Protein AF-A0A379ALE6-F1 (afdb_monomer)

Secondary structure (DSSP, 8-state):
-HHHHHHHHH-S-EEGGG-TTHHHHHH-B-TTS-BSEEEEEEEEPPHHHHHHHHHHTTPEEETTEEEETTEEEEE-HHHHHHHHHHHTHHHHHHH--TTEEEEESBHHHHHHHHHHH---TTHHHHHHHHHHHHT-S-SB--GGG--EEEE-HHHHHHHHHHHHHHHTTTTSBSSHHHHHHHHHHHHHHHHHHHH-THHHHHHHHHHHHHHHTT-TT--PPPPP---SSTTPPP-EEEPP--TTSS-SS-GGG--STT---EEEE--SHHHHHHHHHHHHHHHHHH----EEEEES-HHHHHHHHTS-TT-THHHHEEEEE--HHHHHHHHHHT--HHHHHHHT----GGGB-HHHHHHHHHHHHHHHHHHHHHHHHHHHTT-EE--SSSSSPPPHHHHHHHHHHHHIIIII-TT--SGGG--GGGT--HHHHHHHHHTTSPPHHHHTTT--TT-S--SBS-STTGGG--B---HHHHHHS-TTS--EE-HHHHHHH-EESSGGGSS--HHHHHHHHHHHHHHTTSEEEEESSSSS-EEEE--HHHHHHHHHHHHHHHH--STTSHHHHHHHHHHHTTHHHHHHHHPPTTSSS--HHHHHHHHHHHHHHHHHHHHHHHHHT-PPP-STTTTHHHHHHHHHHHHHHHHHHHHS-TT-PPPPPPPTTT--SS-TTS-HHHHHHHHHHHHHHHHHHHHHHHHHHHHHHHHHHHHTTTSTT--HHHHHHHHHHHHHHHHHHHS---SSHHHHHHHTT-TT-HHHHHHHT-HHHHHHHHHHHHHHTTB-TTT-PBPPTTT---HHHHHHHHHHHHHHHHHHHHHHHHHHHHHHHHHHTT--TT-S-HHHHHHHHHHHHHHHHHHHHHHHHHHHHHHHHHHTHHHHHTT--GGGSSHHHHHHHHHHHHHHHHHHHHHHHHHHHHHHHHHHHHHHHTTHHHHHHHHHHTTPPPPPPP-HHHHTT--HHHHHHHHHHHHHHHHHHHHHHHTTTT--HHHHHHHHHHHHTTPPP---HHHHHHHHHTTSS-----PPP--

Mean predicted aligned error: 18.09 Å

Organism: Enterobacter agglomerans (NCBI:txid549)

Nearest PDB structures (foldseek):
  8snb-assembly1_8F  TM=3.482E-01  e=9.881E+00  Strongylocentrotus purpuratus
  7jh5-assembly1_A  TM=2.001E-01  e=3.309E+00  synthetic construct

Structure (mmCIF, N/CA/C/O backbone):
data_AF-A0A379ALE6-F1
#
_entry.id   AF-A0A379ALE6-F1
#
loop_
_atom_site.group_PDB
_atom_site.id
_atom_site.type_symbol
_atom_site.label_atom_id
_atom_site.label_alt_id
_atom_site.label_comp_id
_atom_site.label_asym_id
_atom_site.label_entity_id
_atom_site.label_seq_id
_atom_site.pdbx_PDB_ins_code
_atom_site.Cartn_x
_atom_site.Cartn_y
_atom_site.Cartn_z
_atom_site.occupancy
_atom_site.B_iso_or_equiv
_atom_site.auth_seq_id
_atom_site.auth_comp_id
_atom_site.auth_asym_id
_atom_site.auth_atom_id
_atom_site.pdbx_PDB_model_num
ATOM 1 N N . MET A 1 1 ? -40.119 -16.485 80.908 1.00 57.12 1 MET A N 1
ATOM 2 C CA . MET A 1 1 ? -38.741 -16.871 80.494 1.00 57.12 1 MET A CA 1
ATOM 3 C C . MET A 1 1 ? -38.706 -18.090 79.572 1.00 57.12 1 MET A C 1
ATOM 5 O O . MET A 1 1 ? -38.071 -18.007 78.529 1.00 57.12 1 MET A O 1
ATOM 9 N N . THR A 1 2 ? -39.376 -19.200 79.901 1.00 68.69 2 THR A N 1
ATOM 10 C CA . THR A 1 2 ? -39.371 -20.430 79.081 1.00 68.69 2 THR A CA 1
ATOM 11 C C . THR A 1 2 ? -40.009 -20.230 77.703 1.00 68.69 2 THR A C 1
ATOM 13 O O . THR A 1 2 ? -39.389 -20.583 76.712 1.00 68.69 2 THR A O 1
ATOM 16 N N . GLU A 1 3 ? -41.173 -19.575 77.618 1.00 70.69 3 GLU A N 1
ATOM 17 C CA . GLU A 1 3 ? -41.854 -19.272 76.342 1.00 70.69 3 GLU A CA 1
ATOM 18 C C . GLU A 1 3 ? -41.024 -18.346 75.432 1.00 70.69 3 GLU A C 1
ATOM 20 O O . GLU A 1 3 ? -40.857 -18.634 74.251 1.00 70.69 3 GLU A O 1
ATOM 25 N N . CYS A 1 4 ? -40.405 -17.298 75.995 1.00 70.62 4 CYS A N 1
ATOM 26 C CA . CYS A 1 4 ? -39.458 -16.429 75.282 1.00 70.62 4 CYS A CA 1
ATOM 27 C C . CYS A 1 4 ? -38.267 -17.230 74.728 1.00 70.62 4 CYS A C 1
ATOM 29 O O . CYS A 1 4 ? -37.892 -17.092 73.567 1.00 70.62 4 CYS A O 1
ATOM 31 N N . ARG A 1 5 ? -37.706 -18.141 75.534 1.00 71.25 5 ARG A N 1
ATOM 32 C CA . ARG A 1 5 ? -36.624 -19.033 75.105 1.00 71.25 5 ARG A CA 1
ATOM 33 C C . ARG A 1 5 ? -37.078 -19.928 73.948 1.00 71.25 5 ARG A C 1
ATOM 35 O O . ARG A 1 5 ? -36.383 -20.009 72.947 1.00 71.25 5 ARG A O 1
ATOM 42 N N . THR A 1 6 ? -38.245 -20.553 74.040 1.00 73.44 6 THR A N 1
ATOM 43 C CA . THR A 1 6 ? -38.768 -21.431 72.984 1.00 73.44 6 THR A CA 1
ATOM 44 C C . THR A 1 6 ? -39.048 -20.675 71.680 1.00 73.44 6 THR A C 1
ATOM 46 O O . THR A 1 6 ? -38.725 -21.185 70.609 1.00 73.44 6 THR A O 1
ATOM 49 N N . LEU A 1 7 ? -39.580 -19.449 71.761 1.00 77.19 7 LEU A N 1
ATOM 50 C CA . LEU A 1 7 ? -39.844 -18.585 70.605 1.00 77.19 7 LEU A CA 1
ATOM 51 C C . LEU A 1 7 ? -38.543 -18.170 69.898 1.00 77.19 7 LEU A C 1
ATOM 53 O O . LEU A 1 7 ? -38.415 -18.312 68.683 1.00 77.19 7 LEU A O 1
ATOM 57 N N . LEU A 1 8 ? -37.556 -17.707 70.669 1.00 72.38 8 LEU A N 1
ATOM 58 C CA . LEU A 1 8 ? -36.288 -17.201 70.143 1.00 72.38 8 LEU A CA 1
ATOM 59 C C . LEU A 1 8 ? -35.346 -18.327 69.664 1.00 72.38 8 LEU A C 1
ATOM 61 O O . LEU A 1 8 ? -34.690 -18.173 68.641 1.00 72.38 8 LEU A O 1
ATOM 65 N N . TYR A 1 9 ? -35.284 -19.478 70.347 1.00 71.50 9 TYR A N 1
ATOM 66 C CA . TYR A 1 9 ? -34.501 -20.636 69.875 1.00 71.50 9 TYR A CA 1
ATOM 67 C C . TYR A 1 9 ? -35.175 -21.365 68.710 1.00 71.50 9 TYR A C 1
ATOM 69 O O . TYR A 1 9 ? -34.490 -21.959 67.884 1.00 71.50 9 TYR A O 1
ATOM 77 N N . GLY A 1 10 ? -36.509 -21.342 68.650 1.00 70.19 10 GLY A N 1
ATOM 78 C CA . GLY A 1 10 ? -37.266 -21.986 67.584 1.00 70.19 10 GLY A CA 1
ATOM 79 C C . GLY A 1 10 ? -37.219 -21.242 66.250 1.00 70.19 10 GLY A C 1
ATOM 80 O O . GLY A 1 10 ? -37.509 -21.876 65.243 1.00 70.19 10 GLY A O 1
ATOM 81 N N . GLN A 1 11 ? -36.894 -19.939 66.257 1.00 73.94 11 GLN A N 1
ATOM 82 C CA . GLN A 1 11 ? -36.732 -19.045 65.092 1.00 73.94 11 GLN A CA 1
ATOM 83 C C . GLN A 1 11 ? -37.880 -19.048 64.062 1.00 73.94 11 GLN A C 1
ATOM 85 O O . GLN A 1 11 ? -37.750 -18.510 62.968 1.00 73.94 11 GLN A O 1
ATOM 90 N N . LEU A 1 12 ? -39.022 -19.627 64.416 1.00 81.31 12 LEU A N 1
ATOM 91 C CA . LEU A 1 12 ? -40.195 -19.777 63.568 1.00 81.31 12 LEU A CA 1
ATOM 92 C C . LEU A 1 12 ? -41.401 -19.244 64.341 1.00 81.31 12 LEU A C 1
ATOM 94 O O . LEU A 1 12 ? -41.504 -19.539 65.541 1.00 81.31 12 LEU A O 1
ATOM 98 N N . PRO A 1 13 ? -42.316 -18.499 63.700 1.00 85.75 13 PRO A N 1
ATOM 99 C CA . PRO A 1 13 ? -43.503 -18.015 64.385 1.00 85.75 13 PRO A CA 1
ATOM 100 C C . PRO A 1 13 ? -44.407 -19.170 64.846 1.00 85.75 13 PRO A C 1
ATOM 102 O O . PRO A 1 13 ? -44.436 -20.249 64.248 1.00 85.75 13 PRO A O 1
ATOM 105 N N . VAL A 1 14 ? -45.147 -18.935 65.927 1.00 85.88 14 VAL A N 1
ATOM 106 C CA . VAL A 1 14 ? -46.098 -19.870 66.551 1.00 85.88 14 VAL A CA 1
ATOM 107 C C . VAL A 1 14 ? -47.464 -19.204 66.694 1.00 85.88 14 VAL A C 1
ATOM 109 O O . VAL A 1 14 ? -47.563 -17.975 66.676 1.00 85.88 14 VAL A O 1
ATOM 112 N N . ARG A 1 15 ? -48.538 -19.990 66.804 1.00 86.62 15 ARG A N 1
ATOM 113 C CA . ARG A 1 15 ? -49.902 -19.447 66.889 1.00 86.62 15 ARG A CA 1
ATOM 114 C C . ARG A 1 15 ? -50.081 -18.643 68.171 1.00 86.62 15 ARG A C 1
ATOM 116 O O . ARG A 1 15 ? -49.654 -19.077 69.237 1.00 86.62 15 ARG A O 1
ATOM 123 N N . LEU A 1 16 ? -50.783 -17.512 68.092 1.00 85.62 16 LEU A N 1
ATOM 124 C CA . LEU A 1 16 ? -51.085 -16.694 69.276 1.00 85.62 16 LEU A CA 1
ATOM 125 C C . LEU A 1 16 ? -51.851 -17.481 70.350 1.00 85.62 16 LEU A C 1
ATOM 127 O O . LEU A 1 16 ? -51.636 -17.270 71.536 1.00 85.62 16 LEU A O 1
ATOM 131 N N . THR A 1 17 ? -52.687 -18.440 69.943 1.00 80.56 17 THR A N 1
ATOM 132 C CA . THR A 1 17 ? -53.442 -19.321 70.851 1.00 80.56 17 THR A CA 1
ATOM 133 C C . THR A 1 17 ? -52.565 -20.274 71.665 1.00 80.56 17 THR A C 1
ATOM 135 O O . THR A 1 17 ? -53.029 -20.824 72.657 1.00 80.56 17 THR A O 1
ATOM 138 N N . GLU A 1 18 ? -51.322 -20.507 71.240 1.00 78.44 18 GLU A N 1
ATOM 139 C CA . GLU A 1 18 ? -50.368 -21.414 71.894 1.00 78.44 18 GLU A CA 1
ATOM 140 C C . GLU A 1 18 ? -49.425 -20.671 72.856 1.00 78.44 18 GLU A C 1
ATOM 142 O O . GLU A 1 18 ? -48.569 -21.297 73.482 1.00 78.44 18 GLU A O 1
ATOM 147 N N . VAL A 1 19 ? -49.564 -19.344 72.979 1.00 80.31 19 VAL A N 1
ATOM 148 C CA . VAL A 1 19 ? -48.666 -18.490 73.766 1.00 80.31 19 VAL A CA 1
ATOM 149 C C . VAL A 1 19 ? -49.449 -17.723 74.825 1.00 80.31 19 VAL A C 1
ATOM 151 O O . VAL A 1 19 ? -50.164 -16.769 74.530 1.00 80.31 19 VAL A O 1
ATOM 154 N N . SER A 1 20 ? -49.258 -18.112 76.084 1.00 76.44 20 SER A N 1
ATOM 155 C CA . SER A 1 20 ? -49.979 -17.557 77.234 1.00 76.44 20 SER A CA 1
ATOM 156 C C . SER A 1 20 ? -49.645 -16.079 77.509 1.00 76.44 20 SER A C 1
ATOM 158 O O . SER A 1 20 ? -50.527 -15.323 77.905 1.00 76.44 20 SER A O 1
ATOM 160 N N . HIS A 1 21 ? -48.393 -15.653 77.274 1.00 81.00 21 HIS A N 1
ATOM 161 C CA . HIS A 1 21 ? -47.886 -14.305 77.603 1.00 81.00 21 HIS A CA 1
ATOM 162 C C . HIS A 1 21 ? -47.502 -13.472 76.359 1.00 81.00 21 HIS A C 1
ATOM 164 O O . HIS A 1 21 ? -46.479 -12.785 76.342 1.00 81.00 21 HIS A O 1
ATOM 170 N N . ALA A 1 22 ? -48.291 -13.536 75.280 1.00 78.19 22 ALA A N 1
ATOM 171 C CA . ALA A 1 22 ? -47.951 -12.904 73.996 1.00 78.19 22 ALA A CA 1
ATOM 172 C C . ALA A 1 22 ? -47.752 -11.372 74.077 1.00 78.19 22 ALA A C 1
ATOM 174 O O . ALA A 1 22 ? -46.794 -10.844 73.513 1.00 78.19 22 ALA A O 1
ATOM 175 N N . THR A 1 23 ? -48.604 -10.657 74.817 1.00 79.38 23 THR A N 1
ATOM 176 C CA . THR A 1 23 ? -48.507 -9.197 75.019 1.00 79.38 23 THR A CA 1
ATOM 177 C C . THR A 1 23 ? -47.241 -8.784 75.764 1.00 79.38 23 THR A C 1
ATOM 179 O O . THR A 1 23 ? -46.622 -7.781 75.413 1.00 79.38 23 THR A O 1
ATOM 182 N N . GLU A 1 24 ? -46.814 -9.571 76.753 1.00 81.19 24 GLU A N 1
ATOM 183 C CA . GLU A 1 24 ? -45.565 -9.329 77.481 1.00 81.19 24 GLU A CA 1
ATOM 184 C C . GLU A 1 24 ? -44.346 -9.555 76.578 1.00 81.19 24 GLU A C 1
ATOM 186 O O . GLU A 1 24 ? -43.399 -8.777 76.624 1.00 81.19 24 GLU A O 1
ATOM 191 N N . LEU A 1 25 ? -44.383 -10.569 75.704 1.00 82.44 25 LEU A N 1
ATOM 192 C CA . LEU A 1 25 ? -43.297 -10.860 74.759 1.00 82.44 25 LEU A CA 1
ATOM 193 C C . LEU A 1 25 ? -43.093 -9.755 73.714 1.00 82.44 25 LEU A C 1
ATOM 195 O O . LEU A 1 25 ? -41.953 -9.472 73.355 1.00 82.44 25 LEU A O 1
ATOM 199 N N . LEU A 1 26 ? -44.169 -9.119 73.247 1.00 83.50 26 LEU A N 1
ATOM 200 C CA . LEU A 1 26 ? -44.109 -8.009 72.285 1.00 83.50 26 LEU A CA 1
ATOM 201 C C . LEU A 1 26 ? -43.604 -6.705 72.913 1.00 83.50 26 LEU A C 1
ATOM 203 O O . LEU A 1 26 ? -43.016 -5.878 72.223 1.00 83.50 26 LEU A O 1
ATOM 207 N N . ALA A 1 27 ? -43.819 -6.522 74.220 1.00 81.81 27 ALA A N 1
ATOM 208 C CA . ALA A 1 27 ? -43.325 -5.364 74.961 1.00 81.81 27 ALA A CA 1
ATOM 209 C C . ALA A 1 27 ? -41.816 -5.444 75.261 1.00 81.81 27 ALA A C 1
ATOM 211 O O . ALA A 1 27 ? -41.194 -4.432 75.594 1.00 81.81 27 ALA A O 1
ATOM 212 N N . LEU A 1 28 ? -41.219 -6.636 75.152 1.00 82.12 28 LEU A N 1
ATOM 213 C CA . LEU A 1 28 ? -39.798 -6.839 75.394 1.00 82.12 28 LEU A CA 1
ATOM 214 C C . LEU A 1 28 ? -38.948 -6.285 74.246 1.00 82.12 28 LEU A C 1
ATOM 216 O O . LEU A 1 28 ? -39.219 -6.483 73.059 1.00 82.12 28 LEU A O 1
ATOM 220 N N . LYS A 1 29 ? -37.857 -5.632 74.637 1.00 77.88 29 LYS A N 1
ATOM 221 C CA . LYS A 1 29 ? -36.849 -5.076 73.740 1.00 77.88 29 LYS A CA 1
ATOM 222 C C . LYS A 1 29 ? -35.484 -5.690 74.032 1.00 77.88 29 LYS A C 1
ATOM 224 O O . LYS A 1 29 ? -35.231 -6.132 75.153 1.00 77.88 29 LYS A O 1
ATOM 229 N N . ASN A 1 30 ? -34.629 -5.754 73.020 1.00 69.62 30 ASN A N 1
ATOM 230 C CA . ASN A 1 30 ? -33.240 -6.187 73.165 1.00 69.62 30 ASN A CA 1
ATOM 231 C C . ASN A 1 30 ? -32.341 -5.049 73.693 1.00 69.62 30 ASN A C 1
ATOM 233 O O . ASN A 1 30 ? -32.824 -3.959 74.007 1.00 69.62 30 ASN A O 1
ATOM 237 N N . GLU A 1 31 ? -31.034 -5.315 73.804 1.00 60.53 31 GLU A N 1
ATOM 238 C CA . GLU A 1 31 ? -30.036 -4.363 74.318 1.00 60.53 31 GLU A CA 1
ATOM 239 C C . GLU A 1 31 ? -29.944 -3.028 73.556 1.00 60.53 31 GLU A C 1
ATOM 241 O O . GLU A 1 31 ? -29.527 -2.041 74.156 1.00 60.53 31 GLU A O 1
ATOM 246 N N . ASP A 1 32 ? -30.420 -2.956 72.308 1.00 54.81 32 ASP A N 1
ATOM 247 C CA . ASP A 1 32 ? -30.446 -1.716 71.514 1.00 54.81 32 ASP A CA 1
ATOM 248 C C . ASP A 1 32 ? -31.865 -1.149 71.346 1.00 54.81 32 ASP A C 1
ATOM 250 O O . ASP A 1 32 ? -32.137 -0.374 70.430 1.00 54.81 32 ASP A O 1
ATOM 254 N N . LEU A 1 33 ? -32.787 -1.520 72.239 1.00 67.25 33 LEU A N 1
ATOM 255 C CA . LEU A 1 33 ? -34.165 -1.018 72.279 1.00 67.25 33 LEU A CA 1
ATOM 256 C C . LEU A 1 33 ? -35.052 -1.430 71.083 1.00 67.25 33 LEU A C 1
ATOM 258 O O . LEU A 1 33 ? -36.141 -0.867 70.913 1.00 67.25 33 LEU A O 1
ATOM 262 N N . GLU A 1 34 ? -34.656 -2.438 70.303 1.00 70.00 34 GLU A N 1
ATOM 263 C CA . GLU A 1 34 ? -35.482 -3.025 69.240 1.00 70.00 34 GLU A CA 1
ATOM 264 C C . GLU A 1 34 ? -36.397 -4.134 69.796 1.00 70.00 34 GLU A C 1
ATOM 266 O O . GLU A 1 34 ? -36.004 -4.854 70.718 1.00 70.00 34 GLU A O 1
ATOM 271 N N . PRO A 1 35 ? -37.612 -4.314 69.251 1.00 79.06 35 PRO A N 1
ATOM 272 C CA . PRO A 1 35 ? -38.551 -5.336 69.716 1.00 79.06 35 PRO A CA 1
ATOM 273 C C . PRO A 1 35 ? -38.006 -6.749 69.480 1.00 79.06 35 PRO A C 1
ATOM 275 O O . PRO A 1 35 ? -37.450 -7.025 68.419 1.00 79.06 35 PRO A O 1
ATOM 278 N N . ILE A 1 36 ? -38.186 -7.669 70.436 1.00 80.75 36 ILE A N 1
ATOM 279 C CA . ILE A 1 36 ? -37.705 -9.061 70.287 1.00 80.75 36 ILE A CA 1
ATOM 280 C C . ILE A 1 36 ? -38.703 -9.986 69.587 1.00 80.75 36 ILE A C 1
ATOM 282 O O . ILE A 1 36 ? -38.313 -11.011 69.027 1.00 80.75 36 ILE A O 1
ATOM 286 N N . ALA A 1 37 ? -39.986 -9.641 69.622 1.00 85.44 37 ALA A N 1
ATOM 287 C CA . ALA A 1 37 ? -41.065 -10.392 69.004 1.00 85.44 37 ALA A CA 1
ATOM 288 C C . ALA A 1 37 ? -41.868 -9.472 68.081 1.00 85.44 37 ALA A C 1
ATOM 290 O O . ALA A 1 37 ? -41.984 -8.277 68.343 1.00 85.44 37 ALA A O 1
ATOM 291 N N . ALA A 1 38 ? -42.418 -10.038 67.013 1.00 87.25 38 ALA A N 1
ATOM 292 C CA . ALA A 1 38 ? -43.333 -9.357 66.110 1.00 87.25 38 ALA A CA 1
ATOM 293 C C . ALA A 1 38 ? -44.565 -10.223 65.854 1.00 87.25 38 ALA A C 1
ATOM 295 O O . ALA A 1 38 ? -44.547 -11.452 66.000 1.00 87.25 38 ALA A O 1
ATOM 296 N N . HIS A 1 39 ? -45.644 -9.557 65.465 1.00 90.25 39 HIS A N 1
ATOM 297 C CA . HIS A 1 39 ? -46.851 -10.213 65.005 1.00 90.25 39 HIS A CA 1
ATOM 298 C C . HIS A 1 39 ? -46.730 -10.639 63.545 1.00 90.25 39 HIS A C 1
ATOM 300 O O . HIS A 1 39 ? -46.161 -9.933 62.712 1.00 90.25 39 HIS A O 1
ATOM 306 N N . TYR A 1 40 ? -47.335 -11.785 63.247 1.00 89.81 40 TYR A N 1
ATOM 307 C CA . TYR A 1 40 ? -47.418 -12.341 61.908 1.00 89.81 40 TYR A CA 1
ATOM 308 C C . TYR A 1 40 ? -48.868 -12.697 61.570 1.00 89.81 40 TYR A C 1
ATOM 310 O O . TYR A 1 40 ? -49.638 -13.209 62.397 1.00 89.81 40 TYR A O 1
ATOM 318 N N . ARG A 1 41 ? -49.241 -12.466 60.315 1.00 89.94 41 ARG A N 1
ATOM 319 C CA . ARG A 1 41 ? -50.527 -12.844 59.739 1.00 89.94 41 ARG A CA 1
ATOM 320 C C . ARG A 1 41 ? -50.358 -14.089 58.871 1.00 89.94 41 ARG A C 1
ATOM 322 O O . ARG A 1 41 ? -49.488 -14.141 58.003 1.00 89.94 41 ARG A O 1
ATOM 329 N N . LYS A 1 42 ? -51.213 -15.088 59.092 1.00 88.25 42 LYS A N 1
ATOM 330 C CA . LYS A 1 42 ? -51.344 -16.255 58.225 1.00 88.25 42 LYS A CA 1
ATOM 331 C C . LYS A 1 42 ? -52.097 -15.852 56.968 1.00 88.25 42 LYS A C 1
ATOM 333 O O . LYS A 1 42 ? -53.217 -15.349 57.044 1.00 88.25 42 LYS A O 1
ATOM 338 N N . LEU A 1 43 ? -51.495 -16.139 55.824 1.00 86.94 43 LEU A N 1
ATOM 339 C CA . LEU A 1 43 ? -52.097 -15.988 54.507 1.00 86.94 43 LEU A CA 1
ATOM 340 C C . LEU A 1 43 ? -51.831 -17.258 53.702 1.00 86.94 43 LEU A C 1
ATOM 342 O O . LEU A 1 43 ? -50.761 -17.852 53.811 1.00 86.94 43 LEU A O 1
ATOM 346 N N . SER A 1 44 ? -52.809 -17.685 52.909 1.00 83.44 44 SER A N 1
ATOM 347 C CA . SER A 1 44 ? -52.601 -18.759 51.938 1.00 83.44 44 SER A CA 1
ATOM 348 C C . SER A 1 44 ? -52.240 -18.116 50.608 1.00 83.44 44 SER A C 1
ATOM 350 O O . SER A 1 44 ? -52.992 -17.284 50.099 1.00 83.44 44 SER A O 1
ATOM 352 N N . ILE A 1 45 ? -51.058 -18.438 50.093 1.00 84.44 45 ILE A N 1
ATOM 353 C CA . ILE A 1 45 ? -50.524 -17.842 48.873 1.00 84.44 45 ILE A CA 1
ATOM 354 C C . ILE A 1 45 ? -50.714 -18.819 47.715 1.00 84.44 45 ILE A C 1
ATOM 356 O O . ILE A 1 45 ? -50.175 -19.929 47.724 1.00 84.44 45 ILE A O 1
ATOM 360 N N . ASP A 1 46 ? -51.428 -18.375 46.681 1.00 84.06 46 ASP A N 1
ATOM 361 C CA . ASP A 1 46 ? -51.508 -19.091 45.413 1.00 84.06 46 ASP A CA 1
ATOM 362 C C . ASP A 1 46 ? -50.358 -18.683 44.477 1.00 84.06 46 ASP A C 1
ATOM 364 O O . ASP A 1 46 ? -50.067 -17.502 44.265 1.00 84.06 46 ASP A O 1
ATOM 368 N N . ARG A 1 47 ? -49.724 -19.679 43.851 1.00 85.12 47 ARG A N 1
ATOM 369 C CA . ARG A 1 47 ? -48.617 -19.477 42.907 1.00 85.12 47 ARG A CA 1
ATOM 370 C C . ARG A 1 47 ? -49.039 -18.584 41.742 1.00 85.12 47 ARG A C 1
ATOM 372 O O . ARG A 1 47 ? -48.234 -17.778 41.281 1.00 85.12 47 ARG A O 1
ATOM 379 N N . LEU A 1 48 ? -50.281 -18.700 41.260 1.00 85.06 48 LEU A N 1
ATOM 380 C CA . LEU A 1 48 ? -50.777 -17.859 40.166 1.00 85.06 48 LEU A CA 1
ATOM 381 C C . LEU A 1 48 ? -50.836 -16.379 40.572 1.00 85.06 48 LEU A C 1
ATOM 383 O O . LEU A 1 48 ? -50.457 -15.517 39.781 1.00 85.06 48 LEU A O 1
ATOM 387 N N . GLN A 1 49 ? -51.242 -16.082 41.807 1.00 85.88 49 GLN A N 1
ATOM 388 C CA . GLN A 1 49 ? -51.291 -14.712 42.324 1.00 85.88 49 GLN A CA 1
ATOM 389 C C . GLN A 1 49 ? -49.894 -14.098 42.431 1.00 85.88 49 GLN A C 1
ATOM 391 O O . GLN A 1 49 ? -49.710 -12.947 42.038 1.00 85.88 49 GLN A O 1
ATOM 396 N N . CYS A 1 50 ? -48.897 -14.869 42.877 1.00 87.44 50 CYS A N 1
ATOM 397 C CA . CYS A 1 50 ? -47.503 -14.420 42.893 1.00 87.44 50 CYS A CA 1
ATOM 398 C C . CYS A 1 50 ? -46.965 -14.132 41.493 1.00 87.44 50 CYS A C 1
ATOM 400 O O . CYS A 1 50 ? -46.297 -13.124 41.293 1.00 87.44 50 CYS A O 1
ATOM 402 N N . ARG A 1 51 ? -47.286 -14.983 40.510 1.00 87.19 51 ARG A N 1
ATOM 403 C CA . ARG A 1 51 ? -46.903 -14.744 39.110 1.00 87.19 51 ARG A CA 1
ATOM 404 C C . ARG A 1 51 ? -47.492 -13.437 38.589 1.00 87.19 51 ARG A C 1
ATOM 406 O O . ARG A 1 51 ? -46.757 -12.603 38.077 1.00 87.19 51 ARG A O 1
ATOM 413 N N . GLN A 1 52 ? -48.791 -13.224 38.802 1.00 86.50 52 GLN A N 1
ATOM 414 C CA . GLN A 1 52 ? -49.450 -11.971 38.428 1.00 86.50 52 GLN A CA 1
ATOM 415 C C . GLN A 1 52 ? -48.845 -10.759 39.148 1.00 86.50 52 GLN A C 1
ATOM 417 O O . GLN A 1 52 ? -48.753 -9.691 38.551 1.00 86.50 52 GLN A O 1
ATOM 422 N N . ALA A 1 53 ? -48.435 -10.907 40.412 1.00 88.25 53 ALA A N 1
ATOM 423 C CA . ALA A 1 53 ? -47.769 -9.844 41.162 1.00 88.25 53 ALA A CA 1
ATOM 424 C C . ALA A 1 53 ? -46.455 -9.424 40.489 1.00 88.25 53 ALA A C 1
ATOM 426 O O . ALA A 1 53 ? -46.223 -8.235 40.279 1.00 88.25 53 ALA A O 1
ATOM 427 N N . LEU A 1 54 ? -45.623 -10.398 40.106 1.00 89.19 54 LEU A N 1
ATOM 428 C CA . LEU A 1 54 ? -44.353 -10.142 39.429 1.00 89.19 54 LEU A CA 1
ATOM 429 C C . LEU A 1 54 ? -44.565 -9.509 38.043 1.00 89.19 54 LEU A C 1
ATOM 431 O O . LEU A 1 54 ? -43.912 -8.515 37.730 1.00 89.19 54 LEU A O 1
ATOM 435 N N . GLU A 1 55 ? -45.518 -10.004 37.245 1.00 86.88 55 GLU A N 1
ATOM 436 C CA . GLU A 1 55 ? -45.862 -9.411 35.938 1.00 86.88 55 GLU A CA 1
ATOM 437 C C . GLU A 1 55 ? -46.321 -7.950 36.076 1.00 86.88 55 GLU A C 1
ATOM 439 O O . GLU A 1 55 ? -45.856 -7.071 35.347 1.00 86.88 55 GLU A O 1
ATOM 444 N N . GLN A 1 56 ? -47.192 -7.664 37.052 1.00 85.88 56 GLN A N 1
ATOM 445 C CA . GLN A 1 56 ? -47.665 -6.306 37.353 1.00 85.88 56 GLN A CA 1
ATOM 446 C C . GLN A 1 56 ? -46.529 -5.390 37.826 1.00 85.88 56 GLN A C 1
ATOM 448 O O . GLN A 1 56 ? -46.521 -4.199 37.515 1.00 85.88 56 GLN A O 1
ATOM 453 N N . ALA A 1 57 ? -45.530 -5.949 38.509 1.00 81.31 57 ALA A N 1
ATOM 454 C CA . ALA A 1 57 ? -44.317 -5.256 38.928 1.00 81.31 57 ALA A CA 1
ATOM 455 C C . ALA A 1 57 ? -43.218 -5.226 37.849 1.00 81.31 57 ALA A C 1
ATOM 457 O O . ALA A 1 57 ? -42.048 -5.037 38.170 1.00 81.31 57 ALA A O 1
ATOM 458 N N . LYS A 1 58 ? -43.583 -5.365 36.565 1.00 85.00 58 LYS A N 1
ATOM 459 C CA . LYS A 1 58 ? -42.693 -5.275 35.392 1.00 85.00 58 LYS A CA 1
ATOM 460 C C . LYS A 1 58 ? -41.661 -6.399 35.254 1.00 85.00 58 LYS A C 1
ATOM 462 O O . LYS A 1 58 ? -40.777 -6.277 34.402 1.00 85.00 58 LYS A O 1
ATOM 467 N N . PHE A 1 59 ? -41.742 -7.480 36.030 1.00 86.81 59 PHE A N 1
ATOM 468 C CA . PHE A 1 59 ? -40.890 -8.634 35.767 1.00 86.81 59 PHE A CA 1
ATOM 469 C C . PHE A 1 59 ? -41.292 -9.280 34.439 1.00 86.81 59 PHE A C 1
ATOM 471 O O . PHE A 1 59 ? -42.475 -9.441 34.133 1.00 86.81 59 PHE A O 1
ATOM 478 N N . ARG A 1 60 ? -40.295 -9.670 33.648 1.00 83.75 60 ARG A N 1
ATOM 479 C CA . ARG A 1 60 ? -40.477 -10.434 32.416 1.00 83.75 60 ARG A CA 1
ATOM 480 C C . ARG A 1 60 ? -40.142 -11.887 32.685 1.00 83.75 60 ARG A C 1
ATOM 482 O O . ARG A 1 60 ? -39.109 -12.190 33.275 1.00 83.75 60 ARG A O 1
ATOM 489 N N . ARG A 1 61 ? -41.018 -12.775 32.238 1.00 82.88 61 ARG A N 1
ATOM 490 C CA . ARG A 1 61 ? -40.803 -14.212 32.330 1.00 82.88 61 ARG A CA 1
ATOM 491 C C . ARG A 1 61 ? -40.117 -14.703 31.063 1.00 82.88 61 ARG A C 1
ATOM 493 O O . ARG A 1 61 ? -40.650 -14.501 29.974 1.00 82.88 61 ARG A O 1
ATOM 500 N N . ASP A 1 62 ? -38.988 -15.379 31.221 1.00 78.94 62 ASP A N 1
ATOM 501 C CA . ASP A 1 62 ? -38.400 -16.214 30.175 1.00 78.94 62 ASP A CA 1
ATOM 502 C C . ASP A 1 62 ? -38.354 -17.655 30.695 1.00 78.94 62 ASP A C 1
ATOM 504 O O . ASP A 1 62 ? -37.772 -17.945 31.740 1.00 78.94 62 ASP A O 1
ATOM 508 N N . LYS A 1 63 ? -39.063 -18.559 30.013 1.00 80.88 63 LYS A N 1
ATOM 509 C CA . LYS A 1 63 ? -39.348 -19.931 30.475 1.00 80.88 63 LYS A CA 1
ATOM 510 C C . LYS A 1 63 ? -39.919 -19.975 31.902 1.00 80.88 63 LYS A C 1
ATOM 512 O O . LYS A 1 63 ? -41.093 -19.655 32.081 1.00 80.88 63 LYS A O 1
ATOM 517 N N . ASP A 1 64 ? -39.135 -20.381 32.901 1.00 76.69 64 ASP A N 1
ATOM 518 C CA . ASP A 1 64 ? -39.535 -20.494 34.315 1.00 76.69 64 ASP A CA 1
ATOM 519 C C . ASP A 1 64 ? -38.785 -19.522 35.242 1.00 76.69 64 ASP A C 1
ATOM 521 O O . ASP A 1 64 ? -38.981 -19.546 36.458 1.00 76.69 64 ASP A O 1
ATOM 525 N N . GLU A 1 65 ? -37.994 -18.615 34.671 1.00 82.44 65 GLU A N 1
ATOM 526 C CA . GLU A 1 65 ? -37.212 -17.619 35.398 1.00 82.44 65 GLU A CA 1
ATOM 527 C C . GLU A 1 65 ? -37.784 -16.205 35.211 1.00 82.44 65 GLU A C 1
ATOM 529 O O . GLU A 1 65 ? -38.369 -15.870 34.173 1.00 82.44 65 GLU A O 1
ATOM 534 N N . TRP A 1 66 ? -37.650 -15.373 36.248 1.00 86.12 66 TRP A N 1
ATOM 535 C CA . TRP A 1 66 ? -38.213 -14.024 36.297 1.00 86.12 66 TRP A CA 1
ATOM 536 C C . TRP A 1 66 ? -37.115 -12.966 36.298 1.00 86.12 66 TRP A C 1
ATOM 538 O O . TRP A 1 66 ? -36.316 -12.893 37.226 1.00 86.12 66 TRP A O 1
ATOM 548 N N . TYR A 1 67 ? -37.126 -12.087 35.301 1.00 80.38 67 TYR A N 1
ATOM 549 C CA . TYR A 1 67 ? -36.144 -11.017 35.151 1.00 80.38 67 TYR A CA 1
ATOM 550 C C . TYR A 1 67 ? -36.771 -9.665 35.461 1.00 80.38 67 TYR A C 1
ATOM 552 O O . TYR A 1 67 ? -37.800 -9.299 34.887 1.00 80.38 67 TYR A O 1
ATOM 560 N N . TYR A 1 68 ? -36.142 -8.898 36.346 1.00 82.50 68 TYR A N 1
ATOM 561 C CA . TYR A 1 68 ? -36.520 -7.507 36.573 1.00 82.50 68 TYR A CA 1
ATOM 562 C C . TYR A 1 68 ? -35.721 -6.598 35.626 1.00 82.50 68 TYR A C 1
ATOM 564 O O . TYR A 1 68 ? -34.526 -6.820 35.477 1.00 82.50 68 TYR A O 1
ATOM 572 N N . PRO A 1 69 ? -36.301 -5.546 35.014 1.00 71.94 69 PRO A N 1
ATOM 573 C CA . PRO A 1 69 ? -35.613 -4.747 33.990 1.00 71.94 69 PRO A CA 1
ATOM 574 C C . PRO A 1 69 ? -34.263 -4.130 34.393 1.00 71.94 69 PRO A C 1
ATOM 576 O O . PRO A 1 69 ? -33.476 -3.796 33.517 1.00 71.94 69 PRO A O 1
ATOM 579 N N . ALA A 1 70 ? -34.011 -3.940 35.692 1.00 66.25 70 ALA A N 1
ATOM 580 C CA . ALA A 1 70 ? -32.763 -3.384 36.223 1.00 66.25 70 ALA A CA 1
ATOM 581 C C . ALA A 1 70 ? -31.776 -4.446 36.755 1.00 66.25 70 ALA A C 1
ATOM 583 O O . ALA A 1 70 ? -30.719 -4.079 37.262 1.00 66.25 70 ALA A O 1
ATOM 584 N N . VAL A 1 71 ? -32.127 -5.735 36.695 1.00 71.44 71 VAL A N 1
ATOM 585 C CA . VAL A 1 71 ? -31.358 -6.844 37.276 1.00 71.44 71 VAL A CA 1
ATOM 586 C C . VAL A 1 71 ? -31.209 -7.955 36.241 1.00 71.44 71 VAL A C 1
ATOM 588 O O . VAL A 1 71 ? -32.195 -8.564 35.834 1.00 71.44 71 VAL A O 1
ATOM 591 N N . ASP A 1 72 ? -29.967 -8.257 35.865 1.00 63.91 72 ASP A N 1
ATOM 592 C CA . ASP A 1 72 ? -29.658 -9.317 34.894 1.00 63.91 72 ASP A CA 1
ATOM 593 C C . ASP A 1 72 ? -29.819 -10.737 35.473 1.00 63.91 72 ASP A C 1
ATOM 595 O O . ASP A 1 72 ? -29.909 -11.709 34.724 1.00 63.91 72 ASP A O 1
ATOM 599 N N . GLN A 1 73 ? -29.876 -10.876 36.803 1.00 74.00 73 GLN A N 1
ATOM 600 C CA . GLN A 1 73 ? -30.072 -12.162 37.470 1.00 74.00 73 GLN A CA 1
ATOM 601 C C . GLN A 1 73 ? -31.542 -12.608 37.449 1.00 74.00 73 GLN A C 1
ATOM 603 O O . GLN A 1 73 ? -32.455 -11.858 37.809 1.00 74.00 73 GLN A O 1
ATOM 608 N N . ALA A 1 74 ? -31.743 -13.867 37.066 1.00 81.75 74 ALA A N 1
ATOM 609 C CA . ALA A 1 74 ? -33.032 -14.539 37.067 1.00 81.75 74 ALA A CA 1
ATOM 610 C C . ALA A 1 74 ? -33.484 -14.911 38.487 1.00 81.75 74 ALA A C 1
ATOM 612 O O . ALA A 1 74 ? -32.830 -15.687 39.188 1.00 81.75 74 ALA A O 1
ATOM 613 N N . LEU A 1 75 ? -34.659 -14.420 38.876 1.00 84.81 75 LEU A N 1
ATOM 614 C CA . LEU A 1 75 ? -35.336 -14.795 40.109 1.00 84.81 75 LEU A CA 1
ATOM 615 C C . LEU A 1 75 ? -36.123 -16.093 39.900 1.00 84.81 75 LEU A C 1
ATOM 617 O O . LEU A 1 75 ? -36.996 -16.176 39.031 1.00 84.81 75 LEU A O 1
ATOM 621 N N . ASN A 1 76 ? -35.863 -17.097 40.741 1.00 87.06 76 ASN A N 1
ATOM 622 C CA . ASN A 1 76 ? -36.655 -18.323 40.769 1.00 87.06 76 ASN A CA 1
ATOM 623 C C . ASN A 1 76 ? -37.798 -18.187 41.785 1.00 87.06 76 ASN A C 1
ATOM 625 O O . ASN A 1 76 ? -37.585 -18.198 43.000 1.00 87.06 76 ASN A O 1
ATOM 629 N N . LEU A 1 77 ? -39.025 -18.070 41.271 1.00 86.81 77 LEU A N 1
ATOM 630 C CA . LEU A 1 77 ? -40.218 -17.918 42.102 1.00 86.81 77 LEU A CA 1
ATOM 631 C C . LEU A 1 77 ? -40.490 -19.160 42.963 1.00 86.81 77 LEU A C 1
ATOM 633 O O . LEU A 1 77 ? -40.942 -19.016 44.094 1.00 86.81 77 LEU A O 1
ATOM 637 N N . ASP A 1 78 ? -40.222 -20.364 42.456 1.00 85.06 78 ASP A N 1
ATOM 638 C CA . ASP A 1 78 ? -40.494 -21.595 43.201 1.00 85.06 78 ASP A CA 1
ATOM 639 C C . ASP A 1 78 ? -39.545 -21.713 44.401 1.00 85.06 78 ASP A C 1
ATOM 641 O O . ASP A 1 78 ? -40.008 -21.939 45.516 1.00 85.06 78 ASP A O 1
ATOM 645 N N . THR A 1 79 ? -38.255 -21.407 44.218 1.00 84.69 79 THR A N 1
ATOM 646 C CA . THR A 1 79 ? -37.278 -21.345 45.319 1.00 84.69 79 THR A CA 1
ATOM 647 C C . THR A 1 79 ? -37.659 -20.301 46.371 1.00 84.69 79 THR A C 1
ATOM 649 O O . THR A 1 79 ? -37.595 -20.573 47.569 1.00 84.69 79 THR A O 1
ATOM 652 N N . LEU A 1 80 ? -38.089 -19.108 45.943 1.00 85.81 80 LEU A N 1
ATOM 653 C CA . LEU A 1 80 ? -38.535 -18.055 46.859 1.00 85.81 80 LEU A CA 1
ATOM 654 C C . LEU A 1 80 ? -39.739 -18.507 47.700 1.00 85.81 80 LEU A C 1
ATOM 656 O O . LEU A 1 80 ? -39.757 -18.330 48.921 1.00 85.81 80 LEU A O 1
ATOM 660 N N . LEU A 1 81 ? -40.746 -19.097 47.049 1.00 86.50 81 LEU A N 1
ATOM 661 C CA . LEU A 1 81 ? -41.939 -19.594 47.729 1.00 86.50 81 LEU A CA 1
ATOM 662 C C . LEU A 1 81 ? -41.607 -20.759 48.663 1.00 86.50 81 LEU A C 1
ATOM 664 O O . LEU A 1 81 ? -42.139 -20.806 49.768 1.00 86.50 81 LEU A O 1
ATOM 668 N N . ASP A 1 82 ? -40.708 -21.661 48.277 1.00 82.94 82 ASP A N 1
ATOM 669 C CA . ASP A 1 82 ? -40.287 -22.779 49.123 1.00 82.94 82 ASP A CA 1
ATOM 670 C C . ASP A 1 82 ? -39.518 -22.311 50.370 1.00 82.94 82 ASP A C 1
ATOM 672 O O . ASP A 1 82 ? -39.733 -22.842 51.465 1.00 82.94 82 ASP A O 1
ATOM 676 N N . ASN A 1 83 ? -38.715 -21.247 50.267 1.00 83.31 83 ASN A N 1
ATOM 677 C CA . ASN A 1 83 ? -38.061 -20.641 51.431 1.00 83.31 83 ASN A CA 1
ATOM 678 C C . ASN A 1 83 ? -39.081 -19.993 52.388 1.00 83.31 83 ASN A C 1
ATOM 680 O O . ASN A 1 83 ? -39.008 -20.187 53.604 1.00 83.31 83 ASN A O 1
ATOM 684 N N . LEU A 1 84 ? -40.092 -19.296 51.857 1.00 84.06 84 LEU A N 1
ATOM 685 C CA . LEU A 1 84 ? -41.202 -18.746 52.653 1.00 84.06 84 LEU A CA 1
ATOM 686 C C . LEU A 1 84 ? -42.065 -19.841 53.304 1.00 84.06 84 LEU A C 1
ATOM 688 O O . LEU A 1 84 ? -42.500 -19.710 54.454 1.00 84.06 84 LEU A O 1
ATOM 692 N N . ARG A 1 85 ? -42.287 -20.951 52.595 1.00 83.00 85 ARG A N 1
ATOM 693 C CA . ARG A 1 85 ? -42.972 -22.140 53.122 1.00 83.00 85 ARG A CA 1
ATOM 694 C C . ARG A 1 85 ? -42.179 -22.788 54.251 1.00 83.00 85 ARG A C 1
ATOM 696 O O . ARG A 1 85 ? -42.751 -23.161 55.268 1.00 83.00 85 ARG A O 1
ATOM 703 N N . THR A 1 86 ? -40.857 -22.850 54.123 1.00 80.38 86 THR A N 1
ATOM 704 C CA . THR A 1 86 ? -39.975 -23.365 55.179 1.00 80.38 86 THR A CA 1
ATOM 705 C C . THR A 1 86 ? -40.083 -22.521 56.452 1.00 80.38 86 THR A C 1
ATOM 707 O O . THR A 1 86 ? -40.196 -23.067 57.549 1.00 80.38 86 THR A O 1
ATOM 710 N N . PHE A 1 87 ? -40.168 -21.194 56.320 1.00 81.75 87 PHE A N 1
ATOM 711 C CA . PHE A 1 87 ? -40.389 -20.291 57.457 1.00 81.75 87 PHE A CA 1
ATOM 712 C C . PHE A 1 87 ? -41.766 -20.472 58.135 1.00 81.75 87 PHE A C 1
ATOM 714 O O . PHE A 1 87 ? -41.969 -20.086 59.285 1.00 81.75 87 PHE A O 1
ATOM 721 N N . SER A 1 88 ? -42.715 -21.113 57.453 1.00 83.25 88 SER A N 1
ATOM 722 C CA . SER A 1 88 ? -44.071 -21.401 57.937 1.00 83.25 88 SER A CA 1
ATOM 723 C C . SER A 1 88 ? -44.331 -22.898 58.163 1.00 83.25 88 SER A C 1
ATOM 725 O O . SER A 1 88 ? -45.472 -23.308 58.379 1.00 83.25 88 SER A O 1
ATOM 727 N N . ILE A 1 89 ? -43.282 -23.730 58.202 1.00 80.06 89 ILE A N 1
ATOM 728 C CA . ILE A 1 89 ? -43.387 -25.199 58.228 1.00 80.06 89 ILE A CA 1
ATOM 729 C C . ILE A 1 89 ? -44.207 -25.747 59.407 1.00 80.06 89 ILE A C 1
ATOM 731 O O . ILE A 1 89 ? -44.958 -26.709 59.248 1.00 80.06 89 ILE A O 1
ATOM 735 N N . LYS A 1 90 ? -44.117 -25.113 60.586 1.00 79.19 90 LYS A N 1
ATOM 736 C CA . LYS A 1 90 ? -44.916 -25.495 61.765 1.00 79.19 90 LYS A CA 1
ATOM 737 C C . LYS A 1 90 ? -46.410 -25.305 61.516 1.00 79.19 90 LYS A C 1
ATOM 739 O O . LYS A 1 90 ? -47.208 -26.162 61.885 1.00 79.19 90 LYS A O 1
ATOM 744 N N . GLU A 1 91 ? -46.778 -24.220 60.842 1.00 81.94 91 GLU A N 1
ATOM 745 C CA . GLU A 1 91 ? -48.170 -23.932 60.506 1.00 81.94 91 GLU A CA 1
ATOM 746 C C . GLU A 1 91 ? -48.690 -24.853 59.398 1.00 81.94 91 GLU A C 1
ATOM 748 O O . GLU A 1 91 ? -49.846 -25.280 59.437 1.00 81.94 91 GLU A O 1
ATOM 753 N N . GLN A 1 92 ? -47.839 -25.227 58.442 1.00 75.44 92 GLN A N 1
ATOM 754 C CA . GLN A 1 92 ? -48.191 -26.190 57.394 1.00 75.44 92 GLN A CA 1
ATOM 755 C C . GLN A 1 92 ? -48.452 -27.583 57.972 1.00 75.44 92 GLN A C 1
ATOM 757 O O . GLN A 1 92 ? -49.452 -28.214 57.630 1.00 75.44 92 GLN A O 1
ATOM 762 N N . ALA A 1 93 ? -47.604 -28.035 58.901 1.00 74.12 93 ALA A N 1
ATOM 763 C CA . ALA A 1 93 ? -47.796 -29.298 59.609 1.00 74.12 93 ALA A CA 1
ATOM 764 C C . ALA A 1 93 ? -49.077 -29.298 60.464 1.00 74.12 93 ALA A C 1
ATOM 766 O O . ALA A 1 93 ? -49.766 -30.313 60.536 1.00 74.12 93 ALA A O 1
ATOM 767 N N . ALA A 1 94 ? -49.416 -28.162 61.083 1.00 73.56 94 ALA A N 1
ATOM 768 C CA . ALA A 1 94 ? -50.566 -28.044 61.975 1.00 73.56 94 ALA A CA 1
ATOM 769 C C . ALA A 1 94 ? -51.907 -27.782 61.262 1.00 73.56 94 ALA A C 1
ATOM 771 O O . ALA A 1 94 ? -52.955 -28.127 61.804 1.00 73.56 94 ALA A O 1
ATOM 772 N N . SER A 1 95 ? -51.917 -27.131 60.093 1.00 73.44 95 SER A N 1
ATOM 773 C CA . SER A 1 95 ? -53.153 -26.778 59.367 1.00 73.44 95 SER A CA 1
ATOM 774 C C . SER A 1 95 ? -53.439 -27.626 58.129 1.00 73.44 95 SER A C 1
ATOM 776 O O . SER A 1 95 ? -54.559 -27.587 57.627 1.00 73.44 95 SER A O 1
ATOM 778 N N . GLY A 1 96 ? -52.454 -28.372 57.617 1.00 70.88 96 GLY A N 1
ATOM 779 C CA . GLY A 1 96 ? -52.569 -29.132 56.367 1.00 70.88 96 GLY A CA 1
ATOM 780 C C . GLY A 1 96 ? -52.583 -28.270 55.095 1.00 70.88 96 GLY A C 1
ATOM 781 O O . GLY A 1 96 ? -52.569 -28.817 53.991 1.00 70.88 96 GLY A O 1
ATOM 782 N N . ASP A 1 97 ? -52.577 -26.939 55.224 1.00 78.56 97 ASP A N 1
ATOM 783 C CA . ASP A 1 97 ? -52.531 -26.001 54.104 1.00 78.56 97 ASP A CA 1
ATOM 784 C C . ASP A 1 97 ? -51.090 -25.840 53.598 1.00 78.56 97 ASP A C 1
ATOM 786 O O . ASP A 1 97 ? -50.273 -25.133 54.189 1.00 78.56 97 ASP A O 1
ATOM 790 N N . LYS A 1 98 ? -50.784 -26.485 52.466 1.00 71.19 98 LYS A N 1
ATOM 791 C CA . LYS A 1 98 ? -49.473 -26.397 51.796 1.00 71.19 98 LYS A CA 1
ATOM 792 C C . LYS A 1 98 ? -49.181 -25.010 51.196 1.00 71.19 98 LYS A C 1
ATOM 794 O O . LYS A 1 98 ? -48.050 -24.758 50.783 1.00 71.19 98 LYS A O 1
ATOM 799 N N . GLY A 1 99 ? -50.184 -24.132 51.107 1.00 74.56 99 GLY A N 1
ATOM 800 C CA . GLY A 1 99 ? -50.061 -22.747 50.648 1.00 74.56 99 GLY A CA 1
ATOM 801 C C . GLY A 1 99 ? -49.886 -21.729 51.777 1.00 74.56 99 GLY A C 1
ATOM 802 O O . GLY A 1 99 ? -49.669 -20.554 51.488 1.00 74.56 99 GLY A O 1
ATOM 803 N N . ALA A 1 100 ? -49.962 -22.146 53.046 1.00 82.75 100 ALA A N 1
ATOM 804 C CA . ALA A 1 100 ? -49.862 -21.235 54.180 1.00 82.75 100 ALA A CA 1
ATOM 805 C C . ALA A 1 100 ? -48.455 -20.634 54.301 1.00 82.75 100 ALA A C 1
ATOM 807 O O . ALA A 1 100 ? -47.463 -21.364 54.358 1.00 82.75 100 ALA A O 1
ATOM 808 N N . VAL A 1 101 ? -48.399 -19.303 54.384 1.00 86.81 101 VAL A N 1
ATOM 809 C CA . VAL A 1 101 ? -47.207 -18.491 54.642 1.00 86.81 101 VAL A CA 1
ATOM 810 C C . VAL A 1 101 ? -47.515 -17.490 55.758 1.00 86.81 101 VAL A C 1
ATOM 812 O O . VAL A 1 101 ? -48.662 -17.079 55.959 1.00 86.81 101 VAL A O 1
ATOM 815 N N . LEU A 1 102 ? -46.486 -17.119 56.517 1.00 88.00 102 LEU A N 1
ATOM 816 C CA . LEU A 1 102 ? -46.579 -16.184 57.634 1.00 88.00 102 LEU A CA 1
ATOM 817 C C . LEU A 1 102 ? -45.909 -14.867 57.244 1.00 88.00 102 LEU A C 1
ATOM 819 O O . LEU A 1 102 ? -44.695 -14.825 57.048 1.00 88.00 102 LEU A O 1
ATOM 823 N N . LEU A 1 103 ? -46.705 -13.805 57.118 1.00 87.94 103 LEU A N 1
ATOM 824 C CA . LEU A 1 103 ? -46.225 -12.468 56.773 1.00 87.94 103 LEU A CA 1
ATOM 825 C C . LEU A 1 103 ? -46.109 -11.597 58.032 1.00 87.94 103 LEU A C 1
ATOM 827 O O . LEU A 1 103 ? -47.063 -11.569 58.811 1.00 87.94 103 LEU A O 1
ATOM 831 N N . PRO A 1 104 ? -44.997 -10.864 58.235 1.00 89.31 104 PRO A N 1
ATOM 832 C CA . PRO A 1 104 ? -44.933 -9.784 59.217 1.00 89.31 104 PRO A CA 1
ATOM 833 C C . PRO A 1 104 ? -46.014 -8.731 58.950 1.00 89.31 104 PRO A C 1
ATOM 835 O O . PRO A 1 104 ? -46.414 -8.530 57.802 1.00 89.31 104 PRO A O 1
ATOM 838 N N . LEU A 1 105 ? -46.461 -8.026 59.990 1.00 87.81 105 LEU A N 1
ATOM 839 C CA . LEU A 1 105 ? -47.467 -6.968 59.824 1.00 87.81 105 LEU A CA 1
ATOM 840 C C . LEU A 1 105 ? -46.919 -5.695 59.161 1.00 87.81 105 LEU A C 1
ATOM 842 O O . LEU A 1 105 ? -47.710 -4.900 58.665 1.00 87.81 105 LEU A O 1
ATOM 846 N N . SER A 1 106 ? -45.598 -5.498 59.113 1.00 86.00 106 SER A N 1
ATOM 847 C CA . SER A 1 106 ? -44.972 -4.358 58.434 1.00 86.00 106 SER A CA 1
ATOM 848 C C . SER A 1 106 ? -44.377 -4.754 57.085 1.00 86.00 106 SER A C 1
ATOM 850 O O . SER A 1 106 ? -43.633 -5.733 56.970 1.00 86.00 106 SER A O 1
ATOM 852 N N . LYS A 1 107 ? -44.623 -3.922 56.068 1.00 82.25 107 LYS A N 1
ATOM 853 C CA . LYS A 1 107 ? -44.037 -4.061 54.731 1.00 82.25 107 LYS A CA 1
ATOM 854 C C . LYS A 1 107 ? -42.510 -4.047 54.771 1.00 82.25 107 LYS A C 1
ATOM 856 O O . LYS A 1 107 ? -41.864 -4.789 54.033 1.00 82.25 107 LYS A O 1
ATOM 861 N N . GLY A 1 108 ? -41.934 -3.202 55.628 1.00 76.94 108 GLY A N 1
ATOM 862 C CA . GLY A 1 108 ? -40.486 -3.121 55.815 1.00 76.94 108 GLY A CA 1
ATOM 863 C C . GLY A 1 108 ? -39.922 -4.437 56.346 1.00 76.94 108 GLY A C 1
ATOM 864 O O . GLY A 1 108 ? -38.996 -4.992 55.761 1.00 76.94 108 GLY A O 1
ATOM 865 N N . GLU A 1 109 ? -40.536 -4.990 57.393 1.00 80.12 109 GLU A N 1
ATOM 866 C CA . GLU A 1 109 ? -40.139 -6.285 57.956 1.00 80.12 109 GLU A CA 1
ATOM 867 C C . GLU A 1 109 ? -40.294 -7.432 56.951 1.00 80.12 109 GLU A C 1
ATOM 869 O O . GLU A 1 109 ? -39.423 -8.295 56.872 1.00 80.12 109 GLU A O 1
ATOM 874 N N . PHE A 1 110 ? -41.346 -7.425 56.129 1.00 86.12 110 PHE A N 1
ATOM 875 C CA . PHE A 1 110 ? -41.526 -8.426 55.076 1.00 86.12 110 PHE A CA 1
ATOM 876 C C . PHE A 1 110 ? -40.406 -8.394 54.031 1.00 86.12 110 PHE A C 1
ATOM 878 O O . PHE A 1 110 ? -39.888 -9.448 53.663 1.00 86.12 110 PHE A O 1
ATOM 885 N N . LYS A 1 111 ? -39.975 -7.202 53.594 1.00 81.69 111 LYS A N 1
ATOM 886 C CA . LYS A 1 111 ? -38.813 -7.063 52.700 1.00 81.69 111 LYS A CA 1
ATOM 887 C C . LYS A 1 111 ? -37.556 -7.656 53.319 1.00 81.69 111 LYS A C 1
ATOM 889 O O . LYS A 1 111 ? -36.894 -8.468 52.682 1.00 81.69 111 LYS A O 1
ATOM 894 N N . TYR A 1 112 ? -37.261 -7.292 54.566 1.00 76.56 112 TYR A N 1
ATOM 895 C CA . TYR A 1 112 ? -36.092 -7.812 55.273 1.00 76.56 112 TYR A CA 1
ATOM 896 C C . TYR A 1 112 ? -36.150 -9.331 55.456 1.00 76.56 112 TYR A C 1
ATOM 898 O O . TYR A 1 112 ? -35.133 -10.002 55.287 1.00 76.56 112 TYR A O 1
ATOM 906 N N . LEU A 1 113 ? -37.333 -9.883 55.738 1.00 81.12 113 LEU A N 1
ATOM 907 C CA . LEU A 1 113 ? -37.538 -11.324 55.834 1.00 81.12 113 LEU A CA 1
ATOM 908 C C . LEU A 1 113 ? -37.259 -12.016 54.492 1.00 81.12 113 LEU A C 1
ATOM 910 O O . LEU A 1 113 ? -36.547 -13.015 54.468 1.00 81.12 113 LEU A O 1
ATOM 914 N N . LEU A 1 114 ? -37.767 -11.489 53.372 1.00 82.81 114 LEU A N 1
ATOM 915 C CA . LEU A 1 114 ? -37.497 -12.071 52.053 1.00 82.81 114 LEU A CA 1
ATOM 916 C C . LEU A 1 114 ? -36.015 -11.988 51.679 1.00 82.81 114 LEU A C 1
ATOM 918 O O . LEU A 1 114 ? -35.472 -12.980 51.203 1.00 82.81 114 LEU A O 1
ATOM 922 N N . SER A 1 115 ? -35.354 -10.858 51.942 1.00 73.62 115 SER A N 1
ATOM 923 C CA . SER A 1 115 ? -33.913 -10.703 51.708 1.00 73.62 115 SER A CA 1
ATOM 924 C C . SER A 1 115 ? -33.071 -11.661 52.560 1.00 73.62 115 SER A C 1
ATOM 926 O O . SER A 1 115 ? -32.017 -12.110 52.118 1.00 73.62 115 SER A O 1
ATOM 928 N N . LEU A 1 116 ? -33.532 -12.001 53.771 1.00 74.12 116 LEU A N 1
ATOM 929 C CA . LEU A 1 116 ? -32.888 -13.002 54.627 1.00 74.12 116 LEU A CA 1
ATOM 930 C C . LEU A 1 116 ? -33.071 -14.424 54.077 1.00 74.12 116 LEU A C 1
ATOM 932 O O . LEU A 1 116 ? -32.146 -15.234 54.115 1.00 74.12 116 LEU A O 1
ATOM 936 N N . LEU A 1 117 ? -34.270 -14.730 53.579 1.00 77.06 117 LEU A N 1
ATOM 937 C CA . LEU A 1 117 ? -34.644 -16.062 53.108 1.00 77.06 117 LEU A CA 1
ATOM 938 C C . LEU A 1 117 ? -34.141 -16.369 51.692 1.00 77.06 117 LEU A C 1
ATOM 940 O O . LEU A 1 117 ? -33.935 -17.537 51.366 1.00 77.06 117 LE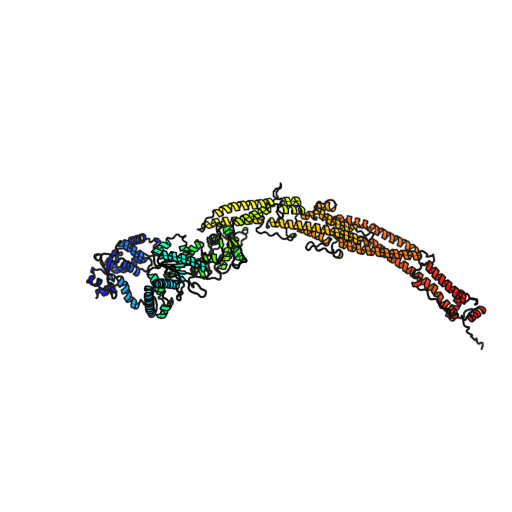U A O 1
ATOM 944 N N . TYR A 1 118 ? -33.959 -15.367 50.833 1.00 76.88 118 TYR A N 1
ATOM 945 C CA . TYR A 1 118 ? -33.511 -15.549 49.454 1.00 76.88 118 TYR A CA 1
ATOM 946 C C . TYR A 1 118 ? -32.610 -14.388 49.010 1.00 76.88 118 TYR A C 1
ATOM 948 O O . TYR A 1 118 ? -33.072 -13.291 48.707 1.00 76.88 118 TYR A O 1
ATOM 956 N N . ASP A 1 119 ? -31.305 -14.657 48.967 1.00 68.75 119 ASP A N 1
ATOM 957 C CA . ASP A 1 119 ? -30.261 -13.693 48.601 1.00 68.75 119 ASP A CA 1
ATOM 958 C C . ASP A 1 119 ? -30.263 -13.468 47.077 1.00 68.75 119 ASP A C 1
ATOM 960 O O . ASP A 1 119 ? -29.633 -14.215 46.325 1.00 68.75 119 ASP A O 1
ATOM 964 N N . HIS A 1 120 ? -31.053 -12.493 46.614 1.00 72.94 120 HIS A N 1
ATOM 965 C CA . HIS A 1 120 ? -31.220 -12.171 45.195 1.00 72.94 120 HIS A CA 1
ATOM 966 C C . HIS A 1 120 ? -31.328 -10.647 44.964 1.00 72.94 120 HIS A C 1
ATOM 968 O O . HIS A 1 120 ? -32.092 -9.988 45.667 1.00 72.94 120 HIS A O 1
ATOM 974 N N . PRO A 1 121 ? -30.680 -10.056 43.939 1.00 68.56 121 PRO A N 1
ATOM 975 C CA . PRO A 1 121 ? -30.668 -8.604 43.717 1.00 68.56 121 PRO A CA 1
ATOM 976 C C . PRO A 1 121 ? -32.048 -7.989 43.471 1.00 68.56 121 PRO A C 1
ATOM 978 O O . PRO A 1 121 ? -32.296 -6.840 43.822 1.00 68.56 121 PRO A O 1
ATOM 981 N N . ALA A 1 122 ? -32.968 -8.758 42.882 1.00 82.06 122 ALA A N 1
ATOM 982 C CA . ALA A 1 122 ? -34.346 -8.323 42.646 1.00 82.06 122 ALA A CA 1
ATOM 983 C C . ALA A 1 122 ? -35.320 -8.614 43.807 1.00 82.06 122 ALA A C 1
ATOM 985 O O . ALA A 1 122 ? -36.527 -8.413 43.648 1.00 82.06 122 ALA A O 1
ATOM 986 N N . ILE A 1 123 ? -34.838 -9.125 44.949 1.00 83.62 123 ILE A N 1
ATOM 987 C CA . ILE A 1 123 ? -35.711 -9.636 46.015 1.00 83.62 123 ILE A CA 1
ATOM 988 C C . ILE A 1 123 ? -36.591 -8.555 46.636 1.00 83.62 123 ILE A C 1
ATOM 990 O O . ILE A 1 123 ? -37.760 -8.804 46.915 1.00 83.62 123 ILE A O 1
ATOM 994 N N . GLU A 1 124 ? -36.075 -7.335 46.783 1.00 82.06 124 GLU A N 1
ATOM 995 C CA . GLU A 1 124 ? -36.849 -6.228 47.343 1.00 82.06 124 GLU A CA 1
ATOM 996 C C . GLU A 1 124 ? -38.001 -5.815 46.417 1.00 82.06 124 GLU A C 1
ATOM 998 O O . GLU A 1 124 ? -39.098 -5.532 46.901 1.00 82.06 124 GLU A O 1
ATOM 1003 N N . PHE A 1 125 ? -37.795 -5.860 45.093 1.00 84.44 125 PHE A N 1
ATOM 1004 C CA . PHE A 1 125 ? -38.852 -5.600 44.108 1.00 84.44 125 PHE A CA 1
ATOM 1005 C C . PHE A 1 125 ? -39.897 -6.714 44.106 1.00 84.44 125 PHE A C 1
ATOM 1007 O O . PHE A 1 125 ? -41.093 -6.439 44.020 1.00 84.44 125 PHE A O 1
ATOM 1014 N N . ALA A 1 126 ? -39.462 -7.969 44.245 1.00 87.19 126 ALA A N 1
ATOM 1015 C CA . ALA A 1 126 ? -40.373 -9.095 44.396 1.00 87.19 126 ALA A CA 1
ATOM 1016 C C . ALA A 1 126 ? -41.180 -8.982 45.701 1.00 87.19 126 ALA A C 1
ATOM 1018 O O . ALA A 1 126 ? -42.388 -9.198 45.688 1.00 87.19 126 ALA A O 1
ATOM 1019 N N . ALA A 1 127 ? -40.556 -8.573 46.808 1.00 87.25 127 ALA A N 1
ATOM 1020 C CA . ALA A 1 127 ? -41.231 -8.344 48.081 1.00 87.25 127 ALA A CA 1
ATOM 1021 C C . ALA A 1 127 ? -42.255 -7.203 47.994 1.00 87.25 127 ALA A C 1
ATOM 1023 O O . ALA A 1 127 ? -43.377 -7.355 48.471 1.00 87.25 127 ALA A O 1
ATOM 1024 N N . ASP A 1 128 ? -41.915 -6.091 47.335 1.00 85.44 128 ASP A N 1
ATOM 1025 C CA . ASP A 1 128 ? -42.860 -5.006 47.051 1.00 85.44 128 ASP A CA 1
ATOM 1026 C C . ASP A 1 128 ? -44.060 -5.485 46.231 1.00 85.44 128 ASP A C 1
ATOM 1028 O O . ASP A 1 128 ? -45.203 -5.184 46.576 1.00 85.44 128 ASP A O 1
ATOM 1032 N N . ALA A 1 129 ? -43.797 -6.247 45.167 1.00 87.62 129 ALA A N 1
ATOM 1033 C CA . ALA A 1 129 ? -44.817 -6.786 44.279 1.00 87.62 129 ALA A CA 1
ATOM 1034 C C . ALA A 1 129 ? -45.769 -7.731 45.022 1.00 87.62 129 ALA A C 1
ATOM 1036 O O . ALA A 1 129 ? -46.992 -7.596 44.939 1.00 87.62 129 ALA A O 1
ATOM 1037 N N . LEU A 1 130 ? -45.200 -8.672 45.778 1.00 88.56 130 LEU A N 1
ATOM 1038 C CA . LEU A 1 130 ? -45.944 -9.641 46.571 1.00 88.56 130 LEU A CA 1
ATOM 1039 C C . LEU A 1 130 ? -46.759 -8.945 47.659 1.00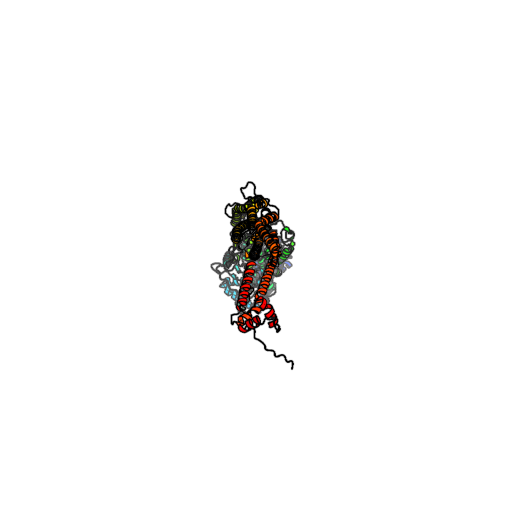 88.56 130 LEU A C 1
ATOM 1041 O O . LEU A 1 130 ? -47.942 -9.238 47.793 1.00 88.56 130 LEU A O 1
ATOM 1045 N N . TRP A 1 131 ? -46.178 -7.984 48.380 1.00 88.38 131 TRP A N 1
ATOM 1046 C CA . TRP A 1 131 ? -46.904 -7.214 49.389 1.00 88.38 131 TRP A CA 1
ATOM 1047 C C . TRP A 1 131 ? -48.086 -6.460 48.781 1.00 88.38 131 TRP A C 1
ATOM 1049 O O . TRP A 1 131 ? -49.214 -6.590 49.250 1.00 88.38 131 TRP A O 1
ATOM 1059 N N . HIS A 1 132 ? -47.856 -5.730 47.688 1.00 87.00 132 HIS A N 1
ATOM 1060 C CA . HIS A 1 132 ? -48.909 -4.976 47.015 1.00 87.00 132 HIS A CA 1
ATOM 1061 C C . HIS A 1 132 ? -50.052 -5.884 46.538 1.00 87.00 132 HIS A C 1
ATOM 1063 O O . HIS A 1 132 ? -51.220 -5.520 46.635 1.00 87.00 132 HIS A O 1
ATOM 1069 N N . LYS A 1 133 ? -49.738 -7.083 46.032 1.00 86.94 133 LYS A N 1
ATOM 1070 C CA . LYS A 1 133 ? -50.753 -8.030 45.557 1.00 86.94 133 LYS A CA 1
ATOM 1071 C C . LYS A 1 133 ? -51.510 -8.728 46.691 1.00 86.94 133 LYS A C 1
ATOM 1073 O O . LYS A 1 133 ? -52.701 -8.981 46.537 1.00 86.94 133 LYS A O 1
ATOM 1078 N N . LEU A 1 134 ? -50.821 -9.086 47.775 1.00 83.31 134 LEU A N 1
ATOM 1079 C CA . LEU A 1 134 ? -51.369 -9.895 48.870 1.00 83.31 134 LEU A CA 1
ATOM 1080 C C . LEU A 1 134 ? -52.067 -9.052 49.946 1.00 83.31 134 LEU A C 1
ATOM 1082 O O . LEU A 1 134 ? -53.011 -9.529 50.569 1.00 83.31 134 LEU A O 1
ATOM 1086 N N . VAL A 1 135 ? -51.593 -7.825 50.168 1.00 83.62 135 VAL A N 1
ATOM 1087 C CA . VAL A 1 135 ? -52.031 -6.937 51.255 1.00 83.62 135 VAL A CA 1
ATOM 1088 C C . VAL A 1 135 ? -52.654 -5.643 50.718 1.00 83.62 135 VAL A C 1
ATOM 1090 O O . VAL A 1 135 ? -53.686 -5.211 51.227 1.00 83.62 135 VAL A O 1
ATOM 1093 N N . GLY A 1 136 ? -52.072 -5.048 49.670 1.00 81.00 136 GLY A N 1
ATOM 1094 C CA . GLY A 1 136 ? -52.500 -3.767 49.091 1.00 81.00 136 GLY A CA 1
ATOM 1095 C C . GLY A 1 136 ? -51.477 -2.642 49.297 1.00 81.00 136 GLY A C 1
ATOM 1096 O O . GLY A 1 136 ? -50.286 -2.894 49.484 1.00 81.00 136 GLY A O 1
ATOM 1097 N N . GLU A 1 137 ? -51.929 -1.385 49.250 1.00 79.06 137 GLU A N 1
ATOM 1098 C CA . GLU A 1 137 ? -51.060 -0.196 49.373 1.00 79.06 137 GLU A CA 1
ATOM 1099 C C . GLU A 1 137 ? -50.652 0.141 50.821 1.00 79.06 137 GLU A C 1
ATOM 1101 O O . GLU A 1 137 ? -49.802 1.005 51.041 1.00 79.06 137 GLU A O 1
ATOM 1106 N N . THR A 1 138 ? -51.225 -0.533 51.820 1.00 82.38 138 THR A N 1
ATOM 1107 C CA . THR A 1 138 ? -50.943 -0.274 53.237 1.00 82.38 138 THR A CA 1
ATOM 1108 C C . THR A 1 138 ? -49.514 -0.667 53.607 1.00 82.38 138 THR A C 1
ATOM 1110 O O . THR A 1 138 ? -49.016 -1.723 53.223 1.00 82.38 138 THR A O 1
ATOM 1113 N N . THR A 1 139 ? -48.824 0.186 54.364 1.00 78.19 139 THR A N 1
ATOM 1114 C CA . THR A 1 139 ? -47.445 -0.070 54.819 1.00 78.19 139 THR A CA 1
ATOM 1115 C C . THR A 1 139 ? -47.384 -0.958 56.057 1.00 78.19 139 THR A C 1
ATOM 1117 O O . THR A 1 139 ? -46.394 -1.662 56.249 1.00 78.19 139 THR A O 1
ATOM 1120 N N . GLU A 1 140 ? -48.432 -0.936 56.877 1.00 84.94 140 GLU A N 1
ATOM 1121 C CA . GLU A 1 140 ? -48.570 -1.732 58.094 1.00 84.94 140 GLU A CA 1
ATOM 1122 C C . GLU A 1 140 ? -50.007 -2.252 58.213 1.00 84.94 140 GLU A C 1
ATOM 1124 O O . GLU A 1 140 ? -50.959 -1.566 57.836 1.00 84.94 140 GLU A O 1
ATOM 1129 N N . LEU A 1 141 ? -50.146 -3.478 58.710 1.00 83.25 141 LEU A N 1
ATOM 1130 C CA . LEU A 1 141 ? -51.413 -4.131 59.027 1.00 83.25 141 LEU A CA 1
ATOM 1131 C C . LEU A 1 141 ? -51.781 -3.910 60.499 1.00 83.25 141 LEU A C 1
ATOM 1133 O O . LEU A 1 141 ? -50.904 -3.812 61.358 1.00 83.25 141 LEU A O 1
ATOM 1137 N N . ASP A 1 142 ? -53.081 -3.871 60.797 1.00 82.94 142 ASP A N 1
ATOM 1138 C CA . ASP A 1 142 ? -53.577 -3.720 62.167 1.00 82.94 142 ASP A CA 1
ATOM 1139 C C . ASP A 1 142 ? -53.175 -4.934 63.028 1.00 82.94 142 ASP A C 1
ATOM 1141 O O . ASP A 1 142 ? -53.230 -6.086 62.590 1.00 82.94 142 ASP A O 1
ATOM 1145 N N . ALA A 1 143 ? -52.781 -4.686 64.279 1.00 79.44 143 ALA A N 1
ATOM 1146 C CA . ALA A 1 143 ? -52.393 -5.731 65.223 1.00 79.44 143 ALA A CA 1
ATOM 1147 C C . ALA A 1 143 ? -53.517 -6.749 65.499 1.00 79.44 143 ALA A C 1
ATOM 1149 O O . ALA A 1 143 ? -53.226 -7.893 65.845 1.00 79.44 143 ALA A O 1
ATOM 1150 N N . SER A 1 144 ? -54.784 -6.365 65.322 1.00 80.31 144 SER A N 1
ATOM 1151 C CA . SER A 1 144 ? -55.943 -7.263 65.417 1.00 80.31 144 SER A CA 1
ATOM 1152 C C . SER A 1 144 ? -55.987 -8.337 64.322 1.00 80.31 144 SER A C 1
ATOM 1154 O O . SER A 1 144 ? -56.643 -9.362 64.503 1.00 80.31 144 SER A O 1
ATOM 1156 N N . GLU A 1 145 ? -55.254 -8.161 63.218 1.00 82.12 145 GLU A N 1
ATOM 1157 C CA . GLU A 1 145 ? -55.126 -9.160 62.150 1.00 82.12 145 GLU A CA 1
ATOM 1158 C C . GLU A 1 145 ? -54.029 -10.205 62.421 1.00 82.12 145 GLU A C 1
ATOM 1160 O O . GLU A 1 145 ? -53.823 -11.134 61.627 1.00 82.12 145 GLU A O 1
ATOM 1165 N N . ALA A 1 146 ? -53.301 -10.067 63.532 1.00 86.31 146 ALA A N 1
ATOM 1166 C CA . ALA A 1 146 ? -52.269 -11.009 63.924 1.00 86.31 146 ALA A CA 1
ATOM 1167 C C . ALA A 1 146 ? -52.872 -12.384 64.241 1.00 86.31 146 ALA A C 1
ATOM 1169 O O . ALA A 1 146 ? -53.848 -12.524 64.971 1.00 86.31 146 ALA A O 1
ATOM 1170 N N . THR A 1 147 ? -52.235 -13.431 63.727 1.00 87.81 147 THR A N 1
ATOM 1171 C CA . THR A 1 147 ? -52.614 -14.836 63.999 1.00 87.81 147 THR A CA 1
ATOM 1172 C C . THR A 1 147 ? -51.496 -15.593 64.710 1.00 87.81 147 THR A C 1
ATOM 1174 O O . THR A 1 147 ? -51.736 -16.585 65.399 1.00 87.81 147 THR A O 1
ATOM 1177 N N . HIS A 1 148 ? -50.266 -15.117 64.540 1.00 90.38 148 HIS A N 1
ATOM 1178 C CA . HIS A 1 148 ? -49.049 -15.729 65.031 1.00 90.38 148 HIS A CA 1
ATOM 1179 C C . HIS A 1 148 ? -48.177 -14.671 65.704 1.00 90.38 148 HIS A C 1
ATOM 1181 O O . HIS A 1 148 ? -48.225 -13.486 65.368 1.00 90.38 148 HIS A O 1
ATOM 1187 N N . ILE A 1 149 ? -47.351 -15.125 66.635 1.00 88.25 149 ILE A N 1
ATOM 1188 C CA . ILE A 1 149 ? -46.257 -14.361 67.220 1.00 88.25 149 ILE A CA 1
ATOM 1189 C C . ILE A 1 149 ? -44.959 -15.087 66.894 1.00 88.25 149 ILE A C 1
ATOM 1191 O O . ILE A 1 149 ? -44.861 -16.309 67.002 1.00 88.25 149 ILE A O 1
ATOM 1195 N N . GLY A 1 150 ? -43.962 -14.341 66.449 1.00 87.38 150 GLY A N 1
ATOM 1196 C CA . GLY A 1 150 ? -42.640 -14.859 66.135 1.00 87.38 150 GLY A CA 1
ATOM 1197 C C . GLY A 1 150 ? -41.564 -13.932 66.672 1.00 87.38 150 GLY A C 1
ATOM 1198 O O . GLY A 1 150 ? -41.879 -12.837 67.140 1.00 87.38 150 GLY A O 1
ATOM 1199 N N . PRO A 1 151 ? -40.289 -14.332 66.598 1.00 84.69 151 PRO A N 1
ATOM 1200 C CA . PRO A 1 151 ? -39.203 -13.367 66.725 1.00 84.69 151 PRO A CA 1
ATOM 1201 C C . PRO A 1 151 ? -39.409 -12.234 65.708 1.00 84.69 151 PRO A C 1
ATOM 1203 O O . PRO A 1 151 ? -39.845 -12.488 64.582 1.00 84.69 151 PRO A O 1
ATOM 1206 N N . SER A 1 152 ? -39.139 -10.986 66.094 1.00 81.75 152 SER A N 1
ATOM 1207 C CA . SER A 1 152 ? -39.166 -9.873 65.134 1.00 81.75 152 SER A CA 1
ATOM 1208 C C . SER A 1 152 ? -38.117 -10.093 64.048 1.00 81.75 152 SER A C 1
ATOM 1210 O O . SER A 1 152 ? -37.151 -10.823 64.266 1.00 81.75 152 SER A O 1
ATOM 1212 N N . VAL A 1 153 ? -38.262 -9.472 62.876 1.00 74.00 153 VAL A N 1
ATOM 1213 C CA . VAL A 1 153 ? -37.260 -9.645 61.807 1.00 74.00 153 VAL A CA 1
ATOM 1214 C C . VAL A 1 153 ? -35.908 -9.059 62.224 1.00 74.00 153 VAL A C 1
ATOM 1216 O O . VAL A 1 153 ? -34.866 -9.659 61.964 1.00 74.00 153 VAL A O 1
ATOM 1219 N N . ALA A 1 154 ? -35.923 -7.963 62.987 1.00 67.88 154 ALA A N 1
ATOM 1220 C CA . ALA A 1 154 ? -34.740 -7.440 63.663 1.00 67.88 154 ALA A CA 1
ATOM 1221 C C . ALA A 1 154 ? -34.124 -8.494 64.599 1.00 67.88 154 ALA A C 1
ATOM 1223 O O . ALA A 1 154 ? -32.940 -8.803 64.498 1.00 67.88 154 ALA A O 1
ATOM 1224 N N . MET A 1 155 ? -34.930 -9.142 65.442 1.00 73.31 155 MET A N 1
ATOM 1225 C CA . MET A 1 155 ? -34.460 -10.196 66.337 1.00 73.31 155 MET A CA 1
ATOM 1226 C C . MET A 1 155 ? -34.061 -11.475 65.600 1.00 73.31 155 MET A C 1
ATOM 1228 O O . MET A 1 155 ? -33.184 -12.166 66.087 1.00 73.31 155 MET A O 1
ATOM 1232 N N . LEU A 1 156 ? -34.613 -11.794 64.429 1.00 72.12 156 LEU A N 1
ATOM 1233 C CA . LEU A 1 156 ? -34.132 -12.882 63.573 1.00 72.12 156 LEU A CA 1
ATOM 1234 C C . LEU A 1 156 ? -32.724 -12.578 63.075 1.00 72.12 156 LEU A C 1
ATOM 1236 O O . LEU A 1 156 ? -31.845 -13.417 63.241 1.00 72.12 156 LEU A O 1
ATOM 1240 N N . LEU A 1 157 ? -32.477 -11.347 62.612 1.00 62.91 157 LEU A N 1
ATOM 1241 C CA . LEU A 1 157 ? -31.133 -10.864 62.278 1.00 62.91 157 LEU A CA 1
ATOM 1242 C C . LEU A 1 157 ? -30.183 -10.928 63.493 1.00 62.91 157 LEU A C 1
ATOM 1244 O O . LEU A 1 157 ? -28.977 -11.117 63.309 1.00 62.91 157 LEU A O 1
ATOM 1248 N N . ARG A 1 158 ? -30.706 -10.819 64.730 1.00 60.94 158 ARG A N 1
ATOM 1249 C CA . ARG A 1 158 ? -29.933 -10.914 65.989 1.00 60.94 158 ARG A CA 1
ATOM 1250 C C . ARG A 1 158 ? -29.846 -12.282 66.658 1.00 60.94 158 ARG A C 1
ATOM 1252 O O . ARG A 1 158 ? -28.933 -12.558 67.429 1.00 60.94 158 ARG A O 1
ATOM 1259 N N . LEU A 1 159 ? -30.763 -13.181 66.391 1.00 59.94 159 LEU A N 1
ATOM 1260 C CA . LEU A 1 159 ? -30.640 -14.572 66.797 1.00 59.94 159 LEU A CA 1
ATOM 1261 C C . LEU A 1 159 ? -29.694 -15.284 65.843 1.00 59.94 159 LEU A C 1
ATOM 1263 O O . LEU A 1 159 ? -28.902 -16.109 66.299 1.00 59.94 159 LEU A O 1
ATOM 1267 N N . ASP A 1 160 ? -29.652 -14.831 64.588 1.00 55.44 160 ASP A N 1
ATOM 1268 C CA . ASP A 1 160 ? -28.459 -14.951 63.761 1.00 55.44 160 ASP A CA 1
ATOM 1269 C C . ASP A 1 160 ? -27.233 -14.335 64.466 1.00 55.44 160 ASP A C 1
ATOM 1271 O O . ASP A 1 160 ? -26.186 -14.966 64.466 1.00 55.44 160 ASP A O 1
ATOM 1275 N N . LEU A 1 161 ? -27.324 -13.179 65.159 1.00 42.62 161 LEU A N 1
ATOM 1276 C CA . LEU A 1 161 ? -26.213 -12.609 65.969 1.00 42.62 161 LEU A CA 1
ATOM 1277 C C . LEU A 1 161 ? -25.692 -13.500 67.120 1.00 42.62 161 LEU A C 1
ATOM 1279 O O . LEU A 1 161 ? -24.499 -13.442 67.415 1.00 42.62 161 LEU A O 1
ATOM 1283 N N . ARG A 1 162 ? -26.498 -14.377 67.741 1.00 41.38 162 ARG A N 1
ATOM 1284 C CA . ARG A 1 162 ? -25.962 -15.378 68.700 1.00 41.38 162 ARG A CA 1
ATOM 1285 C C . ARG A 1 162 ? -25.174 -16.489 68.012 1.00 41.38 162 ARG A C 1
ATOM 1287 O O . ARG A 1 162 ? -24.266 -17.046 68.620 1.00 41.38 162 ARG A O 1
ATOM 1294 N N . TYR A 1 163 ? -25.478 -16.765 66.746 1.00 43.69 163 TYR A N 1
ATOM 1295 C CA . TYR A 1 163 ? -24.558 -17.475 65.866 1.00 43.69 163 TYR A CA 1
ATOM 1296 C C . TYR A 1 163 ? -23.390 -16.580 65.443 1.00 43.69 163 TYR A C 1
ATOM 1298 O O . TYR A 1 163 ? -22.291 -17.098 65.305 1.00 43.69 163 TYR A O 1
ATOM 1306 N N . ARG A 1 164 ? -23.555 -15.255 65.321 1.00 42.66 164 ARG A N 1
ATOM 1307 C CA . ARG A 1 164 ? -22.484 -14.334 64.912 1.00 42.66 164 ARG A CA 1
ATOM 1308 C C . ARG A 1 164 ? -21.336 -14.170 65.919 1.00 42.66 164 ARG A C 1
ATOM 1310 O O . ARG A 1 164 ? -20.218 -14.053 65.450 1.00 42.66 164 ARG A O 1
ATOM 1317 N N . SER A 1 165 ? -21.474 -14.292 67.239 1.00 40.44 165 SER A N 1
ATOM 1318 C CA . SER A 1 165 ? -20.243 -14.308 68.073 1.00 40.44 165 SER A CA 1
ATOM 1319 C C . SER A 1 165 ? -19.360 -15.546 67.815 1.00 40.44 165 SER A C 1
ATOM 1321 O O . SER A 1 165 ? -18.151 -15.503 68.025 1.00 40.44 165 SER A O 1
ATOM 1323 N N . ALA A 1 166 ? -19.941 -16.621 67.269 1.00 37.75 166 ALA A N 1
ATOM 1324 C CA . ALA A 1 166 ? -19.223 -17.789 66.758 1.00 37.75 166 ALA A CA 1
ATOM 1325 C C . ALA A 1 166 ? -19.070 -17.809 65.212 1.00 37.75 166 ALA A C 1
ATOM 1327 O O . ALA A 1 166 ? -18.367 -18.676 64.693 1.00 37.75 166 ALA A O 1
ATOM 1328 N N . GLN A 1 167 ? -19.707 -16.887 64.464 1.00 40.78 167 GLN A N 1
ATOM 1329 C CA . GLN A 1 167 ? -19.780 -16.899 62.989 1.00 40.78 167 GLN A CA 1
ATOM 1330 C C . GLN A 1 167 ? -19.559 -15.565 62.239 1.00 40.78 167 GLN A C 1
ATOM 1332 O O . GLN A 1 167 ? -19.339 -15.596 61.033 1.00 40.78 167 GLN A O 1
ATOM 1337 N N . GLN A 1 168 ? -19.557 -14.388 62.868 1.00 40.50 168 GLN A N 1
ATOM 1338 C CA . GLN A 1 168 ? -19.219 -13.118 62.192 1.00 40.50 168 GLN A CA 1
ATOM 1339 C C . GLN A 1 168 ? -17.746 -13.088 61.803 1.00 40.50 168 GLN A C 1
ATOM 1341 O O . GLN A 1 168 ? -17.404 -12.720 60.682 1.00 40.50 168 GLN A O 1
ATOM 1346 N N . ASN A 1 169 ? -16.910 -13.650 62.667 1.00 43.66 169 ASN A N 1
ATOM 1347 C CA . ASN A 1 169 ? -15.519 -13.944 62.384 1.00 43.66 169 ASN A CA 1
ATOM 1348 C C . ASN A 1 169 ? -15.314 -15.040 61.323 1.00 43.66 169 ASN A C 1
ATOM 1350 O O . ASN A 1 169 ? -14.241 -15.112 60.737 1.00 43.66 169 ASN A O 1
ATOM 1354 N N . SER A 1 170 ? -16.329 -15.872 61.042 1.00 47.28 170 SER A N 1
ATOM 1355 C CA . SER A 1 170 ? -16.211 -17.058 60.177 1.00 47.28 170 SER A CA 1
ATOM 1356 C C . SER A 1 170 ? -16.846 -16.922 58.790 1.00 47.28 170 SER A C 1
ATOM 1358 O O . SER A 1 170 ? -16.840 -17.890 58.027 1.00 47.28 170 SER A O 1
ATOM 1360 N N . LEU A 1 171 ? -17.415 -15.762 58.437 1.00 60.62 171 LEU A N 1
ATOM 1361 C CA . LEU A 1 171 ? -18.129 -15.608 57.163 1.00 60.62 171 LEU A CA 1
ATOM 1362 C C . LEU A 1 171 ? -17.324 -14.893 56.086 1.00 60.62 171 LEU A C 1
ATOM 1364 O O . LEU A 1 171 ? -17.412 -15.323 54.943 1.00 60.62 171 LEU A O 1
ATOM 1368 N N . ILE A 1 172 ? -16.522 -13.875 56.404 1.00 71.25 172 ILE A N 1
ATOM 1369 C CA . ILE A 1 172 ? -15.648 -13.230 55.407 1.00 71.25 172 ILE A CA 1
ATOM 1370 C C . ILE A 1 172 ? -14.280 -13.884 55.431 1.00 71.25 172 ILE A C 1
ATOM 1372 O O . ILE A 1 172 ? -13.869 -14.422 54.408 1.00 71.25 172 ILE A O 1
ATOM 1376 N N . PHE A 1 173 ? -13.619 -13.895 56.590 1.00 79.81 173 PHE A N 1
ATOM 1377 C CA . PHE A 1 173 ? -12.273 -14.432 56.767 1.00 79.81 173 PHE A CA 1
ATOM 1378 C C . PHE A 1 173 ? -12.295 -15.830 57.388 1.00 79.81 173 PHE A C 1
ATOM 1380 O O . PHE A 1 173 ? -13.214 -16.199 58.111 1.00 79.81 173 PHE A O 1
ATOM 1387 N N . LYS A 1 174 ? -11.280 -16.636 57.074 1.00 77.62 174 LYS A N 1
ATOM 1388 C CA . LYS A 1 174 ? -11.068 -17.948 57.703 1.00 77.62 174 LYS A CA 1
ATOM 1389 C C . LYS A 1 174 ? -10.563 -17.819 59.141 1.00 77.62 174 LYS A C 1
ATOM 1391 O O . LYS A 1 174 ? -10.834 -18.702 59.947 1.00 77.62 174 LYS A O 1
ATOM 1396 N N . ASP A 1 175 ? -9.795 -16.764 59.419 1.00 80.06 175 ASP A N 1
ATOM 1397 C CA . ASP A 1 175 ? -9.211 -16.479 60.729 1.00 80.06 175 ASP A CA 1
ATOM 1398 C C . ASP A 1 175 ? -10.099 -15.493 61.504 1.00 80.06 175 ASP A C 1
ATOM 1400 O O . ASP A 1 175 ? -10.279 -14.358 61.046 1.00 80.06 175 ASP A O 1
ATOM 1404 N N . PRO A 1 176 ? -10.616 -15.889 62.678 1.00 73.12 176 PRO A N 1
ATOM 1405 C CA . PRO A 1 176 ? -11.393 -15.010 63.532 1.00 73.12 176 PRO A CA 1
ATOM 1406 C C . PRO A 1 176 ? -10.690 -13.716 63.946 1.00 73.12 176 PRO A C 1
ATOM 1408 O O . PRO A 1 176 ? -11.328 -12.670 63.956 1.00 73.12 176 PRO A O 1
ATOM 1411 N N . ALA A 1 177 ? -9.382 -13.744 64.212 1.00 77.75 177 ALA A N 1
ATOM 1412 C CA . ALA A 1 177 ? -8.660 -12.543 64.638 1.00 77.75 177 ALA A CA 1
ATOM 1413 C C . ALA A 1 177 ? -8.621 -11.468 63.534 1.00 77.75 177 ALA A C 1
ATOM 1415 O O . ALA A 1 177 ? -8.666 -10.271 63.817 1.00 77.75 177 ALA A O 1
ATOM 1416 N N . MET A 1 178 ? -8.590 -11.891 62.263 1.00 80.19 178 MET A N 1
ATOM 1417 C CA . MET A 1 178 ? -8.709 -10.978 61.122 1.00 80.19 178 MET A CA 1
ATOM 1418 C C . MET A 1 178 ? -10.124 -10.409 60.968 1.00 80.19 178 MET A C 1
ATOM 1420 O O . MET A 1 178 ? -10.267 -9.296 60.467 1.00 80.19 178 MET A O 1
ATOM 1424 N N . GLY A 1 179 ? -11.157 -11.145 61.390 1.00 76.81 179 GLY A N 1
ATOM 1425 C CA . GLY A 1 179 ? -12.535 -10.654 61.422 1.00 76.81 179 GLY A CA 1
ATOM 1426 C C . GLY A 1 179 ? -12.714 -9.507 62.420 1.00 76.81 179 GLY A C 1
ATOM 1427 O O . GLY A 1 179 ? -13.179 -8.438 62.029 1.00 76.81 179 GLY A O 1
ATOM 1428 N N . ASP A 1 180 ? -12.227 -9.672 63.653 1.00 77.62 180 ASP A N 1
ATOM 1429 C CA . ASP A 1 180 ? -12.281 -8.625 64.687 1.00 77.62 180 ASP A CA 1
ATOM 1430 C C . ASP A 1 180 ? -11.509 -7.362 64.255 1.00 77.62 180 ASP A C 1
ATOM 1432 O O . ASP A 1 180 ? -11.980 -6.230 64.396 1.00 77.62 180 ASP A O 1
ATOM 1436 N N . ALA A 1 181 ? -10.319 -7.550 63.675 1.00 82.31 181 ALA A N 1
ATOM 1437 C CA . ALA A 1 181 ? -9.508 -6.475 63.106 1.00 82.31 181 ALA A CA 1
ATOM 1438 C C . ALA A 1 181 ? -10.218 -5.737 61.955 1.00 82.31 181 ALA A C 1
ATOM 1440 O O . ALA A 1 181 ? -10.120 -4.513 61.824 1.00 82.31 181 ALA A O 1
ATOM 1441 N N . HIS A 1 182 ? -10.952 -6.473 61.117 1.00 86.31 182 HIS A N 1
ATOM 1442 C CA . HIS A 1 182 ? -11.716 -5.912 60.003 1.00 86.31 182 HIS A CA 1
ATOM 1443 C C . HIS A 1 182 ? -12.871 -5.035 60.483 1.00 86.31 182 HIS A C 1
ATOM 1445 O O . HIS A 1 182 ? -13.075 -3.950 59.937 1.00 86.31 182 HIS A O 1
ATOM 1451 N N . GLU A 1 183 ? -13.568 -5.428 61.549 1.00 81.50 183 GLU A N 1
ATOM 1452 C CA . GLU A 1 183 ? -14.631 -4.608 62.139 1.00 81.50 183 GLU A CA 1
ATOM 1453 C C . GLU A 1 183 ? -14.106 -3.278 62.695 1.00 81.50 183 GLU A C 1
ATOM 1455 O O . GLU A 1 183 ? -14.747 -2.236 62.522 1.00 81.50 183 GLU A O 1
ATOM 1460 N N . GLN A 1 184 ? -12.908 -3.273 63.289 1.00 83.25 184 GLN A N 1
ATOM 1461 C CA . GLN A 1 184 ? -12.262 -2.034 63.734 1.00 83.25 184 GLN A CA 1
ATOM 1462 C C . GLN A 1 184 ? -11.969 -1.096 62.556 1.00 83.25 184 GLN A C 1
ATOM 1464 O O . GLN A 1 184 ? -12.302 0.092 62.616 1.00 83.25 184 GLN A O 1
ATOM 1469 N N . ALA A 1 185 ? -11.438 -1.634 61.454 1.00 85.50 185 ALA A N 1
ATOM 1470 C CA . ALA A 1 185 ? -11.198 -0.868 60.233 1.00 85.50 185 ALA A CA 1
ATOM 1471 C C . ALA A 1 185 ? -12.506 -0.344 59.596 1.00 85.50 185 ALA A C 1
ATOM 1473 O O . ALA A 1 185 ? -12.554 0.790 59.117 1.00 85.50 185 ALA A O 1
ATOM 1474 N N . MET A 1 186 ? -13.596 -1.120 59.643 1.00 84.88 186 MET A N 1
ATOM 1475 C CA . MET A 1 186 ? -14.927 -0.689 59.186 1.00 84.88 186 MET A CA 1
ATOM 1476 C C . MET A 1 186 ? -15.536 0.413 60.065 1.00 84.88 186 MET A C 1
ATOM 1478 O O . MET A 1 186 ? -16.211 1.313 59.556 1.00 84.88 186 MET A O 1
ATOM 1482 N N . SER A 1 187 ? -15.300 0.377 61.380 1.00 83.56 187 SER A N 1
ATOM 1483 C CA . SER A 1 187 ? -15.719 1.450 62.289 1.00 83.56 187 SER A CA 1
ATOM 1484 C C . SER A 1 187 ? -14.999 2.760 61.963 1.00 83.56 187 SER A C 1
ATOM 1486 O O . SER A 1 187 ? -15.627 3.821 61.926 1.00 83.56 187 SER A O 1
ATOM 1488 N N . GLU A 1 188 ? -13.706 2.691 61.644 1.00 84.31 188 GLU A N 1
ATOM 1489 C CA . GLU A 1 188 ? -12.922 3.848 61.211 1.00 84.31 188 GLU A CA 1
ATOM 1490 C C . GLU A 1 188 ? -13.426 4.412 59.872 1.00 84.31 188 GLU A C 1
ATOM 1492 O O . GLU A 1 188 ? -13.677 5.615 59.764 1.00 84.31 188 GLU A O 1
ATOM 1497 N N . LEU A 1 189 ? -13.708 3.550 58.887 1.00 84.19 189 LEU A N 1
ATOM 1498 C CA . LEU A 1 189 ? -14.360 3.959 57.637 1.00 84.19 189 LEU A CA 1
ATOM 1499 C C . LEU A 1 189 ? -15.703 4.658 57.905 1.00 84.19 189 LEU A C 1
ATOM 1501 O O . LEU A 1 189 ? -15.994 5.703 57.323 1.00 84.19 189 LEU A O 1
ATOM 1505 N N . SER A 1 190 ? -16.515 4.115 58.814 1.00 80.62 190 SER A N 1
ATOM 1506 C CA . SER A 1 190 ? -17.821 4.682 59.168 1.00 80.62 190 SER A CA 1
ATOM 1507 C C . SER A 1 190 ? -17.682 6.089 59.763 1.00 80.62 190 SER A C 1
ATOM 1509 O O . SER A 1 190 ? -18.408 7.002 59.361 1.00 80.62 190 SER A O 1
ATOM 1511 N N . LYS A 1 191 ? -16.694 6.307 60.642 1.00 83.38 191 LYS A N 1
ATOM 1512 C CA . LYS A 1 191 ? -16.373 7.635 61.194 1.00 83.38 191 LYS A CA 1
ATOM 1513 C C . LYS A 1 191 ? -15.925 8.619 60.116 1.00 83.38 191 LYS A C 1
ATOM 1515 O O . LYS A 1 191 ? -16.371 9.761 60.125 1.00 83.38 191 LYS A O 1
ATOM 1520 N N . GLN A 1 192 ? -15.086 8.190 59.177 1.00 82.00 192 GLN A N 1
ATOM 1521 C CA . GLN A 1 192 ? -14.607 9.048 58.089 1.00 82.00 192 GLN A CA 1
ATOM 1522 C C . GLN A 1 192 ? -15.724 9.376 57.087 1.00 82.00 192 GLN A C 1
ATOM 1524 O O . GLN A 1 192 ? -15.861 10.516 56.640 1.00 82.00 192 GLN A O 1
ATOM 1529 N N . SER A 1 193 ? -16.569 8.393 56.773 1.00 81.75 193 SER A N 1
ATOM 1530 C CA . SER A 1 193 ? -17.670 8.546 55.821 1.00 81.75 193 SER A CA 1
ATOM 1531 C C . SER A 1 193 ? -18.791 9.461 56.317 1.00 81.75 193 SER A C 1
ATOM 1533 O O . SER A 1 193 ? -19.425 10.125 55.499 1.00 81.75 193 SER A O 1
ATOM 1535 N N . SER A 1 194 ? -19.010 9.558 57.635 1.00 76.75 194 SER A N 1
ATOM 1536 C CA . SER A 1 194 ? -19.995 10.490 58.204 1.00 76.75 194 SER A CA 1
ATOM 1537 C C . SER A 1 194 ? -19.603 11.956 57.989 1.00 76.75 194 SER A C 1
ATOM 1539 O O . SER A 1 194 ? -20.474 12.809 57.839 1.00 76.75 194 SER A O 1
ATOM 1541 N N . GLN A 1 195 ? -18.300 12.242 57.902 1.00 76.00 195 GLN A N 1
ATOM 1542 C CA . GLN A 1 195 ? -17.770 13.569 57.580 1.00 76.00 195 GLN A CA 1
ATOM 1543 C C . GLN A 1 195 ? -17.683 13.806 56.066 1.00 76.00 195 GLN A C 1
ATOM 1545 O O . GLN A 1 195 ? -17.882 14.927 55.600 1.00 76.00 195 GLN A O 1
ATOM 1550 N N . LYS A 1 196 ? -17.360 12.761 55.291 1.00 81.06 196 LYS A N 1
ATOM 1551 C CA . LYS A 1 196 ? -17.222 12.809 53.828 1.00 81.06 196 LYS A CA 1
ATOM 1552 C C . LYS A 1 196 ? -17.868 11.572 53.186 1.00 81.06 196 LYS A C 1
ATOM 1554 O O . LYS A 1 196 ? -17.180 10.565 52.992 1.00 81.06 196 LYS A O 1
ATOM 1559 N N . PRO A 1 197 ? -19.146 11.650 52.766 1.00 79.19 197 PRO A N 1
ATOM 1560 C CA . PRO A 1 197 ? -19.872 10.521 52.168 1.00 79.19 197 PRO A CA 1
ATOM 1561 C C . PRO A 1 197 ? -19.173 9.893 50.952 1.00 79.19 197 PRO A C 1
ATOM 1563 O O . PRO A 1 197 ? -19.298 8.695 50.702 1.00 79.19 197 PRO A O 1
ATOM 1566 N N . LEU A 1 198 ? -18.371 10.687 50.234 1.00 84.50 198 LEU A N 1
ATOM 1567 C CA . LEU A 1 198 ? -17.563 10.264 49.091 1.00 84.50 198 LEU A CA 1
ATOM 1568 C C . LEU A 1 198 ? -16.602 9.107 49.406 1.00 84.50 198 LEU A C 1
ATOM 1570 O O . LEU A 1 198 ? -16.366 8.264 48.547 1.00 84.50 198 LEU A O 1
ATOM 1574 N N . ILE A 1 199 ? -16.071 9.036 50.631 1.00 85.50 199 ILE A N 1
ATOM 1575 C CA . ILE A 1 199 ? -15.123 7.987 51.043 1.00 85.50 199 ILE A CA 1
ATOM 1576 C C . ILE A 1 199 ? -15.789 6.607 50.986 1.00 85.50 199 ILE A C 1
ATOM 1578 O O . ILE A 1 199 ? -15.170 5.629 50.576 1.00 85.50 199 ILE A O 1
ATOM 1582 N N . LYS A 1 200 ? -17.080 6.537 51.325 1.00 86.81 200 LYS A N 1
ATOM 1583 C CA . LYS A 1 200 ? -17.864 5.299 51.261 1.00 86.81 200 LYS A CA 1
ATOM 1584 C C . LYS A 1 200 ? -18.057 4.827 49.822 1.00 86.81 200 LYS A C 1
ATOM 1586 O O . LYS A 1 200 ? -17.900 3.647 49.523 1.00 86.81 200 LYS A O 1
ATOM 1591 N N . ALA A 1 201 ? -18.368 5.760 48.922 1.00 88.00 201 ALA A N 1
ATOM 1592 C CA . ALA A 1 201 ? -18.468 5.478 47.495 1.00 88.00 201 ALA A CA 1
ATOM 1593 C C . ALA A 1 201 ? -17.116 5.018 46.925 1.00 88.00 201 ALA A C 1
ATOM 1595 O O . ALA A 1 201 ? -17.069 4.026 46.205 1.00 88.00 201 ALA A O 1
ATOM 1596 N N . LEU A 1 202 ? -16.019 5.676 47.316 1.00 88.88 202 LEU A N 1
ATOM 1597 C CA . LEU A 1 202 ? -14.661 5.299 46.925 1.00 88.88 202 LEU A CA 1
ATOM 1598 C C . LEU A 1 202 ? -14.329 3.865 47.352 1.00 88.88 202 LEU A C 1
ATOM 1600 O O . LEU A 1 202 ? -13.898 3.081 46.515 1.00 88.88 202 LEU A O 1
ATOM 1604 N N . ALA A 1 203 ? -14.600 3.501 48.611 1.00 89.94 203 ALA A N 1
ATOM 1605 C CA . ALA A 1 203 ? -14.369 2.148 49.112 1.00 89.94 203 ALA A CA 1
ATOM 1606 C C . ALA A 1 203 ? -15.113 1.099 48.268 1.00 89.94 203 ALA A C 1
ATOM 1608 O O . ALA A 1 203 ? -14.519 0.116 47.839 1.00 89.94 203 ALA A O 1
ATOM 1609 N N . ARG A 1 204 ? -16.386 1.334 47.931 1.00 91.56 204 ARG A N 1
ATOM 1610 C CA . ARG A 1 204 ? -17.165 0.414 47.079 1.00 91.56 204 ARG A CA 1
ATOM 1611 C C . ARG A 1 204 ? -16.545 0.217 45.699 1.00 91.56 204 ARG A C 1
ATOM 1613 O O . ARG A 1 204 ? -16.438 -0.918 45.240 1.00 91.56 204 ARG A O 1
ATOM 1620 N N . VAL A 1 205 ? -16.115 1.303 45.052 1.00 92.25 205 VAL A N 1
ATOM 1621 C CA . VAL A 1 205 ? -15.445 1.220 43.745 1.00 92.25 205 VAL A CA 1
ATOM 1622 C C . VAL A 1 205 ? -14.116 0.475 43.885 1.00 92.25 205 VAL A C 1
ATOM 1624 O O . VAL A 1 205 ? -13.876 -0.459 43.128 1.00 92.25 205 VAL A O 1
ATOM 1627 N N . THR A 1 206 ? -13.293 0.799 44.887 1.00 90.94 206 THR A N 1
ATOM 1628 C CA . THR A 1 206 ? -12.022 0.103 45.155 1.00 90.94 206 THR A CA 1
ATOM 1629 C C . THR A 1 206 ? -12.229 -1.398 45.343 1.00 90.94 206 THR A C 1
ATOM 1631 O O . THR A 1 206 ? -11.524 -2.199 44.729 1.00 90.94 206 THR A O 1
ATOM 1634 N N . GLY A 1 207 ? -13.217 -1.797 46.148 1.00 91.12 207 GLY A N 1
ATOM 1635 C CA . GLY A 1 207 ? -13.547 -3.203 46.374 1.00 91.12 207 GLY A CA 1
ATOM 1636 C C . GLY A 1 207 ? -13.942 -3.931 45.091 1.00 91.12 207 GLY A C 1
ATOM 1637 O O . GLY A 1 207 ? -13.512 -5.060 44.860 1.00 91.12 207 GLY A O 1
ATOM 1638 N N . PHE A 1 208 ? -14.690 -3.261 44.214 1.00 91.62 208 PHE A N 1
ATOM 1639 C CA . PHE A 1 208 ? -15.079 -3.814 42.920 1.00 91.62 208 PHE A CA 1
ATOM 1640 C C . PHE A 1 208 ? -13.896 -3.970 41.962 1.00 91.62 208 PHE A C 1
ATOM 1642 O O . PHE A 1 208 ? -13.753 -5.018 41.339 1.00 91.62 208 PHE A O 1
ATOM 1649 N N . VAL A 1 209 ? -13.005 -2.977 41.878 1.00 90.06 209 VAL A N 1
ATOM 1650 C CA . VAL A 1 209 ? -11.813 -3.062 41.017 1.00 90.06 209 VAL A CA 1
ATOM 1651 C C . VAL A 1 209 ? -10.862 -4.160 41.507 1.00 90.06 209 VAL A C 1
ATOM 1653 O O . VAL A 1 209 ? -10.368 -4.936 40.690 1.00 90.06 209 VAL A O 1
ATOM 1656 N N . ARG A 1 210 ? -10.657 -4.291 42.829 1.00 89.56 210 ARG A N 1
ATOM 1657 C CA . ARG A 1 210 ? -9.883 -5.399 43.428 1.00 89.56 210 ARG A CA 1
ATOM 1658 C C . ARG A 1 210 ? -10.435 -6.760 43.015 1.00 89.56 210 ARG A C 1
ATOM 1660 O O . ARG A 1 210 ? -9.663 -7.659 42.686 1.00 89.56 210 ARG A O 1
ATOM 1667 N N . LEU A 1 211 ? -11.762 -6.890 43.030 1.00 90.38 211 LEU A N 1
ATOM 1668 C CA . LEU A 1 211 ? -12.465 -8.112 42.668 1.00 90.38 211 LEU A CA 1
ATOM 1669 C C . LEU A 1 211 ? -12.343 -8.431 41.172 1.00 90.38 211 LEU A C 1
ATOM 1671 O O . LEU A 1 211 ? -11.985 -9.554 40.824 1.00 90.38 211 LEU A O 1
ATOM 1675 N N . LEU A 1 212 ? -12.640 -7.468 40.293 1.00 89.50 212 LEU A N 1
ATOM 1676 C CA . LEU A 1 212 ? -12.651 -7.696 38.845 1.00 89.50 212 LEU A CA 1
ATOM 1677 C C . LEU A 1 212 ? -11.261 -7.939 38.268 1.00 89.50 212 LEU A C 1
ATOM 1679 O O . LEU A 1 212 ? -11.097 -8.808 37.419 1.00 89.50 212 LEU A O 1
ATOM 1683 N N . ASP A 1 213 ? -10.272 -7.169 38.713 1.00 87.50 213 ASP A N 1
ATOM 1684 C CA . ASP A 1 213 ? -8.907 -7.260 38.196 1.00 87.50 213 ASP A CA 1
ATOM 1685 C C . ASP A 1 213 ? -8.034 -8.226 39.013 1.00 87.50 213 ASP A C 1
ATOM 1687 O O . ASP A 1 213 ? -6.827 -8.330 38.776 1.00 87.50 213 ASP A O 1
ATOM 1691 N N . ASN A 1 214 ? -8.651 -8.933 39.973 1.00 87.62 214 ASN A N 1
ATOM 1692 C CA . ASN A 1 214 ? -8.038 -9.886 40.899 1.00 87.62 214 ASN A CA 1
ATOM 1693 C C . ASN A 1 214 ? -6.732 -9.362 41.522 1.00 87.62 214 ASN A C 1
ATOM 1695 O O . ASN A 1 214 ? -5.750 -10.095 41.675 1.00 87.62 214 ASN A O 1
ATOM 1699 N N . ASN A 1 215 ? -6.713 -8.075 41.872 1.00 86.56 215 ASN A N 1
ATOM 1700 C CA . ASN A 1 215 ? -5.580 -7.451 42.531 1.00 86.56 215 ASN A CA 1
ATOM 1701 C C . ASN A 1 215 ? -6.000 -6.765 43.826 1.00 86.56 215 ASN A C 1
ATOM 1703 O O . ASN A 1 215 ? -6.489 -5.638 43.848 1.00 86.56 215 ASN A O 1
ATOM 1707 N N . TRP A 1 216 ? -5.724 -7.447 44.929 1.00 86.94 216 TRP A N 1
ATOM 1708 C CA . TRP A 1 216 ? -6.072 -7.001 46.269 1.00 86.94 216 TRP A CA 1
ATOM 1709 C C . TRP A 1 216 ? -5.179 -5.874 46.807 1.00 86.94 216 TRP A C 1
ATOM 1711 O O . TRP A 1 216 ? -5.511 -5.280 47.828 1.00 86.94 216 TRP A O 1
ATOM 1721 N N . THR A 1 217 ? -4.080 -5.532 46.122 1.00 83.81 217 THR A N 1
ATOM 1722 C CA . THR A 1 217 ? -3.181 -4.439 46.532 1.00 83.81 217 THR A CA 1
ATOM 1723 C C . THR A 1 217 ? -3.625 -3.064 46.029 1.00 83.81 217 THR A C 1
ATOM 1725 O O . THR A 1 217 ? -2.876 -2.099 46.158 1.00 83.81 217 THR A O 1
ATOM 1728 N N . TYR A 1 218 ? -4.791 -2.952 45.394 1.00 85.25 218 TYR A N 1
ATOM 1729 C CA . TYR A 1 218 ? -5.275 -1.680 44.861 1.00 85.25 218 TYR A CA 1
ATOM 1730 C C . TYR A 1 218 ? -5.695 -0.729 45.968 1.00 85.25 218 TYR A C 1
ATOM 1732 O O . TYR A 1 218 ? -6.558 -1.067 46.767 1.00 85.25 218 TYR A O 1
ATOM 1740 N N . ASP A 1 219 ? -5.097 0.456 46.004 1.00 80.75 219 ASP A N 1
ATOM 1741 C CA . ASP A 1 219 ? -5.371 1.499 46.999 1.00 80.75 219 ASP A CA 1
ATOM 1742 C C . ASP A 1 219 ? -5.174 2.886 46.373 1.00 80.75 219 ASP A C 1
ATOM 1744 O O . ASP A 1 219 ? -4.460 3.742 46.890 1.00 80.75 219 ASP A O 1
ATOM 1748 N N . GLU A 1 220 ? -5.719 3.060 45.168 1.00 74.44 220 GLU A N 1
ATOM 1749 C CA . GLU A 1 220 ? -5.553 4.292 44.401 1.00 74.44 220 GLU A CA 1
ATOM 1750 C C . GLU A 1 220 ? -6.310 5.458 45.040 1.00 74.44 220 GLU A C 1
ATOM 1752 O O . GLU A 1 220 ? -7.396 5.313 45.609 1.00 74.44 220 GLU A O 1
ATOM 1757 N N . ASN A 1 221 ? -5.730 6.649 44.904 1.00 77.50 221 ASN A N 1
ATOM 1758 C CA . ASN A 1 221 ? -6.364 7.874 45.362 1.00 77.50 221 ASN A CA 1
ATOM 1759 C C . ASN A 1 221 ? -7.466 8.311 44.394 1.00 77.50 221 ASN A C 1
ATOM 1761 O O . ASN A 1 221 ? -7.390 8.096 43.185 1.00 77.50 221 ASN A O 1
ATOM 1765 N N . LEU A 1 222 ? -8.460 9.008 44.942 1.00 82.94 222 LEU A N 1
ATOM 1766 C CA . LEU A 1 222 ? -9.510 9.666 44.176 1.00 82.94 222 LEU A CA 1
ATOM 1767 C C . LEU A 1 222 ? -8.915 10.536 43.055 1.00 82.94 222 LEU A C 1
ATOM 1769 O O . LEU A 1 222 ? -8.110 11.436 43.317 1.00 82.94 222 LEU A O 1
ATOM 1773 N N . LEU A 1 223 ? -9.367 10.322 41.819 1.00 84.19 223 LEU A N 1
ATOM 1774 C CA . LEU A 1 223 ? -9.006 11.177 40.696 1.00 84.19 223 LEU A CA 1
ATOM 1775 C C . LEU A 1 223 ? -9.635 12.561 40.883 1.00 84.19 223 LEU A C 1
ATOM 1777 O O . LEU A 1 223 ? -10.852 12.682 41.030 1.00 84.19 223 LEU A O 1
ATOM 1781 N N . SER A 1 224 ? -8.822 13.617 40.837 1.00 81.31 224 SER A N 1
ATOM 1782 C CA . SER A 1 224 ? -9.325 14.989 40.950 1.00 81.31 224 SER A CA 1
ATOM 1783 C C . SER A 1 224 ? -10.287 15.308 39.804 1.00 81.31 224 SER A C 1
ATOM 1785 O O . SER A 1 224 ? -9.917 15.255 38.630 1.00 81.31 224 SER A O 1
ATOM 1787 N N . ASN A 1 225 ? -11.535 15.624 40.146 1.00 83.81 225 ASN A N 1
ATOM 1788 C CA . ASN A 1 225 ? -12.594 15.928 39.191 1.00 83.81 225 ASN A CA 1
ATOM 1789 C C . ASN A 1 225 ? -13.646 16.873 39.802 1.00 83.81 225 ASN A C 1
ATOM 1791 O O . ASN A 1 225 ? -13.740 17.012 41.024 1.00 83.81 225 ASN A O 1
ATOM 1795 N N . LYS A 1 226 ? -14.449 17.490 38.926 1.00 79.31 226 LYS A N 1
ATOM 1796 C CA . LYS A 1 226 ? -15.607 18.343 39.257 1.00 79.31 226 LYS A CA 1
ATOM 1797 C C . LYS A 1 226 ? -16.929 17.742 38.752 1.00 79.31 226 LYS A C 1
ATOM 1799 O O . LYS A 1 226 ? -17.827 18.469 38.349 1.00 79.31 226 LYS A O 1
ATOM 1804 N N . ALA A 1 227 ? -17.005 16.415 38.651 1.00 79.50 227 ALA A N 1
ATOM 1805 C CA . ALA A 1 227 ? -18.128 15.724 38.014 1.00 79.50 227 ALA A CA 1
ATOM 1806 C C . ALA A 1 227 ? -19.267 15.357 38.989 1.00 79.50 227 ALA A C 1
ATOM 1808 O O . ALA A 1 227 ? -20.261 14.774 38.562 1.00 79.50 227 ALA A O 1
ATOM 1809 N N . GLY A 1 228 ? -19.133 15.644 40.287 1.00 75.06 228 GLY A N 1
ATOM 1810 C CA . GLY A 1 228 ? -20.161 15.344 41.285 1.00 75.06 228 GLY A CA 1
ATOM 1811 C C . GLY A 1 228 ? -21.290 16.378 41.326 1.00 75.06 228 GLY A C 1
ATOM 1812 O O . GLY A 1 228 ? -21.397 17.253 40.466 1.00 75.06 228 GLY A O 1
ATOM 1813 N N . SER A 1 229 ? -22.146 16.251 42.338 1.00 68.75 229 SER A N 1
ATOM 1814 C CA . SER A 1 229 ? -23.228 17.200 42.635 1.00 68.75 229 SER A CA 1
ATOM 1815 C C . SER A 1 229 ? -22.682 18.398 43.439 1.00 68.75 229 SER A C 1
ATOM 1817 O O . SER A 1 229 ? -21.797 18.210 44.272 1.00 68.75 229 SER A O 1
ATOM 1819 N N . ASP A 1 230 ? -23.182 19.616 43.196 1.00 64.75 230 ASP A N 1
ATOM 1820 C CA . ASP A 1 230 ? -22.820 20.852 43.926 1.00 64.75 230 ASP A CA 1
ATOM 1821 C C . ASP A 1 230 ? -21.304 21.166 43.992 1.00 64.75 230 ASP A C 1
ATOM 1823 O O . ASP A 1 230 ? -20.766 21.478 45.053 1.00 64.75 230 ASP A O 1
ATOM 1827 N N . ASP A 1 231 ? -20.593 21.062 42.859 1.00 58.38 231 ASP A N 1
ATOM 1828 C CA . ASP A 1 231 ? -19.129 21.261 42.740 1.00 58.38 231 ASP A CA 1
ATOM 1829 C C . ASP A 1 231 ? -18.255 20.270 43.551 1.00 58.38 231 ASP A C 1
ATOM 1831 O O . ASP A 1 231 ? -17.033 20.436 43.647 1.00 58.38 231 ASP A O 1
ATOM 1835 N N . ALA A 1 232 ? -18.832 19.191 44.091 1.00 73.69 232 ALA A N 1
ATOM 1836 C CA . ALA A 1 232 ? -18.079 18.119 44.740 1.00 73.69 232 ALA A CA 1
ATOM 1837 C C . ALA A 1 232 ? -17.420 17.159 43.725 1.00 73.69 232 ALA A C 1
ATOM 1839 O O . ALA A 1 232 ? -17.867 16.996 42.587 1.00 73.69 232 ALA A O 1
ATOM 1840 N N . SER A 1 233 ? -16.351 16.470 44.137 1.00 82.25 233 SER A N 1
ATOM 1841 C CA . SER A 1 233 ? -15.756 15.392 43.333 1.00 82.25 233 SER A CA 1
ATOM 1842 C C . SER A 1 233 ? -16.664 14.161 43.305 1.00 82.25 233 SER A C 1
ATOM 1844 O O . SER A 1 233 ? -17.149 13.723 44.346 1.00 82.25 233 SER A O 1
ATOM 1846 N N . LEU A 1 234 ? -16.835 13.561 42.127 1.00 86.81 234 LEU A N 1
ATOM 1847 C CA . LEU A 1 234 ? -17.424 12.231 41.977 1.00 86.81 234 LEU A CA 1
ATOM 1848 C C . LEU A 1 234 ? -16.381 11.168 42.349 1.00 86.81 234 LEU A C 1
ATOM 1850 O O . LEU A 1 234 ? -15.191 11.376 42.110 1.00 86.81 234 LEU A O 1
ATOM 1854 N N . ALA A 1 235 ? -16.795 10.026 42.907 1.00 87.12 235 ALA A N 1
ATOM 1855 C CA . ALA A 1 235 ? -15.875 8.931 43.224 1.00 87.12 235 ALA A CA 1
ATOM 1856 C C . ALA A 1 235 ? -15.418 8.259 41.927 1.00 87.12 235 ALA A C 1
ATOM 1858 O O . ALA A 1 235 ? -16.092 7.355 41.443 1.00 87.12 235 ALA A O 1
ATOM 1859 N N . ILE A 1 236 ? -14.304 8.732 41.366 1.00 88.56 236 ILE A N 1
ATOM 1860 C CA . ILE A 1 236 ? -13.684 8.204 40.150 1.00 88.56 236 ILE A CA 1
ATOM 1861 C C . ILE A 1 236 ? -12.290 7.687 40.501 1.00 88.56 236 ILE A C 1
ATOM 1863 O O . ILE A 1 236 ? -11.485 8.406 41.099 1.00 88.56 236 ILE A O 1
ATOM 1867 N N . LEU A 1 237 ? -12.010 6.455 40.096 1.00 86.38 237 LEU A N 1
ATOM 1868 C CA . LEU A 1 237 ? -10.701 5.822 40.144 1.00 86.38 237 LEU A CA 1
ATOM 1869 C C . LEU A 1 237 ? -10.187 5.616 38.719 1.00 86.38 237 LEU A C 1
ATOM 1871 O O . LEU A 1 237 ? -10.944 5.236 37.823 1.00 86.38 237 LEU A O 1
ATOM 1875 N N . THR A 1 238 ? -8.896 5.860 38.522 1.00 80.69 238 THR A N 1
ATOM 1876 C CA . THR A 1 238 ? -8.164 5.368 37.349 1.00 80.69 238 THR A CA 1
ATOM 1877 C C . THR A 1 238 ? -7.611 3.985 37.650 1.00 80.69 238 THR A C 1
ATOM 1879 O O . THR A 1 238 ? -7.472 3.605 38.814 1.00 80.69 238 THR A O 1
ATOM 1882 N N . GLU A 1 239 ? -7.260 3.233 36.613 1.00 68.31 239 GLU A N 1
ATOM 1883 C CA . GLU A 1 239 ? -6.547 1.976 36.784 1.00 68.31 239 GLU A CA 1
ATOM 1884 C C . GLU A 1 239 ? -5.228 2.152 37.573 1.00 68.31 239 GLU A C 1
ATOM 1886 O O . GLU A 1 239 ? -4.584 3.204 37.479 1.00 68.31 239 GLU A O 1
ATOM 1891 N N . PRO A 1 240 ? -4.781 1.131 38.320 1.00 59.50 240 PRO A N 1
ATOM 1892 C CA . PRO A 1 240 ? -3.557 1.230 39.114 1.00 59.50 240 PRO A CA 1
ATOM 1893 C C . PRO A 1 240 ? -2.295 1.084 38.262 1.00 59.50 240 PRO A C 1
ATOM 1895 O O . PRO A 1 240 ? -2.306 0.488 37.179 1.00 59.50 240 PRO A O 1
ATOM 1898 N N . ARG A 1 241 ? -1.159 1.595 38.755 1.00 56.41 241 ARG A N 1
ATOM 1899 C CA . ARG A 1 241 ? 0.147 1.467 38.073 1.00 56.41 241 ARG A CA 1
ATOM 1900 C C . ARG A 1 241 ? 0.656 0.015 38.090 1.00 56.41 241 ARG A C 1
ATOM 1902 O O . ARG A 1 241 ? 1.533 -0.334 38.877 1.00 56.41 241 ARG A O 1
ATOM 1909 N N . GLY A 1 242 ? 0.144 -0.839 37.201 1.00 51.84 242 GLY A N 1
ATOM 1910 C CA . GLY A 1 242 ? 0.754 -2.135 36.883 1.00 51.84 242 GLY A CA 1
ATOM 1911 C C . GLY A 1 242 ? 2.192 -1.982 36.352 1.00 51.84 242 GLY A C 1
ATOM 1912 O O . GLY A 1 242 ? 2.643 -0.872 36.070 1.00 51.84 242 GLY A O 1
ATOM 1913 N N . ARG A 1 243 ? 2.928 -3.089 36.144 1.00 45.59 243 ARG A N 1
ATOM 1914 C CA . ARG A 1 243 ? 4.333 -3.063 35.653 1.00 45.59 243 ARG A CA 1
ATOM 1915 C C . ARG A 1 243 ? 4.539 -2.281 34.338 1.00 45.59 243 ARG A C 1
ATOM 1917 O O . ARG A 1 243 ? 5.668 -1.889 34.061 1.00 45.59 243 ARG A O 1
ATOM 1924 N N . GLN A 1 244 ? 3.479 -2.060 33.554 1.00 48.84 244 GLN A N 1
ATOM 1925 C CA . GLN A 1 244 ? 3.472 -1.241 32.331 1.00 48.84 244 GLN A CA 1
ATOM 1926 C C . GLN A 1 244 ? 2.414 -0.108 32.339 1.00 48.84 244 GLN A C 1
ATOM 1928 O O . GLN A 1 244 ? 2.296 0.598 31.345 1.00 48.84 244 GLN A O 1
ATOM 1933 N N . GLY A 1 245 ? 1.705 0.103 33.462 1.00 58.41 245 GLY A N 1
ATOM 1934 C CA . GLY A 1 245 ? 0.570 1.033 33.612 1.00 58.41 245 GLY A CA 1
ATOM 1935 C C . GLY A 1 245 ? -0.699 0.522 32.920 1.00 58.41 245 GLY A C 1
ATOM 1936 O O . GLY A 1 245 ? -0.740 0.537 31.701 1.00 58.41 245 GLY A O 1
ATOM 1937 N N . GLY A 1 246 ? -1.703 0.038 33.666 1.00 76.00 246 GLY A N 1
ATOM 1938 C CA . GLY A 1 246 ? -2.896 -0.605 33.090 1.00 76.00 246 GLY A CA 1
ATOM 1939 C C . GLY A 1 246 ? -3.535 -1.673 33.994 1.00 76.00 246 GLY A C 1
ATOM 1940 O O . GLY A 1 246 ? -2.921 -2.091 34.979 1.00 76.00 246 GLY A O 1
ATOM 1941 N N . LEU A 1 247 ? -4.729 -2.153 33.615 1.00 84.31 247 LEU A N 1
ATOM 1942 C CA . LEU A 1 247 ? -5.390 -3.332 34.206 1.00 84.31 247 LEU A CA 1
ATOM 1943 C C . LEU A 1 247 ? -4.508 -4.591 34.102 1.00 84.31 247 LEU A C 1
ATOM 1945 O O . LEU A 1 247 ? -3.773 -4.774 33.127 1.00 84.31 247 LEU A O 1
ATOM 1949 N N . LEU A 1 248 ? -4.602 -5.498 35.075 1.00 82.62 248 LEU A N 1
ATOM 1950 C CA . LEU A 1 248 ? -3.776 -6.705 35.150 1.00 82.62 248 LEU A CA 1
ATOM 1951 C C . LEU A 1 248 ? -4.457 -7.930 34.539 1.00 82.62 248 LEU A C 1
ATOM 1953 O O . LEU A 1 248 ? -3.921 -8.482 33.578 1.00 82.62 248 LEU A O 1
ATOM 1957 N N . THR A 1 249 ? -5.610 -8.339 35.067 1.00 83.94 249 THR A N 1
ATOM 1958 C CA . THR A 1 249 ? -6.292 -9.599 34.719 1.00 83.94 249 THR A CA 1
ATOM 1959 C C . THR A 1 249 ? -7.664 -9.406 34.067 1.00 83.94 249 THR A C 1
ATOM 1961 O O . THR A 1 249 ? -8.152 -10.331 33.420 1.00 83.94 249 THR A O 1
ATOM 1964 N N . LEU A 1 250 ? -8.259 -8.208 34.138 1.00 86.12 250 LEU A N 1
ATOM 1965 C CA . LEU A 1 250 ? -9.506 -7.857 33.449 1.00 86.12 250 LEU A CA 1
ATOM 1966 C C . LEU A 1 250 ? -9.247 -7.525 31.969 1.00 86.12 250 LEU A C 1
ATOM 1968 O O . LEU A 1 250 ? -9.482 -6.415 31.488 1.00 86.12 250 LEU A O 1
ATOM 1972 N N . ASP A 1 251 ? -8.733 -8.514 31.248 1.00 83.44 251 ASP A N 1
ATOM 1973 C CA . ASP A 1 251 ? -8.324 -8.433 29.844 1.00 83.44 251 ASP A CA 1
ATOM 1974 C C . ASP A 1 251 ? -9.468 -7.971 28.930 1.00 83.44 251 ASP A C 1
ATOM 1976 O O . ASP A 1 251 ? -9.323 -7.030 28.153 1.00 83.44 251 ASP A O 1
ATOM 1980 N N . GLY A 1 252 ? -10.672 -8.513 29.128 1.00 84.00 252 GLY A N 1
ATOM 1981 C CA . GLY A 1 252 ? -11.855 -8.116 28.368 1.00 84.00 252 GLY A CA 1
ATOM 1982 C C . GLY A 1 252 ? -12.256 -6.634 28.484 1.00 84.00 252 GLY A C 1
ATOM 1983 O O . GLY A 1 252 ? -13.078 -6.175 27.700 1.00 84.00 252 GLY A O 1
ATOM 1984 N N . PHE A 1 253 ? -11.727 -5.849 29.424 1.00 90.38 253 PHE A N 1
ATOM 1985 C CA . PHE A 1 253 ? -12.024 -4.410 29.505 1.00 90.38 253 PHE A CA 1
ATOM 1986 C C . PHE A 1 253 ? -10.868 -3.525 29.012 1.00 90.38 253 PHE A C 1
ATOM 1988 O O . PHE A 1 253 ? -10.988 -2.299 29.009 1.00 90.38 253 PHE A O 1
ATOM 1995 N N . LYS A 1 254 ? -9.763 -4.117 28.533 1.00 89.94 254 LYS A N 1
ATOM 1996 C CA . LYS A 1 254 ? -8.584 -3.407 28.008 1.00 89.94 254 LYS A CA 1
ATOM 1997 C C . LYS A 1 254 ? -8.828 -2.865 26.597 1.00 89.94 254 LYS A C 1
ATOM 1999 O O . LYS A 1 254 ? -8.228 -3.301 25.620 1.00 89.94 254 LYS A O 1
ATOM 2004 N N . LEU A 1 255 ? -9.711 -1.872 26.509 1.00 91.88 255 LEU A N 1
ATOM 2005 C CA . LEU A 1 255 ? -10.084 -1.181 25.271 1.00 91.88 255 LEU A CA 1
ATOM 2006 C C . LEU A 1 255 ? -9.312 0.126 25.025 1.00 91.88 255 LEU A C 1
ATOM 2008 O O . LEU A 1 255 ? -9.611 0.867 24.088 1.00 91.88 255 LEU A O 1
ATOM 2012 N N . HIS A 1 256 ? -8.324 0.432 25.862 1.00 91.94 256 HIS A N 1
ATOM 2013 C CA . HIS A 1 256 ? -7.391 1.537 25.664 1.00 91.94 256 HIS A CA 1
ATOM 2014 C C . HIS A 1 256 ? -6.023 0.983 25.220 1.00 91.94 256 HIS A C 1
ATOM 2016 O O . HIS A 1 256 ? -5.626 -0.070 25.720 1.00 91.94 256 HIS A O 1
ATOM 2022 N N . PRO A 1 257 ? -5.246 1.680 24.363 1.00 88.44 257 PRO A N 1
ATOM 2023 C CA . PRO A 1 257 ? -3.915 1.228 23.931 1.00 88.44 257 PRO A CA 1
ATOM 2024 C C . PRO A 1 257 ? -2.949 0.843 25.056 1.00 88.44 257 PRO A C 1
ATOM 2026 O O . PRO A 1 257 ? -2.116 -0.036 24.885 1.00 88.44 257 PRO A O 1
ATOM 2029 N N . GLU A 1 258 ? -3.063 1.517 26.196 1.00 86.62 258 GLU A N 1
ATOM 2030 C CA . GLU A 1 258 ? -2.250 1.285 27.398 1.00 86.62 258 GLU A CA 1
ATOM 2031 C C . GLU A 1 258 ? -3.016 0.464 28.458 1.00 86.62 258 GLU A C 1
ATOM 2033 O O . GLU A 1 258 ? -2.654 0.469 29.620 1.00 86.62 258 GLU A O 1
ATOM 2038 N N . GLY A 1 259 ? -4.139 -0.178 28.116 1.00 86.81 259 GLY A N 1
ATOM 2039 C CA . GLY A 1 259 ? -4.917 -0.993 29.065 1.00 86.81 259 GLY A CA 1
ATOM 2040 C C . GLY A 1 259 ? -5.568 -0.206 30.211 1.00 86.81 259 GLY A C 1
ATOM 2041 O O . GLY A 1 259 ? -5.858 -0.779 31.260 1.00 86.81 259 GLY A O 1
ATOM 2042 N N . LYS A 1 260 ? -5.772 1.101 30.015 1.00 87.88 260 LYS A N 1
ATOM 2043 C CA . LYS A 1 260 ? -6.370 2.041 30.974 1.00 87.88 260 LYS A CA 1
ATOM 2044 C C . LYS A 1 260 ? -7.891 1.942 31.032 1.00 87.88 260 LYS A C 1
ATOM 2046 O O . LYS A 1 260 ? -8.516 1.642 30.015 1.00 87.88 260 LYS A O 1
ATOM 2051 N N . ALA A 1 261 ? -8.472 2.235 32.191 1.00 91.19 261 ALA A N 1
ATOM 2052 C CA . ALA A 1 261 ? -9.906 2.184 32.450 1.00 91.19 261 ALA A CA 1
ATOM 2053 C C . ALA A 1 261 ? -10.302 3.126 33.598 1.00 91.19 261 ALA A C 1
ATOM 2055 O O . ALA A 1 261 ? -9.571 3.287 34.572 1.00 91.19 261 ALA A O 1
ATOM 2056 N N . LEU A 1 262 ? -11.495 3.714 33.509 1.00 92.31 262 LEU A N 1
ATOM 2057 C CA . LEU A 1 262 ? -12.070 4.520 34.585 1.00 92.31 262 LEU A CA 1
ATOM 2058 C C . LEU A 1 262 ? -13.171 3.741 35.300 1.00 92.31 262 LEU A C 1
ATOM 2060 O O . LEU A 1 262 ? -14.042 3.153 34.658 1.00 92.31 262 LEU A O 1
ATOM 2064 N N . PHE A 1 263 ? -13.171 3.804 36.627 1.00 93.19 263 PHE A N 1
ATOM 2065 C CA . PHE A 1 263 ? -14.208 3.214 37.467 1.00 93.19 263 PHE A CA 1
ATOM 2066 C C . PHE A 1 263 ? -14.867 4.297 38.305 1.00 93.19 263 PHE A C 1
ATOM 2068 O O . PHE A 1 263 ? -14.171 5.129 38.884 1.00 93.19 263 PHE A O 1
ATOM 2075 N N . ALA A 1 264 ? -16.196 4.309 38.373 1.00 94.31 264 ALA A N 1
ATOM 2076 C CA . ALA A 1 264 ? -16.919 5.361 39.078 1.00 94.31 264 ALA A CA 1
ATOM 2077 C C . ALA A 1 264 ? -18.111 4.842 39.885 1.00 94.31 264 ALA A C 1
ATOM 2079 O O . ALA A 1 264 ? -18.683 3.805 39.563 1.00 94.31 264 ALA A O 1
ATOM 2080 N N . TRP A 1 265 ? -18.524 5.595 40.903 1.00 92.44 265 TRP A N 1
ATOM 2081 C CA . TRP A 1 265 ? -19.813 5.412 41.575 1.00 92.44 265 TRP A CA 1
ATOM 2082 C C . TRP A 1 265 ? -20.759 6.555 41.217 1.00 92.44 265 TRP A C 1
ATOM 2084 O O . TRP A 1 265 ? -20.386 7.718 41.366 1.00 92.44 265 TRP A O 1
ATOM 2094 N N . VAL A 1 266 ? -21.982 6.233 40.791 1.00 91.12 266 VAL A N 1
ATOM 2095 C CA . VAL A 1 266 ? -23.017 7.211 40.418 1.00 91.12 266 VAL A CA 1
ATOM 2096 C C . VAL A 1 266 ? -24.346 6.896 41.098 1.00 91.12 266 VAL A C 1
ATOM 2098 O O . VAL A 1 266 ? -24.817 5.754 41.122 1.00 91.12 266 VAL A O 1
ATOM 2101 N N . SER A 1 267 ? -24.980 7.926 41.651 1.00 85.56 267 SER A N 1
ATOM 2102 C CA . SER A 1 267 ? -26.207 7.779 42.443 1.00 85.56 267 SER A CA 1
ATOM 2103 C C . SER A 1 267 ? -27.453 8.259 41.699 1.00 85.56 267 SER A C 1
ATOM 2105 O O . SER A 1 267 ? -28.562 7.817 42.000 1.00 85.56 267 SER A O 1
ATOM 2107 N N . ASN A 1 268 ? -27.291 9.151 40.720 1.00 83.88 268 ASN A N 1
ATOM 2108 C CA . ASN A 1 268 ? -28.388 9.755 39.968 1.00 83.88 268 ASN A CA 1
ATOM 2109 C C . ASN A 1 268 ? -27.992 10.072 38.508 1.00 83.88 268 ASN A C 1
ATOM 2111 O O . ASN A 1 268 ? -26.838 9.920 38.106 1.00 83.88 268 ASN A O 1
ATOM 2115 N N . LEU A 1 269 ? -28.968 10.513 37.706 1.00 84.75 269 LEU A N 1
ATOM 2116 C CA . LEU A 1 269 ? -28.783 10.789 36.276 1.00 84.75 269 LEU A CA 1
ATOM 2117 C C . LEU A 1 269 ? -27.882 12.006 36.005 1.00 84.75 269 LEU A C 1
ATOM 2119 O O . LEU A 1 269 ? -27.183 12.031 34.995 1.00 84.75 269 LEU A O 1
ATOM 2123 N N . ILE A 1 270 ? -27.877 13.003 36.896 1.00 87.25 270 ILE A N 1
ATOM 2124 C CA . ILE A 1 270 ? -27.045 14.208 36.757 1.00 87.25 270 ILE A CA 1
ATOM 2125 C C . ILE A 1 270 ? -25.568 13.817 36.860 1.00 87.25 270 ILE A C 1
ATOM 2127 O O . ILE A 1 270 ? -24.786 14.134 35.968 1.00 87.25 270 ILE A O 1
ATOM 2131 N N . GLU A 1 271 ? -25.207 13.044 37.885 1.00 88.88 271 GLU A N 1
ATOM 2132 C CA . GLU A 1 271 ? -23.852 12.510 38.066 1.00 88.88 271 GLU A CA 1
ATOM 2133 C C . GLU A 1 271 ? -23.417 11.633 36.887 1.00 88.88 271 GLU A C 1
ATOM 2135 O O . GLU A 1 271 ? -22.274 11.720 36.442 1.00 88.88 271 GLU A O 1
ATOM 2140 N N . LEU A 1 272 ? -24.328 10.828 36.330 1.00 90.88 272 LEU A N 1
ATOM 2141 C CA . LEU A 1 272 ? -24.041 10.002 35.156 1.00 90.88 272 LEU A CA 1
ATOM 2142 C C . LEU A 1 272 ? -23.740 10.848 33.902 1.00 90.88 272 LEU A C 1
ATOM 2144 O O . LEU A 1 272 ? -22.791 10.557 33.173 1.00 90.88 272 LEU A O 1
ATOM 2148 N N . ASN A 1 273 ? -24.500 11.921 33.664 1.00 91.12 273 ASN A N 1
ATOM 2149 C CA . ASN A 1 273 ? -24.252 12.853 32.556 1.00 91.12 273 ASN A CA 1
ATOM 2150 C C . ASN A 1 273 ? -22.958 13.663 32.756 1.00 91.12 273 ASN A C 1
ATOM 2152 O O . ASN A 1 273 ? -22.197 13.886 31.807 1.00 91.12 273 ASN A O 1
ATOM 2156 N N . ASN A 1 274 ? -22.667 14.064 33.994 1.00 92.00 274 ASN A N 1
ATOM 2157 C CA . ASN A 1 274 ? -21.416 14.732 34.340 1.00 92.00 274 ASN A CA 1
ATOM 2158 C C . ASN A 1 274 ? -20.215 13.801 34.133 1.00 92.00 274 ASN A C 1
ATOM 2160 O O . ASN A 1 274 ? -19.204 14.224 33.571 1.00 92.00 274 ASN A O 1
ATOM 2164 N N . LEU A 1 275 ? -20.338 12.523 34.508 1.00 93.00 275 LEU A N 1
ATOM 2165 C CA . LEU A 1 275 ? -19.329 11.499 34.239 1.00 93.00 275 LEU A CA 1
ATOM 2166 C C . LEU A 1 275 ? -19.109 11.310 32.733 1.00 93.00 275 LEU A C 1
ATOM 2168 O O . LEU A 1 275 ? -17.966 11.190 32.299 1.00 93.00 275 LEU A O 1
ATOM 2172 N N . HIS A 1 276 ? -20.172 11.334 31.923 1.00 93.00 276 HIS A N 1
ATOM 2173 C CA . HIS A 1 276 ? -20.055 11.240 30.465 1.00 93.00 276 HIS A CA 1
ATOM 2174 C C . HIS A 1 276 ? -19.264 12.419 29.882 1.00 93.00 276 HIS A C 1
ATOM 2176 O O . HIS A 1 276 ? -18.331 12.221 29.102 1.00 93.00 276 HIS A O 1
ATOM 2182 N N . THR A 1 277 ? -19.569 13.636 30.338 1.00 92.00 277 THR A N 1
ATOM 2183 C CA . THR A 1 277 ? -18.850 14.860 29.947 1.00 92.00 277 THR A CA 1
ATOM 2184 C C . THR A 1 277 ? -17.387 14.818 30.398 1.00 92.00 277 THR A C 1
ATOM 2186 O O . THR A 1 277 ? -16.478 15.165 29.641 1.00 92.00 277 THR A O 1
ATOM 2189 N N . PHE A 1 278 ? -17.134 14.345 31.620 1.00 92.31 278 PHE A N 1
ATOM 2190 C CA . PHE A 1 278 ? -15.786 14.153 32.144 1.00 92.31 278 PHE A CA 1
ATOM 2191 C C . PHE A 1 278 ? -14.987 13.150 31.305 1.00 92.31 278 PHE A C 1
ATOM 2193 O O . PHE A 1 278 ? -13.857 13.444 30.921 1.00 92.31 278 PHE A O 1
ATOM 2200 N N . ALA A 1 279 ? -15.574 11.997 30.976 1.00 91.69 279 ALA A N 1
ATOM 2201 C CA . ALA A 1 279 ? -14.933 10.960 30.176 1.00 91.69 279 ALA A CA 1
ATOM 2202 C C . ALA A 1 279 ? -14.583 11.454 28.764 1.00 91.69 279 ALA A C 1
ATOM 2204 O O . ALA A 1 279 ? -13.492 11.168 28.269 1.00 91.69 279 ALA A O 1
ATOM 2205 N N . ALA A 1 280 ? -15.463 12.252 28.147 1.00 90.00 280 ALA A N 1
ATOM 2206 C CA . ALA A 1 280 ? -15.182 12.905 26.873 1.00 90.00 280 ALA A CA 1
ATOM 2207 C C . ALA A 1 280 ? -14.000 13.884 26.984 1.00 90.00 280 ALA A C 1
ATOM 2209 O O . ALA A 1 280 ? -13.108 13.877 26.146 1.00 90.00 280 ALA A O 1
ATOM 2210 N N . ASN A 1 281 ? -13.913 14.694 28.040 1.00 89.81 281 ASN A N 1
ATOM 2211 C CA . ASN A 1 281 ? -12.761 15.585 28.236 1.00 89.81 281 ASN A CA 1
ATOM 2212 C C . ASN A 1 281 ? -11.464 14.808 28.514 1.00 89.81 281 ASN A C 1
ATOM 2214 O O . ASN A 1 281 ? -10.407 15.145 27.978 1.00 89.81 281 ASN A O 1
ATOM 2218 N N . HIS A 1 282 ? -11.547 13.736 29.304 1.00 89.31 282 HIS A N 1
ATOM 2219 C CA . HIS A 1 282 ? -10.422 12.853 29.596 1.00 89.31 282 HIS A CA 1
ATOM 2220 C C . HIS A 1 282 ? -9.872 12.194 28.324 1.00 89.31 282 HIS A C 1
ATOM 2222 O O . HIS A 1 282 ? -8.652 12.093 28.154 1.00 89.31 282 HIS A O 1
ATOM 2228 N N . SER A 1 283 ? -10.748 11.798 27.391 1.00 88.06 283 SER A N 1
ATOM 2229 C CA . SER A 1 283 ? -10.321 11.142 26.155 1.00 88.06 283 SER A CA 1
ATOM 2230 C C . SER A 1 283 ? -9.493 12.038 25.243 1.00 88.06 283 SER A C 1
ATOM 2232 O O . SER A 1 283 ? -8.614 11.523 24.557 1.00 88.06 283 SER A O 1
ATOM 2234 N N . HIS A 1 284 ? -9.699 13.358 25.265 1.00 86.31 284 HIS A N 1
ATOM 2235 C CA . HIS A 1 284 ? -8.901 14.302 24.475 1.00 86.31 284 HIS A CA 1
ATOM 2236 C C . HIS A 1 284 ? -7.424 14.311 24.889 1.00 86.31 284 HIS A C 1
ATOM 2238 O O . HIS A 1 284 ? -6.551 14.495 24.044 1.00 86.31 284 HIS A O 1
ATOM 2244 N N . GLN A 1 285 ? -7.138 14.105 26.176 1.00 85.19 285 GLN A N 1
ATOM 2245 C CA . GLN A 1 285 ? -5.774 14.151 26.710 1.00 85.19 285 GLN A CA 1
ATOM 2246 C C . GLN A 1 285 ? -5.101 12.779 26.696 1.00 85.19 285 GLN A C 1
ATOM 2248 O O . GLN A 1 285 ? -3.918 12.678 26.387 1.00 85.19 285 GLN A O 1
ATOM 2253 N N . ASN A 1 286 ? -5.854 11.725 27.018 1.00 85.38 286 ASN A N 1
ATOM 2254 C CA . ASN A 1 286 ? -5.283 10.402 27.268 1.00 85.38 286 ASN A CA 1
ATOM 2255 C C . ASN A 1 286 ? -5.591 9.378 26.166 1.00 85.38 286 ASN A C 1
ATOM 2257 O O . ASN A 1 286 ? -4.883 8.377 26.059 1.00 85.38 286 ASN A O 1
ATOM 2261 N N . GLY A 1 287 ? -6.565 9.653 25.296 1.00 90.25 287 GLY A N 1
ATOM 2262 C CA . GLY A 1 287 ? -7.172 8.678 24.391 1.00 90.25 287 GLY A CA 1
ATOM 2263 C C . GLY A 1 287 ? -8.482 8.122 24.951 1.00 90.25 287 GLY A C 1
ATOM 2264 O O . GLY A 1 287 ? -8.759 8.214 26.151 1.00 90.25 287 GLY A O 1
ATOM 2265 N N . ARG A 1 288 ? -9.324 7.544 24.090 1.00 93.62 288 ARG A N 1
ATOM 2266 C CA . ARG A 1 288 ? -10.649 7.048 24.481 1.00 93.62 288 ARG A CA 1
ATOM 2267 C C . ARG A 1 288 ? -10.528 5.935 25.521 1.00 93.62 288 ARG A C 1
ATOM 2269 O O . ARG A 1 288 ? -10.065 4.839 25.225 1.00 93.62 288 ARG A O 1
ATOM 2276 N N . THR A 1 289 ? -10.925 6.239 26.754 1.00 92.31 289 THR A N 1
ATOM 2277 C CA . THR A 1 289 ? -10.802 5.332 27.903 1.00 92.31 289 THR A CA 1
ATOM 2278 C C . THR A 1 289 ? -12.162 4.688 28.202 1.00 92.31 289 THR A C 1
ATOM 2280 O O . THR A 1 289 ? -13.165 5.407 28.220 1.00 92.31 289 THR A O 1
ATOM 2283 N N . PRO A 1 290 ? -12.251 3.359 28.387 1.00 93.81 290 PRO A N 1
ATOM 2284 C CA . PRO A 1 290 ? -13.495 2.699 28.773 1.00 93.81 290 PRO A CA 1
ATOM 2285 C C . PRO A 1 290 ? -13.875 3.061 30.218 1.00 93.81 290 PRO A C 1
ATOM 2287 O O . PRO A 1 290 ? -13.000 3.175 31.079 1.00 93.81 290 PRO A O 1
ATOM 2290 N N . VAL A 1 291 ? -15.172 3.260 30.481 1.00 95.06 291 VAL A N 1
ATOM 2291 C CA . VAL A 1 291 ? -15.684 3.677 31.798 1.00 95.06 291 VAL A CA 1
ATOM 2292 C C . VAL A 1 291 ? -16.700 2.667 32.317 1.00 95.06 291 VAL A C 1
ATOM 2294 O O . VAL A 1 291 ? -17.692 2.397 31.642 1.00 95.06 291 VAL A O 1
ATOM 2297 N N . LEU A 1 292 ? -16.480 2.141 33.522 1.00 95.25 292 LEU A N 1
ATOM 2298 C CA . LEU A 1 292 ? -17.432 1.291 34.235 1.00 95.25 292 LEU A CA 1
ATOM 2299 C C . LEU A 1 292 ? -17.950 2.039 35.466 1.00 95.25 292 LEU A C 1
ATOM 2301 O O . LEU A 1 292 ? -17.200 2.346 36.391 1.00 95.25 292 LEU A O 1
ATOM 2305 N N . ALA A 1 293 ? -19.243 2.342 35.474 1.00 94.75 293 ALA A N 1
ATOM 2306 C CA . ALA A 1 293 ? -19.914 3.014 36.574 1.00 94.75 293 ALA A CA 1
ATOM 2307 C C . ALA A 1 293 ? -20.786 2.031 37.367 1.00 94.75 293 ALA A C 1
ATOM 2309 O O . ALA A 1 293 ? -21.536 1.249 36.786 1.00 94.75 293 ALA A O 1
ATOM 2310 N N . LEU A 1 294 ? -20.716 2.098 38.693 1.00 93.81 294 LEU A N 1
ATOM 2311 C CA . LEU A 1 294 ? -21.553 1.338 39.616 1.00 93.81 294 LEU A CA 1
ATOM 2312 C C . LEU A 1 294 ? -22.701 2.197 40.130 1.00 93.81 294 LEU A C 1
ATOM 2314 O O . LEU A 1 294 ? -22.518 3.381 40.425 1.00 93.81 294 LEU A O 1
ATOM 2318 N N . THR A 1 295 ? -23.868 1.583 40.311 1.00 87.31 295 THR A N 1
ATOM 2319 C CA . THR A 1 295 ? -24.993 2.229 40.984 1.00 87.31 295 THR A CA 1
ATOM 2320 C C . THR A 1 295 ? -25.772 1.266 41.868 1.00 87.31 295 THR A C 1
ATOM 2322 O O . THR A 1 295 ? -26.011 0.122 41.496 1.00 87.31 295 THR A O 1
ATOM 2325 N N . ALA A 1 296 ? -26.224 1.757 43.022 1.00 83.06 296 ALA A N 1
ATOM 2326 C CA . ALA A 1 296 ? -27.225 1.079 43.849 1.00 83.06 296 ALA A CA 1
ATOM 2327 C C . ALA A 1 296 ? -28.664 1.541 43.547 1.00 83.06 296 ALA A C 1
ATOM 2329 O O . ALA A 1 296 ? -29.614 1.101 44.193 1.00 83.06 296 ALA A O 1
ATOM 2330 N N . SER A 1 297 ? -28.850 2.444 42.577 1.00 79.56 297 SER A N 1
ATOM 2331 C CA . SER A 1 297 ? -30.162 2.968 42.198 1.00 79.56 297 SER A CA 1
ATOM 2332 C C . SER A 1 297 ? -30.747 2.169 41.036 1.00 79.56 297 SER A C 1
ATOM 2334 O O . SER A 1 297 ? -30.379 2.362 39.877 1.00 79.56 297 SER A O 1
ATOM 2336 N N . ALA A 1 298 ? -31.718 1.301 41.328 1.00 70.81 298 ALA A N 1
ATOM 2337 C CA . ALA A 1 298 ? -32.436 0.570 40.282 1.00 70.81 298 ALA A CA 1
ATOM 2338 C C . ALA A 1 298 ? -33.221 1.508 39.351 1.00 70.81 298 ALA A C 1
ATOM 2340 O O . ALA A 1 298 ? -33.372 1.221 38.166 1.00 70.81 298 ALA A O 1
ATOM 2341 N N . HIS A 1 299 ? -33.668 2.662 39.863 1.00 73.31 299 HIS A N 1
ATOM 2342 C CA . HIS A 1 299 ? -34.310 3.688 39.046 1.00 73.31 299 HIS A CA 1
ATOM 2343 C C . HIS A 1 299 ? -33.348 4.270 38.002 1.00 73.31 299 HIS A C 1
ATOM 2345 O O . HIS A 1 299 ? -33.726 4.423 36.842 1.00 73.31 299 HIS A O 1
ATOM 2351 N N . LEU A 1 300 ? -32.094 4.542 38.385 1.00 77.75 300 LEU A N 1
ATOM 2352 C CA . LEU A 1 300 ? -31.070 5.011 37.449 1.00 77.75 300 LEU A CA 1
ATOM 2353 C C . LEU A 1 300 ? -30.760 3.951 36.384 1.00 77.75 300 LEU A C 1
ATOM 2355 O O . LEU A 1 300 ? -30.666 4.281 35.204 1.00 77.75 300 LEU A O 1
ATOM 2359 N N . MET A 1 301 ? -30.656 2.679 36.780 1.00 80.44 301 MET A N 1
ATOM 2360 C CA . MET A 1 301 ? -30.432 1.577 35.839 1.00 80.44 301 MET A CA 1
ATOM 2361 C C . MET A 1 301 ? -31.602 1.405 34.855 1.00 80.44 301 MET A C 1
ATOM 2363 O O . MET A 1 301 ? -31.379 1.191 33.663 1.00 80.44 301 MET A O 1
ATOM 2367 N N . GLU A 1 302 ? -32.851 1.559 35.311 1.00 72.38 302 GLU A N 1
ATOM 2368 C CA . GLU A 1 302 ? -34.042 1.544 34.447 1.00 72.38 302 GLU A CA 1
ATOM 2369 C C . GLU A 1 302 ? -34.020 2.715 33.450 1.00 72.38 302 GLU A C 1
ATOM 2371 O O . GLU A 1 302 ? -34.308 2.523 32.267 1.00 72.38 302 GLU A O 1
ATOM 2376 N N . GLN A 1 303 ? -33.642 3.919 33.898 1.00 77.94 303 GLN A N 1
ATOM 2377 C CA . GLN A 1 303 ? -33.477 5.085 33.024 1.00 77.94 303 GLN A CA 1
ATOM 2378 C C . GLN A 1 303 ? -32.381 4.858 31.975 1.00 77.94 303 GLN A C 1
ATOM 2380 O O . GLN A 1 303 ? -32.619 5.100 30.795 1.00 77.94 303 GLN A O 1
ATOM 2385 N N . TYR A 1 304 ? -31.218 4.344 32.384 1.00 84.00 304 TYR A N 1
ATOM 2386 C CA . TYR A 1 304 ? -30.099 4.029 31.492 1.00 84.00 304 TYR A CA 1
ATOM 2387 C C . TYR A 1 304 ? -30.462 2.956 30.456 1.00 84.00 304 TYR A C 1
ATOM 2389 O O . TYR A 1 304 ? -30.167 3.106 29.271 1.00 84.00 304 TYR A O 1
ATOM 2397 N N . SER A 1 305 ? -31.161 1.901 30.878 1.00 79.00 305 SER A N 1
ATOM 2398 C CA . SER A 1 305 ? -31.554 0.786 30.004 1.00 79.00 305 SER A CA 1
ATOM 2399 C C . SER A 1 305 ? -32.619 1.179 28.975 1.00 79.00 305 SER A C 1
ATOM 2401 O O . SER A 1 305 ? -32.710 0.560 27.918 1.00 79.00 305 SER A O 1
ATOM 2403 N N . ARG A 1 306 ? -33.413 2.221 29.265 1.00 79.06 306 ARG A N 1
ATOM 2404 C CA . ARG A 1 306 ? -34.401 2.809 28.344 1.00 79.06 306 ARG A CA 1
ATOM 2405 C C . ARG A 1 306 ? -33.814 3.806 27.355 1.00 79.06 306 ARG A C 1
ATOM 2407 O O . ARG A 1 306 ? -34.528 4.213 26.439 1.00 79.06 306 ARG A O 1
ATOM 2414 N N . LEU A 1 307 ? -32.566 4.236 27.547 1.00 83.81 307 LEU A N 1
ATOM 2415 C CA . LEU A 1 307 ? -31.911 5.096 26.573 1.00 83.81 307 LEU A CA 1
ATOM 2416 C C . LEU A 1 307 ? -31.848 4.372 25.230 1.00 83.81 307 LEU A C 1
ATOM 2418 O O . LEU A 1 307 ? -31.580 3.167 25.176 1.00 83.81 307 LEU A O 1
ATOM 2422 N N . ASP A 1 308 ? -32.047 5.149 24.166 1.00 80.31 308 ASP A N 1
ATOM 2423 C CA . ASP A 1 308 ? -31.900 4.683 22.792 1.00 80.31 308 ASP A CA 1
ATOM 2424 C C . ASP A 1 308 ? -30.596 3.883 22.650 1.00 80.31 308 ASP A C 1
ATOM 2426 O O . ASP A 1 308 ? -29.536 4.264 23.164 1.00 80.31 308 ASP A O 1
ATOM 2430 N N . GLU A 1 309 ? -30.662 2.772 21.926 1.00 73.06 309 GLU A N 1
ATOM 2431 C CA . GLU A 1 309 ? -29.491 2.002 21.538 1.00 73.06 309 GLU A CA 1
ATOM 2432 C C . GLU A 1 309 ? -28.484 2.830 20.733 1.00 73.06 309 GLU A C 1
ATOM 2434 O O . GLU A 1 309 ? -27.357 2.389 20.539 1.00 73.06 309 GLU A O 1
ATOM 2439 N N . ARG A 1 310 ? -28.826 4.033 20.280 1.00 72.94 310 ARG A N 1
ATOM 2440 C CA . ARG A 1 310 ? -27.893 4.942 19.604 1.00 72.94 310 ARG A CA 1
ATOM 2441 C C . ARG A 1 310 ? -27.304 6.016 20.515 1.00 72.94 310 ARG A C 1
ATOM 2443 O O . ARG A 1 310 ? -26.429 6.762 20.073 1.00 72.94 310 ARG A O 1
ATOM 2450 N N . ASN A 1 311 ? -27.699 6.061 21.783 1.00 85.06 311 ASN A N 1
ATOM 2451 C CA . ASN A 1 311 ? -27.226 7.065 22.727 1.00 85.06 311 ASN A CA 1
ATOM 2452 C C . ASN A 1 311 ? -25.712 6.928 22.994 1.00 85.06 311 ASN A C 1
ATOM 2454 O O . ASN A 1 311 ? -25.232 5.848 23.344 1.00 85.06 311 ASN A O 1
ATOM 2458 N N . GLU A 1 312 ? -24.961 8.020 22.825 1.00 87.06 312 GLU A N 1
ATOM 2459 C CA . GLU A 1 312 ? -23.501 8.064 23.014 1.00 87.06 312 GLU A CA 1
ATOM 2460 C C . GLU A 1 312 ? -23.079 7.802 24.465 1.00 87.06 312 GLU A C 1
ATOM 2462 O O . GLU A 1 312 ? -22.000 7.265 24.711 1.00 87.06 312 GLU A O 1
ATOM 2467 N N . LEU A 1 313 ? -23.948 8.084 25.440 1.00 91.06 313 LEU A N 1
ATOM 2468 C CA . LEU A 1 313 ? -23.698 7.783 26.849 1.00 91.06 313 LEU A CA 1
ATOM 2469 C C . LEU A 1 313 ? -23.443 6.284 27.047 1.00 91.06 313 LEU A C 1
ATOM 2471 O O . LEU A 1 313 ? -22.486 5.907 27.724 1.00 91.06 313 LEU A O 1
ATOM 2475 N N . ARG A 1 314 ? -24.231 5.431 26.378 1.00 90.69 314 ARG A N 1
ATOM 2476 C CA . ARG A 1 314 ? -24.082 3.966 26.420 1.00 90.69 314 ARG A CA 1
ATOM 2477 C C . ARG A 1 314 ? -22.849 3.459 25.673 1.00 90.69 314 ARG A C 1
ATOM 2479 O O . ARG A 1 314 ? -22.476 2.305 25.852 1.00 90.69 314 ARG A O 1
ATOM 2486 N N . ASP A 1 315 ? -22.223 4.284 24.841 1.00 91.56 315 ASP A N 1
ATOM 2487 C CA . ASP A 1 315 ? -20.978 3.936 24.147 1.00 91.56 315 ASP A CA 1
ATOM 2488 C C . ASP A 1 315 ? -19.735 4.319 24.947 1.00 91.56 315 ASP A C 1
ATOM 2490 O O . ASP A 1 315 ? -18.638 3.856 24.644 1.00 91.56 315 ASP A O 1
ATOM 2494 N N . THR A 1 316 ? -19.892 5.209 25.924 1.00 91.94 316 THR A N 1
ATOM 2495 C CA . THR A 1 316 ? -18.794 5.695 26.761 1.00 91.94 316 THR A CA 1
ATOM 2496 C C . THR A 1 316 ? -18.797 5.022 28.127 1.00 91.94 316 THR A C 1
ATOM 2498 O O . THR A 1 316 ? -17.728 4.683 28.629 1.00 91.94 316 THR A O 1
ATOM 2501 N N . ILE A 1 317 ? -19.980 4.821 28.720 1.00 94.75 317 ILE A N 1
ATOM 2502 C CA . ILE A 1 317 ? -20.145 4.317 30.087 1.00 94.75 317 ILE A CA 1
ATOM 2503 C C . ILE A 1 317 ? -20.932 3.011 30.074 1.00 94.75 317 ILE A C 1
ATOM 2505 O O . ILE A 1 317 ? -22.076 2.980 29.617 1.00 94.75 317 ILE A O 1
ATOM 2509 N N . LEU A 1 318 ? -20.344 1.970 30.659 1.00 95.19 318 LEU A N 1
ATOM 2510 C CA . LEU A 1 318 ? -21.029 0.764 31.107 1.00 95.19 318 LEU A CA 1
ATOM 2511 C C . LEU A 1 318 ? -21.565 0.997 32.524 1.00 95.19 318 LEU A C 1
ATOM 2513 O O . LEU A 1 318 ? -20.780 1.115 33.462 1.00 95.19 318 LEU A O 1
ATOM 2517 N N . LEU A 1 319 ? -22.888 1.075 32.684 1.00 93.69 319 LEU A N 1
ATOM 2518 C CA . LEU A 1 319 ? -23.523 1.167 34.000 1.00 93.69 319 LEU A CA 1
ATOM 2519 C C . LEU A 1 319 ? -23.869 -0.237 34.509 1.00 93.69 319 LEU A C 1
ATOM 2521 O O . LEU A 1 319 ? -24.576 -0.977 33.827 1.00 93.69 319 LEU A O 1
ATOM 2525 N N . HIS A 1 320 ? -23.395 -0.585 35.702 1.00 91.94 320 HIS A N 1
ATOM 2526 C CA . HIS A 1 320 ? -23.670 -1.858 36.360 1.00 91.94 320 HIS A CA 1
ATOM 2527 C C . HIS A 1 320 ? -24.398 -1.626 37.689 1.00 91.94 320 HIS A C 1
ATOM 2529 O O . HIS A 1 320 ? -23.971 -0.822 38.525 1.00 91.94 320 HIS A O 1
ATOM 2535 N N . TYR A 1 321 ? -25.527 -2.312 37.863 1.00 86.12 321 TYR A N 1
ATOM 2536 C CA . TYR A 1 321 ? -26.326 -2.246 39.081 1.00 86.12 321 TYR A CA 1
ATOM 2537 C C . TYR A 1 321 ? -25.798 -3.233 40.121 1.00 86.12 321 TYR A C 1
ATOM 2539 O O . TYR A 1 321 ? -25.576 -4.398 39.807 1.00 86.12 321 TYR A O 1
ATOM 2547 N N . VAL A 1 322 ? -25.650 -2.760 41.357 1.00 84.44 322 VAL A N 1
ATOM 2548 C CA . VAL A 1 322 ? -25.336 -3.585 42.526 1.00 84.44 322 VAL A CA 1
ATOM 2549 C C . VAL A 1 322 ? -26.424 -3.407 43.575 1.00 84.44 322 VAL A C 1
ATOM 2551 O O . VAL A 1 322 ? -26.836 -2.286 43.883 1.00 84.44 322 VAL A O 1
ATOM 2554 N N . ASN A 1 323 ? -26.906 -4.507 44.140 1.00 75.44 323 ASN A N 1
ATOM 2555 C CA . ASN A 1 323 ? -27.912 -4.447 45.194 1.00 75.44 323 ASN A CA 1
ATOM 2556 C C . ASN A 1 323 ? -27.298 -3.958 46.530 1.00 75.44 323 ASN A C 1
ATOM 2558 O O . ASN A 1 323 ? -26.073 -3.908 46.674 1.00 75.44 323 ASN A O 1
ATOM 2562 N N . PRO A 1 324 ? -28.108 -3.590 47.541 1.00 74.50 324 PRO A N 1
ATOM 2563 C CA . PRO A 1 324 ? -27.584 -3.104 48.819 1.00 74.50 324 PRO A CA 1
ATOM 2564 C C . PRO A 1 324 ? -26.651 -4.086 49.550 1.00 74.50 324 PRO A C 1
ATOM 2566 O O . PRO A 1 324 ? -25.690 -3.645 50.179 1.00 74.50 324 PRO A O 1
ATOM 2569 N N . SER A 1 325 ? -26.897 -5.400 49.451 1.00 71.12 325 SER A N 1
ATOM 2570 C CA . SER A 1 325 ? -26.031 -6.430 50.047 1.00 71.12 325 SER A CA 1
ATOM 2571 C C . SER A 1 325 ? -24.684 -6.512 49.335 1.00 71.12 325 SER A C 1
ATOM 2573 O O . SER A 1 325 ? -23.638 -6.549 49.974 1.00 71.12 325 SER A O 1
ATOM 2575 N N . GLU A 1 326 ? -24.689 -6.493 48.007 1.00 80.25 326 GLU A N 1
ATOM 2576 C CA . GLU A 1 326 ? -23.485 -6.477 47.179 1.00 80.25 326 GLU A CA 1
ATOM 2577 C C . GLU A 1 326 ? -22.675 -5.202 47.412 1.00 80.25 326 GLU A C 1
ATOM 2579 O O . GLU A 1 326 ? -21.462 -5.267 47.589 1.00 80.25 326 GLU A O 1
ATOM 2584 N N . ALA A 1 327 ? -23.336 -4.045 47.498 1.00 81.94 327 ALA A N 1
ATOM 2585 C CA . ALA A 1 327 ? -22.683 -2.782 47.819 1.00 81.94 327 ALA A CA 1
ATOM 2586 C C . ALA A 1 327 ? -21.991 -2.822 49.195 1.00 81.94 327 ALA A C 1
ATOM 2588 O O . ALA A 1 327 ? -20.879 -2.312 49.317 1.00 81.94 327 ALA A O 1
ATOM 2589 N N . ASP A 1 328 ? -22.605 -3.450 50.206 1.00 80.81 328 ASP A N 1
ATOM 2590 C CA . ASP A 1 328 ? -21.975 -3.689 51.515 1.00 80.81 328 ASP A CA 1
ATOM 2591 C C . ASP A 1 328 ? -20.773 -4.642 51.400 1.00 80.81 328 ASP A C 1
ATOM 2593 O O . ASP A 1 328 ? -19.707 -4.372 51.950 1.00 80.81 328 ASP A O 1
ATOM 2597 N N . GLN A 1 329 ? -20.888 -5.727 50.628 1.00 84.81 329 GLN A N 1
ATOM 2598 C CA . GLN A 1 329 ? -19.778 -6.662 50.400 1.00 84.81 329 GLN A CA 1
ATOM 2599 C C . GLN A 1 329 ? -18.576 -5.973 49.738 1.00 84.81 329 GLN A C 1
ATOM 2601 O O . GLN A 1 329 ? -17.446 -6.169 50.189 1.00 84.81 329 GLN A O 1
ATOM 2606 N N . LEU A 1 330 ? -18.815 -5.143 48.717 1.00 89.31 330 LEU A N 1
ATOM 2607 C CA . LEU A 1 330 ? -17.786 -4.356 48.032 1.00 89.31 330 LEU A CA 1
ATOM 2608 C C . LEU A 1 330 ? -17.131 -3.337 48.967 1.00 89.31 330 LEU A C 1
ATOM 2610 O O . LEU A 1 330 ? -15.912 -3.190 48.961 1.00 89.31 330 LEU A O 1
ATOM 2614 N N . GLU A 1 331 ? -17.922 -2.670 49.805 1.00 88.44 331 GLU A N 1
ATOM 2615 C CA . GLU A 1 331 ? -17.427 -1.732 50.814 1.00 88.44 331 GLU A CA 1
ATOM 2616 C C . GLU A 1 331 ? -16.466 -2.414 51.800 1.00 88.44 331 GLU A C 1
ATOM 2618 O O . GLU A 1 331 ? -15.378 -1.899 52.064 1.00 88.44 331 GLU A O 1
ATOM 2623 N N . ARG A 1 332 ? -16.808 -3.622 52.265 1.00 86.31 332 ARG A N 1
ATOM 2624 C CA . ARG A 1 332 ? -15.979 -4.404 53.196 1.00 86.31 332 ARG A CA 1
ATOM 2625 C C . ARG A 1 332 ? -14.631 -4.807 52.614 1.00 86.31 332 ARG A C 1
ATOM 2627 O O . ARG A 1 332 ? -13.630 -4.784 53.326 1.00 86.31 332 ARG A O 1
ATOM 2634 N N . ILE A 1 333 ? -14.580 -5.185 51.341 1.00 89.50 333 ILE A N 1
ATOM 2635 C CA . ILE A 1 333 ? -13.319 -5.557 50.678 1.00 89.50 333 ILE A CA 1
ATOM 2636 C C . ILE A 1 333 ? -12.590 -4.362 50.054 1.00 89.50 333 ILE A C 1
ATOM 2638 O O . ILE A 1 333 ? -11.491 -4.513 49.522 1.00 89.50 333 ILE A O 1
ATOM 2642 N N . GLY A 1 334 ? -13.196 -3.179 50.119 1.00 89.44 334 GLY A N 1
ATOM 2643 C CA . GLY A 1 334 ? -12.711 -1.929 49.553 1.00 89.44 334 GLY A CA 1
ATOM 2644 C C . GLY A 1 334 ? -12.036 -0.986 50.544 1.00 89.44 334 GLY A C 1
ATOM 2645 O O . GLY A 1 334 ? -11.728 0.149 50.187 1.00 89.44 334 GLY A O 1
ATOM 2646 N N . LEU A 1 335 ? -11.805 -1.439 51.780 1.00 88.62 335 LEU A N 1
ATOM 2647 C CA . LEU A 1 335 ? -11.089 -0.683 52.810 1.00 88.62 335 LEU A CA 1
ATOM 2648 C C . LEU A 1 335 ? -9.699 -0.245 52.337 1.00 88.62 335 LEU A C 1
ATOM 2650 O O . LEU A 1 335 ? -9.021 -0.988 51.618 1.00 88.62 335 LEU A O 1
ATOM 2654 N N . SER A 1 336 ? -9.253 0.934 52.777 1.00 86.88 336 SER A N 1
ATOM 2655 C CA . SER A 1 336 ? -7.910 1.409 52.443 1.00 86.88 336 SER A CA 1
ATOM 2656 C C . SER A 1 336 ? -6.842 0.495 53.040 1.00 86.88 336 SER A C 1
ATOM 2658 O O . SER A 1 336 ? -6.990 0.001 54.163 1.00 86.88 336 SER A O 1
ATOM 2660 N N . LEU A 1 337 ? -5.744 0.270 52.315 1.00 86.25 337 LEU A N 1
ATOM 2661 C CA . LEU A 1 337 ? -4.680 -0.609 52.810 1.00 86.25 337 LEU A CA 1
ATOM 2662 C C . LEU A 1 337 ? -4.024 -0.037 54.064 1.00 86.25 337 LEU A C 1
ATOM 2664 O O . LEU A 1 337 ? -3.633 -0.805 54.936 1.00 86.25 337 LEU A O 1
ATOM 2668 N N . ALA A 1 338 ? -3.963 1.290 54.197 1.00 86.12 338 ALA A N 1
ATOM 2669 C CA . ALA A 1 338 ? -3.496 1.945 55.415 1.00 86.12 338 ALA A CA 1
ATOM 2670 C C . ALA A 1 338 ? -4.361 1.584 56.639 1.00 86.12 338 ALA A C 1
ATOM 2672 O O . ALA A 1 338 ? -3.819 1.253 57.694 1.00 86.12 338 ALA A O 1
ATOM 2673 N N . ALA A 1 339 ? -5.693 1.587 56.499 1.00 84.31 339 ALA A N 1
ATOM 2674 C CA . ALA A 1 339 ? -6.600 1.180 57.574 1.00 84.31 339 ALA A CA 1
ATOM 2675 C C . ALA A 1 339 ? -6.486 -0.324 57.865 1.00 84.31 339 ALA A C 1
ATOM 2677 O O . ALA A 1 339 ? -6.463 -0.733 59.025 1.00 84.31 339 ALA A O 1
ATOM 2678 N N . CYS A 1 340 ? -6.344 -1.152 56.827 1.00 86.19 340 CYS A N 1
ATOM 2679 C CA . CYS A 1 340 ? -6.110 -2.584 56.992 1.00 86.19 340 CYS A CA 1
ATOM 2680 C C . CYS A 1 340 ? -4.795 -2.874 57.734 1.00 86.19 340 CYS A C 1
ATOM 2682 O O . CYS A 1 340 ? -4.789 -3.675 58.664 1.00 86.19 340 CYS A O 1
ATOM 2684 N N . GLN A 1 341 ? -3.698 -2.197 57.383 1.00 86.62 341 GLN A N 1
ATOM 2685 C CA . GLN A 1 341 ? -2.394 -2.354 58.037 1.00 86.62 341 GLN A CA 1
ATOM 2686 C C . GLN A 1 341 ? -2.419 -1.910 59.501 1.00 86.62 341 GLN A C 1
ATOM 2688 O O . GLN A 1 341 ? -1.848 -2.598 60.344 1.00 86.62 341 GLN A O 1
ATOM 2693 N N . LEU A 1 342 ? -3.104 -0.802 59.810 1.00 87.31 342 LEU A N 1
ATOM 2694 C CA . LEU A 1 342 ? -3.247 -0.285 61.175 1.00 87.31 342 LEU A CA 1
ATOM 2695 C C . LEU A 1 342 ? -3.870 -1.323 62.123 1.00 87.31 342 LEU A C 1
ATOM 2697 O O . LEU A 1 342 ? -3.446 -1.438 63.270 1.00 87.31 342 LEU A O 1
ATOM 2701 N N . HIS A 1 343 ? -4.859 -2.077 61.637 1.00 85.12 343 HIS A N 1
ATOM 2702 C CA . HIS A 1 343 ? -5.607 -3.050 62.436 1.00 85.12 343 HIS A CA 1
ATOM 2703 C C . HIS A 1 343 ? -5.163 -4.509 62.228 1.00 85.12 343 HIS A C 1
ATOM 2705 O O . HIS A 1 343 ? -5.669 -5.388 62.913 1.00 85.12 343 HIS A O 1
ATOM 2711 N N . GLY A 1 344 ? -4.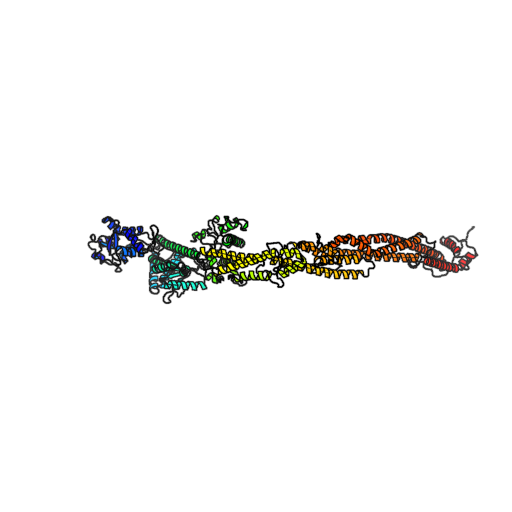207 -4.792 61.335 1.00 81.62 344 GLY A N 1
ATOM 2712 C CA . GLY A 1 344 ? -3.700 -6.153 61.093 1.00 81.62 344 GLY A CA 1
ATOM 2713 C C . GLY A 1 344 ? -4.558 -7.012 60.151 1.00 81.62 344 GLY A C 1
ATOM 2714 O O . GLY A 1 344 ? -4.543 -8.237 60.244 1.00 81.62 344 GLY A O 1
ATOM 2715 N N . VAL A 1 345 ? -5.301 -6.393 59.233 1.00 84.12 345 VAL A N 1
ATOM 2716 C CA . VAL A 1 345 ? -6.158 -7.070 58.246 1.00 84.12 345 VAL A CA 1
ATOM 2717 C C . VAL A 1 345 ? -5.382 -7.349 56.960 1.00 84.12 345 VAL A C 1
ATOM 2719 O O . VAL A 1 345 ? -4.807 -6.434 56.370 1.00 84.12 345 VAL A O 1
ATOM 2722 N N . ASN A 1 346 ? -5.435 -8.589 56.463 1.00 83.00 346 ASN A N 1
ATOM 2723 C CA . ASN A 1 346 ? -4.895 -8.947 55.151 1.00 83.00 346 ASN A CA 1
ATOM 2724 C C . ASN A 1 346 ? -6.012 -9.315 54.160 1.00 83.00 346 ASN A C 1
ATOM 2726 O O . ASN A 1 346 ? -6.612 -10.395 54.230 1.00 83.00 346 ASN A O 1
ATOM 2730 N N . LEU A 1 347 ? -6.272 -8.417 53.211 1.00 83.06 347 LEU A N 1
ATOM 2731 C CA . LEU A 1 347 ? -7.233 -8.626 52.132 1.00 83.06 347 LEU A CA 1
ATOM 2732 C C . LEU A 1 347 ? -6.571 -9.457 51.030 1.00 83.06 347 LEU A C 1
ATOM 2734 O O . LEU A 1 347 ? -5.837 -8.932 50.204 1.00 83.06 347 LEU A O 1
ATOM 2738 N N . THR A 1 348 ? -6.812 -10.765 51.022 1.00 84.06 348 THR A N 1
ATOM 2739 C CA . THR A 1 348 ? -6.377 -11.658 49.940 1.00 84.06 348 THR A CA 1
ATOM 2740 C C . THR A 1 348 ? -7.457 -12.688 49.675 1.00 84.06 348 THR A C 1
ATOM 2742 O O . THR A 1 348 ? -8.178 -13.085 50.587 1.00 84.06 348 THR A O 1
ATOM 2745 N N . ALA A 1 349 ? -7.537 -13.192 48.443 1.00 79.69 349 ALA A N 1
ATOM 2746 C CA . ALA A 1 349 ? -8.473 -14.265 48.134 1.00 79.69 349 ALA A CA 1
ATOM 2747 C C . ALA A 1 349 ? -8.318 -15.449 49.109 1.00 79.69 349 ALA A C 1
ATOM 2749 O O . ALA A 1 349 ? -9.309 -16.021 49.542 1.00 79.69 349 ALA A O 1
ATOM 2750 N N . ASP A 1 350 ? -7.106 -15.818 49.521 1.00 82.94 350 ASP A N 1
ATOM 2751 C CA . ASP A 1 350 ? -6.886 -16.974 50.399 1.00 82.94 350 ASP A CA 1
ATOM 2752 C C . ASP A 1 350 ? -7.330 -16.784 51.844 1.00 82.94 350 ASP A C 1
ATOM 2754 O O . ASP A 1 350 ? -7.671 -17.785 52.491 1.00 82.94 350 ASP A O 1
ATOM 2758 N N . SER A 1 351 ? -7.392 -15.540 52.325 1.00 83.75 351 SER A N 1
ATOM 2759 C CA . SER A 1 351 ? -7.901 -15.242 53.660 1.00 83.75 351 SER A CA 1
ATOM 2760 C C . SER A 1 351 ? -9.421 -15.385 53.746 1.00 83.75 351 SER A C 1
ATOM 2762 O O . SER A 1 351 ? -9.931 -15.569 54.849 1.00 83.75 351 SER A O 1
ATOM 2764 N N . PHE A 1 352 ? -10.141 -15.413 52.615 1.00 86.25 352 PHE A N 1
ATOM 2765 C CA . PHE A 1 352 ? -11.601 -15.496 52.602 1.00 86.25 352 PHE A CA 1
ATOM 2766 C C . PHE A 1 352 ? -12.181 -16.906 52.748 1.00 86.25 352 PHE A C 1
ATOM 2768 O O . PHE A 1 352 ? -11.607 -17.900 52.288 1.00 86.25 352 PHE A O 1
ATOM 2775 N N . THR A 1 353 ? -13.384 -17.001 53.314 1.00 82.62 353 THR A N 1
ATOM 2776 C CA . THR A 1 353 ? -14.141 -18.259 53.398 1.00 82.62 353 THR A CA 1
ATOM 2777 C C . THR A 1 353 ? -14.694 -18.680 52.038 1.00 82.62 353 THR A C 1
ATOM 2779 O O . THR A 1 353 ? -14.923 -17.858 51.151 1.00 82.62 353 THR A O 1
ATOM 2782 N N . ALA A 1 354 ? -14.967 -19.977 51.866 1.00 77.00 354 ALA A N 1
ATOM 2783 C CA . ALA A 1 354 ? -15.541 -20.498 50.623 1.00 77.00 354 ALA A CA 1
ATOM 2784 C C . ALA A 1 354 ? -16.911 -19.873 50.296 1.00 77.00 354 ALA A C 1
ATOM 2786 O O . ALA A 1 354 ? -17.184 -19.552 49.142 1.00 77.00 354 ALA A O 1
ATOM 2787 N N . LYS A 1 355 ? -17.755 -19.641 51.312 1.00 75.62 355 LYS A N 1
ATOM 2788 C CA . LYS A 1 355 ? -19.081 -19.032 51.128 1.00 75.62 355 LYS A CA 1
ATOM 2789 C C . LYS A 1 355 ? -18.965 -17.601 50.603 1.00 75.62 355 LYS A C 1
ATOM 2791 O O . LYS A 1 355 ? -19.693 -17.240 49.684 1.00 75.62 355 LYS A O 1
ATOM 2796 N N . PHE A 1 356 ? -18.040 -16.808 51.144 1.00 81.62 356 PHE A N 1
ATOM 2797 C CA . PHE A 1 356 ? -17.817 -15.439 50.681 1.00 81.62 356 PHE A CA 1
ATOM 2798 C C . PHE A 1 356 ? -17.176 -15.390 49.294 1.00 81.62 356 PHE A C 1
ATOM 2800 O O . PHE A 1 356 ? -17.641 -14.637 48.444 1.00 81.62 356 PHE A O 1
ATOM 2807 N N . LYS A 1 357 ? -16.202 -16.268 49.012 1.00 83.19 357 LYS A N 1
ATOM 2808 C CA . LYS A 1 357 ? -15.637 -16.423 47.660 1.00 83.19 357 LYS A CA 1
ATOM 2809 C C . LYS A 1 357 ? -16.708 -16.689 46.608 1.00 83.19 357 LYS A C 1
ATOM 2811 O O . LYS A 1 357 ? -16.668 -16.071 45.553 1.00 83.19 357 LYS A O 1
ATOM 2816 N N . ASN A 1 358 ? -17.671 -17.566 46.896 1.00 80.06 358 ASN A N 1
ATOM 2817 C CA . ASN A 1 358 ? -18.749 -17.874 45.956 1.00 80.06 358 ASN A CA 1
ATOM 2818 C C . ASN A 1 358 ? -19.637 -16.651 45.674 1.00 80.06 358 ASN A C 1
ATOM 2820 O O . ASN A 1 358 ? -20.013 -16.436 44.525 1.00 80.06 358 ASN A O 1
ATOM 2824 N N . LYS A 1 359 ? -19.927 -15.823 46.690 1.00 80.19 359 LYS A N 1
ATOM 2825 C CA . LYS A 1 359 ? -20.669 -14.562 46.506 1.00 80.19 359 LYS A CA 1
ATOM 2826 C C . LYS A 1 359 ? -19.894 -13.566 45.642 1.00 80.19 359 LYS A C 1
ATOM 2828 O O . LYS A 1 359 ? -20.437 -13.022 44.687 1.00 80.19 359 LYS A O 1
ATOM 2833 N N . LEU A 1 360 ? -18.606 -13.392 45.933 1.00 85.94 360 LEU A N 1
ATOM 2834 C CA . LEU A 1 360 ? -17.720 -12.539 45.144 1.00 85.94 360 LEU A CA 1
ATOM 2835 C C . LEU A 1 360 ? -17.580 -13.031 43.695 1.00 85.94 360 LEU A C 1
ATOM 2837 O O . LEU A 1 360 ? -17.600 -12.233 42.767 1.00 85.94 360 LEU A O 1
ATOM 2841 N N . HIS A 1 361 ? -17.496 -14.344 43.481 1.00 85.56 361 HIS A N 1
ATOM 2842 C CA . HIS A 1 361 ? -17.407 -14.923 42.143 1.00 85.56 361 HIS A CA 1
ATOM 2843 C C . HIS A 1 361 ? -18.677 -14.687 41.311 1.00 85.56 361 HIS A C 1
ATOM 2845 O O . HIS A 1 361 ? -18.579 -14.425 40.110 1.00 85.56 361 HIS A O 1
ATOM 2851 N N . ALA A 1 362 ? -19.859 -14.731 41.937 1.00 81.12 362 ALA A N 1
ATOM 2852 C CA . ALA A 1 362 ? -21.113 -14.386 41.270 1.00 81.12 362 ALA A CA 1
ATOM 2853 C C . ALA A 1 362 ? -21.089 -12.929 40.774 1.00 81.12 362 ALA A C 1
ATOM 2855 O O . ALA A 1 362 ? -21.351 -12.686 39.596 1.00 81.12 362 ALA A O 1
ATOM 2856 N N . LEU A 1 363 ? -20.664 -11.990 41.628 1.00 85.56 363 LEU A N 1
ATOM 2857 C CA . LEU A 1 363 ? -20.475 -10.580 41.263 1.00 85.56 363 LEU A CA 1
ATOM 2858 C C . LEU A 1 363 ? -19.527 -10.401 40.070 1.00 85.56 363 LEU A C 1
ATOM 2860 O O . LEU A 1 363 ? -19.865 -9.705 39.112 1.00 85.56 363 LEU A O 1
ATOM 2864 N N . THR A 1 364 ? -18.363 -11.060 40.091 1.00 87.88 364 THR A N 1
ATOM 2865 C CA . THR A 1 364 ? -17.416 -11.021 38.965 1.00 87.88 364 THR A CA 1
ATOM 2866 C C . THR A 1 364 ? -18.059 -11.536 37.680 1.00 87.88 364 THR A C 1
ATOM 2868 O O . THR A 1 364 ? -17.937 -10.897 36.642 1.00 87.88 364 THR A O 1
ATOM 2871 N N . THR A 1 365 ? -18.777 -12.660 37.747 1.00 86.25 365 THR A N 1
ATOM 2872 C CA . THR A 1 365 ? -19.381 -13.308 36.572 1.00 86.25 365 THR A CA 1
ATOM 2873 C C . THR A 1 365 ? -20.391 -12.393 35.876 1.00 86.25 365 THR A C 1
ATOM 2875 O O . THR A 1 365 ? -20.317 -12.216 34.659 1.00 86.25 365 THR A O 1
ATOM 2878 N N . PHE A 1 366 ? -21.294 -11.756 36.631 1.00 84.06 366 PHE A N 1
ATOM 2879 C CA . PHE A 1 366 ? -22.285 -10.833 36.062 1.00 84.06 366 PHE A CA 1
ATOM 2880 C C . PHE A 1 366 ? -21.647 -9.566 35.490 1.00 84.06 366 PHE A C 1
ATOM 2882 O O . PHE A 1 366 ? -22.041 -9.100 34.420 1.00 84.06 366 PHE A O 1
ATOM 2889 N N . ALA A 1 367 ? -20.627 -9.027 36.157 1.00 88.12 367 ALA A N 1
ATOM 2890 C CA . ALA A 1 367 ? -19.879 -7.892 35.635 1.00 88.12 367 ALA A CA 1
ATOM 2891 C C . ALA A 1 367 ? -19.145 -8.239 34.326 1.00 88.12 367 ALA A C 1
ATOM 2893 O O . ALA A 1 367 ? -19.156 -7.444 33.386 1.00 88.12 367 ALA A O 1
ATOM 2894 N N . THR A 1 368 ? -18.543 -9.429 34.226 1.00 88.31 368 THR A N 1
ATOM 2895 C CA . THR A 1 368 ? -17.886 -9.897 32.997 1.00 88.31 368 THR A CA 1
ATOM 2896 C C . THR A 1 368 ? -18.881 -10.075 31.847 1.00 88.31 368 THR A C 1
ATOM 2898 O O . THR A 1 368 ? -18.579 -9.661 30.727 1.00 88.31 368 THR A O 1
ATOM 2901 N N . ASP A 1 369 ? -20.079 -10.611 32.105 1.00 87.12 369 ASP A N 1
ATOM 2902 C CA . ASP A 1 369 ? -21.141 -10.716 31.091 1.00 87.12 369 ASP A CA 1
ATOM 2903 C C . ASP A 1 369 ? -21.625 -9.332 30.617 1.00 87.12 369 ASP A C 1
ATOM 2905 O O . ASP A 1 369 ? -21.769 -9.086 29.417 1.00 87.12 369 ASP A O 1
ATOM 2909 N N . ALA A 1 370 ? -21.785 -8.378 31.540 1.00 89.19 370 ALA A N 1
ATOM 2910 C CA . ALA A 1 370 ? -22.126 -6.997 31.201 1.00 89.19 370 ALA A CA 1
ATOM 2911 C C . ALA A 1 370 ? -21.040 -6.325 30.337 1.00 89.19 370 ALA A C 1
ATOM 2913 O O . ALA A 1 370 ? -21.359 -5.649 29.355 1.00 89.19 370 ALA A O 1
ATOM 2914 N N . ILE A 1 371 ? -19.757 -6.554 30.648 1.00 92.00 371 ILE A N 1
ATOM 2915 C CA . ILE A 1 371 ? -18.623 -6.089 29.834 1.00 92.00 371 ILE A CA 1
ATOM 2916 C C . ILE A 1 371 ? -18.682 -6.698 28.428 1.00 92.00 371 ILE A C 1
ATOM 2918 O O . ILE A 1 371 ? -18.530 -5.971 27.447 1.00 92.00 371 ILE A O 1
ATOM 2922 N N . HIS A 1 372 ? -18.937 -8.003 28.314 1.00 90.62 372 HIS A N 1
ATOM 2923 C CA . HIS A 1 372 ? -19.059 -8.682 27.026 1.00 90.62 372 HIS A CA 1
ATOM 2924 C C . HIS A 1 372 ? -20.195 -8.091 26.171 1.00 90.62 372 HIS A C 1
ATOM 2926 O O . HIS A 1 372 ? -19.960 -7.668 25.038 1.00 90.62 372 HIS A O 1
ATOM 2932 N N . LYS A 1 373 ? -21.407 -7.964 26.731 1.00 90.12 373 LYS A N 1
ATOM 2933 C CA . LYS A 1 373 ? -22.561 -7.341 26.051 1.00 90.12 373 LYS A CA 1
ATOM 2934 C C . LYS A 1 373 ? -22.252 -5.913 25.598 1.00 90.12 373 LYS A C 1
ATOM 2936 O O . LYS A 1 373 ? -22.623 -5.504 24.496 1.00 90.12 373 LYS A O 1
ATOM 2941 N N . TRP A 1 374 ? -21.545 -5.149 26.430 1.00 92.38 374 TRP A N 1
ATOM 2942 C CA . TRP A 1 374 ? -21.129 -3.791 26.095 1.00 92.38 374 TRP A CA 1
ATOM 2943 C C . TRP A 1 374 ? -20.121 -3.757 24.940 1.00 92.38 374 TRP A C 1
ATOM 2945 O O . TRP A 1 374 ? -20.317 -2.995 23.994 1.00 92.38 374 TRP A O 1
ATOM 2955 N N . ARG A 1 375 ? -19.096 -4.620 24.940 1.00 93.00 375 ARG A N 1
ATOM 2956 C CA . ARG A 1 375 ? -18.145 -4.726 23.819 1.00 93.00 375 ARG A CA 1
ATOM 2957 C C . ARG A 1 375 ? -18.818 -5.129 22.513 1.00 93.00 375 ARG A C 1
ATOM 2959 O O . ARG A 1 375 ? -18.563 -4.496 21.490 1.00 93.00 375 ARG A O 1
ATOM 2966 N N . GLN A 1 376 ? -19.705 -6.122 22.549 1.00 90.69 376 GLN A N 1
ATOM 2967 C CA . GLN A 1 376 ? -20.447 -6.571 21.371 1.00 90.69 376 GLN A CA 1
ATOM 2968 C C . GLN A 1 376 ? -21.242 -5.413 20.754 1.00 90.69 376 GLN A C 1
ATOM 2970 O O . GLN A 1 376 ? -21.207 -5.189 19.544 1.00 90.69 376 GLN A O 1
ATOM 2975 N N . ARG A 1 377 ? -21.892 -4.609 21.599 1.00 90.88 377 ARG A N 1
ATOM 2976 C CA . ARG A 1 377 ? -22.567 -3.379 21.184 1.00 90.88 377 ARG A CA 1
ATOM 2977 C C . ARG A 1 377 ? -21.597 -2.372 20.554 1.00 90.88 377 ARG A C 1
ATOM 2979 O O . ARG A 1 377 ? -21.892 -1.828 19.492 1.00 90.88 377 ARG A O 1
ATOM 2986 N N . LEU A 1 378 ? -20.439 -2.114 21.164 1.00 92.94 378 LEU A N 1
ATOM 2987 C CA . LEU A 1 378 ? -19.430 -1.209 20.592 1.00 92.94 378 LEU A CA 1
ATOM 2988 C C . LEU A 1 378 ? -18.920 -1.696 19.224 1.00 92.94 378 LEU A C 1
ATOM 2990 O O . LEU A 1 378 ? -18.704 -0.880 18.325 1.00 92.94 378 LEU A O 1
ATOM 2994 N N . GLN A 1 379 ? -18.760 -3.009 19.047 1.00 91.25 379 GLN A N 1
ATOM 2995 C CA . GLN A 1 379 ? -18.393 -3.628 17.772 1.00 91.25 379 GLN A CA 1
ATOM 2996 C C . GLN A 1 379 ? -19.490 -3.445 16.721 1.00 91.25 379 GLN A C 1
ATOM 2998 O O . GLN A 1 379 ? -19.192 -2.996 15.615 1.00 91.25 379 GLN A O 1
ATOM 3003 N N . GLN A 1 380 ? -20.753 -3.705 17.073 1.00 89.00 380 GLN A N 1
ATOM 3004 C CA . GLN A 1 380 ? -21.903 -3.471 16.192 1.00 89.00 380 GLN A CA 1
ATOM 3005 C C . GLN A 1 380 ? -22.019 -2.003 15.773 1.00 89.00 380 GLN A C 1
ATOM 3007 O O . GLN A 1 380 ? -22.443 -1.725 14.658 1.00 89.00 380 GLN A O 1
ATOM 3012 N N . ARG A 1 381 ? -21.582 -1.067 16.627 1.00 89.50 381 ARG A N 1
ATOM 3013 C CA . ARG A 1 381 ? -21.502 0.370 16.319 1.00 89.50 381 ARG A CA 1
ATOM 3014 C C . ARG A 1 381 ? -20.208 0.799 15.615 1.00 89.50 381 ARG A C 1
ATOM 3016 O O . ARG A 1 381 ? -20.049 1.984 15.320 1.00 89.50 381 ARG A O 1
ATOM 3023 N N . GLY A 1 382 ? -19.265 -0.108 15.358 1.00 92.06 382 GLY A N 1
ATOM 3024 C CA . GLY A 1 382 ? -17.990 0.218 14.716 1.00 92.06 382 GLY A CA 1
ATOM 3025 C C . GLY A 1 382 ? -17.148 1.216 15.519 1.00 92.06 382 GLY A C 1
ATOM 3026 O O . GLY A 1 382 ? -16.627 2.173 14.953 1.00 92.06 382 GLY A O 1
ATOM 3027 N N . LEU A 1 383 ? -17.072 1.047 16.843 1.00 94.00 383 LEU A N 1
ATOM 3028 C CA . LEU A 1 383 ? -16.306 1.919 17.751 1.00 94.00 383 LEU A CA 1
ATOM 3029 C C . LEU A 1 383 ? -14.975 1.329 18.219 1.00 94.00 383 LEU A C 1
ATOM 3031 O O . LEU A 1 383 ? -14.188 2.031 18.857 1.00 94.00 383 LEU A O 1
ATOM 3035 N N . ILE A 1 384 ? -14.728 0.059 17.908 1.00 95.69 384 ILE A N 1
ATOM 3036 C CA . ILE A 1 384 ? -13.507 -0.651 18.279 1.00 95.69 384 ILE A CA 1
ATOM 3037 C C . ILE A 1 384 ? -12.628 -0.808 17.039 1.00 95.69 384 ILE A C 1
ATOM 3039 O O . ILE A 1 384 ? -13.025 -1.424 16.051 1.00 95.69 384 ILE A O 1
ATOM 3043 N N . ALA A 1 385 ? -11.416 -0.273 17.124 1.00 95.88 385 ALA A N 1
ATOM 3044 C CA . ALA A 1 385 ? -10.323 -0.522 16.205 1.00 95.88 385 ALA A CA 1
ATOM 3045 C C . ALA A 1 385 ? -9.675 -1.868 16.548 1.00 95.88 385 ALA A C 1
ATOM 3047 O O . ALA A 1 385 ? -8.726 -1.953 17.331 1.00 95.88 385 ALA A O 1
ATOM 3048 N N . TRP A 1 386 ? -10.214 -2.934 15.968 1.00 94.50 386 TRP A N 1
ATOM 3049 C CA . TRP A 1 386 ? -9.614 -4.261 16.050 1.00 94.50 386 TRP A CA 1
ATOM 3050 C C . TRP A 1 386 ? -8.339 -4.323 15.197 1.00 94.50 386 TRP A C 1
ATOM 3052 O O . TRP A 1 386 ? -8.328 -3.784 14.085 1.00 94.50 386 TRP A O 1
ATOM 3062 N N . PRO A 1 387 ? -7.268 -4.988 15.654 1.00 94.25 387 PRO A N 1
ATOM 3063 C CA . PRO A 1 387 ? -6.143 -5.295 14.783 1.00 94.25 387 PRO A CA 1
ATOM 3064 C C . PRO A 1 387 ? -6.580 -6.279 13.684 1.00 94.25 387 PRO A C 1
ATOM 3066 O O . PRO A 1 387 ? -7.439 -7.132 13.910 1.00 94.25 387 PRO A O 1
ATOM 3069 N N . LEU A 1 388 ? -5.976 -6.195 12.491 1.00 93.06 388 LEU A N 1
ATOM 3070 C CA . LEU A 1 388 ? -6.275 -7.138 11.398 1.00 93.06 388 LEU A CA 1
ATOM 3071 C C . LEU A 1 388 ? -5.912 -8.585 11.763 1.00 93.06 388 LEU A C 1
ATOM 3073 O O . LEU A 1 388 ? -6.531 -9.519 11.265 1.00 93.06 388 LEU A O 1
ATOM 3077 N N . LYS A 1 389 ? -4.927 -8.756 12.651 1.00 91.38 389 LYS A N 1
ATOM 3078 C CA . LYS A 1 389 ? -4.535 -10.020 13.269 1.00 91.38 389 LYS A CA 1
ATOM 3079 C C . LYS A 1 389 ? -4.434 -9.816 14.779 1.00 91.38 389 LYS A C 1
ATOM 3081 O O . LYS A 1 389 ? -3.769 -8.879 15.207 1.00 91.38 389 LYS A O 1
ATOM 3086 N N . VAL A 1 390 ? -5.075 -10.688 15.560 1.00 88.00 390 VAL A N 1
ATOM 3087 C CA . VAL A 1 390 ? -5.170 -10.553 17.027 1.00 88.00 390 VAL A CA 1
ATOM 3088 C C . VAL A 1 390 ? -3.794 -10.491 17.688 1.00 88.00 390 VAL A C 1
ATOM 3090 O O . VAL A 1 390 ? -3.566 -9.606 18.502 1.00 88.00 390 VAL A O 1
ATOM 3093 N N . ASP A 1 391 ? -2.868 -11.374 17.301 1.00 84.19 391 ASP A N 1
ATOM 3094 C CA . ASP A 1 391 ? -1.498 -11.369 17.820 1.00 84.19 391 ASP A CA 1
ATOM 3095 C C . ASP A 1 391 ? -0.437 -11.490 16.710 1.00 84.19 391 ASP A C 1
ATOM 3097 O O . ASP A 1 391 ? -0.524 -12.298 15.772 1.00 84.19 391 ASP A O 1
ATOM 3101 N N . GLY A 1 392 ? 0.602 -10.668 16.836 1.00 82.81 392 GLY A N 1
ATOM 3102 C CA . GLY A 1 392 ? 1.673 -10.496 15.864 1.00 82.81 392 GLY A CA 1
ATOM 3103 C C . GLY A 1 392 ? 1.295 -9.626 14.661 1.00 82.81 392 GLY A C 1
ATOM 3104 O O . GLY A 1 392 ? 0.135 -9.335 14.382 1.00 82.81 392 GLY A O 1
ATOM 3105 N N . LYS A 1 393 ? 2.314 -9.209 13.908 1.00 84.06 393 LYS A N 1
ATOM 3106 C CA . LYS A 1 393 ? 2.156 -8.346 12.730 1.00 84.06 393 LYS A CA 1
ATOM 3107 C C . LYS A 1 393 ? 1.939 -9.173 11.457 1.00 84.06 393 LYS A C 1
ATOM 3109 O O . LYS A 1 393 ? 2.597 -10.196 11.273 1.00 84.06 393 LYS A O 1
ATOM 3114 N N . LEU A 1 394 ? 1.062 -8.710 10.565 1.00 88.38 394 LEU A N 1
ATOM 3115 C CA . LEU A 1 394 ? 0.961 -9.241 9.201 1.00 88.38 394 LEU A CA 1
ATOM 3116 C C . LEU A 1 394 ? 2.182 -8.816 8.376 1.00 88.38 394 LEU A C 1
ATOM 3118 O O . LEU A 1 394 ? 2.599 -7.654 8.419 1.00 88.38 394 LEU A O 1
ATOM 3122 N N . SER A 1 395 ? 2.762 -9.751 7.622 1.00 91.31 395 SER A N 1
ATOM 3123 C CA . SER A 1 395 ? 3.783 -9.394 6.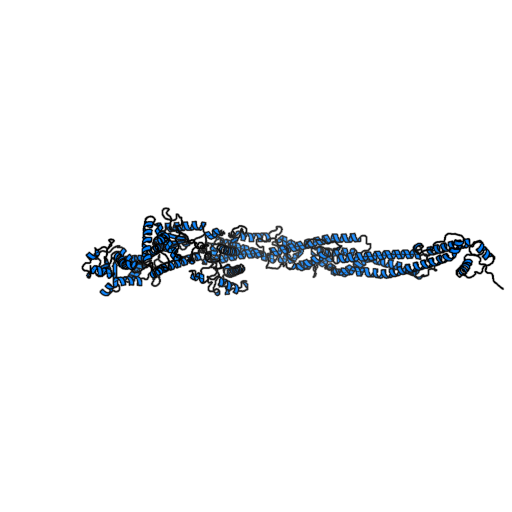635 1.00 91.31 395 SER A CA 1
ATOM 3124 C C . SER A 1 395 ? 3.148 -8.559 5.508 1.00 91.31 395 SER A C 1
ATOM 3126 O O . SER A 1 395 ? 1.944 -8.685 5.279 1.00 91.31 395 SER A O 1
ATOM 3128 N N . PRO A 1 396 ? 3.908 -7.711 4.789 1.00 92.31 396 PRO A N 1
ATOM 3129 C CA . PRO A 1 396 ? 3.363 -6.959 3.655 1.00 92.31 396 PRO A CA 1
ATOM 3130 C C . PRO A 1 396 ? 2.693 -7.867 2.613 1.00 92.31 396 PRO A C 1
ATOM 3132 O O . PRO A 1 396 ? 1.580 -7.581 2.191 1.00 92.31 396 PRO A O 1
ATOM 3135 N N . ASN A 1 397 ? 3.309 -9.012 2.301 1.00 93.38 397 ASN A N 1
ATOM 3136 C CA . ASN A 1 397 ? 2.762 -9.984 1.352 1.00 93.38 397 ASN A CA 1
ATOM 3137 C C . ASN A 1 397 ? 1.443 -10.597 1.843 1.00 93.38 397 ASN A C 1
ATOM 3139 O O . ASN A 1 397 ? 0.487 -10.677 1.075 1.00 93.38 397 ASN A O 1
ATOM 3143 N N . ASP A 1 398 ? 1.369 -10.997 3.119 1.00 93.88 398 ASP A N 1
ATOM 3144 C CA . ASP A 1 398 ? 0.128 -11.526 3.699 1.00 93.88 398 ASP A CA 1
ATOM 3145 C C . ASP A 1 398 ? -0.964 -10.454 3.718 1.00 93.88 398 ASP A C 1
ATOM 3147 O O . ASP A 1 398 ? -2.124 -10.736 3.433 1.00 93.88 398 ASP A O 1
ATOM 3151 N N . ARG A 1 399 ? -0.604 -9.206 4.036 1.00 94.44 399 ARG A N 1
ATOM 3152 C CA . ARG A 1 399 ? -1.544 -8.084 4.063 1.00 94.44 399 ARG A CA 1
ATOM 3153 C C . ARG A 1 399 ? -2.109 -7.792 2.671 1.00 94.44 399 ARG A C 1
ATOM 3155 O O . ARG A 1 399 ? -3.318 -7.611 2.546 1.00 94.44 399 ARG A O 1
ATOM 3162 N N . ASP A 1 400 ? -1.270 -7.814 1.639 1.00 94.94 400 ASP A N 1
ATOM 3163 C CA . ASP A 1 400 ? -1.692 -7.630 0.248 1.00 94.94 400 ASP A CA 1
ATOM 3164 C C . ASP A 1 400 ? -2.558 -8.800 -0.240 1.00 94.94 400 ASP A C 1
ATOM 3166 O O . ASP A 1 400 ? -3.567 -8.585 -0.913 1.00 94.94 400 ASP A O 1
ATOM 3170 N N . LEU A 1 401 ? -2.206 -10.041 0.120 1.00 95.00 401 LEU A N 1
ATOM 3171 C CA . LEU A 1 401 ? -3.014 -11.227 -0.175 1.00 95.00 401 LEU A CA 1
ATOM 3172 C C . LEU A 1 401 ? -4.389 -11.144 0.500 1.00 95.00 401 LEU A C 1
ATOM 3174 O O . LEU A 1 401 ? -5.409 -11.399 -0.142 1.00 95.00 401 LEU A O 1
ATOM 3178 N N . PHE A 1 402 ? -4.420 -10.752 1.776 1.00 95.31 402 PHE A N 1
ATOM 3179 C CA . PHE A 1 402 ? -5.650 -10.576 2.540 1.00 95.31 402 PHE A CA 1
ATOM 3180 C C . PHE A 1 402 ? -6.544 -9.500 1.925 1.00 95.31 402 PHE A C 1
ATOM 3182 O O . PHE A 1 402 ? -7.733 -9.740 1.719 1.00 95.31 402 PHE A O 1
ATOM 3189 N N . PHE A 1 403 ? -5.965 -8.351 1.564 1.00 96.00 403 PHE A N 1
ATOM 3190 C CA . PHE A 1 403 ? -6.684 -7.275 0.892 1.00 96.00 403 PHE A CA 1
ATOM 3191 C C . PHE A 1 403 ? -7.244 -7.720 -0.458 1.00 96.00 403 PHE A C 1
ATOM 3193 O O . PHE A 1 403 ? -8.428 -7.524 -0.709 1.00 96.00 403 PHE A O 1
ATOM 3200 N N . LYS A 1 404 ? -6.438 -8.365 -1.313 1.00 94.12 404 LYS A N 1
ATOM 3201 C CA . LYS A 1 404 ? -6.890 -8.850 -2.627 1.00 94.12 404 LYS A CA 1
ATOM 3202 C C . LYS A 1 404 ? -8.017 -9.870 -2.497 1.00 94.12 404 LYS A C 1
ATOM 3204 O O . LYS A 1 404 ? -9.023 -9.740 -3.185 1.00 94.12 404 LYS A O 1
ATOM 3209 N N . GLY A 1 405 ? -7.874 -10.851 -1.603 1.00 93.81 405 GLY A N 1
ATOM 3210 C CA . GLY A 1 405 ? -8.912 -11.850 -1.344 1.00 93.81 405 GLY A CA 1
ATOM 3211 C C . GLY A 1 405 ? -10.215 -11.220 -0.855 1.00 93.81 405 GLY A C 1
ATOM 3212 O O . GLY A 1 405 ? -11.283 -11.514 -1.389 1.00 93.81 405 GLY A O 1
ATOM 3213 N N . TRP A 1 406 ? -10.122 -10.300 0.108 1.00 95.06 406 TRP A N 1
ATOM 3214 C CA . TRP A 1 406 ? -11.279 -9.562 0.603 1.00 95.06 406 TRP A CA 1
ATOM 3215 C C . TRP A 1 406 ? -11.904 -8.666 -0.471 1.00 95.06 406 TRP A C 1
ATOM 3217 O O . TRP A 1 406 ? -13.117 -8.676 -0.625 1.00 95.06 406 TRP A O 1
ATOM 3227 N N . TYR A 1 407 ? -11.108 -7.933 -1.251 1.00 94.81 407 TYR A N 1
ATOM 3228 C CA . TYR A 1 407 ? -11.596 -7.041 -2.305 1.00 94.81 407 TYR A CA 1
ATOM 3229 C C . TYR A 1 407 ? -12.350 -7.811 -3.392 1.00 94.81 407 TYR A C 1
ATOM 3231 O O . TYR A 1 407 ? -13.425 -7.384 -3.813 1.00 94.81 407 TYR A O 1
ATOM 3239 N N . GLN A 1 408 ? -11.826 -8.966 -3.819 1.00 93.00 408 GLN A N 1
ATOM 3240 C CA . GLN A 1 408 ? -12.505 -9.809 -4.803 1.00 93.00 408 GLN A CA 1
ATOM 3241 C C . GLN A 1 408 ? -13.874 -10.274 -4.294 1.00 93.00 408 GLN A C 1
ATOM 3243 O O . GLN A 1 408 ? -14.855 -10.136 -5.013 1.00 93.00 408 GLN A O 1
ATOM 3248 N N . LEU A 1 409 ? -13.959 -10.745 -3.046 1.00 92.62 409 LEU A N 1
ATOM 3249 C CA . LEU A 1 409 ? -15.195 -11.287 -2.472 1.00 92.62 409 LEU A CA 1
ATOM 3250 C C . LEU A 1 409 ? -16.197 -10.213 -2.010 1.00 92.62 409 LEU A C 1
ATOM 3252 O O . LEU A 1 409 ? -17.396 -10.386 -2.170 1.00 92.62 409 LEU A O 1
ATOM 3256 N N . ALA A 1 410 ? -15.736 -9.113 -1.411 1.00 91.94 410 ALA A N 1
ATOM 3257 C CA . ALA A 1 410 ? -16.611 -8.098 -0.819 1.00 91.94 410 ALA A CA 1
ATOM 3258 C C . ALA A 1 410 ? -17.000 -6.977 -1.793 1.00 91.94 410 ALA A C 1
ATOM 3260 O O . ALA A 1 410 ? -18.021 -6.323 -1.580 1.00 91.94 410 ALA A O 1
ATOM 3261 N N . ILE A 1 411 ? -16.174 -6.706 -2.813 1.00 92.00 411 ILE A N 1
ATOM 3262 C CA . ILE A 1 411 ? -16.301 -5.515 -3.667 1.00 92.00 411 ILE A CA 1
ATOM 3263 C C . ILE A 1 411 ? -16.475 -5.879 -5.142 1.00 92.00 411 ILE A C 1
ATOM 3265 O O . ILE A 1 411 ? -17.429 -5.417 -5.761 1.00 92.00 411 ILE A O 1
ATOM 3269 N N . ALA A 1 412 ? -15.549 -6.647 -5.725 1.00 89.31 412 ALA A N 1
ATOM 3270 C CA . ALA A 1 412 ? -15.545 -6.910 -7.168 1.00 89.31 412 ALA A CA 1
ATOM 3271 C C . ALA A 1 412 ? -16.593 -7.949 -7.590 1.00 89.31 412 ALA A C 1
ATOM 3273 O O . ALA A 1 412 ? -17.247 -7.761 -8.612 1.00 89.31 412 ALA A O 1
ATOM 3274 N N . HIS A 1 413 ? -16.754 -9.003 -6.788 1.00 89.19 413 HIS A N 1
ATOM 3275 C CA . HIS A 1 413 ? -17.653 -10.126 -7.039 1.00 89.19 413 HIS A CA 1
ATOM 3276 C C . HIS A 1 413 ? -18.462 -10.486 -5.780 1.00 89.19 413 HIS A C 1
ATOM 3278 O O . HIS A 1 413 ? -18.271 -11.562 -5.204 1.00 89.19 413 HIS A O 1
ATOM 3284 N N . PRO A 1 414 ? -19.357 -9.592 -5.313 1.00 85.00 414 PRO A N 1
ATOM 3285 C CA . PRO A 1 414 ? -20.176 -9.824 -4.120 1.00 85.00 414 PRO A CA 1
ATOM 3286 C C . PRO A 1 414 ? -21.160 -11.000 -4.255 1.00 85.00 414 PRO A C 1
ATOM 3288 O O . PRO A 1 414 ? -21.767 -11.407 -3.268 1.00 85.00 414 PRO A O 1
ATOM 3291 N N . GLU A 1 415 ? -21.351 -11.535 -5.462 1.00 85.75 415 GLU A N 1
ATOM 3292 C CA . GLU A 1 415 ? -22.139 -12.735 -5.746 1.00 85.75 415 GLU A CA 1
ATOM 3293 C C . GLU A 1 415 ? -21.473 -14.051 -5.306 1.00 85.75 415 GLU A C 1
ATOM 3295 O O . GLU A 1 415 ? -22.148 -15.080 -5.244 1.00 85.75 415 GLU A O 1
ATOM 3300 N N . LEU A 1 416 ? -20.167 -14.039 -5.014 1.00 87.50 416 LEU A N 1
ATOM 3301 C CA . LEU A 1 416 ? -19.433 -15.220 -4.557 1.00 87.50 416 LEU A CA 1
ATOM 3302 C C . LEU A 1 416 ? -19.754 -15.507 -3.082 1.00 87.50 416 LEU A C 1
ATOM 3304 O O . LEU A 1 416 ? -19.675 -14.624 -2.230 1.00 87.50 416 LEU A O 1
ATOM 3308 N N . ASN A 1 417 ? -20.071 -16.760 -2.750 1.00 80.94 417 ASN A N 1
ATOM 3309 C CA . ASN A 1 417 ? -20.529 -17.158 -1.414 1.00 80.94 417 ASN A CA 1
ATOM 3310 C C . ASN A 1 417 ? -19.389 -17.481 -0.438 1.00 80.94 417 ASN A C 1
ATOM 3312 O O . ASN A 1 417 ? -19.655 -17.903 0.691 1.00 80.94 417 ASN A O 1
ATOM 3316 N N . GLY A 1 418 ? -18.132 -17.306 -0.851 1.00 84.56 418 GLY A N 1
ATOM 3317 C CA . GLY A 1 418 ? -16.957 -17.519 -0.014 1.00 84.56 418 GLY A CA 1
ATOM 3318 C C . GLY A 1 418 ? -15.709 -17.887 -0.813 1.00 84.56 418 GLY A C 1
ATOM 3319 O O . GLY A 1 418 ? -15.671 -17.834 -2.039 1.00 84.56 418 GLY A O 1
ATOM 3320 N N . ILE A 1 419 ? -14.667 -18.293 -0.093 1.00 86.50 419 ILE A N 1
ATOM 3321 C CA . ILE A 1 419 ? -13.324 -18.552 -0.639 1.00 86.50 419 ILE A CA 1
ATOM 3322 C C . ILE A 1 419 ? -13.314 -19.703 -1.653 1.00 86.50 419 ILE A C 1
ATOM 3324 O O . ILE A 1 419 ? -12.502 -19.698 -2.573 1.00 86.50 419 ILE A O 1
ATOM 3328 N N . LEU A 1 420 ? -14.210 -20.684 -1.499 1.00 85.00 420 LEU A N 1
ATOM 3329 C CA . LEU A 1 420 ? -14.309 -21.842 -2.395 1.00 85.00 420 LEU A CA 1
ATOM 3330 C C . LEU A 1 420 ? -14.784 -21.472 -3.806 1.00 85.00 420 LEU A C 1
ATOM 3332 O O . LEU A 1 420 ? -14.488 -22.202 -4.749 1.00 85.00 420 LEU A O 1
ATOM 3336 N N . ASP A 1 421 ? -15.467 -20.337 -3.952 1.00 86.81 421 ASP A N 1
ATOM 3337 C CA . ASP A 1 421 ? -15.953 -19.865 -5.247 1.00 86.81 421 ASP A CA 1
ATOM 3338 C C . ASP A 1 421 ? -14.862 -19.098 -6.023 1.00 86.81 421 ASP A C 1
ATOM 3340 O O . ASP A 1 421 ? -15.032 -18.797 -7.206 1.00 86.81 421 ASP A O 1
ATOM 3344 N N . LEU A 1 422 ? -13.710 -18.810 -5.396 1.00 88.00 422 LEU A N 1
ATOM 3345 C CA . LEU A 1 422 ? -12.576 -18.168 -6.060 1.00 88.00 422 LEU A CA 1
ATOM 3346 C C . LEU A 1 422 ? -11.887 -19.129 -7.042 1.00 88.00 422 LEU A C 1
ATOM 3348 O O . LEU A 1 422 ? -11.315 -20.154 -6.679 1.00 88.00 422 LEU A O 1
ATOM 3352 N N . GLN A 1 423 ? -11.882 -18.733 -8.309 1.00 86.75 423 GLN A N 1
ATOM 3353 C CA . GLN A 1 423 ? -11.190 -19.389 -9.423 1.00 86.75 423 GLN A CA 1
ATOM 3354 C C . GLN A 1 423 ? -9.873 -18.688 -9.815 1.00 86.75 423 GLN A C 1
ATOM 3356 O O . GLN A 1 423 ? -9.601 -17.553 -9.418 1.00 86.75 423 GLN A O 1
ATOM 3361 N N . GLN A 1 424 ? -9.072 -19.330 -10.678 1.00 84.12 424 GLN A N 1
ATOM 3362 C CA . GLN A 1 424 ? -7.795 -18.779 -11.169 1.00 84.12 424 GLN A CA 1
ATOM 3363 C C . GLN A 1 424 ? -7.931 -17.392 -11.820 1.00 84.12 424 GLN A C 1
ATOM 3365 O O . GLN A 1 424 ? -7.041 -16.559 -11.669 1.00 84.12 424 GLN A O 1
ATOM 3370 N N . GLN A 1 425 ? -9.055 -17.117 -12.491 1.00 85.06 425 GLN A N 1
ATOM 3371 C CA . GLN A 1 425 ? -9.314 -15.836 -13.159 1.00 85.06 425 GLN A CA 1
ATOM 3372 C C . GLN A 1 425 ? -9.347 -14.628 -12.205 1.00 85.06 425 GLN A C 1
ATOM 3374 O O . GLN A 1 425 ? -9.083 -13.511 -12.637 1.00 85.06 425 GLN A O 1
ATOM 3379 N N . HIS A 1 426 ? -9.625 -14.839 -10.913 1.00 86.44 426 HIS A N 1
ATOM 3380 C CA . HIS A 1 426 ? -9.675 -13.760 -9.920 1.00 86.44 426 HIS A CA 1
ATOM 3381 C C . HIS A 1 426 ? -8.287 -13.411 -9.352 1.00 86.44 426 HIS A C 1
ATOM 3383 O O . HIS A 1 426 ? -8.155 -12.453 -8.593 1.00 86.44 426 HIS A O 1
ATOM 3389 N N . GLY A 1 427 ? -7.241 -14.175 -9.702 1.00 85.62 427 GLY A N 1
ATOM 3390 C CA . GLY A 1 427 ? -5.851 -13.853 -9.363 1.00 85.62 427 GLY A CA 1
ATOM 3391 C C . GLY A 1 427 ? -5.483 -13.988 -7.879 1.00 85.62 427 GLY A C 1
ATOM 3392 O O . GLY A 1 427 ? -4.507 -13.377 -7.445 1.00 85.62 427 GLY A O 1
ATOM 3393 N N . VAL A 1 428 ? -6.243 -14.766 -7.095 1.00 90.75 428 VAL A N 1
ATOM 3394 C CA . VAL A 1 428 ? -6.007 -14.977 -5.655 1.00 90.75 428 VAL A CA 1
ATOM 3395 C C . VAL A 1 428 ? -5.747 -16.462 -5.357 1.00 90.75 428 VAL A C 1
ATOM 3397 O O . VAL A 1 428 ? -6.593 -17.301 -5.674 1.00 90.75 428 VAL A O 1
ATOM 3400 N N . PRO A 1 429 ? -4.613 -16.824 -4.726 1.00 91.06 429 PRO A N 1
ATOM 3401 C CA . PRO A 1 429 ? -4.329 -18.204 -4.342 1.00 91.06 429 PRO A CA 1
ATOM 3402 C C . PRO A 1 429 ? -5.192 -18.653 -3.147 1.00 91.06 429 PRO A C 1
ATOM 3404 O O . PRO A 1 429 ? -4.924 -18.316 -1.994 1.00 91.06 429 PRO A O 1
ATOM 3407 N N . VAL A 1 430 ? -6.213 -19.472 -3.426 1.00 89.69 430 VAL A N 1
ATOM 3408 C CA . VAL A 1 430 ? -7.213 -19.986 -2.461 1.00 89.69 430 VAL A CA 1
ATOM 3409 C C . VAL A 1 430 ? -6.578 -20.657 -1.236 1.00 89.69 430 VAL A C 1
ATOM 3411 O O . VAL A 1 430 ? -6.984 -20.395 -0.103 1.00 89.69 430 VAL A O 1
ATOM 3414 N N . ASN A 1 431 ? -5.564 -21.504 -1.444 1.00 90.12 431 ASN A N 1
ATOM 3415 C CA . ASN A 1 431 ? -4.910 -22.251 -0.362 1.00 90.12 431 ASN A CA 1
ATOM 3416 C C . ASN A 1 431 ? -4.133 -21.330 0.589 1.00 90.12 431 ASN A C 1
ATOM 3418 O O . ASN A 1 431 ? -4.197 -21.497 1.807 1.00 90.12 431 ASN A O 1
ATOM 3422 N N . GLU A 1 432 ? -3.423 -20.344 0.038 1.00 92.19 432 GLU A N 1
ATOM 3423 C CA . GLU A 1 432 ? -2.663 -19.372 0.828 1.00 92.19 432 GLU A CA 1
ATOM 3424 C C . GLU A 1 432 ? -3.605 -18.449 1.603 1.00 92.19 432 GLU A C 1
ATOM 3426 O O . GLU A 1 432 ? -3.407 -18.244 2.800 1.00 92.19 432 GLU A O 1
ATOM 3431 N N . LEU A 1 433 ? -4.680 -17.971 0.960 1.00 92.31 433 LEU A N 1
ATOM 3432 C CA . LEU A 1 433 ? -5.700 -17.159 1.623 1.00 92.31 433 LEU A CA 1
ATOM 3433 C C . LEU A 1 433 ? -6.379 -17.938 2.757 1.00 92.31 433 LEU A C 1
ATOM 3435 O O . LEU A 1 433 ? -6.539 -17.407 3.851 1.00 92.31 433 LEU A O 1
ATOM 3439 N N . SER A 1 434 ? -6.722 -19.210 2.535 1.00 91.31 434 SER A N 1
ATOM 3440 C CA . SER A 1 434 ? -7.341 -20.056 3.563 1.00 91.31 434 SER A CA 1
ATOM 3441 C C . SER A 1 434 ? -6.417 -20.258 4.768 1.00 91.31 434 SER A C 1
ATOM 3443 O O . SER A 1 434 ? -6.849 -20.119 5.911 1.00 91.31 434 SER A O 1
ATOM 3445 N N . SER A 1 435 ? -5.127 -20.527 4.523 1.00 92.25 435 SER A N 1
ATOM 3446 C CA . SER A 1 435 ? -4.121 -20.623 5.589 1.00 92.25 435 SER A CA 1
ATOM 3447 C C . SER A 1 435 ? -3.947 -19.299 6.334 1.00 92.25 435 SER A C 1
ATOM 3449 O O . SER A 1 435 ? -3.732 -19.294 7.546 1.00 92.25 435 SER A O 1
ATOM 3451 N N . LEU A 1 436 ? -4.044 -18.171 5.629 1.00 93.00 436 LEU A N 1
ATOM 3452 C CA . LEU A 1 436 ? -3.959 -16.856 6.241 1.00 93.00 436 LEU A CA 1
ATOM 3453 C C . LEU A 1 436 ? -5.162 -16.570 7.142 1.00 93.00 436 LEU A C 1
ATOM 3455 O O . LEU A 1 436 ? -4.952 -16.177 8.285 1.00 93.00 436 LEU A O 1
ATOM 3459 N N . LEU A 1 437 ? -6.394 -16.813 6.683 1.00 92.38 437 LEU A N 1
ATOM 3460 C CA . LEU A 1 437 ? -7.598 -16.605 7.497 1.00 92.38 437 LEU A CA 1
ATOM 3461 C C . LEU A 1 437 ? -7.619 -17.487 8.747 1.00 92.38 437 LEU A C 1
ATOM 3463 O O . LEU A 1 437 ? -8.047 -17.032 9.806 1.00 92.38 437 LEU A O 1
ATOM 3467 N N . ASP A 1 438 ? -7.094 -18.711 8.661 1.00 90.50 438 ASP A N 1
ATOM 3468 C CA . ASP A 1 438 ? -6.950 -19.594 9.822 1.00 90.50 438 ASP A CA 1
ATOM 3469 C C . ASP A 1 438 ? -6.067 -18.962 10.918 1.00 90.50 438 ASP A C 1
ATOM 3471 O O . ASP A 1 438 ? -6.379 -19.053 12.104 1.00 90.50 438 ASP A O 1
ATOM 3475 N N . LYS A 1 439 ? -5.025 -18.214 10.520 1.00 90.56 439 LYS A N 1
ATOM 3476 C CA . LYS A 1 439 ? -4.143 -17.452 11.426 1.00 90.56 439 LYS A CA 1
ATOM 3477 C C . LYS A 1 439 ? -4.774 -16.169 11.981 1.00 90.56 439 LYS A C 1
ATOM 3479 O O . LYS A 1 439 ? -4.175 -15.563 12.871 1.00 90.56 439 LYS A O 1
ATOM 3484 N N . LEU A 1 440 ? -5.911 -15.715 11.443 1.00 91.81 440 LEU A N 1
ATOM 3485 C CA . LEU A 1 440 ? -6.617 -14.512 11.909 1.00 91.81 440 LEU A CA 1
ATOM 3486 C C . LEU A 1 440 ? -7.651 -14.809 13.004 1.00 91.81 440 LEU A C 1
ATOM 3488 O O . LEU A 1 440 ? -8.180 -13.868 13.594 1.00 91.81 440 LEU A O 1
ATOM 3492 N N . LYS A 1 441 ? -7.939 -16.088 13.284 1.00 90.75 441 LYS A N 1
ATOM 3493 C CA . LYS A 1 441 ? -8.865 -16.493 14.350 1.00 90.75 441 LYS A CA 1
ATOM 3494 C C . LYS A 1 441 ? -8.432 -15.942 15.701 1.00 90.75 441 LYS A C 1
ATOM 3496 O O . LYS A 1 441 ? -7.238 -15.857 15.993 1.00 90.75 441 LYS A O 1
ATOM 3501 N N . VAL A 1 442 ? -9.414 -15.662 16.554 1.00 90.19 442 VAL A N 1
ATOM 3502 C CA . VAL A 1 442 ? -9.168 -15.345 17.962 1.00 90.19 442 VAL A CA 1
ATOM 3503 C C . VAL A 1 442 ? -8.544 -16.576 18.637 1.00 90.19 442 VAL A C 1
ATOM 3505 O O . VAL A 1 442 ? -9.180 -17.634 18.679 1.00 90.19 442 VAL A O 1
ATOM 3508 N N . PRO A 1 443 ? -7.301 -16.494 19.150 1.00 89.19 443 PRO A N 1
ATOM 3509 C CA . PRO A 1 443 ? -6.662 -17.637 19.788 1.00 89.19 443 PRO A CA 1
ATOM 3510 C C . PRO A 1 443 ? -7.414 -18.072 21.052 1.00 89.19 443 PRO A C 1
ATOM 3512 O O . PRO A 1 443 ? -7.893 -17.238 21.822 1.00 89.19 443 PRO A O 1
ATOM 3515 N N . GLY A 1 444 ? -7.446 -19.381 21.324 1.00 87.62 444 GLY A N 1
ATOM 3516 C CA . GLY A 1 444 ? -8.146 -19.938 22.491 1.00 87.62 444 GLY A CA 1
ATOM 3517 C C . GLY A 1 444 ? -7.678 -19.378 23.843 1.00 87.62 444 GLY A C 1
ATOM 3518 O O . GLY A 1 444 ? -8.462 -19.323 24.787 1.00 87.62 444 GLY A O 1
ATOM 3519 N N . SER A 1 445 ? -6.435 -18.891 23.931 1.00 88.62 445 SER A N 1
ATOM 3520 C CA . SER A 1 445 ? -5.912 -18.196 25.114 1.00 88.62 445 SER A CA 1
ATOM 3521 C C . SER A 1 445 ? -6.664 -16.901 25.435 1.00 88.62 445 SER A C 1
ATOM 3523 O O . SER A 1 445 ? -6.844 -16.593 26.608 1.00 88.62 445 SER A O 1
ATOM 3525 N N . TYR A 1 446 ? -7.122 -16.159 24.423 1.00 87.25 446 TYR A N 1
ATOM 3526 C CA . TYR A 1 446 ? -7.920 -14.942 24.609 1.00 87.25 446 TYR A CA 1
ATOM 3527 C C . TYR A 1 446 ? -9.391 -15.266 24.855 1.00 87.25 446 TYR A C 1
ATOM 3529 O O . TYR A 1 446 ? -10.042 -14.585 25.642 1.00 87.25 446 TYR A O 1
ATOM 3537 N N . ILE A 1 447 ? -9.898 -16.363 24.285 1.00 86.56 447 ILE A N 1
ATOM 3538 C CA . ILE A 1 447 ? -11.244 -16.853 24.612 1.00 86.56 447 ILE A CA 1
ATOM 3539 C C . ILE A 1 447 ? -11.340 -17.194 26.107 1.00 86.56 447 ILE A C 1
ATOM 3541 O O . ILE A 1 447 ? -12.276 -16.781 26.788 1.00 86.56 447 ILE A O 1
ATOM 3545 N N . ALA A 1 448 ? -10.311 -17.845 26.660 1.00 83.50 448 ALA A N 1
ATOM 3546 C CA . ALA A 1 448 ? -10.219 -18.128 28.095 1.00 83.50 448 ALA A CA 1
ATOM 3547 C C . ALA A 1 448 ? -10.158 -16.864 28.984 1.00 83.50 448 ALA A C 1
ATOM 3549 O O . ALA A 1 448 ? -10.442 -16.945 30.176 1.00 83.50 448 ALA A O 1
ATOM 3550 N N . LYS A 1 449 ? -9.814 -15.703 28.413 1.00 81.12 449 LYS A N 1
ATOM 3551 C CA . LYS A 1 449 ? -9.756 -14.391 29.082 1.00 81.12 449 LYS A CA 1
ATOM 3552 C C . LYS A 1 449 ? -11.046 -13.568 28.928 1.00 81.12 449 LYS A C 1
ATOM 3554 O O . LYS A 1 449 ? -11.080 -12.395 29.298 1.00 81.12 449 LYS A O 1
ATOM 3559 N N . GLY A 1 450 ? -12.109 -14.167 28.386 1.00 79.25 450 GLY A N 1
ATOM 3560 C CA . GLY A 1 450 ? -13.427 -13.541 28.261 1.00 79.25 450 GLY A CA 1
ATOM 3561 C C . GLY A 1 450 ? -13.700 -12.858 26.919 1.00 79.25 450 GLY A C 1
ATOM 3562 O O . GLY A 1 450 ? -14.664 -12.094 26.830 1.00 79.25 450 GLY A O 1
ATOM 3563 N N . TYR A 1 451 ? -12.880 -13.108 25.892 1.00 87.75 451 TYR A N 1
ATOM 3564 C CA . TYR A 1 451 ? -13.208 -12.756 24.507 1.00 87.75 451 TYR A CA 1
ATOM 3565 C C . TYR A 1 451 ? -14.021 -13.868 23.822 1.00 87.75 451 TYR A C 1
ATOM 3567 O O . TYR A 1 451 ? -13.989 -15.023 24.247 1.00 87.75 451 TYR A O 1
ATOM 3575 N N . THR A 1 452 ? -14.734 -13.552 22.744 1.00 87.25 452 THR A N 1
ATOM 3576 C CA . THR A 1 452 ? -15.442 -14.546 21.917 1.00 87.25 452 THR A CA 1
ATOM 3577 C C . THR A 1 452 ? -14.802 -14.708 20.543 1.00 87.25 452 THR A C 1
ATOM 3579 O O . THR A 1 452 ? -13.922 -13.948 20.148 1.00 87.25 452 THR A O 1
ATOM 3582 N N . ALA A 1 453 ? -15.214 -15.742 19.808 1.00 86.19 453 ALA A N 1
ATOM 3583 C CA . ALA A 1 453 ? -14.633 -16.049 18.504 1.00 86.19 453 ALA A CA 1
ATOM 3584 C C . ALA A 1 453 ? -14.925 -14.992 17.423 1.00 86.19 453 ALA A C 1
ATOM 3586 O O . ALA A 1 453 ? -14.162 -14.917 16.464 1.00 86.19 453 ALA A O 1
ATOM 3587 N N . ASP A 1 454 ? -15.974 -14.181 17.599 1.00 85.31 454 ASP A N 1
ATOM 3588 C CA . ASP A 1 454 ? -16.435 -13.175 16.630 1.00 85.31 454 ASP A CA 1
ATOM 3589 C C . ASP A 1 454 ? -15.852 -11.768 16.904 1.00 85.31 454 ASP A C 1
ATOM 3591 O O . ASP A 1 454 ? -16.142 -10.797 16.199 1.00 85.31 454 ASP A O 1
ATOM 3595 N N . GLU A 1 455 ? -15.009 -11.633 17.933 1.00 89.44 455 GLU A N 1
ATOM 3596 C CA . GLU A 1 455 ? -14.353 -10.382 18.332 1.00 89.44 455 GLU A CA 1
ATOM 3597 C C . GLU A 1 455 ? -13.052 -10.156 17.538 1.00 89.44 455 GLU A C 1
ATOM 3599 O O . GLU A 1 455 ? -11.937 -10.256 18.043 1.00 89.44 455 GLU A O 1
ATOM 3604 N N . HIS A 1 456 ? -13.192 -9.862 16.245 1.00 91.06 456 HIS A N 1
ATOM 3605 C CA . HIS A 1 456 ? -12.086 -9.553 15.331 1.00 91.06 456 HIS A CA 1
ATOM 3606 C C . HIS A 1 456 ? -12.444 -8.396 14.383 1.00 91.06 456 HIS A C 1
ATOM 3608 O O . HIS A 1 456 ? -13.523 -7.812 14.454 1.00 91.06 456 HIS A O 1
ATOM 3614 N N . ALA A 1 457 ? -11.553 -8.071 13.436 1.00 91.75 457 ALA A N 1
ATOM 3615 C CA . ALA A 1 457 ? -11.699 -6.958 12.485 1.00 91.75 457 ALA A CA 1
ATOM 3616 C C . ALA A 1 457 ? -12.982 -6.953 11.628 1.00 91.75 457 ALA A C 1
ATOM 3618 O O . ALA A 1 457 ? -13.257 -5.962 10.954 1.00 91.75 457 ALA A O 1
ATOM 3619 N N . GLY A 1 458 ? -13.763 -8.036 11.633 1.00 90.31 458 GLY A N 1
ATOM 3620 C CA . GLY A 1 458 ? -15.063 -8.112 10.968 1.00 90.31 458 GLY A CA 1
ATOM 3621 C C . GLY A 1 458 ? -15.036 -8.082 9.437 1.00 90.31 458 GLY A C 1
ATOM 3622 O O . GLY A 1 458 ? -16.099 -7.992 8.841 1.00 90.31 458 GLY A O 1
ATOM 3623 N N . LEU A 1 459 ? -13.865 -8.165 8.794 1.00 93.19 459 LEU A N 1
ATOM 3624 C CA . LEU A 1 459 ? -13.733 -8.242 7.327 1.00 93.19 459 LEU A CA 1
ATOM 3625 C C . LEU A 1 459 ? -14.285 -9.555 6.747 1.00 93.19 459 LEU A C 1
ATOM 3627 O O . LEU A 1 459 ? -14.694 -9.601 5.591 1.00 93.19 459 LEU A O 1
ATOM 3631 N N . PHE A 1 460 ? -14.311 -10.604 7.562 1.00 92.06 460 PHE A N 1
ATOM 3632 C CA . PHE A 1 460 ? -14.931 -11.893 7.275 1.00 92.06 460 PHE A CA 1
ATOM 3633 C C . PHE A 1 460 ? -15.908 -12.237 8.402 1.00 92.06 460 PHE A C 1
ATOM 3635 O O . PHE A 1 460 ? -15.771 -11.683 9.489 1.00 92.06 460 PHE A O 1
ATOM 3642 N N . THR A 1 461 ? -16.896 -13.095 8.151 1.00 87.00 461 THR A N 1
ATOM 3643 C CA . THR A 1 461 ? -17.903 -13.495 9.148 1.00 87.00 461 THR A CA 1
ATOM 3644 C C . THR A 1 461 ? -17.381 -14.585 10.085 1.00 87.00 461 THR A C 1
ATOM 3646 O O . THR A 1 461 ? -17.027 -14.299 11.220 1.00 87.00 461 THR A O 1
ATOM 3649 N N . GLU A 1 462 ? -17.300 -15.831 9.618 1.00 81.75 462 GLU A N 1
ATOM 3650 C CA . GLU A 1 462 ? -16.968 -16.996 10.443 1.00 81.75 462 GLU A CA 1
ATOM 3651 C C . GLU A 1 462 ? -15.516 -17.424 10.193 1.00 81.75 462 GLU A C 1
ATOM 3653 O O . GLU A 1 462 ? -15.216 -18.132 9.231 1.00 81.75 462 GLU A O 1
ATOM 3658 N N . LEU A 1 463 ? -14.577 -16.982 11.035 1.00 87.06 463 LEU A N 1
ATOM 3659 C CA . LEU A 1 463 ? -13.170 -17.388 10.897 1.00 87.06 463 LEU A CA 1
ATOM 3660 C C . LEU A 1 463 ? -12.925 -18.812 11.411 1.00 87.06 463 LEU A C 1
ATOM 3662 O O . LEU A 1 463 ? -12.038 -19.495 10.908 1.00 87.06 463 LEU A O 1
ATOM 3666 N N . ASN A 1 464 ? -13.729 -19.308 12.357 1.00 83.69 464 ASN A N 1
ATOM 3667 C CA . ASN A 1 464 ? -13.609 -20.679 12.868 1.00 83.69 464 ASN A CA 1
ATOM 3668 C C . ASN A 1 464 ? -13.757 -21.731 11.767 1.00 83.69 464 ASN A C 1
ATOM 3670 O O . ASN A 1 464 ? -13.001 -22.708 11.753 1.00 83.69 464 ASN A O 1
ATOM 3674 N N . ASN A 1 465 ? -14.659 -21.484 10.817 1.00 86.12 465 ASN A N 1
ATOM 3675 C CA . ASN A 1 465 ? -14.864 -22.304 9.638 1.00 86.12 465 ASN A CA 1
ATOM 3676 C C . ASN A 1 465 ? -14.524 -21.517 8.368 1.00 86.12 465 ASN A C 1
ATOM 3678 O O . ASN A 1 465 ? -15.399 -20.984 7.690 1.00 86.12 465 ASN A O 1
ATOM 3682 N N . VAL A 1 466 ? -13.234 -21.496 8.026 1.00 85.06 466 VAL A N 1
ATOM 3683 C CA . VAL A 1 466 ? -12.689 -20.758 6.874 1.00 85.06 466 VAL A CA 1
ATOM 3684 C C . VAL A 1 466 ? -13.448 -21.056 5.571 1.00 85.06 466 VAL A C 1
ATOM 3686 O O . VAL A 1 466 ? -13.661 -20.152 4.772 1.00 85.06 466 VAL A O 1
ATOM 3689 N N . GLN A 1 467 ? -13.933 -22.287 5.374 1.00 82.50 467 GLN A N 1
ATOM 3690 C CA . GLN A 1 467 ? -14.677 -22.667 4.165 1.00 82.50 467 GLN A CA 1
ATOM 3691 C C . GLN A 1 467 ? -16.062 -22.017 4.052 1.00 82.50 467 GLN A C 1
ATOM 3693 O O . GLN A 1 467 ? -16.561 -21.855 2.942 1.00 82.50 467 GLN A O 1
ATOM 3698 N N . ARG A 1 468 ? -16.686 -21.654 5.179 1.00 83.56 468 ARG A N 1
ATOM 3699 C CA . ARG A 1 468 ? -17.985 -20.959 5.235 1.00 83.56 468 ARG A CA 1
ATOM 3700 C C . ARG A 1 468 ? -17.845 -19.450 5.427 1.00 83.56 468 ARG A C 1
ATOM 3702 O O . ARG A 1 468 ? -18.848 -18.746 5.503 1.00 83.56 468 ARG A O 1
ATOM 3709 N N . SER A 1 469 ? -16.612 -18.960 5.520 1.00 87.44 469 SER A N 1
ATOM 3710 C CA . SER A 1 469 ? -16.332 -17.559 5.784 1.00 87.44 469 SER A CA 1
ATOM 3711 C C . SER A 1 469 ? -16.740 -16.696 4.592 1.00 87.44 469 SER A C 1
ATOM 3713 O O . SER A 1 469 ? -16.294 -16.924 3.464 1.00 87.44 469 SER A O 1
ATOM 3715 N N . GLN A 1 470 ? -17.571 -15.690 4.854 1.00 89.56 470 GLN A N 1
ATOM 3716 C CA . GLN A 1 470 ? -18.021 -14.719 3.860 1.00 89.56 470 GLN A CA 1
ATOM 3717 C C . GLN A 1 470 ? -17.355 -13.378 4.120 1.00 89.56 470 GLN A C 1
ATOM 3719 O O . GLN A 1 470 ? -17.243 -12.951 5.270 1.00 89.56 470 GLN A O 1
ATOM 3724 N N . ALA A 1 471 ? -16.906 -12.718 3.055 1.00 92.00 471 ALA A N 1
ATOM 3725 C CA . ALA A 1 471 ? -16.350 -11.381 3.163 1.00 92.00 471 ALA A CA 1
ATOM 3726 C C . ALA A 1 471 ? -17.478 -10.364 3.381 1.00 92.00 471 ALA A C 1
ATOM 3728 O O . ALA A 1 471 ? -18.546 -10.458 2.780 1.00 92.00 471 ALA A O 1
ATOM 3729 N N . GLN A 1 472 ? -17.238 -9.378 4.238 1.00 90.94 472 GLN A N 1
ATOM 3730 C CA . GLN A 1 472 ? -18.187 -8.305 4.511 1.00 90.94 472 GLN A CA 1
ATOM 3731 C C . GLN A 1 472 ? -17.457 -6.989 4.783 1.00 90.94 472 GLN A C 1
ATOM 3733 O O . GLN A 1 472 ? -16.259 -6.963 5.078 1.00 90.94 472 GLN A O 1
ATOM 3738 N N . ILE A 1 473 ? -18.193 -5.882 4.704 1.00 91.81 473 ILE A N 1
ATOM 3739 C CA . ILE A 1 473 ? -17.684 -4.559 5.059 1.00 91.81 473 ILE A CA 1
ATOM 3740 C C . ILE A 1 473 ? -18.074 -4.259 6.513 1.00 91.81 473 ILE A C 1
ATOM 3742 O O . ILE A 1 473 ? -19.263 -4.051 6.782 1.00 91.81 473 ILE A O 1
ATOM 3746 N N . PRO A 1 474 ? -17.112 -4.198 7.454 1.00 92.88 474 PRO A N 1
ATOM 3747 C CA . PRO A 1 474 ? -17.416 -3.882 8.842 1.00 92.88 474 PRO A CA 1
ATOM 3748 C C . PRO A 1 474 ? -17.855 -2.420 8.976 1.00 92.88 474 PRO A C 1
ATOM 3750 O O . PRO A 1 474 ? -17.297 -1.527 8.333 1.00 92.88 474 PRO A O 1
ATOM 3753 N N . LEU A 1 475 ? -18.801 -2.152 9.883 1.00 92.19 475 LEU A N 1
ATOM 3754 C CA . LEU A 1 475 ? -19.285 -0.789 10.143 1.00 92.19 475 LEU A CA 1
ATOM 3755 C C . LEU A 1 475 ? -18.154 0.157 10.583 1.00 92.19 475 LEU A C 1
ATOM 3757 O O . LEU A 1 475 ? -18.181 1.350 10.290 1.00 92.19 475 LEU A O 1
ATOM 3761 N N . PHE A 1 476 ? -17.118 -0.390 11.227 1.00 94.56 476 PHE A N 1
ATOM 3762 C CA . PHE A 1 476 ? -15.898 0.340 11.564 1.00 94.56 476 PHE A CA 1
ATOM 3763 C C . PHE A 1 476 ? -15.250 1.001 10.335 1.00 94.56 476 PHE A C 1
ATOM 3765 O O . PHE A 1 476 ? -14.965 2.197 10.374 1.00 94.56 476 PHE A O 1
ATOM 3772 N N . LEU A 1 477 ? -15.095 0.266 9.223 1.00 93.94 477 LEU A N 1
ATOM 3773 C CA . LEU A 1 477 ? -14.529 0.788 7.970 1.00 93.94 477 LEU A CA 1
ATOM 3774 C C . LEU A 1 477 ? -15.402 1.918 7.410 1.00 93.94 477 LEU A C 1
ATOM 3776 O O . LEU A 1 477 ? -14.894 2.988 7.073 1.00 93.94 477 LEU A O 1
ATOM 3780 N N . ALA A 1 478 ? -16.721 1.712 7.379 1.00 91.06 478 ALA A N 1
ATOM 3781 C CA . ALA A 1 478 ? -17.674 2.721 6.921 1.00 91.06 478 ALA A CA 1
ATOM 3782 C C . ALA A 1 478 ? -17.615 4.013 7.756 1.00 91.06 478 ALA A C 1
ATOM 3784 O O . ALA A 1 478 ? -17.779 5.105 7.218 1.00 91.06 478 ALA A O 1
ATOM 3785 N N . ARG A 1 479 ? -17.339 3.905 9.061 1.00 91.62 479 ARG A N 1
ATOM 3786 C CA . ARG A 1 479 ? -17.240 5.046 9.978 1.00 91.62 479 ARG A CA 1
ATOM 3787 C C . ARG A 1 479 ? -15.932 5.826 9.834 1.00 91.62 479 ARG A C 1
ATOM 3789 O O . ARG A 1 479 ? -15.958 7.054 9.918 1.00 91.62 479 ARG A O 1
ATOM 3796 N N . ILE A 1 480 ? -14.803 5.147 9.620 1.00 94.12 480 ILE A N 1
ATOM 3797 C CA . ILE A 1 480 ? -13.500 5.818 9.461 1.00 94.12 480 ILE A CA 1
ATOM 3798 C C . ILE A 1 480 ? -13.301 6.401 8.057 1.00 94.12 480 ILE A C 1
ATOM 3800 O O . ILE A 1 480 ? -12.480 7.300 7.884 1.00 94.12 480 ILE A O 1
ATOM 3804 N N . ALA A 1 481 ? -14.029 5.911 7.054 1.00 91.94 481 ALA A N 1
ATOM 3805 C CA . ALA A 1 481 ? -13.805 6.273 5.659 1.00 91.94 481 ALA A CA 1
ATOM 3806 C C . ALA A 1 481 ? -15.117 6.467 4.883 1.00 91.94 481 ALA A C 1
ATOM 3808 O O . ALA A 1 481 ? -15.267 5.992 3.757 1.00 91.94 481 ALA A O 1
ATOM 3809 N N . HIS A 1 482 ? -16.071 7.190 5.474 1.00 90.56 482 HIS A N 1
ATOM 3810 C CA . HIS A 1 482 ? -17.349 7.468 4.828 1.00 90.56 482 HIS A CA 1
ATOM 3811 C C . HIS A 1 482 ? -17.153 8.403 3.615 1.00 90.56 482 HIS A C 1
ATOM 3813 O O . HIS A 1 482 ? -16.681 9.530 3.794 1.00 90.56 482 HIS A O 1
ATOM 3819 N N . PRO A 1 483 ? -17.551 8.016 2.385 1.00 87.75 483 PRO A N 1
ATOM 3820 C CA . PRO A 1 483 ? -17.280 8.804 1.177 1.00 87.75 483 PRO A CA 1
ATOM 3821 C C . PRO A 1 483 ? -17.875 10.220 1.186 1.00 87.75 483 PRO A C 1
ATOM 3823 O O . PRO A 1 483 ? -17.302 11.136 0.609 1.00 87.75 483 PRO A O 1
ATOM 3826 N N . ASN A 1 484 ? -19.012 10.419 1.858 1.00 87.00 484 ASN A N 1
ATOM 3827 C CA . ASN A 1 484 ? -19.675 11.727 1.931 1.00 87.00 484 ASN A CA 1
ATOM 3828 C C . ASN A 1 484 ? -19.133 12.633 3.060 1.00 87.00 484 ASN A C 1
ATOM 3830 O O . ASN A 1 484 ? -19.517 13.796 3.171 1.00 87.00 484 ASN A O 1
ATOM 3834 N N . LYS A 1 485 ? -18.249 12.126 3.933 1.00 88.12 485 LYS A N 1
ATOM 3835 C CA . LYS A 1 485 ? -17.728 12.889 5.077 1.00 88.12 485 LYS A CA 1
ATOM 3836 C C . LYS A 1 485 ? -16.271 13.270 4.864 1.00 88.12 485 LYS A C 1
ATOM 3838 O O . LYS A 1 485 ? -15.442 12.487 4.406 1.00 88.12 485 LYS A O 1
ATOM 3843 N N . LYS A 1 486 ? -15.937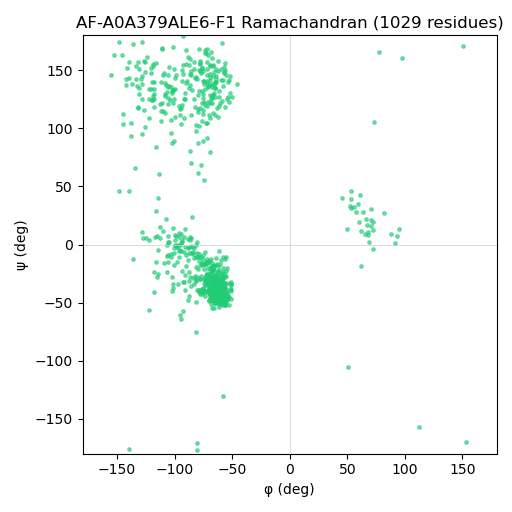 14.501 5.251 1.00 86.81 486 LYS A N 1
ATOM 3844 C CA . LYS A 1 486 ? -14.553 14.974 5.249 1.00 86.81 486 LYS A CA 1
ATOM 3845 C C . LYS A 1 486 ? -13.838 14.437 6.480 1.00 86.81 486 LYS A C 1
ATOM 3847 O O . LYS A 1 486 ? -14.003 14.958 7.579 1.00 86.81 486 LYS A O 1
ATOM 3852 N N . HIS A 1 487 ? -13.036 13.406 6.269 1.00 87.75 487 HIS A N 1
ATOM 3853 C CA . HIS A 1 487 ? -12.162 12.841 7.286 1.00 87.75 487 HIS A CA 1
ATOM 3854 C C . HIS A 1 487 ? -10.761 13.448 7.213 1.00 87.75 487 HIS A C 1
ATOM 3856 O O . HIS A 1 487 ? -10.214 13.658 6.127 1.00 87.75 487 HIS A O 1
ATOM 3862 N N . LYS A 1 488 ? -10.179 13.691 8.388 1.00 91.88 488 LYS A N 1
ATOM 3863 C CA . LYS A 1 488 ? -8.767 14.021 8.566 1.00 91.88 488 LYS A CA 1
ATOM 3864 C C . LYS A 1 488 ? -8.251 13.258 9.773 1.00 91.88 488 LYS A C 1
ATOM 3866 O O . LYS A 1 488 ? -8.555 13.607 10.911 1.00 91.88 488 LYS A O 1
ATOM 3871 N N . TRP A 1 489 ? -7.493 12.205 9.510 1.00 93.06 489 TRP A N 1
ATOM 3872 C CA . TRP A 1 489 ? -6.986 11.311 10.531 1.00 93.06 489 TRP A CA 1
ATOM 3873 C C . TRP A 1 489 ? -5.509 11.556 10.796 1.00 93.06 489 TRP A C 1
ATOM 3875 O O . TRP A 1 489 ? -4.653 11.469 9.915 1.00 93.06 489 TRP A O 1
ATOM 3885 N N . GLN A 1 490 ? -5.235 11.821 12.065 1.00 91.38 490 GLN A N 1
ATOM 3886 C CA . GLN A 1 490 ? -3.928 11.713 12.692 1.00 91.38 490 GLN A CA 1
ATOM 3887 C C . GLN A 1 490 ? -4.047 10.681 13.808 1.00 91.38 490 GLN A C 1
ATOM 3889 O O . GLN A 1 490 ? -5.136 10.502 14.358 1.00 91.38 490 GLN A O 1
ATOM 3894 N N . PHE A 1 491 ? -2.939 10.029 14.163 1.00 91.38 491 PHE A N 1
ATOM 3895 C CA . PHE A 1 491 ? -2.960 8.970 15.173 1.00 91.38 491 PHE A CA 1
ATOM 3896 C C . PHE A 1 491 ? -3.596 9.427 16.499 1.00 91.38 491 PHE A C 1
ATOM 3898 O O . PHE A 1 491 ? -4.459 8.727 17.015 1.00 91.38 491 PHE A O 1
ATOM 3905 N N . GLU A 1 492 ? -3.258 10.620 17.000 1.00 90.38 492 GLU A N 1
ATOM 3906 C CA . GLU A 1 492 ? -3.834 11.143 18.249 1.00 90.38 492 GLU A CA 1
ATOM 3907 C C . GLU A 1 492 ? -5.344 11.395 18.136 1.00 90.38 492 GLU A C 1
ATOM 3909 O O . GLU A 1 492 ? -6.112 10.930 18.972 1.00 90.38 492 GLU A O 1
ATOM 3914 N N . GLY A 1 493 ? -5.800 12.044 17.058 1.00 90.50 493 GLY A N 1
ATOM 3915 C CA . GLY A 1 493 ? -7.234 12.265 16.827 1.00 90.50 493 GLY A CA 1
ATOM 3916 C C . GLY A 1 493 ? -8.019 10.957 16.674 1.00 90.50 493 GLY A C 1
ATOM 3917 O O . GLY A 1 493 ? -9.150 10.845 17.139 1.00 90.50 493 GLY A O 1
ATOM 3918 N N . PHE A 1 494 ? -7.401 9.933 16.083 1.00 93.12 494 PHE A N 1
ATOM 3919 C CA . PHE A 1 494 ? -7.978 8.595 15.997 1.00 93.12 494 PHE A CA 1
ATOM 3920 C C . PHE A 1 494 ? -8.025 7.911 17.376 1.00 93.12 494 PHE A C 1
ATOM 3922 O O . PHE A 1 494 ? -9.053 7.338 17.740 1.00 93.12 494 PHE A O 1
ATOM 3929 N N . LYS A 1 495 ? -6.959 8.042 18.184 1.00 92.81 495 LYS A N 1
ATOM 3930 C CA . LYS A 1 495 ? -6.883 7.545 19.571 1.00 92.81 495 LYS A CA 1
ATOM 3931 C C . LYS A 1 495 ? -7.965 8.153 20.469 1.00 92.81 495 LYS A C 1
ATOM 3933 O O . LYS A 1 495 ? -8.462 7.484 21.370 1.00 92.81 495 LYS A O 1
ATOM 3938 N N . GLN A 1 496 ? -8.354 9.402 20.226 1.00 92.38 496 GLN A N 1
ATOM 3939 C CA . GLN A 1 496 ? -9.408 10.093 20.978 1.00 92.38 496 GLN A CA 1
ATOM 3940 C C . GLN A 1 496 ? -10.822 9.587 20.650 1.00 92.38 496 GLN A C 1
ATOM 3942 O O . GLN A 1 496 ? -11.711 9.693 21.495 1.00 92.38 496 GLN A O 1
ATOM 3947 N N . GLN A 1 497 ? -11.041 9.042 19.447 1.00 92.44 497 GLN A N 1
ATOM 3948 C CA . GLN A 1 497 ? -12.375 8.675 18.956 1.00 92.44 497 GLN A CA 1
ATOM 3949 C C . GLN A 1 497 ? -12.686 7.179 19.028 1.00 92.44 497 GLN A C 1
ATOM 3951 O O . GLN A 1 497 ? -13.857 6.828 19.172 1.00 92.44 497 GLN A O 1
ATOM 3956 N N . PHE A 1 498 ? -11.687 6.299 18.962 1.00 95.50 498 PHE A N 1
ATOM 3957 C CA . PHE A 1 498 ? -11.902 4.850 18.891 1.00 95.50 498 PHE A CA 1
ATOM 3958 C C . PHE A 1 498 ? -11.258 4.102 20.056 1.00 95.50 498 PHE A C 1
ATOM 3960 O O . PHE A 1 498 ? -10.205 4.485 20.562 1.00 95.50 498 PHE A O 1
ATOM 3967 N N . TYR A 1 499 ? -11.902 3.008 20.456 1.00 95.94 499 TYR A N 1
ATOM 3968 C CA . TYR A 1 499 ? -11.332 2.020 21.366 1.00 95.94 499 TYR A CA 1
ATOM 3969 C C . TYR A 1 499 ? -10.351 1.107 20.624 1.00 95.94 499 TYR A C 1
ATOM 3971 O O . TYR A 1 499 ? -10.479 0.916 19.420 1.00 95.94 499 TYR A O 1
ATOM 3979 N N . PHE A 1 500 ? -9.401 0.505 21.334 1.00 94.56 500 PHE A N 1
ATOM 3980 C CA . PHE A 1 500 ? -8.409 -0.428 20.797 1.00 94.56 500 PHE A CA 1
ATOM 3981 C C . PHE A 1 500 ? -8.442 -1.724 21.592 1.00 94.56 500 PHE A C 1
ATOM 3983 O O . PHE A 1 500 ? -8.103 -1.724 22.770 1.00 94.56 500 PHE A O 1
ATOM 3990 N N . ALA A 1 501 ? -8.805 -2.822 20.941 1.00 91.81 501 ALA A N 1
ATOM 3991 C CA . ALA A 1 501 ? -8.789 -4.144 21.556 1.00 91.81 501 ALA A CA 1
ATOM 3992 C C . ALA A 1 501 ? -7.456 -4.867 21.307 1.00 91.81 501 ALA A C 1
ATOM 3994 O O . ALA A 1 501 ? -6.768 -4.581 20.325 1.00 91.81 501 ALA A O 1
ATOM 3995 N N . TYR A 1 502 ? -7.096 -5.804 22.191 1.00 90.75 502 TYR A N 1
ATOM 3996 C CA . TYR A 1 502 ? -5.883 -6.645 22.159 1.00 90.75 502 TYR A CA 1
ATOM 3997 C C . TYR A 1 502 ? -4.522 -5.927 22.233 1.00 90.75 502 TYR A C 1
ATOM 3999 O O . TYR A 1 502 ? -3.526 -6.555 22.588 1.00 90.75 502 TYR A O 1
ATOM 4007 N N . VAL A 1 503 ? -4.444 -4.624 21.953 1.00 89.75 503 VAL A N 1
ATOM 4008 C CA . VAL A 1 503 ? -3.184 -3.855 21.920 1.00 89.75 503 VAL A CA 1
ATOM 4009 C C . VAL A 1 503 ? -2.433 -3.913 23.252 1.00 89.75 503 VAL A C 1
ATOM 4011 O O . VAL A 1 503 ? -1.225 -4.115 23.264 1.00 89.75 503 VAL A O 1
ATOM 4014 N N . ALA A 1 504 ? -3.137 -3.781 24.377 1.00 84.81 504 ALA A N 1
ATOM 4015 C CA . ALA A 1 504 ? -2.512 -3.781 25.701 1.00 84.81 504 ALA A CA 1
ATOM 4016 C C . ALA A 1 504 ? -1.963 -5.159 26.130 1.00 84.81 504 ALA A C 1
ATOM 4018 O O . ALA A 1 504 ? -1.219 -5.250 27.102 1.00 84.81 504 ALA A O 1
ATOM 4019 N N . GLU A 1 505 ? -2.347 -6.234 25.435 1.00 79.88 505 GLU A N 1
ATOM 4020 C CA . GLU A 1 505 ? -2.032 -7.621 25.802 1.00 79.88 505 GLU A CA 1
ATOM 4021 C C . GLU A 1 505 ? -1.119 -8.331 24.794 1.00 79.88 505 GLU A C 1
ATOM 4023 O O . GLU A 1 505 ? -0.748 -9.486 25.008 1.00 79.88 505 GLU A O 1
ATOM 4028 N N . THR A 1 506 ? -0.795 -7.682 23.675 1.00 84.38 506 THR A N 1
ATOM 4029 C CA . THR A 1 506 ? -0.108 -8.301 22.534 1.00 84.38 506 THR A CA 1
ATOM 4030 C C . THR A 1 506 ? 1.115 -7.496 22.118 1.00 84.38 506 THR A C 1
ATOM 4032 O O . THR A 1 506 ? 1.390 -6.402 22.607 1.00 84.38 506 THR A O 1
ATOM 4035 N N . SER A 1 507 ? 1.866 -8.040 21.162 1.00 84.25 507 SER A N 1
ATOM 4036 C CA . SER A 1 507 ? 2.958 -7.320 20.498 1.00 84.25 507 SER A CA 1
ATOM 4037 C C . SER A 1 507 ? 2.476 -6.250 19.500 1.00 84.25 507 SER A C 1
ATOM 4039 O O . SER A 1 507 ? 3.291 -5.508 18.941 1.00 84.25 507 SER A O 1
ATOM 4041 N N . VAL A 1 508 ? 1.165 -6.163 19.243 1.00 88.38 508 VAL A N 1
ATOM 4042 C CA . VAL A 1 508 ? 0.581 -5.230 18.277 1.00 88.38 508 VAL A CA 1
ATOM 4043 C C . VAL A 1 508 ? 0.476 -3.842 18.899 1.00 88.38 508 VAL A C 1
ATOM 4045 O O . VAL A 1 508 ? -0.084 -3.658 19.970 1.00 88.38 508 VAL A O 1
ATOM 4048 N N . THR A 1 509 ? 0.979 -2.824 18.202 1.00 91.12 509 THR A N 1
ATOM 4049 C CA . THR A 1 509 ? 0.914 -1.434 18.680 1.00 91.12 509 THR A CA 1
ATOM 4050 C C . THR A 1 509 ? -0.327 -0.721 18.144 1.00 91.12 509 THR A C 1
ATOM 4052 O O . THR A 1 509 ? -0.707 -0.925 16.990 1.00 91.12 509 THR A O 1
ATOM 4055 N N . ALA A 1 510 ? -0.909 0.205 18.916 1.00 91.38 510 ALA A N 1
ATOM 4056 C CA . ALA A 1 510 ? -2.036 1.028 18.451 1.00 91.38 510 ALA A CA 1
ATOM 4057 C C . ALA A 1 510 ? -1.716 1.807 17.165 1.00 91.38 510 ALA A C 1
ATOM 4059 O O . ALA A 1 510 ? -2.557 1.914 16.274 1.00 91.38 510 ALA A O 1
ATOM 4060 N N . LYS A 1 511 ? -0.477 2.304 17.024 1.00 91.25 511 LYS A N 1
ATOM 4061 C CA . LYS A 1 511 ? -0.020 2.955 15.787 1.00 91.25 511 LYS A CA 1
ATOM 4062 C C . LYS A 1 511 ? 0.019 1.978 14.607 1.00 91.25 511 LYS A C 1
ATOM 4064 O O . LYS A 1 511 ? -0.279 2.377 13.487 1.00 91.25 511 LYS A O 1
ATOM 4069 N N . GLY A 1 512 ? 0.366 0.712 14.848 1.00 91.31 512 GLY A N 1
ATOM 4070 C CA . GLY A 1 512 ? 0.279 -0.359 13.855 1.00 91.31 512 GLY A CA 1
ATOM 4071 C C . GLY A 1 512 ? -1.155 -0.578 13.374 1.00 91.31 512 GLY A C 1
ATOM 4072 O O . GLY A 1 512 ? -1.395 -0.493 12.176 1.00 91.31 512 GLY A O 1
ATOM 4073 N N . VAL A 1 513 ? -2.104 -0.738 14.306 1.00 93.94 513 VAL A N 1
ATOM 4074 C CA . VAL A 1 513 ? -3.540 -0.890 13.992 1.00 93.94 513 VAL A CA 1
ATOM 4075 C C . VAL A 1 513 ? -4.061 0.297 13.184 1.00 93.94 513 VAL A C 1
ATOM 4077 O O . VAL A 1 513 ? -4.705 0.111 12.154 1.00 93.94 513 VAL A O 1
ATOM 4080 N N . PHE A 1 514 ? -3.733 1.520 13.609 1.00 93.88 514 PHE A N 1
ATOM 4081 C CA . PHE A 1 514 ? -4.064 2.736 12.870 1.00 93.88 514 PHE A CA 1
ATOM 4082 C C . PHE A 1 514 ? -3.513 2.699 11.438 1.00 93.88 514 PHE A C 1
ATOM 4084 O O . PHE A 1 514 ? -4.265 2.887 10.486 1.00 93.88 514 PHE A O 1
ATOM 4091 N N . ASN A 1 515 ? -2.217 2.425 11.274 1.00 92.19 515 ASN A N 1
ATOM 4092 C CA . ASN A 1 515 ? -1.578 2.403 9.960 1.00 92.19 515 ASN A CA 1
ATOM 4093 C C . ASN A 1 515 ? -2.173 1.337 9.032 1.00 92.19 515 ASN A C 1
ATOM 4095 O O . ASN A 1 515 ? -2.311 1.603 7.842 1.00 92.19 515 ASN A O 1
ATOM 4099 N N . ASP A 1 516 ? -2.521 0.159 9.553 1.00 93.06 516 ASP A N 1
ATOM 4100 C CA . ASP A 1 516 ? -3.112 -0.913 8.752 1.00 93.06 516 ASP A CA 1
ATOM 4101 C C . ASP A 1 516 ? -4.515 -0.542 8.255 1.00 93.06 516 ASP A C 1
ATOM 4103 O O . ASP A 1 516 ? -4.797 -0.704 7.069 1.00 93.06 516 ASP A O 1
ATOM 4107 N N . TRP A 1 517 ? -5.364 0.047 9.106 1.00 95.44 517 TRP A N 1
ATOM 4108 C CA . TRP A 1 517 ? -6.682 0.537 8.683 1.00 95.44 517 TRP A CA 1
ATOM 4109 C C . TRP A 1 517 ? -6.601 1.729 7.728 1.00 95.44 517 TRP A C 1
ATOM 4111 O O . TRP A 1 517 ? -7.370 1.798 6.768 1.00 95.44 517 TRP A O 1
ATOM 4121 N N . MET A 1 518 ? -5.671 2.660 7.955 1.00 94.69 518 MET A N 1
ATOM 4122 C CA . MET A 1 518 ? -5.463 3.785 7.041 1.00 94.69 518 MET A CA 1
ATOM 4123 C C . MET A 1 518 ? -4.948 3.316 5.679 1.00 94.69 518 MET A C 1
ATOM 4125 O O . MET A 1 518 ? -5.445 3.777 4.655 1.00 94.69 518 MET A O 1
ATOM 4129 N N . TRP A 1 519 ? -4.014 2.359 5.662 1.00 93.75 519 TRP A N 1
ATOM 4130 C CA . TRP A 1 519 ? -3.556 1.714 4.435 1.00 93.75 519 TRP A CA 1
ATOM 4131 C C . TRP A 1 519 ? -4.717 1.026 3.710 1.00 93.75 519 TRP A C 1
ATOM 4133 O O . TRP A 1 519 ? -4.925 1.297 2.533 1.00 93.75 519 TRP A O 1
ATOM 4143 N N . TRP A 1 520 ? -5.543 0.251 4.424 1.00 95.75 520 TRP A N 1
ATOM 4144 C CA . TRP A 1 520 ? -6.726 -0.408 3.857 1.00 95.75 520 TRP A CA 1
ATOM 4145 C C . TRP A 1 520 ? -7.677 0.591 3.183 1.00 95.75 520 TRP A C 1
ATOM 4147 O O . TRP A 1 520 ? -8.130 0.377 2.064 1.00 95.75 520 TRP A O 1
ATOM 4157 N N . CYS A 1 521 ? -7.949 1.728 3.829 1.00 95.25 521 CYS A N 1
ATOM 4158 C CA . CYS A 1 521 ? -8.784 2.790 3.258 1.00 95.25 521 CYS A CA 1
ATOM 4159 C C . CYS A 1 521 ? -8.110 3.528 2.087 1.00 95.25 521 CYS A C 1
ATOM 4161 O O . CYS A 1 521 ? -8.803 4.058 1.214 1.00 95.25 521 CYS A O 1
ATOM 4163 N N . GLY A 1 522 ? -6.776 3.583 2.081 1.00 93.06 522 GLY A N 1
ATOM 4164 C CA . GLY A 1 522 ? -5.967 4.106 0.985 1.00 93.06 522 GLY A CA 1
ATOM 4165 C C . GLY A 1 522 ? -6.094 3.257 -0.275 1.00 93.06 522 GLY A C 1
ATOM 4166 O O . GLY A 1 522 ? -6.434 3.789 -1.329 1.00 93.06 522 GLY A O 1
ATOM 4167 N N . GLU A 1 523 ? -5.927 1.939 -0.148 1.00 93.69 523 GLU A N 1
ATOM 4168 C CA . GLU A 1 523 ? -6.091 0.990 -1.261 1.00 93.69 523 GLU A CA 1
ATOM 4169 C C . GLU A 1 523 ? -7.523 1.004 -1.831 1.00 93.69 523 GLU A C 1
ATOM 4171 O O . GLU A 1 523 ? -7.731 0.813 -3.027 1.00 93.69 523 GLU A O 1
ATOM 4176 N N . LEU A 1 524 ? -8.528 1.314 -1.002 1.00 94.00 524 LEU A N 1
ATOM 4177 C CA . LEU A 1 524 ? -9.923 1.486 -1.437 1.00 94.00 524 LEU A CA 1
ATOM 4178 C C . LEU A 1 524 ? -10.224 2.857 -2.065 1.00 94.00 524 LEU A C 1
ATOM 4180 O O . LEU A 1 524 ? -11.373 3.131 -2.416 1.00 94.00 524 LEU A O 1
ATOM 4184 N N . ASN A 1 525 ? -9.226 3.734 -2.211 1.00 92.06 525 ASN A N 1
ATOM 4185 C CA . ASN A 1 525 ? -9.382 5.101 -2.719 1.00 92.06 525 ASN A CA 1
ATOM 4186 C C . ASN A 1 525 ? -10.404 5.941 -1.926 1.00 92.06 525 ASN A C 1
ATOM 4188 O O . ASN A 1 525 ? -11.087 6.809 -2.488 1.00 92.06 525 ASN A O 1
ATOM 4192 N N . LEU A 1 526 ? -10.525 5.682 -0.620 1.00 93.31 526 LEU A N 1
ATOM 4193 C CA . LEU A 1 526 ? -11.380 6.439 0.301 1.00 93.31 526 LEU A CA 1
ATOM 4194 C C . LEU A 1 526 ? -10.588 7.500 1.066 1.00 93.31 526 LEU A C 1
ATOM 4196 O O . LEU A 1 526 ? -11.103 8.590 1.328 1.00 93.31 526 LEU A O 1
ATOM 4200 N N . LEU A 1 527 ? -9.328 7.199 1.385 1.00 94.06 527 LEU A N 1
ATOM 4201 C CA . LEU A 1 527 ? -8.377 8.112 2.014 1.00 94.06 527 LEU A CA 1
ATOM 4202 C C . LEU A 1 527 ? -7.110 8.246 1.157 1.00 94.06 527 LEU A C 1
ATOM 4204 O O . LEU A 1 527 ? -6.818 7.416 0.304 1.00 94.06 527 LEU A O 1
ATOM 4208 N N . THR A 1 528 ? -6.341 9.303 1.385 1.00 90.62 528 THR A N 1
ATOM 4209 C CA . THR A 1 528 ? -5.048 9.554 0.741 1.00 90.62 528 THR A CA 1
ATOM 4210 C C . THR A 1 528 ? -4.061 10.059 1.779 1.00 90.62 528 THR A C 1
ATOM 4212 O O . THR A 1 528 ? -4.389 10.919 2.597 1.00 90.62 528 THR A O 1
ATOM 4215 N N . LEU A 1 529 ? -2.831 9.560 1.718 1.00 88.81 529 LEU A N 1
ATOM 4216 C CA . LEU A 1 529 ? -1.725 10.095 2.502 1.00 88.81 529 LEU A CA 1
ATOM 4217 C C . LEU A 1 529 ? -1.250 11.400 1.850 1.00 88.81 529 LEU A C 1
ATOM 4219 O O . LEU A 1 529 ? -0.906 11.395 0.669 1.00 88.81 529 LEU A O 1
ATOM 4223 N N . THR A 1 530 ? -1.271 12.518 2.578 1.00 82.00 530 THR A N 1
ATOM 4224 C CA . THR A 1 530 ? -0.889 13.838 2.032 1.00 82.00 530 THR A CA 1
ATOM 4225 C C . THR A 1 530 ? 0.520 14.268 2.428 1.00 82.00 530 THR A C 1
ATOM 4227 O O . THR A 1 530 ? 1.211 14.859 1.606 1.00 82.00 530 THR A O 1
ATOM 4230 N N . ASN A 1 531 ? 0.983 13.903 3.626 1.00 68.69 531 ASN A N 1
ATOM 4231 C CA . ASN A 1 531 ? 2.336 14.192 4.109 1.00 68.69 531 ASN A CA 1
ATOM 4232 C C . ASN A 1 531 ? 3.019 12.910 4.621 1.00 68.69 531 ASN A C 1
ATOM 4234 O O . ASN A 1 531 ? 2.832 12.538 5.781 1.00 68.69 531 ASN A O 1
ATOM 4238 N N . PRO A 1 532 ? 3.826 12.223 3.789 1.00 60.97 532 PRO A N 1
ATOM 4239 C CA . PRO A 1 532 ? 4.637 11.085 4.230 1.00 60.97 532 PRO A CA 1
ATOM 4240 C C . PRO A 1 532 ? 5.920 11.507 4.973 1.00 60.97 532 PRO A C 1
ATOM 4242 O O . PRO A 1 532 ? 6.565 10.671 5.599 1.00 60.97 532 PRO A O 1
ATOM 4245 N N . THR A 1 533 ? 6.309 12.785 4.881 1.00 54.28 533 THR A N 1
ATOM 4246 C CA . THR A 1 533 ? 7.594 13.342 5.347 1.00 54.28 533 THR A CA 1
ATOM 4247 C C . THR A 1 533 ? 7.544 14.021 6.719 1.00 54.28 533 THR A C 1
ATOM 4249 O O . THR A 1 533 ? 8.594 14.243 7.321 1.00 54.28 533 THR A O 1
ATOM 4252 N N . GLU A 1 534 ? 6.362 14.343 7.252 1.00 49.69 534 GLU A N 1
ATOM 4253 C CA . GLU A 1 534 ? 6.234 14.842 8.626 1.00 49.69 534 GLU A CA 1
ATOM 4254 C C . GLU A 1 534 ? 6.379 13.692 9.635 1.00 49.69 534 GLU A C 1
ATOM 4256 O O . GLU A 1 534 ? 6.030 12.545 9.361 1.00 49.69 534 GLU A O 1
ATOM 4261 N N . LYS A 1 535 ? 6.850 13.992 10.857 1.00 55.31 535 LYS A N 1
ATOM 4262 C CA . LYS A 1 535 ? 6.974 13.007 11.957 1.00 55.31 535 LYS A CA 1
ATOM 4263 C C . LYS A 1 535 ? 5.643 12.299 12.297 1.00 55.31 535 LYS A C 1
ATOM 4265 O O . LYS A 1 535 ? 5.650 11.301 13.023 1.00 55.31 535 LYS A O 1
ATOM 4270 N N . GLN A 1 536 ? 4.515 12.797 11.786 1.00 66.75 536 GLN A N 1
ATOM 4271 C CA . GLN A 1 536 ? 3.173 12.242 11.935 1.00 66.75 536 GLN A CA 1
ATOM 4272 C C . GLN A 1 536 ? 2.476 12.178 10.566 1.00 66.75 536 GLN A C 1
ATOM 4274 O O . GLN A 1 536 ? 2.235 13.206 9.944 1.00 66.75 536 GLN A O 1
ATOM 4279 N N . ALA A 1 537 ? 2.138 10.969 10.108 1.00 78.19 537 ALA A N 1
ATOM 4280 C CA . ALA A 1 537 ? 1.387 10.758 8.872 1.00 78.19 537 ALA A CA 1
ATOM 4281 C C . ALA A 1 537 ? -0.038 11.323 8.999 1.00 78.19 537 ALA A C 1
ATOM 4283 O O . ALA A 1 537 ? -0.744 11.010 9.962 1.00 78.19 537 ALA A O 1
ATOM 4284 N N . VAL A 1 538 ? -0.458 12.118 8.013 1.00 88.12 538 VAL A N 1
ATOM 4285 C CA . VAL A 1 538 ? -1.813 12.680 7.929 1.00 88.12 538 VAL A CA 1
ATOM 4286 C C . VAL A 1 538 ? -2.559 12.030 6.772 1.00 88.12 538 VAL A C 1
ATOM 4288 O O . VAL A 1 538 ? -2.124 12.108 5.620 1.00 88.12 538 VAL A O 1
ATOM 4291 N N . TRP A 1 539 ? -3.687 11.401 7.090 1.00 91.25 539 TRP A N 1
ATOM 4292 C CA . TRP A 1 539 ? -4.582 10.790 6.114 1.00 91.25 539 TRP A CA 1
ATOM 4293 C C . TRP A 1 539 ? -5.820 11.655 5.951 1.00 91.25 539 TRP A C 1
ATOM 4295 O O . TRP A 1 539 ? -6.499 11.977 6.924 1.00 91.25 539 TRP A O 1
ATOM 4305 N N . GLU A 1 540 ? -6.125 12.033 4.720 1.00 92.50 540 GLU A N 1
ATOM 4306 C CA . GLU A 1 540 ? -7.279 12.872 4.411 1.00 92.50 540 GLU A CA 1
ATOM 4307 C C . GLU A 1 540 ? -8.247 12.130 3.501 1.00 92.50 540 GLU A C 1
ATOM 4309 O O . GLU A 1 540 ? -7.867 11.212 2.774 1.00 92.50 540 GLU A O 1
ATOM 4314 N N . HIS A 1 541 ? -9.514 12.525 3.548 1.00 91.44 541 HIS A N 1
ATOM 4315 C CA . HIS A 1 541 ? -10.527 12.037 2.626 1.00 91.44 541 HIS A CA 1
ATOM 4316 C C . HIS A 1 541 ? -10.068 12.203 1.174 1.00 91.44 541 HIS A C 1
ATOM 4318 O O . HIS A 1 541 ? -9.649 13.290 0.777 1.00 91.44 541 HIS A O 1
ATOM 4324 N N . TYR A 1 542 ? -10.177 11.140 0.376 1.00 90.06 542 TYR A N 1
ATOM 4325 C CA . TYR A 1 542 ? -9.957 11.200 -1.063 1.00 90.06 542 TYR A CA 1
ATOM 4326 C C . TYR A 1 542 ? -11.195 11.843 -1.705 1.00 90.06 542 TYR A C 1
ATOM 4328 O O . TYR A 1 542 ? -12.244 11.201 -1.778 1.00 90.06 542 TYR A O 1
ATOM 4336 N N . PRO A 1 543 ? -11.138 13.102 -2.170 1.00 89.44 543 PRO A N 1
ATOM 4337 C CA . PRO A 1 543 ? -12.337 13.790 -2.615 1.00 89.44 543 PRO A CA 1
ATOM 4338 C C . PRO A 1 543 ? -12.754 13.336 -4.013 1.00 89.44 543 PRO A C 1
ATOM 4340 O O . PRO A 1 543 ? -11.917 13.071 -4.877 1.00 89.44 543 PRO A O 1
ATOM 4343 N N . ARG A 1 544 ? -14.063 13.364 -4.280 1.00 90.38 544 ARG A N 1
ATOM 4344 C CA . ARG A 1 544 ? -14.631 13.136 -5.623 1.00 90.38 544 ARG A CA 1
ATOM 4345 C C . ARG A 1 544 ? -14.012 14.038 -6.693 1.00 90.38 544 ARG A C 1
ATOM 4347 O O . ARG A 1 544 ? -13.820 13.603 -7.822 1.00 90.38 544 ARG A O 1
ATOM 4354 N N . SER A 1 545 ? -13.630 15.263 -6.327 1.00 89.94 545 SER A N 1
ATOM 4355 C CA . SER A 1 545 ? -12.953 16.198 -7.232 1.00 89.94 545 SER A CA 1
ATOM 4356 C C . SER A 1 545 ? -11.604 15.684 -7.739 1.00 89.94 545 SER A C 1
ATOM 4358 O O . SER A 1 545 ? -11.196 16.066 -8.829 1.00 89.94 545 SER A O 1
ATOM 4360 N N . ARG A 1 546 ? -10.908 14.799 -7.006 1.00 89.75 546 ARG A N 1
ATOM 4361 C CA . ARG A 1 546 ? -9.695 14.147 -7.525 1.00 89.75 546 ARG A CA 1
ATOM 4362 C C . ARG A 1 546 ? -10.017 13.139 -8.628 1.00 89.75 546 ARG A C 1
ATOM 4364 O O . ARG A 1 546 ? -9.288 13.114 -9.612 1.00 89.75 546 ARG A O 1
ATOM 4371 N N . LEU A 1 547 ? -11.108 12.376 -8.505 1.00 91.06 547 LEU A N 1
ATOM 4372 C CA . LEU A 1 547 ? -11.575 11.481 -9.576 1.00 91.06 547 LEU A CA 1
ATOM 4373 C C . LEU A 1 547 ? -11.979 12.290 -10.818 1.00 91.06 547 LEU A C 1
ATOM 4375 O O . LEU A 1 547 ? -11.566 11.974 -11.929 1.00 91.06 547 LEU A O 1
ATOM 4379 N N . GLU A 1 548 ? -12.721 13.381 -10.618 1.00 93.06 548 GLU A N 1
ATOM 4380 C CA . GLU A 1 548 ? -13.106 14.305 -11.692 1.00 93.06 548 GLU A CA 1
ATOM 4381 C C . GLU A 1 548 ? -11.885 14.930 -12.378 1.00 93.06 548 GLU A C 1
ATOM 4383 O O . GLU A 1 548 ? -11.808 14.972 -13.605 1.00 93.06 548 GLU A O 1
ATOM 4388 N N . ASN A 1 549 ? -10.896 15.371 -11.593 1.00 91.56 549 ASN A N 1
ATOM 4389 C CA . ASN A 1 549 ? -9.646 15.910 -12.117 1.00 91.56 549 ASN A CA 1
ATOM 4390 C C . ASN A 1 549 ? -8.865 14.865 -12.917 1.00 91.56 549 ASN A C 1
ATOM 4392 O O . ASN A 1 549 ? -8.353 15.213 -13.974 1.00 91.56 549 ASN A O 1
ATOM 4396 N N . ALA A 1 550 ? -8.819 13.606 -12.470 1.00 91.00 550 ALA A N 1
ATOM 4397 C CA . ALA A 1 550 ? -8.177 12.516 -13.204 1.00 91.00 550 ALA A CA 1
ATOM 4398 C C . ALA A 1 550 ? -8.788 12.345 -14.603 1.00 91.00 550 ALA A C 1
ATOM 4400 O O . ALA A 1 550 ? -8.074 12.307 -15.606 1.00 91.00 550 ALA A O 1
ATOM 4401 N N . ILE A 1 551 ? -10.124 12.314 -14.672 1.00 93.31 551 ILE A N 1
ATOM 4402 C CA . ILE A 1 551 ? -10.860 12.239 -15.938 1.00 93.31 551 ILE A CA 1
ATOM 4403 C C . ILE A 1 551 ? -10.553 13.469 -16.798 1.00 93.31 551 ILE A C 1
ATOM 4405 O O . ILE A 1 551 ? -10.237 13.333 -17.980 1.00 93.31 551 ILE A O 1
ATOM 4409 N N . ARG A 1 552 ? -10.604 14.671 -16.213 1.00 91.75 552 ARG A N 1
ATOM 4410 C CA . ARG A 1 552 ? -10.367 15.930 -16.928 1.00 91.75 552 ARG A CA 1
ATOM 4411 C C . ARG A 1 552 ? -8.943 16.035 -17.469 1.00 91.75 552 ARG A C 1
ATOM 4413 O O . ARG A 1 552 ? -8.763 16.466 -18.599 1.00 91.75 552 ARG A O 1
ATOM 4420 N N . GLU A 1 553 ? -7.929 15.636 -16.709 1.00 90.50 553 GLU A N 1
ATOM 4421 C CA . GLU A 1 553 ? -6.532 15.634 -17.162 1.00 90.50 553 GLU A CA 1
ATOM 4422 C C . GLU A 1 553 ? -6.304 14.652 -18.314 1.00 90.50 553 GLU A C 1
ATOM 4424 O O . GLU A 1 553 ? -5.620 14.988 -19.287 1.00 90.50 553 GLU A O 1
ATOM 4429 N N . ALA A 1 554 ? -6.905 13.461 -18.239 1.00 91.50 554 ALA A N 1
ATOM 4430 C CA . ALA A 1 554 ? -6.866 12.495 -19.329 1.00 91.50 554 ALA A CA 1
ATOM 4431 C C . ALA A 1 554 ? -7.596 13.023 -20.577 1.00 91.50 554 ALA A C 1
ATOM 4433 O O . ALA A 1 554 ? -7.060 12.936 -21.681 1.00 91.50 554 ALA A O 1
ATOM 4434 N N . GLN A 1 555 ? -8.767 13.648 -20.410 1.00 91.81 555 GLN A N 1
ATOM 4435 C CA . GLN A 1 555 ? -9.512 14.290 -21.498 1.00 91.81 555 GLN A CA 1
ATOM 4436 C C . GLN A 1 555 ? -8.751 15.465 -22.117 1.00 91.81 555 GLN A C 1
ATOM 4438 O O . GLN A 1 555 ? -8.718 15.573 -23.339 1.00 91.81 555 GLN A O 1
ATOM 4443 N N . ASN A 1 556 ? -8.122 16.320 -21.307 1.00 90.44 556 ASN A N 1
ATOM 4444 C CA . ASN A 1 556 ? -7.340 17.462 -21.781 1.00 90.44 556 ASN A CA 1
ATOM 4445 C C . ASN A 1 556 ? -6.146 17.003 -22.618 1.00 90.44 556 ASN A C 1
ATOM 4447 O O . ASN A 1 556 ? -5.888 17.571 -23.669 1.00 90.44 556 ASN A O 1
ATOM 4451 N N . TRP A 1 557 ? -5.443 15.949 -22.200 1.00 91.06 557 TRP A N 1
ATOM 4452 C CA . TRP A 1 557 ? -4.366 15.382 -23.012 1.00 91.06 557 TRP A CA 1
ATOM 4453 C C . TRP A 1 557 ? -4.884 14.724 -24.302 1.00 91.06 557 TRP A C 1
ATOM 4455 O O . TRP A 1 557 ? -4.289 14.895 -25.365 1.00 91.06 557 TRP A O 1
ATOM 4465 N N . PHE A 1 558 ? -6.003 13.998 -24.218 1.00 90.56 558 PHE A N 1
ATOM 4466 C CA . PHE A 1 558 ? -6.569 13.244 -25.339 1.00 90.56 558 PHE A CA 1
ATOM 4467 C C . PHE A 1 558 ? -7.247 14.127 -26.403 1.00 90.56 558 PHE A C 1
ATOM 4469 O O . PHE A 1 558 ? -7.193 13.813 -27.591 1.00 90.56 558 PHE A O 1
ATOM 4476 N N . ARG A 1 559 ? -7.891 15.227 -25.988 1.00 88.81 559 ARG A N 1
ATOM 4477 C CA . ARG A 1 559 ? -8.615 16.183 -26.853 1.00 88.81 559 ARG A CA 1
ATOM 4478 C C . ARG A 1 559 ? -7.856 17.486 -27.104 1.00 88.81 559 ARG A C 1
ATOM 4480 O O . ARG A 1 559 ? -8.320 18.299 -27.897 1.00 88.81 559 ARG A O 1
ATOM 4487 N N . GLY A 1 560 ? -6.776 17.723 -26.369 1.00 83.94 560 GLY A N 1
ATOM 4488 C CA . GLY A 1 560 ? -6.006 18.955 -26.451 1.00 83.94 560 GLY A CA 1
ATOM 4489 C C . GLY A 1 560 ? -5.295 19.104 -27.789 1.00 83.94 560 GLY A C 1
ATOM 4490 O O . GLY A 1 560 ? -5.068 18.127 -28.499 1.00 83.94 560 GLY A O 1
ATOM 4491 N N . ASN A 1 561 ? -4.917 20.346 -28.083 1.00 79.12 561 ASN A N 1
ATOM 4492 C CA . ASN A 1 561 ? -4.119 20.715 -29.254 1.00 79.12 561 ASN A CA 1
ATOM 4493 C C . ASN A 1 561 ? -2.756 21.310 -28.858 1.00 79.12 561 ASN A C 1
ATOM 4495 O O . ASN A 1 561 ? -2.030 21.812 -29.713 1.00 79.12 561 ASN A O 1
ATOM 4499 N N . ASP A 1 562 ? -2.426 21.295 -27.565 1.00 80.81 562 ASP A N 1
ATOM 4500 C CA . ASP A 1 562 ? -1.171 21.835 -27.047 1.00 80.81 562 ASP A CA 1
ATOM 4501 C C . ASP A 1 562 ? 0.018 20.928 -27.403 1.00 80.81 562 ASP A C 1
ATOM 4503 O O . ASP A 1 562 ? -0.145 19.754 -27.756 1.00 80.81 562 ASP A O 1
ATOM 4507 N N . MET A 1 563 ? 1.237 21.458 -27.273 1.00 68.88 563 MET A N 1
ATOM 4508 C CA . MET A 1 563 ? 2.470 20.679 -27.432 1.00 68.88 563 MET A CA 1
ATOM 4509 C C . MET A 1 563 ? 2.502 19.518 -26.427 1.00 68.88 563 MET A C 1
ATOM 4511 O O . MET A 1 563 ? 2.406 19.734 -25.219 1.00 68.88 563 MET A O 1
ATOM 4515 N N . GLY A 1 564 ? 2.639 18.285 -26.925 1.00 74.50 564 GLY A N 1
ATOM 4516 C CA . GLY A 1 564 ? 2.579 17.060 -26.113 1.00 74.50 564 GLY A CA 1
ATOM 4517 C C . GLY A 1 564 ? 1.166 16.491 -25.925 1.00 74.50 564 GLY A C 1
ATOM 4518 O O . GLY A 1 564 ? 0.960 15.576 -25.124 1.00 74.50 564 GLY A O 1
ATOM 4519 N N . SER A 1 565 ? 0.174 17.026 -26.642 1.00 86.50 565 SER A N 1
ATOM 4520 C CA . SER A 1 565 ? -1.155 16.423 -26.745 1.00 86.50 565 SER A CA 1
ATOM 4521 C C . SER A 1 565 ? -1.130 15.143 -27.583 1.00 86.50 565 SER A C 1
ATOM 4523 O O . SER A 1 565 ? -0.205 14.874 -28.356 1.00 86.50 565 SER A O 1
ATOM 4525 N N . TYR A 1 566 ? -2.188 14.344 -27.454 1.00 89.69 566 TYR A N 1
ATOM 4526 C CA . TYR A 1 566 ? -2.340 13.117 -28.229 1.00 89.69 566 TYR A CA 1
ATOM 4527 C C . TYR A 1 566 ? -2.254 13.368 -29.745 1.00 89.69 566 TYR A C 1
ATOM 4529 O O . TYR A 1 566 ? -1.531 12.661 -30.443 1.00 89.69 566 TYR A O 1
ATOM 4537 N N . ALA A 1 567 ? -2.924 14.409 -30.254 1.00 87.88 567 ALA A N 1
ATOM 4538 C CA . ALA A 1 567 ? -2.946 14.715 -31.683 1.00 87.88 567 ALA A CA 1
ATOM 4539 C C . ALA A 1 567 ? -1.566 15.126 -32.226 1.00 87.88 567 ALA A C 1
ATOM 4541 O O . ALA A 1 567 ? -1.158 14.627 -33.275 1.00 87.88 567 ALA A O 1
ATOM 4542 N N . THR A 1 568 ? -0.829 15.978 -31.502 1.00 86.94 568 THR A N 1
ATOM 4543 C CA . THR A 1 568 ? 0.514 16.415 -31.922 1.00 86.94 568 THR A CA 1
ATOM 4544 C C . THR A 1 568 ? 1.508 15.258 -31.932 1.00 86.94 568 THR A C 1
ATOM 4546 O O . THR A 1 568 ? 2.288 15.125 -32.872 1.00 86.94 568 THR A O 1
ATOM 4549 N N . ASN A 1 569 ? 1.450 14.374 -30.931 1.00 88.12 569 ASN A N 1
ATOM 4550 C CA . ASN A 1 569 ? 2.354 13.224 -30.856 1.00 88.12 569 ASN A CA 1
ATOM 4551 C C . ASN A 1 569 ? 2.070 12.220 -31.983 1.00 88.12 569 ASN A C 1
ATOM 4553 O O . ASN A 1 569 ? 2.997 11.714 -32.614 1.00 88.12 569 ASN A O 1
ATOM 4557 N N . VAL A 1 570 ? 0.791 11.973 -32.294 1.00 88.00 570 VAL A N 1
ATOM 4558 C CA . VAL A 1 570 ? 0.405 11.116 -33.427 1.00 88.00 570 VAL A CA 1
ATOM 4559 C C . VAL A 1 570 ? 0.863 11.710 -34.762 1.00 88.00 570 VAL A C 1
ATOM 4561 O O . VAL A 1 570 ? 1.228 10.956 -35.666 1.00 88.00 570 VAL A O 1
ATOM 4564 N N . GLU A 1 571 ? 0.893 13.036 -34.907 1.00 86.81 571 GLU A N 1
ATOM 4565 C CA . GLU A 1 571 ? 1.426 13.682 -36.109 1.00 86.81 571 GLU A CA 1
ATOM 4566 C C . GLU A 1 571 ? 2.928 13.419 -36.282 1.00 86.81 571 GLU A C 1
ATOM 4568 O O . GLU A 1 571 ? 3.341 13.004 -37.365 1.00 86.81 571 GLU A O 1
ATOM 4573 N N . VAL A 1 572 ? 3.728 13.576 -35.220 1.00 86.31 572 VAL A N 1
ATOM 4574 C CA . VAL A 1 572 ? 5.170 13.253 -35.230 1.00 86.31 572 VAL A CA 1
ATOM 4575 C C . VAL A 1 572 ? 5.387 11.782 -35.592 1.00 86.31 572 VAL A C 1
ATOM 4577 O O . VAL A 1 572 ? 6.134 11.461 -36.515 1.00 86.31 572 VAL A O 1
ATOM 4580 N N . MET A 1 573 ? 4.649 10.875 -34.949 1.00 88.62 573 MET A N 1
ATOM 4581 C CA . MET A 1 573 ? 4.681 9.443 -35.265 1.00 88.62 573 MET A CA 1
ATOM 4582 C C . MET A 1 573 ? 4.319 9.161 -36.734 1.00 88.62 573 MET A C 1
ATOM 4584 O O . MET A 1 573 ? 4.925 8.303 -37.376 1.00 88.62 573 MET A O 1
ATOM 4588 N N . SER A 1 574 ? 3.345 9.889 -37.286 1.00 86.50 574 SER A N 1
ATOM 4589 C CA . SER A 1 574 ? 2.880 9.729 -38.670 1.00 86.50 574 SER A CA 1
ATOM 4590 C C . SER A 1 574 ? 3.882 10.215 -39.717 1.00 86.50 574 SER A C 1
ATOM 4592 O O . SER A 1 574 ? 3.720 9.865 -40.886 1.00 86.50 574 SER A O 1
ATOM 4594 N N . ARG A 1 575 ? 4.896 11.001 -39.341 1.00 84.38 575 ARG A N 1
ATOM 4595 C CA . ARG A 1 575 ? 5.995 11.380 -40.242 1.00 84.38 575 ARG A CA 1
ATOM 4596 C C . ARG A 1 575 ? 7.006 10.242 -40.381 1.00 84.38 575 ARG A C 1
ATOM 4598 O O . ARG A 1 575 ? 7.399 9.917 -41.493 1.00 84.38 575 ARG A O 1
ATOM 4605 N N . VAL A 1 576 ? 7.331 9.562 -39.278 1.00 84.69 576 VAL A N 1
ATOM 4606 C CA . VAL A 1 576 ? 8.380 8.525 -39.241 1.00 84.69 576 VAL A CA 1
ATOM 4607 C C . VAL A 1 576 ? 7.861 7.122 -39.592 1.00 84.69 576 VAL A C 1
ATOM 4609 O O . VAL A 1 576 ? 8.429 6.438 -40.439 1.00 84.69 576 VAL A O 1
ATOM 4612 N N . TYR A 1 577 ? 6.746 6.670 -39.010 1.00 84.00 577 TYR A N 1
ATOM 4613 C CA . TYR A 1 577 ? 6.228 5.295 -39.196 1.00 84.00 577 TYR A CA 1
ATOM 4614 C C . TYR A 1 577 ? 5.234 5.148 -40.366 1.00 84.00 577 TYR A C 1
ATOM 4616 O O . TYR A 1 577 ? 4.520 4.158 -40.511 1.00 84.00 577 TYR A O 1
ATOM 4624 N N . GLY A 1 578 ? 5.164 6.158 -41.221 1.00 78.25 578 GLY A N 1
ATOM 4625 C CA . GLY A 1 578 ? 4.017 7.056 -41.296 1.00 78.25 578 GLY A CA 1
ATOM 4626 C C . GLY A 1 578 ? 2.568 6.622 -41.579 1.00 78.25 578 GLY A C 1
ATOM 4627 O O . GLY A 1 578 ? 1.964 5.815 -40.879 1.00 78.25 578 GLY A O 1
ATOM 4628 N N . TYR A 1 579 ? 1.954 7.329 -42.540 1.00 75.38 579 TYR A N 1
ATOM 4629 C CA . TYR A 1 579 ? 0.542 7.736 -42.467 1.00 75.38 579 TYR A CA 1
ATOM 4630 C C . TYR A 1 579 ? -0.503 6.614 -42.356 1.00 75.38 579 TYR A C 1
ATOM 4632 O O . TYR A 1 579 ? -1.421 6.738 -41.552 1.00 75.38 579 TYR A O 1
ATOM 4640 N N . ALA A 1 580 ? -0.422 5.544 -43.152 1.00 77.38 580 ALA A N 1
ATOM 4641 C CA . ALA A 1 580 ? -1.522 4.578 -43.261 1.00 77.38 580 ALA A CA 1
ATOM 4642 C C . ALA A 1 580 ? -1.773 3.801 -41.955 1.00 77.38 580 ALA A C 1
ATOM 4644 O O . ALA A 1 580 ? -2.878 3.840 -41.416 1.00 77.38 580 ALA A O 1
ATOM 4645 N N . ARG A 1 581 ? -0.738 3.145 -41.416 1.00 78.56 581 ARG A N 1
ATOM 4646 C CA . ARG A 1 581 ? -0.871 2.261 -40.249 1.00 78.56 581 ARG A CA 1
ATOM 4647 C C . ARG A 1 581 ? -1.021 3.032 -38.938 1.00 78.56 581 ARG A C 1
ATOM 4649 O O . ARG A 1 581 ? -1.820 2.646 -38.092 1.00 78.56 581 ARG A O 1
ATOM 4656 N N . ILE A 1 582 ? -0.314 4.154 -38.776 1.00 84.88 582 ILE A N 1
ATOM 4657 C CA . ILE A 1 582 ? -0.476 5.003 -37.586 1.00 84.88 582 ILE A CA 1
ATOM 4658 C C . ILE A 1 582 ? -1.878 5.611 -37.523 1.00 84.88 582 ILE A C 1
ATOM 4660 O O . ILE A 1 582 ? -2.467 5.618 -36.447 1.00 84.88 582 ILE A O 1
ATOM 4664 N N . ASN A 1 583 ? -2.459 6.055 -38.644 1.00 82.06 583 ASN A N 1
ATOM 4665 C CA . ASN A 1 583 ? -3.835 6.559 -38.625 1.00 82.06 583 ASN A CA 1
ATOM 4666 C C . ASN A 1 583 ? -4.873 5.454 -38.412 1.00 82.06 583 ASN A C 1
ATOM 4668 O O . ASN A 1 583 ? -5.869 5.691 -37.736 1.00 82.06 583 ASN A O 1
ATOM 4672 N N . GLU A 1 584 ? -4.648 4.246 -38.926 1.00 84.94 584 GLU A N 1
ATOM 4673 C CA . GLU A 1 584 ? -5.539 3.115 -38.648 1.00 84.94 584 GLU A CA 1
ATOM 4674 C C . GLU A 1 584 ? -5.635 2.806 -37.144 1.00 84.94 584 GLU A C 1
ATOM 4676 O O . GLU A 1 584 ? -6.719 2.516 -36.639 1.00 84.94 584 GLU A O 1
ATOM 4681 N N . MET A 1 585 ? -4.528 2.927 -36.405 1.00 84.31 585 MET A N 1
ATOM 4682 C CA . MET A 1 585 ? -4.505 2.663 -34.961 1.00 84.31 585 MET A CA 1
ATOM 4683 C C . MET A 1 585 ? -4.865 3.884 -34.110 1.00 84.31 585 MET A C 1
ATOM 4685 O O . MET A 1 585 ? -5.632 3.766 -33.155 1.00 84.31 585 MET A O 1
ATOM 4689 N N . PHE A 1 586 ? -4.316 5.053 -34.443 1.00 88.44 586 PHE A N 1
ATOM 4690 C CA . PHE A 1 586 ? -4.241 6.213 -33.552 1.00 88.44 586 PHE A CA 1
ATOM 4691 C C . PHE A 1 586 ? -4.782 7.520 -34.153 1.00 88.44 586 PHE A C 1
ATOM 4693 O O . PHE A 1 586 ? -4.551 8.576 -33.565 1.00 88.44 586 PHE A O 1
ATOM 4700 N N . ALA A 1 587 ? -5.469 7.500 -35.308 1.00 86.75 587 ALA A N 1
ATOM 4701 C CA . ALA A 1 587 ? -5.966 8.739 -35.915 1.00 86.75 587 ALA A CA 1
ATOM 4702 C C . ALA A 1 587 ? -6.794 9.565 -34.910 1.00 86.75 587 ALA A C 1
ATOM 4704 O O . ALA A 1 587 ? -7.793 9.058 -34.383 1.00 86.75 587 ALA A O 1
ATOM 4705 N N . PRO A 1 588 ? -6.403 10.833 -34.661 1.00 85.75 588 PRO A N 1
ATOM 4706 C CA . PRO A 1 588 ? -6.958 11.639 -33.585 1.00 85.75 588 PRO A CA 1
ATOM 4707 C C . PRO A 1 588 ? -8.394 12.086 -33.872 1.00 85.75 588 PRO A C 1
ATOM 4709 O O . PRO A 1 588 ? -8.910 11.991 -34.990 1.00 85.75 588 PRO A O 1
ATOM 4712 N N . LEU A 1 589 ? -9.040 12.618 -32.835 1.00 82.88 589 LEU A N 1
ATOM 4713 C CA . LEU A 1 589 ? -10.399 13.148 -32.914 1.00 82.88 589 LEU A CA 1
ATOM 4714 C C . LEU A 1 589 ? -10.509 14.261 -33.976 1.00 82.88 589 LEU A C 1
ATOM 4716 O O . LEU A 1 589 ? -9.611 15.084 -34.126 1.00 82.88 589 LEU A O 1
ATOM 4720 N N . GLY A 1 590 ? -11.625 14.291 -34.712 1.00 76.56 590 GLY A N 1
ATOM 4721 C CA . GLY A 1 590 ? -11.880 15.282 -35.770 1.00 76.56 590 GLY A CA 1
ATOM 4722 C C . GLY A 1 590 ? -11.439 14.870 -37.183 1.00 76.56 590 GLY A C 1
ATOM 4723 O O . GLY A 1 590 ? -11.628 15.641 -38.122 1.00 76.56 590 GLY A O 1
ATOM 4724 N N . LYS A 1 591 ? -10.887 13.662 -37.370 1.00 77.88 591 LYS A N 1
ATOM 4725 C CA . LYS A 1 591 ? -10.622 13.063 -38.694 1.00 77.88 591 LYS A CA 1
ATOM 4726 C C . LYS A 1 591 ? -11.816 12.231 -39.194 1.00 77.88 591 LYS A C 1
ATOM 4728 O O . LYS A 1 591 ? -12.587 11.706 -38.398 1.00 77.88 591 LYS A O 1
ATOM 4733 N N . ASN A 1 592 ? -11.937 12.066 -40.518 1.00 71.50 592 ASN A N 1
ATOM 4734 C CA . ASN A 1 592 ? -13.040 11.324 -41.162 1.00 71.50 592 ASN A CA 1
ATOM 4735 C C . ASN A 1 592 ? -13.107 9.837 -40.762 1.00 71.50 592 ASN A C 1
ATOM 4737 O O . ASN A 1 592 ? -14.186 9.251 -40.761 1.00 71.50 592 ASN A O 1
ATOM 4741 N N . LYS A 1 593 ? -11.960 9.221 -40.446 1.00 79.31 593 LYS A N 1
ATOM 4742 C CA . LYS A 1 593 ? -11.852 7.872 -39.876 1.00 79.31 593 LYS A CA 1
ATOM 4743 C C . LYS A 1 593 ? -10.978 7.952 -38.628 1.00 79.31 593 LYS A C 1
ATOM 4745 O O . LYS A 1 593 ? -9.867 8.473 -38.709 1.00 79.31 593 LYS A O 1
ATOM 4750 N N . LEU A 1 594 ? -11.503 7.479 -37.502 1.00 82.94 594 LEU A N 1
ATOM 4751 C CA . LEU A 1 594 ? -10.785 7.409 -36.229 1.00 82.94 594 LEU A CA 1
ATOM 4752 C C . LEU A 1 594 ? -9.975 6.118 -36.153 1.00 82.94 594 LEU A C 1
ATOM 4754 O O . LEU A 1 594 ? -10.392 5.098 -36.705 1.00 82.94 594 LEU A O 1
ATOM 4758 N N . GLY A 1 595 ? -8.848 6.169 -35.445 1.00 85.62 595 GLY A N 1
ATOM 4759 C CA . GLY A 1 595 ? -8.048 4.982 -35.187 1.00 85.62 595 GLY A CA 1
ATOM 4760 C C . GLY A 1 595 ? -8.739 4.060 -34.185 1.00 85.62 595 GLY A C 1
ATOM 4761 O O . GLY A 1 595 ? -9.407 4.545 -33.269 1.00 85.62 595 GLY A O 1
ATOM 4762 N N . PHE A 1 596 ? -8.596 2.739 -34.317 1.00 87.12 596 PHE A N 1
ATOM 4763 C CA . PHE A 1 596 ? -9.314 1.811 -33.430 1.00 87.12 596 PHE A CA 1
ATOM 4764 C C . PHE A 1 596 ? -8.913 1.961 -31.951 1.00 87.12 596 PHE A C 1
ATOM 4766 O O . PHE A 1 596 ? -9.775 1.874 -31.079 1.00 87.12 596 PHE A O 1
ATOM 4773 N N . VAL A 1 597 ? -7.644 2.271 -31.650 1.00 87.31 597 VAL A N 1
ATOM 4774 C CA . VAL A 1 597 ? -7.184 2.518 -30.270 1.00 87.31 597 VAL A CA 1
ATOM 4775 C C . VAL A 1 597 ? -7.691 3.869 -29.762 1.00 87.31 597 VAL A C 1
ATOM 4777 O O . VAL A 1 597 ? -7.991 4.023 -28.579 1.00 87.31 597 VAL A O 1
ATOM 4780 N N . THR A 1 598 ? -7.831 4.856 -30.652 1.00 88.50 598 THR A N 1
ATOM 4781 C CA . THR A 1 598 ? -8.458 6.146 -30.331 1.00 88.50 598 THR A CA 1
ATOM 4782 C C . THR A 1 598 ? -9.932 5.968 -29.970 1.00 88.50 598 THR A C 1
ATOM 4784 O O . THR A 1 598 ? -10.406 6.593 -29.023 1.00 88.50 598 THR A O 1
ATOM 4787 N N . VAL A 1 599 ? -10.658 5.112 -30.696 1.00 89.88 599 VAL A N 1
ATOM 4788 C CA . VAL A 1 599 ? -12.057 4.778 -30.387 1.00 89.88 599 VAL A CA 1
ATOM 4789 C C . VAL A 1 599 ? -12.149 4.095 -29.026 1.00 89.88 599 VAL A C 1
ATOM 4791 O O . VAL A 1 599 ? -12.898 4.572 -28.179 1.00 89.88 599 VAL A O 1
ATOM 4794 N N . GLU A 1 600 ? -11.326 3.073 -28.774 1.00 89.69 600 GLU A N 1
ATOM 4795 C CA . GLU A 1 600 ? -11.284 2.382 -27.479 1.00 89.69 600 GLU A CA 1
ATOM 4796 C C . GLU A 1 600 ? -11.020 3.372 -26.333 1.00 89.69 600 GLU A C 1
ATOM 4798 O O . GLU A 1 600 ? -11.786 3.428 -25.376 1.00 89.69 600 GLU A O 1
ATOM 4803 N N . ALA A 1 601 ? -10.004 4.234 -26.445 1.00 90.44 601 ALA A N 1
ATOM 4804 C CA . ALA A 1 601 ? -9.697 5.232 -25.418 1.00 90.44 601 ALA A CA 1
ATOM 4805 C C . ALA A 1 601 ? -10.827 6.253 -25.203 1.00 90.44 601 ALA A C 1
ATOM 4807 O O . ALA A 1 601 ? -11.099 6.646 -24.065 1.00 90.44 601 ALA A O 1
ATOM 4808 N N . LYS A 1 602 ? -11.513 6.664 -26.276 1.00 92.19 602 LYS A N 1
ATOM 4809 C CA . LYS A 1 602 ? -12.693 7.529 -26.181 1.00 92.19 602 LYS A CA 1
ATOM 4810 C C . LYS A 1 602 ? -13.816 6.831 -25.408 1.00 92.19 602 LYS A C 1
ATOM 4812 O O . LYS A 1 602 ? -14.365 7.441 -24.493 1.00 92.19 602 LYS A O 1
ATOM 4817 N N . GLU A 1 603 ? -14.110 5.574 -25.732 1.00 93.06 603 GLU A N 1
ATOM 4818 C CA . GLU A 1 603 ? -15.119 4.767 -25.036 1.00 93.06 603 GLU A CA 1
ATOM 4819 C C . GLU A 1 603 ? -14.769 4.580 -23.553 1.00 93.06 603 GLU A C 1
ATOM 4821 O O . GLU A 1 603 ? -15.641 4.748 -22.702 1.00 93.06 603 GLU A O 1
ATOM 4826 N N . GLN A 1 604 ? -13.496 4.322 -23.213 1.00 93.25 604 GLN A N 1
ATOM 4827 C CA . GLN A 1 604 ? -13.052 4.225 -21.814 1.00 93.25 604 GLN A CA 1
ATOM 4828 C C . GLN A 1 604 ? -13.300 5.538 -21.047 1.00 93.25 604 GLN A C 1
ATOM 4830 O O . GLN A 1 604 ? -13.829 5.504 -19.936 1.00 93.25 604 GLN A O 1
ATOM 4835 N N . LEU A 1 605 ? -12.967 6.701 -21.629 1.00 93.94 605 LEU A N 1
ATOM 4836 C CA . LEU A 1 605 ? -13.188 8.007 -20.987 1.00 93.94 605 LEU A CA 1
ATOM 4837 C C . LEU A 1 605 ? -14.672 8.374 -20.874 1.00 93.94 605 LEU A C 1
ATOM 4839 O O . LEU A 1 605 ? -15.080 8.956 -19.869 1.00 93.94 605 LEU A O 1
ATOM 4843 N N . GLU A 1 606 ? -15.487 8.051 -21.880 1.00 94.44 606 GLU A N 1
ATOM 4844 C CA . GLU A 1 606 ? -16.939 8.262 -21.833 1.00 94.44 606 GLU A CA 1
ATOM 4845 C C . GLU A 1 606 ? -17.588 7.360 -20.777 1.00 94.44 606 GLU A C 1
ATOM 4847 O O . GLU A 1 606 ? -18.392 7.839 -19.970 1.00 94.44 606 GLU A O 1
ATOM 4852 N N . LYS A 1 607 ? -17.167 6.090 -20.698 1.00 94.75 607 LYS A N 1
ATOM 4853 C CA . LYS A 1 607 ? -17.595 5.163 -19.647 1.00 94.75 607 LYS A CA 1
ATOM 4854 C C . LYS A 1 607 ? -17.185 5.679 -18.266 1.00 94.75 607 LYS A C 1
ATOM 4856 O O . LYS A 1 607 ? -18.046 5.773 -17.393 1.00 94.75 607 LYS A O 1
ATOM 4861 N N . ALA A 1 608 ? -15.936 6.116 -18.088 1.00 95.19 608 ALA A N 1
ATOM 4862 C CA . ALA A 1 608 ? -15.447 6.693 -16.834 1.00 95.19 608 ALA A CA 1
ATOM 4863 C C . ALA A 1 608 ? -16.252 7.932 -16.412 1.00 95.19 608 ALA A C 1
ATOM 4865 O O . ALA A 1 608 ? -16.652 8.040 -15.254 1.00 95.19 608 ALA A O 1
ATOM 4866 N N . GLN A 1 609 ? -16.559 8.839 -17.347 1.00 95.38 609 GLN A N 1
ATOM 4867 C CA . GLN A 1 609 ? -17.378 10.021 -17.071 1.00 95.38 609 GLN A CA 1
ATOM 4868 C C . GLN A 1 609 ? -18.813 9.648 -16.676 1.00 95.38 609 GLN A C 1
ATOM 4870 O O . GLN A 1 609 ? -19.360 10.217 -15.729 1.00 95.38 609 GLN A O 1
ATOM 4875 N N . SER A 1 610 ? -19.430 8.698 -17.385 1.00 95.56 610 SER A N 1
ATOM 4876 C CA . SER A 1 610 ? -20.790 8.240 -17.079 1.00 95.56 610 SER A CA 1
ATOM 4877 C C . SER A 1 610 ? -20.872 7.592 -15.691 1.00 95.56 610 SER A C 1
ATOM 4879 O O . SER A 1 610 ? -21.741 7.952 -14.895 1.00 95.56 610 SER A O 1
ATOM 4881 N N . LEU A 1 611 ? -19.909 6.724 -15.357 1.00 95.19 611 LEU A N 1
ATOM 4882 C CA . LEU A 1 611 ? -19.791 6.081 -14.051 1.00 95.19 611 LEU A CA 1
ATOM 4883 C C . LEU A 1 611 ? -19.523 7.098 -12.945 1.00 95.19 611 LEU A C 1
ATOM 4885 O O . LEU A 1 611 ? -20.152 7.025 -11.891 1.00 95.19 611 LEU A O 1
ATOM 4889 N N . PHE A 1 612 ? -18.650 8.080 -13.190 1.00 95.62 612 PHE A N 1
ATOM 4890 C CA . PHE A 1 612 ? -18.383 9.155 -12.240 1.00 95.62 612 PHE A CA 1
ATOM 4891 C C . PHE A 1 612 ? -19.634 9.992 -11.949 1.00 95.62 612 PHE A C 1
ATOM 4893 O O . PHE A 1 612 ? -19.888 10.314 -10.792 1.00 95.62 612 PHE A O 1
ATOM 4900 N N . ASN A 1 613 ? -20.453 10.304 -12.958 1.00 94.25 613 ASN A N 1
ATOM 4901 C CA . ASN A 1 613 ? -21.695 11.055 -12.754 1.00 94.25 613 ASN A CA 1
ATOM 4902 C C . ASN A 1 613 ? -22.694 10.283 -11.872 1.00 94.25 613 ASN A C 1
ATOM 4904 O O . ASN A 1 613 ? -23.289 10.871 -10.967 1.00 94.25 613 ASN A O 1
ATOM 4908 N N . VAL A 1 614 ? -22.838 8.969 -12.091 1.00 94.56 614 VAL A N 1
ATOM 4909 C CA . VAL A 1 614 ? -23.672 8.094 -11.245 1.00 94.56 614 VAL A CA 1
ATOM 4910 C C . VAL A 1 614 ? -23.109 8.020 -9.825 1.00 94.56 614 VAL A C 1
ATOM 4912 O O . VAL A 1 614 ? -23.843 8.210 -8.857 1.00 94.56 614 VAL A O 1
ATOM 4915 N N . LEU A 1 615 ? -21.800 7.792 -9.692 1.00 94.50 615 LEU A N 1
ATOM 4916 C CA . LEU A 1 615 ? -21.113 7.756 -8.403 1.00 94.50 615 LEU A CA 1
ATOM 4917 C C . LEU A 1 615 ? -21.291 9.066 -7.633 1.00 94.50 615 LEU A C 1
ATOM 4919 O O . LEU A 1 615 ? -21.588 9.044 -6.442 1.00 94.50 615 LEU A O 1
ATOM 4923 N N . LYS A 1 616 ? -21.154 10.209 -8.309 1.00 93.56 616 LYS A N 1
ATOM 4924 C CA . LYS A 1 616 ? -21.302 11.532 -7.705 1.00 93.56 616 LYS A CA 1
ATOM 4925 C C . LYS A 1 616 ? -22.673 11.685 -7.054 1.00 93.56 616 LYS A C 1
ATOM 4927 O O . LYS A 1 616 ? -22.717 12.078 -5.892 1.00 93.56 616 LYS A O 1
ATOM 4932 N N . GLN A 1 617 ? -23.746 11.331 -7.765 1.00 92.38 617 GLN A N 1
ATOM 4933 C CA . GLN A 1 617 ? -25.115 11.380 -7.242 1.00 92.38 617 GLN A CA 1
ATOM 4934 C C . GLN A 1 617 ? -25.309 10.428 -6.054 1.00 92.38 617 GLN A C 1
ATOM 4936 O O . GLN A 1 617 ? -25.868 10.827 -5.036 1.00 92.38 617 GLN A O 1
ATOM 4941 N N . GLN A 1 618 ? -24.812 9.192 -6.161 1.00 92.31 618 GLN A N 1
ATOM 4942 C CA . GLN A 1 618 ? -24.955 8.187 -5.103 1.00 92.31 618 GLN A CA 1
ATOM 4943 C C . GLN A 1 618 ? -24.182 8.559 -3.829 1.00 92.31 618 GLN A C 1
ATOM 4945 O O . GLN A 1 618 ? -24.704 8.375 -2.736 1.00 92.31 618 GLN A O 1
ATOM 4950 N N . GLU A 1 619 ? -22.973 9.120 -3.943 1.00 91.31 619 GLU A N 1
ATOM 4951 C CA . GLU A 1 619 ? -22.207 9.596 -2.782 1.00 91.31 619 GLU A CA 1
ATOM 4952 C C . GLU A 1 619 ? -22.834 10.843 -2.140 1.00 91.31 619 GLU A C 1
ATOM 4954 O O . GLU A 1 619 ? -22.810 10.965 -0.920 1.00 91.31 619 GLU A O 1
ATOM 4959 N N . GLU A 1 620 ? -23.425 11.749 -2.928 1.00 89.62 620 GLU A N 1
ATOM 4960 C CA . GLU A 1 620 ? -24.157 12.925 -2.419 1.00 89.62 620 GLU A CA 1
ATOM 4961 C C . GLU A 1 620 ? -25.387 12.537 -1.591 1.00 89.62 620 GLU A C 1
ATOM 4963 O O . GLU A 1 620 ? -25.688 13.179 -0.586 1.00 89.62 620 GLU A O 1
ATOM 4968 N N . GLN A 1 621 ? -26.080 11.478 -2.012 1.00 89.31 621 GLN A N 1
ATOM 4969 C CA . GLN A 1 621 ? -27.273 10.944 -1.353 1.00 89.31 621 GLN A CA 1
ATOM 4970 C C . GLN A 1 621 ? -26.945 9.928 -0.250 1.00 89.31 621 GLN A C 1
ATOM 4972 O O . GLN A 1 621 ? -27.860 9.417 0.396 1.00 89.31 621 GLN A O 1
ATOM 4977 N N . LEU A 1 622 ? -25.663 9.615 -0.031 1.00 90.06 622 LEU A N 1
ATOM 4978 C CA . LEU A 1 622 ? -25.251 8.612 0.942 1.00 90.06 622 LEU A CA 1
ATOM 4979 C C . LEU A 1 622 ? -25.512 9.119 2.365 1.00 90.06 622 LEU A C 1
ATOM 4981 O O . LEU A 1 622 ? -24.822 10.022 2.853 1.00 90.06 622 LEU A O 1
ATOM 4985 N N . ALA A 1 623 ? -26.516 8.516 3.002 1.00 88.38 623 ALA A N 1
ATOM 4986 C CA . ALA A 1 623 ? -26.844 8.706 4.406 1.00 88.38 623 ALA A CA 1
ATOM 4987 C C . ALA A 1 623 ? -25.828 8.010 5.322 1.00 88.38 623 ALA A C 1
ATOM 4989 O O . ALA A 1 623 ? -25.062 7.148 4.891 1.00 88.38 623 ALA A O 1
ATOM 4990 N N . ASP A 1 624 ? -25.854 8.374 6.602 1.00 85.69 624 ASP A N 1
ATOM 4991 C CA . ASP A 1 624 ? -25.026 7.735 7.617 1.00 85.69 624 ASP A CA 1
ATOM 4992 C C . ASP A 1 624 ? -25.358 6.245 7.739 1.00 85.69 624 ASP A C 1
ATOM 4994 O O . ASP A 1 624 ? -26.508 5.869 7.955 1.00 85.69 624 ASP A O 1
ATOM 4998 N N . MET A 1 625 ? -24.327 5.407 7.634 1.00 87.50 625 MET A N 1
ATOM 4999 C CA . MET A 1 625 ? -24.431 3.965 7.846 1.00 87.50 625 MET A CA 1
ATOM 5000 C C . MET A 1 625 ? -24.476 3.676 9.344 1.00 87.50 625 MET A C 1
ATOM 5002 O O . MET A 1 625 ? -23.523 3.992 10.064 1.00 87.50 625 MET A O 1
ATOM 5006 N N . VAL A 1 626 ? -25.580 3.097 9.813 1.00 79.50 626 VAL A N 1
ATOM 5007 C CA . VAL A 1 626 ? -25.799 2.819 11.241 1.00 79.50 626 VAL A CA 1
ATOM 5008 C C . VAL A 1 626 ? -25.870 1.322 11.513 1.00 79.50 626 VAL A C 1
ATOM 5010 O O . VAL A 1 626 ? -25.483 0.885 12.595 1.00 79.50 626 VAL A O 1
ATOM 5013 N N . GLU A 1 627 ? -26.304 0.535 10.533 1.00 81.38 627 GLU A N 1
ATOM 5014 C CA . GLU A 1 627 ? -26.420 -0.915 10.630 1.00 81.38 627 GLU A CA 1
ATOM 5015 C C . GLU A 1 627 ? -25.487 -1.621 9.642 1.00 81.38 627 GLU A C 1
ATOM 5017 O O . GLU A 1 627 ? -25.103 -1.084 8.602 1.00 81.38 627 GLU A O 1
ATOM 5022 N N . ALA A 1 628 ? -25.133 -2.873 9.944 1.00 76.25 628 ALA A N 1
ATOM 5023 C CA . ALA A 1 628 ? -24.241 -3.665 9.098 1.00 76.25 628 ALA A CA 1
ATOM 5024 C C . ALA A 1 628 ? -24.787 -3.868 7.670 1.00 76.25 628 ALA A C 1
ATOM 5026 O O . ALA A 1 628 ? -24.011 -3.986 6.731 1.00 76.25 628 ALA A O 1
ATOM 5027 N N . ASN A 1 629 ? -26.111 -3.871 7.478 1.00 80.75 629 ASN A N 1
ATOM 5028 C CA . ASN A 1 629 ? -26.708 -3.990 6.146 1.00 80.75 629 ASN A CA 1
ATOM 5029 C C . ASN A 1 629 ? -26.521 -2.734 5.282 1.00 80.75 629 ASN A C 1
ATOM 5031 O O . ASN A 1 629 ? -26.468 -2.856 4.056 1.00 80.75 629 ASN A O 1
ATOM 5035 N N . ASP A 1 630 ? -26.367 -1.557 5.895 1.00 81.38 630 ASP A N 1
ATOM 5036 C CA . ASP A 1 630 ? -26.180 -0.295 5.173 1.00 81.38 630 ASP A CA 1
ATOM 5037 C C . ASP A 1 630 ? -24.848 -0.290 4.409 1.00 81.38 630 ASP A C 1
ATOM 5039 O O . ASP A 1 630 ? -24.728 0.323 3.345 1.00 81.38 630 ASP A O 1
ATOM 5043 N N . THR A 1 631 ? -23.850 -1.035 4.902 1.00 83.38 631 THR A N 1
ATOM 5044 C CA . THR A 1 631 ? -22.502 -1.077 4.317 1.00 83.38 631 THR A CA 1
ATOM 5045 C C . THR A 1 631 ? -22.464 -1.728 2.934 1.00 83.38 631 THR A C 1
ATOM 5047 O O . THR A 1 631 ? -21.529 -1.477 2.176 1.00 83.38 631 THR A O 1
ATOM 5050 N N . LYS A 1 632 ? -23.506 -2.469 2.525 1.00 83.44 632 LYS A N 1
ATOM 5051 C CA . LYS A 1 632 ? -23.615 -3.037 1.166 1.00 83.44 632 LYS A CA 1
ATOM 5052 C C . LYS A 1 632 ? -23.597 -1.963 0.078 1.00 83.44 632 LYS A C 1
ATOM 5054 O O . LYS A 1 632 ? -23.033 -2.180 -0.993 1.00 83.44 632 LYS A O 1
ATOM 5059 N N . VAL A 1 633 ? -24.156 -0.782 0.356 1.00 86.94 633 VAL A N 1
ATOM 5060 C CA . VAL A 1 633 ? -24.113 0.358 -0.577 1.00 86.94 633 VAL A CA 1
ATOM 5061 C C . VAL A 1 633 ? -22.671 0.832 -0.787 1.00 86.94 633 VAL A C 1
ATOM 5063 O O . VAL A 1 633 ? -22.301 1.218 -1.897 1.00 86.94 633 VAL A O 1
ATOM 5066 N N . LEU A 1 634 ? -21.829 0.739 0.250 1.00 88.50 634 LEU A N 1
ATOM 5067 C CA . LEU A 1 634 ? -20.427 1.146 0.187 1.00 88.50 634 LEU A CA 1
ATOM 5068 C C . LEU A 1 634 ? -19.627 0.275 -0.783 1.00 88.50 634 LEU A C 1
ATOM 5070 O O . LEU A 1 634 ? -18.794 0.813 -1.508 1.00 88.50 634 LEU A O 1
ATOM 5074 N N . ALA A 1 635 ? -19.913 -1.029 -0.860 1.00 88.44 635 ALA A N 1
ATOM 5075 C CA . ALA A 1 635 ? -19.254 -1.935 -1.804 1.00 88.44 635 ALA A CA 1
ATOM 5076 C C . ALA A 1 635 ? -19.404 -1.440 -3.250 1.00 88.44 635 ALA A C 1
ATOM 5078 O O . ALA A 1 635 ? -18.418 -1.233 -3.960 1.00 88.44 635 ALA A O 1
ATOM 5079 N N . GLY A 1 636 ? -20.644 -1.143 -3.653 1.00 89.38 636 GLY A N 1
ATOM 5080 C CA . GLY A 1 636 ? -20.956 -0.647 -4.992 1.00 89.38 636 GLY A CA 1
ATOM 5081 C C . GLY A 1 636 ? -20.435 0.765 -5.280 1.00 89.38 636 GLY A C 1
ATOM 5082 O O . GLY A 1 636 ? -20.335 1.139 -6.449 1.00 89.38 636 GLY A O 1
ATOM 5083 N N . LEU A 1 637 ? -20.118 1.560 -4.255 1.00 92.06 637 LEU A N 1
ATOM 5084 C CA . LEU A 1 637 ? -19.457 2.859 -4.406 1.00 92.06 637 LEU A CA 1
ATOM 5085 C C . LEU A 1 637 ? -17.947 2.693 -4.571 1.00 92.06 637 LEU A C 1
ATOM 5087 O O . LEU A 1 637 ? -17.389 3.217 -5.532 1.00 92.06 637 LEU A O 1
ATOM 5091 N N . ILE A 1 638 ? -17.299 1.920 -3.694 1.00 92.69 638 ILE A N 1
ATOM 5092 C CA . ILE A 1 638 ? -15.862 1.616 -3.770 1.00 92.69 638 ILE A CA 1
ATOM 5093 C C . ILE A 1 638 ? -15.526 1.005 -5.133 1.00 92.69 638 ILE A C 1
ATOM 5095 O O . ILE A 1 638 ? -14.592 1.467 -5.787 1.00 92.69 638 ILE A O 1
ATOM 5099 N N . HIS A 1 639 ? -16.320 0.030 -5.591 1.00 91.81 639 HIS A N 1
ATOM 5100 C CA . HIS A 1 639 ? -16.124 -0.596 -6.897 1.00 91.81 639 HIS A CA 1
ATOM 5101 C C . HIS A 1 639 ? -16.152 0.436 -8.031 1.00 91.81 639 HIS A C 1
ATOM 5103 O O . HIS A 1 639 ? -15.233 0.489 -8.841 1.00 91.81 639 HIS A O 1
ATOM 5109 N N . LYS A 1 640 ? -17.149 1.333 -8.043 1.00 92.69 640 LYS A N 1
ATOM 5110 C CA . LYS A 1 640 ? -17.239 2.410 -9.041 1.00 92.69 640 LYS A CA 1
ATOM 5111 C C . LYS A 1 640 ? -16.055 3.381 -8.971 1.00 92.69 640 LYS A C 1
ATOM 5113 O O . LYS A 1 640 ? -15.590 3.818 -10.019 1.00 92.69 640 LYS A O 1
ATOM 5118 N N . ARG A 1 641 ? -15.546 3.727 -7.776 1.00 93.31 641 ARG A N 1
ATOM 5119 C CA . ARG A 1 641 ? -14.335 4.573 -7.636 1.00 93.31 641 ARG A CA 1
ATOM 5120 C C . ARG A 1 641 ? -13.131 3.904 -8.290 1.00 93.31 641 ARG A C 1
ATOM 5122 O O . ARG A 1 641 ? -12.419 4.555 -9.052 1.00 93.31 641 ARG A O 1
ATOM 5129 N N . ALA A 1 642 ? -12.925 2.621 -7.998 1.00 92.38 642 ALA A N 1
ATOM 5130 C CA . ALA A 1 642 ? -11.834 1.838 -8.562 1.00 92.38 642 ALA A CA 1
ATOM 5131 C C . ALA A 1 642 ? -11.973 1.690 -10.085 1.00 92.38 642 ALA A C 1
ATOM 5133 O O . ALA A 1 642 ? -11.012 1.956 -10.802 1.00 92.38 642 ALA A O 1
ATOM 5134 N N . GLU A 1 643 ? -13.172 1.371 -10.584 1.00 92.88 643 GLU A N 1
ATOM 5135 C CA . GLU A 1 643 ? -13.437 1.238 -12.020 1.00 92.88 643 GLU A CA 1
ATOM 5136 C C . GLU A 1 643 ? -13.177 2.560 -12.758 1.00 92.88 643 GLU A C 1
ATOM 5138 O O . GLU A 1 643 ? -12.492 2.568 -13.776 1.00 92.88 643 GLU A O 1
ATOM 5143 N N . VAL A 1 644 ? -13.633 3.704 -12.227 1.00 93.88 644 VAL A N 1
ATOM 5144 C CA . VAL A 1 644 ? -13.335 5.024 -12.814 1.00 93.88 644 VAL A CA 1
ATOM 5145 C C . VAL A 1 644 ? -11.825 5.242 -12.947 1.00 93.88 644 VAL A C 1
ATOM 5147 O O . VAL A 1 644 ? -11.361 5.652 -14.011 1.00 93.88 644 VAL A O 1
ATOM 5150 N N . LEU A 1 645 ? -11.052 4.950 -11.899 1.00 92.25 645 LEU A N 1
ATOM 5151 C CA . LEU A 1 645 ? -9.595 5.099 -11.928 1.00 92.25 645 LEU A CA 1
ATOM 5152 C C . LEU A 1 645 ? -8.926 4.121 -12.901 1.00 92.25 645 LEU A C 1
ATOM 5154 O O . LEU A 1 645 ? -8.002 4.524 -13.604 1.00 92.25 645 LEU A O 1
ATOM 5158 N N . GLU A 1 646 ? -9.396 2.877 -12.990 1.00 91.94 646 GLU A N 1
ATOM 5159 C CA . GLU A 1 646 ? -8.874 1.874 -13.924 1.00 91.94 646 GLU A CA 1
ATOM 5160 C C . GLU A 1 646 ? -9.117 2.281 -15.387 1.00 91.94 646 GLU A C 1
ATOM 5162 O O . GLU A 1 646 ? -8.198 2.246 -16.210 1.00 91.94 646 GLU A O 1
ATOM 5167 N N . LEU A 1 647 ? -10.336 2.727 -15.710 1.00 93.12 647 LEU A N 1
ATOM 5168 C CA . LEU A 1 647 ? -10.704 3.210 -17.045 1.00 93.12 647 LEU A CA 1
ATOM 5169 C C . LEU A 1 647 ? -9.862 4.431 -17.447 1.00 93.12 647 LEU A C 1
ATOM 5171 O O . LEU A 1 647 ? -9.369 4.504 -18.573 1.00 93.12 647 LEU A O 1
ATOM 5175 N N . VAL A 1 648 ? -9.650 5.371 -16.519 1.00 93.00 648 VAL A N 1
ATOM 5176 C CA . VAL A 1 648 ? -8.782 6.538 -16.745 1.00 93.00 648 VAL A CA 1
ATOM 5177 C C . VAL A 1 648 ? -7.325 6.107 -16.929 1.00 93.00 648 VAL A C 1
ATOM 5179 O O . VAL A 1 648 ? -6.671 6.567 -17.866 1.00 93.00 648 VAL A O 1
ATOM 5182 N N . ALA A 1 649 ? -6.821 5.184 -16.105 1.00 90.75 649 ALA A N 1
ATOM 5183 C CA . ALA A 1 649 ? -5.442 4.703 -16.167 1.00 90.75 649 ALA A CA 1
ATOM 5184 C C . ALA A 1 649 ? -5.107 3.983 -17.483 1.00 90.75 649 ALA A C 1
ATOM 5186 O O . ALA A 1 649 ? -3.977 4.101 -17.960 1.00 90.75 649 ALA A O 1
ATOM 5187 N N . LYS A 1 650 ? -6.078 3.312 -18.121 1.00 90.50 650 LYS A N 1
ATOM 5188 C CA . LYS A 1 650 ? -5.920 2.739 -19.475 1.00 90.50 650 LYS A CA 1
ATOM 5189 C C . LYS A 1 650 ? -5.600 3.803 -20.529 1.00 90.50 650 LYS A C 1
ATOM 5191 O O . LYS A 1 650 ? -4.895 3.513 -21.496 1.00 90.50 650 LYS A O 1
ATOM 5196 N N . VAL A 1 651 ? -6.061 5.039 -20.335 1.00 91.25 651 VAL A N 1
ATOM 5197 C CA . VAL A 1 651 ? -5.797 6.161 -21.247 1.00 91.25 651 VAL A CA 1
ATOM 5198 C C . VAL A 1 651 ? -4.592 6.972 -20.787 1.00 91.25 651 VAL A C 1
ATOM 5200 O O . VAL A 1 651 ? -3.577 6.999 -21.482 1.00 91.25 651 VAL A O 1
ATOM 5203 N N . LYS A 1 652 ? -4.676 7.604 -19.615 1.00 89.38 652 LYS A N 1
ATOM 5204 C CA . LYS A 1 652 ? -3.593 8.387 -19.017 1.00 89.38 652 LYS A CA 1
ATOM 5205 C C . LYS A 1 652 ? -3.621 8.237 -17.488 1.00 89.38 652 LYS A C 1
ATOM 5207 O O . LYS A 1 652 ? -4.551 8.735 -16.857 1.00 89.38 652 LYS A O 1
ATOM 5212 N N . PRO A 1 653 ? -2.616 7.578 -16.884 1.00 85.62 653 PRO A N 1
ATOM 5213 C CA . PRO A 1 653 ? -2.534 7.410 -15.437 1.00 85.62 653 PRO A CA 1
ATOM 5214 C C . PRO A 1 653 ? -2.423 8.739 -14.682 1.00 85.62 653 PRO A C 1
ATOM 5216 O O . PRO A 1 653 ? -1.808 9.694 -15.162 1.00 85.62 653 PRO A O 1
ATOM 5219 N N . LEU A 1 654 ? -2.961 8.765 -13.460 1.00 74.31 654 LEU A N 1
ATOM 5220 C CA . LEU A 1 654 ? -2.804 9.886 -12.535 1.00 74.31 654 LEU A CA 1
ATOM 5221 C C . LEU A 1 654 ? -1.310 10.084 -12.212 1.00 74.31 654 LEU A C 1
ATOM 5223 O O . LEU A 1 654 ? -0.627 9.117 -11.878 1.00 74.31 654 LEU A O 1
ATOM 5227 N N . ASN A 1 655 ? -0.807 11.320 -12.278 1.00 70.25 655 ASN A N 1
ATOM 5228 C CA . ASN A 1 655 ? 0.600 11.658 -12.004 1.00 70.25 655 ASN A CA 1
ATOM 5229 C C . ASN A 1 655 ? 1.630 10.948 -12.908 1.00 70.25 655 ASN A C 1
ATOM 5231 O O . ASN A 1 655 ? 2.731 10.616 -12.468 1.00 70.25 655 ASN A O 1
ATOM 5235 N N . SER A 1 656 ? 1.303 10.710 -14.179 1.00 69.31 656 SER A N 1
ATOM 5236 C CA . SER A 1 656 ? 2.268 10.170 -15.138 1.00 69.31 656 SER A CA 1
ATOM 5237 C C . SER A 1 656 ? 3.394 11.179 -15.418 1.00 69.31 656 SER A C 1
ATOM 5239 O O . SER A 1 656 ? 3.147 12.222 -16.029 1.00 69.31 656 SER A O 1
ATOM 5241 N N . SER A 1 657 ? 4.629 10.872 -15.010 1.00 74.31 657 SER A N 1
ATOM 5242 C CA . SER A 1 657 ? 5.814 11.588 -15.494 1.00 74.31 657 SER A CA 1
ATOM 5243 C C . SER A 1 657 ? 6.064 11.265 -16.969 1.00 74.31 657 SER A C 1
ATOM 5245 O O . SER A 1 657 ? 5.663 10.203 -17.460 1.00 74.31 657 SER A O 1
ATOM 5247 N N . ARG A 1 658 ? 6.727 12.182 -17.689 1.00 74.94 658 ARG A N 1
ATOM 5248 C CA . ARG A 1 658 ? 7.125 11.921 -19.076 1.00 74.94 658 ARG A CA 1
ATOM 5249 C C . ARG A 1 658 ? 8.055 10.703 -19.080 1.00 74.94 658 ARG A C 1
ATOM 5251 O O . ARG A 1 658 ? 9.062 10.720 -18.367 1.00 74.94 658 ARG A O 1
ATOM 5258 N N . PRO A 1 659 ? 7.716 9.635 -19.813 1.00 78.56 659 PRO A N 1
ATOM 5259 C CA . PRO A 1 659 ? 8.496 8.415 -19.751 1.00 78.56 659 PRO A CA 1
ATOM 5260 C C . PRO A 1 659 ? 9.853 8.612 -20.446 1.00 78.56 659 PRO A C 1
ATOM 5262 O O . PRO A 1 659 ? 9.970 9.410 -21.370 1.00 78.56 659 PRO A O 1
ATOM 5265 N N . MET A 1 660 ? 10.888 7.893 -20.007 1.00 81.25 660 MET A N 1
ATOM 5266 C CA . MET A 1 660 ? 12.174 7.833 -20.718 1.00 81.25 660 MET A CA 1
ATOM 5267 C C . MET A 1 660 ? 12.126 6.753 -21.797 1.00 81.25 660 MET A C 1
ATOM 5269 O O . MET A 1 660 ? 11.488 5.721 -21.575 1.00 81.25 660 MET A O 1
ATOM 5273 N N . LEU A 1 661 ? 12.808 6.971 -22.927 1.00 81.31 661 LEU A N 1
ATOM 5274 C CA . LEU A 1 661 ? 12.854 6.009 -24.030 1.00 81.31 661 LEU A CA 1
ATOM 5275 C C . LEU A 1 661 ? 13.373 4.650 -23.531 1.00 81.31 661 LEU A C 1
ATOM 5277 O O . LEU A 1 661 ? 14.489 4.556 -23.020 1.00 81.31 661 LEU A O 1
ATOM 5281 N N . LYS A 1 662 ? 12.538 3.613 -23.643 1.00 80.81 662 LYS A N 1
ATOM 5282 C CA . LYS A 1 662 ? 12.915 2.224 -23.346 1.00 80.81 662 LYS A CA 1
ATOM 5283 C C . LYS A 1 662 ? 13.699 1.620 -24.512 1.00 80.81 662 LYS A C 1
ATOM 5285 O O . LYS A 1 662 ? 13.718 2.171 -25.608 1.00 80.81 662 LYS A O 1
ATOM 5290 N N . ASP A 1 663 ? 14.305 0.460 -24.271 1.00 80.94 663 ASP A N 1
ATOM 5291 C CA . ASP A 1 663 ? 14.914 -0.342 -25.332 1.00 80.94 663 ASP A CA 1
ATOM 5292 C C . ASP A 1 663 ? 13.896 -0.621 -26.452 1.00 80.94 663 ASP A C 1
ATOM 5294 O O . ASP A 1 663 ? 12.790 -1.115 -26.200 1.00 80.94 663 ASP A O 1
ATOM 5298 N N . ALA A 1 664 ? 14.287 -0.303 -27.687 1.00 79.50 664 ALA A N 1
ATOM 5299 C CA . ALA A 1 664 ? 13.475 -0.445 -28.887 1.00 79.50 664 ALA A CA 1
ATOM 5300 C C . ALA A 1 664 ? 12.996 -1.886 -29.120 1.00 79.50 664 ALA A C 1
ATOM 5302 O O . ALA A 1 664 ? 11.924 -2.088 -29.683 1.00 79.50 664 ALA A O 1
ATOM 5303 N N . HIS A 1 665 ? 13.738 -2.883 -28.627 1.00 78.94 665 HIS A N 1
ATOM 5304 C CA . HIS A 1 665 ? 13.396 -4.303 -28.753 1.00 78.94 665 HIS A CA 1
ATOM 5305 C C . HIS A 1 665 ? 12.201 -4.739 -27.896 1.00 78.94 665 HIS A C 1
ATOM 5307 O O . HIS A 1 665 ? 11.593 -5.773 -28.161 1.00 78.94 665 HIS A O 1
ATOM 5313 N N . ILE A 1 666 ? 11.870 -3.967 -26.858 1.00 80.56 666 ILE A N 1
ATOM 5314 C CA . ILE A 1 666 ? 10.805 -4.280 -25.891 1.00 80.56 666 ILE A CA 1
ATOM 5315 C C . ILE A 1 666 ? 9.585 -3.366 -26.119 1.00 80.56 666 ILE A C 1
ATOM 5317 O O . ILE A 1 666 ? 8.513 -3.579 -25.553 1.00 80.56 666 ILE A O 1
ATOM 5321 N N . LEU A 1 667 ? 9.720 -2.335 -26.959 1.00 80.12 667 LEU A N 1
ATOM 5322 C CA . LEU A 1 667 ? 8.642 -1.402 -27.264 1.00 80.12 667 LEU A CA 1
ATOM 5323 C C . LEU A 1 667 ? 7.612 -2.033 -28.206 1.00 80.12 667 LEU A C 1
ATOM 5325 O O . LEU A 1 667 ? 7.870 -2.245 -29.386 1.00 80.12 667 LEU A O 1
ATOM 5329 N N . SER A 1 668 ? 6.406 -2.259 -27.682 1.00 79.31 668 SER A N 1
ATOM 5330 C CA . SER A 1 668 ? 5.238 -2.663 -28.462 1.00 79.31 668 SER A CA 1
ATOM 5331 C C . SER A 1 668 ? 4.133 -1.617 -28.360 1.00 79.31 668 SER A C 1
ATOM 5333 O O . SER A 1 668 ? 3.677 -1.263 -27.272 1.00 79.31 668 SER A O 1
ATOM 5335 N N . LEU A 1 669 ? 3.676 -1.131 -29.513 1.00 78.25 669 LEU A N 1
ATOM 5336 C CA . LEU A 1 669 ? 2.578 -0.163 -29.609 1.00 78.25 669 LEU A CA 1
ATOM 5337 C C . LEU A 1 669 ? 1.199 -0.818 -29.430 1.00 78.25 669 LEU A C 1
ATOM 5339 O O . LEU A 1 669 ? 0.215 -0.140 -29.126 1.00 78.25 669 LEU A O 1
ATOM 5343 N N . GLU A 1 670 ? 1.130 -2.140 -29.577 1.00 78.06 670 GLU A N 1
ATOM 5344 C CA . GLU A 1 670 ? -0.102 -2.932 -29.500 1.00 78.06 670 GLU A CA 1
ATOM 5345 C C . GLU A 1 670 ? -0.320 -3.549 -28.103 1.00 78.06 670 GLU A C 1
ATOM 5347 O O . GLU A 1 670 ? -1.377 -4.119 -27.836 1.00 78.06 670 GLU A O 1
ATOM 5352 N N . ASP A 1 671 ? 0.642 -3.402 -27.184 1.00 80.88 671 ASP A N 1
ATOM 5353 C CA . ASP A 1 671 ? 0.557 -3.938 -25.824 1.00 80.88 671 ASP A CA 1
ATOM 5354 C C . ASP A 1 671 ? -0.566 -3.272 -25.008 1.00 80.88 671 ASP A C 1
ATOM 5356 O O . ASP A 1 671 ? -0.499 -2.102 -24.634 1.00 80.88 671 ASP A O 1
ATOM 5360 N N . LYS A 1 672 ? -1.610 -4.043 -24.695 1.00 77.12 672 LYS A N 1
ATOM 5361 C CA . LYS A 1 672 ? -2.767 -3.567 -23.923 1.00 77.12 672 LYS A CA 1
ATOM 5362 C C . LYS A 1 672 ? -2.510 -3.461 -22.420 1.00 77.12 672 LYS A C 1
ATOM 5364 O O . LYS A 1 672 ? -3.340 -2.896 -21.714 1.00 77.12 672 LYS A O 1
ATOM 5369 N N . THR A 1 673 ? -1.395 -3.992 -21.920 1.00 80.88 673 THR A N 1
ATOM 5370 C CA . THR A 1 673 ? -1.064 -3.931 -20.488 1.00 80.88 673 THR A CA 1
ATOM 5371 C C . THR A 1 673 ? -0.564 -2.550 -20.061 1.00 80.88 673 THR A C 1
ATOM 5373 O O . THR A 1 673 ? -0.580 -2.226 -18.874 1.00 80.88 673 THR A O 1
ATOM 5376 N N . THR A 1 674 ? -0.171 -1.705 -21.021 1.00 84.75 674 THR A N 1
ATOM 5377 C CA . THR A 1 674 ? 0.315 -0.344 -20.780 1.00 84.75 674 THR A CA 1
ATOM 5378 C C . THR A 1 674 ? -0.676 0.718 -21.257 1.00 84.75 674 THR A C 1
ATOM 5380 O O . THR A 1 674 ? -1.386 0.569 -22.258 1.00 84.75 674 THR A O 1
ATOM 5383 N N . SER A 1 675 ? -0.725 1.836 -20.526 1.00 89.25 675 SER A N 1
ATOM 5384 C CA . SER A 1 675 ? -1.622 2.954 -20.848 1.00 89.25 675 SER A CA 1
ATOM 5385 C C . SER A 1 675 ? -1.364 3.531 -22.244 1.00 89.25 675 SER A C 1
ATOM 5387 O O . SER A 1 675 ? -0.226 3.535 -22.724 1.00 89.25 675 SER A O 1
ATOM 5389 N N . LEU A 1 676 ? -2.402 4.082 -22.879 1.00 90.12 676 LEU A N 1
ATOM 5390 C CA . LEU A 1 676 ? -2.267 4.745 -24.179 1.00 90.12 676 LEU A CA 1
ATOM 5391 C C . LEU A 1 676 ? -1.232 5.880 -24.140 1.00 90.12 676 LEU A C 1
ATOM 5393 O O . LEU A 1 676 ? -0.399 5.971 -25.038 1.00 90.12 676 LEU A O 1
ATOM 5397 N N . TYR A 1 677 ? -1.246 6.707 -23.090 1.00 90.38 677 TYR A N 1
ATOM 5398 C CA . TYR A 1 677 ? -0.283 7.793 -22.889 1.00 90.38 677 TYR A CA 1
ATOM 5399 C C . TYR A 1 677 ? 1.163 7.301 -22.977 1.00 90.38 677 TYR A C 1
ATOM 5401 O O . TYR A 1 677 ? 1.950 7.826 -23.761 1.00 90.38 677 TYR A O 1
ATOM 5409 N N . GLN A 1 678 ? 1.503 6.251 -22.222 1.00 88.38 678 GLN A N 1
ATOM 5410 C CA . GLN A 1 678 ? 2.859 5.703 -22.222 1.00 88.38 678 GLN A CA 1
ATOM 5411 C C . GLN A 1 678 ? 3.257 5.155 -23.592 1.00 88.38 678 GLN A C 1
ATOM 5413 O O . GLN A 1 678 ? 4.379 5.398 -24.029 1.00 88.38 678 GLN A O 1
ATOM 5418 N N . ARG A 1 679 ? 2.353 4.448 -24.281 1.00 88.12 679 ARG A N 1
ATOM 5419 C CA . ARG A 1 679 ? 2.631 3.899 -25.615 1.00 88.12 679 ARG A CA 1
ATOM 5420 C C . ARG A 1 679 ? 2.908 4.994 -26.640 1.00 88.12 679 ARG A C 1
ATOM 5422 O O . ARG A 1 679 ? 3.894 4.905 -27.363 1.00 88.12 679 ARG A O 1
ATOM 5429 N N . ILE A 1 680 ? 2.082 6.039 -26.663 1.00 89.06 680 ILE A N 1
ATOM 5430 C CA . ILE A 1 680 ? 2.229 7.172 -27.588 1.00 89.06 680 ILE A CA 1
ATOM 5431 C C . ILE A 1 680 ? 3.500 7.967 -27.298 1.00 89.06 680 ILE A C 1
ATOM 5433 O O . ILE A 1 680 ? 4.245 8.273 -28.223 1.00 89.06 680 ILE A O 1
ATOM 5437 N N . GLU A 1 681 ? 3.788 8.272 -26.032 1.00 88.69 681 GLU A N 1
ATOM 5438 C CA . GLU A 1 681 ? 5.004 9.006 -25.667 1.00 88.69 681 GLU A CA 1
ATOM 5439 C C . GLU A 1 681 ? 6.274 8.219 -26.014 1.00 88.69 681 GLU A C 1
ATOM 5441 O O . GLU A 1 681 ? 7.198 8.784 -26.588 1.00 88.69 681 GLU A O 1
ATOM 5446 N N . GLN A 1 682 ? 6.321 6.911 -25.738 1.00 88.31 682 GLN A N 1
ATOM 5447 C CA . GLN A 1 682 ? 7.464 6.067 -26.117 1.00 88.31 682 GLN A CA 1
ATOM 5448 C C . GLN A 1 682 ? 7.660 6.013 -27.636 1.00 88.31 682 GLN A C 1
ATOM 5450 O O . GLN A 1 682 ? 8.782 6.148 -28.123 1.00 88.31 682 GLN A O 1
ATOM 5455 N N . ALA A 1 683 ? 6.567 5.866 -28.389 1.00 87.44 683 ALA A N 1
ATOM 5456 C CA . ALA A 1 683 ? 6.599 5.879 -29.847 1.00 87.44 683 ALA A CA 1
ATOM 5457 C C . ALA A 1 683 ? 7.085 7.221 -30.400 1.00 87.44 683 ALA A C 1
ATOM 5459 O O . ALA A 1 683 ? 7.854 7.253 -31.359 1.00 87.44 683 ALA A O 1
ATOM 5460 N N . CYS A 1 684 ? 6.633 8.324 -29.802 1.00 89.00 684 CYS A N 1
ATOM 5461 C CA . CYS A 1 684 ? 7.030 9.673 -30.181 1.00 89.00 684 CYS A CA 1
ATOM 5462 C C . CYS A 1 684 ? 8.516 9.905 -29.888 1.00 89.00 684 CYS A C 1
ATOM 5464 O O . CYS A 1 684 ? 9.241 10.368 -30.760 1.00 89.00 684 CYS A O 1
ATOM 5466 N N . LEU A 1 685 ? 9.003 9.499 -28.711 1.00 89.56 685 LEU A N 1
ATOM 5467 C CA . LEU A 1 685 ? 10.422 9.594 -28.355 1.00 89.56 685 LEU A CA 1
ATOM 5468 C C . LEU A 1 685 ? 11.316 8.776 -29.294 1.00 89.56 685 LEU A C 1
ATOM 5470 O O . LEU A 1 685 ? 12.395 9.239 -29.657 1.00 89.56 685 LEU A O 1
ATOM 5474 N N . PHE A 1 686 ? 10.878 7.587 -29.718 1.00 90.00 686 PHE A N 1
ATOM 5475 C CA . PHE A 1 686 ? 11.622 6.806 -30.707 1.00 90.00 686 PHE A CA 1
ATOM 5476 C C . PHE A 1 686 ? 11.594 7.465 -32.095 1.00 90.00 686 PHE A C 1
ATOM 5478 O O . PHE A 1 686 ? 12.616 7.496 -32.773 1.00 90.00 686 PHE A O 1
ATOM 5485 N N . ALA A 1 687 ? 10.465 8.054 -32.503 1.00 88.75 687 ALA A N 1
ATOM 5486 C CA . ALA A 1 687 ? 10.369 8.799 -33.759 1.00 88.75 687 ALA A CA 1
ATOM 5487 C C . ALA A 1 687 ? 11.315 10.015 -33.767 1.00 88.75 687 ALA A C 1
ATOM 5489 O O . ALA A 1 687 ? 12.102 10.176 -34.699 1.00 88.75 687 ALA A O 1
ATOM 5490 N N . GLU A 1 688 ? 11.318 10.806 -32.690 1.00 89.56 688 GLU A N 1
ATOM 5491 C CA . GLU A 1 688 ? 12.260 11.916 -32.497 1.00 89.56 688 GLU A CA 1
ATOM 5492 C C . GLU A 1 688 ? 13.722 11.434 -32.503 1.00 89.56 688 GLU A C 1
ATOM 5494 O O . GLU A 1 688 ? 14.594 12.092 -33.072 1.00 89.56 688 GLU A O 1
ATOM 5499 N N . PHE A 1 689 ? 14.007 10.279 -31.888 1.00 89.31 689 PHE A N 1
ATOM 5500 C CA . PHE A 1 689 ? 15.336 9.665 -31.914 1.00 89.31 689 PHE A CA 1
ATOM 5501 C C . PHE A 1 689 ? 15.773 9.309 -33.342 1.00 89.31 689 PHE A C 1
ATOM 5503 O O . PHE A 1 689 ? 16.915 9.591 -33.709 1.00 89.31 689 PHE A O 1
ATOM 5510 N N . VAL A 1 690 ? 14.882 8.737 -34.157 1.00 89.38 690 VAL A N 1
ATOM 5511 C CA . VAL A 1 690 ? 15.159 8.400 -35.562 1.00 89.38 690 VAL A CA 1
ATOM 5512 C C . VAL A 1 690 ? 15.443 9.659 -36.383 1.00 89.38 690 VAL A C 1
ATOM 5514 O O . VAL A 1 690 ? 16.466 9.705 -37.066 1.00 89.38 690 VAL A O 1
ATOM 5517 N N . GLU A 1 691 ? 14.603 10.696 -36.283 1.00 88.88 691 GLU A N 1
ATOM 5518 C CA . GLU A 1 691 ? 14.798 11.960 -37.014 1.00 88.88 691 GLU A CA 1
ATOM 5519 C C . GLU A 1 691 ? 16.126 12.632 -36.643 1.00 88.88 691 GLU A C 1
ATOM 5521 O O . GLU A 1 691 ? 16.930 12.947 -37.524 1.00 88.88 691 GLU A O 1
ATOM 5526 N N . ARG A 1 692 ? 16.408 12.779 -35.340 1.00 89.25 692 ARG A N 1
ATOM 5527 C CA . ARG A 1 692 ? 17.670 13.371 -34.862 1.00 89.25 692 ARG A CA 1
ATOM 5528 C C . ARG A 1 692 ? 18.882 12.562 -35.297 1.00 89.25 692 ARG A C 1
ATOM 5530 O O . ARG A 1 692 ? 19.906 13.134 -35.665 1.00 89.25 692 ARG A O 1
ATOM 5537 N N . 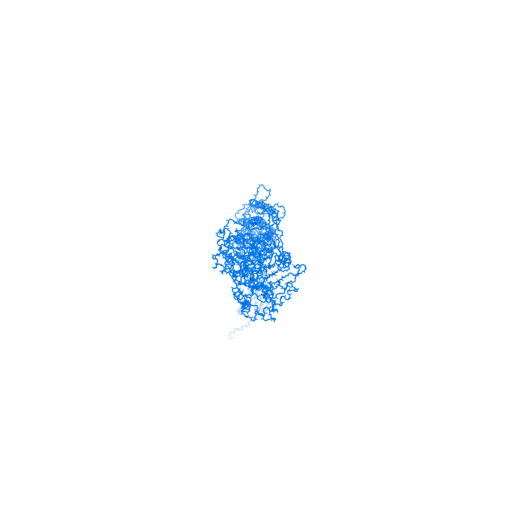SER A 1 693 ? 18.790 11.236 -35.249 1.00 89.31 693 SER A N 1
ATOM 5538 C CA . SER A 1 693 ? 19.888 10.366 -35.667 1.00 89.31 693 SER A CA 1
ATOM 5539 C C . SER A 1 693 ? 20.151 10.479 -37.166 1.00 89.31 693 SER A C 1
ATOM 5541 O O . SER A 1 693 ? 21.305 10.592 -37.572 1.00 89.31 693 SER A O 1
ATOM 5543 N N . ALA A 1 694 ? 19.100 10.519 -37.987 1.00 89.12 694 ALA A N 1
ATOM 5544 C CA . ALA A 1 694 ? 19.227 10.691 -39.428 1.00 89.12 694 ALA A CA 1
ATOM 5545 C C . ALA A 1 694 ? 19.835 12.052 -39.800 1.00 89.12 694 ALA A C 1
ATOM 5547 O O . ALA A 1 694 ? 20.730 12.112 -40.641 1.00 89.12 694 ALA A O 1
ATOM 5548 N N . GLU A 1 695 ? 19.406 13.135 -39.146 1.00 89.38 695 GLU A N 1
ATOM 5549 C CA . GLU A 1 695 ? 19.988 14.468 -39.337 1.00 89.38 695 GLU A CA 1
ATOM 5550 C C . GLU A 1 695 ? 21.483 14.483 -38.991 1.00 89.38 695 GLU A C 1
ATOM 5552 O O . GLU A 1 695 ? 22.305 14.978 -39.762 1.00 89.38 695 GLU A O 1
ATOM 5557 N N . ARG A 1 696 ? 21.863 13.866 -37.868 1.00 88.12 696 ARG A N 1
ATOM 5558 C CA . ARG A 1 696 ? 23.264 13.771 -37.434 1.00 88.12 696 ARG A CA 1
ATOM 5559 C C . ARG A 1 696 ? 24.123 12.954 -38.390 1.00 88.12 696 ARG A C 1
ATOM 5561 O O . ARG A 1 696 ? 25.232 13.382 -38.708 1.00 88.12 696 ARG A O 1
ATOM 5568 N N . ILE A 1 697 ? 23.619 11.813 -38.864 1.00 90.50 697 ILE A N 1
ATOM 5569 C CA . ILE A 1 697 ? 24.311 11.001 -39.872 1.00 90.50 697 ILE A CA 1
ATOM 5570 C C . ILE A 1 697 ? 24.496 11.820 -41.152 1.00 90.50 697 ILE A C 1
ATOM 5572 O O . ILE A 1 697 ? 25.609 11.882 -41.665 1.00 90.50 697 ILE A O 1
ATOM 5576 N N . ASN A 1 698 ? 23.457 12.509 -41.629 1.00 88.94 698 ASN A N 1
ATOM 5577 C CA . ASN A 1 698 ? 23.535 13.352 -42.824 1.00 88.94 698 ASN A CA 1
ATOM 5578 C C . ASN A 1 698 ? 24.546 14.501 -42.687 1.00 88.94 698 ASN A C 1
ATOM 5580 O O . ASN A 1 698 ? 25.332 14.726 -43.607 1.00 88.94 698 ASN A O 1
ATOM 5584 N N . ASN A 1 699 ? 24.584 15.180 -41.538 1.00 89.06 699 ASN A N 1
ATOM 5585 C CA . ASN A 1 699 ? 25.576 16.225 -41.277 1.00 89.06 699 ASN A CA 1
ATOM 5586 C C . ASN A 1 699 ? 27.000 15.649 -41.290 1.00 89.06 699 ASN A C 1
ATOM 5588 O O . ASN A 1 699 ? 27.871 16.166 -41.985 1.00 89.06 699 ASN A O 1
ATOM 5592 N N . ARG A 1 700 ? 27.223 14.511 -40.618 1.00 89.75 700 ARG A N 1
ATOM 5593 C CA . ARG A 1 700 ? 28.535 13.848 -40.609 1.00 89.75 700 ARG A CA 1
ATOM 5594 C C . ARG A 1 700 ? 28.954 13.348 -41.993 1.00 89.75 700 ARG A C 1
ATOM 5596 O O . ARG A 1 700 ? 30.135 13.391 -42.321 1.00 89.75 700 ARG A O 1
ATOM 5603 N N . LEU A 1 701 ? 28.012 12.878 -42.812 1.00 91.00 701 LEU A N 1
ATOM 5604 C CA . LEU A 1 701 ? 28.280 12.470 -44.193 1.00 91.00 701 LEU A CA 1
ATOM 5605 C C . LEU A 1 701 ? 28.809 13.633 -45.033 1.00 91.00 701 LEU A C 1
ATOM 5607 O O . LEU A 1 701 ? 29.730 13.424 -45.822 1.00 91.00 701 LEU A O 1
ATOM 5611 N N . ALA A 1 702 ? 28.245 14.833 -44.870 1.00 89.00 702 ALA A N 1
ATOM 5612 C CA . ALA A 1 702 ? 28.711 16.020 -45.578 1.00 89.00 702 ALA A CA 1
ATOM 5613 C C . ALA A 1 702 ? 30.175 16.334 -45.229 1.00 89.00 702 ALA A C 1
ATOM 5615 O O . ALA A 1 702 ? 30.989 16.487 -46.142 1.00 89.00 702 ALA A O 1
ATOM 5616 N N . ASP A 1 703 ? 30.520 16.315 -43.938 1.00 88.62 703 ASP A N 1
ATOM 5617 C CA . ASP A 1 703 ? 31.893 16.531 -43.464 1.00 88.62 703 ASP A CA 1
ATOM 5618 C C . ASP A 1 703 ? 32.857 15.470 -44.018 1.00 88.62 703 ASP A C 1
ATOM 5620 O O . ASP A 1 703 ? 33.882 15.797 -44.608 1.00 88.62 703 ASP A O 1
ATOM 5624 N N . LEU A 1 704 ? 32.494 14.185 -43.923 1.00 89.62 704 LEU A N 1
ATOM 5625 C CA . LEU A 1 704 ? 33.337 13.081 -44.399 1.00 89.62 704 LEU A CA 1
ATOM 5626 C C . LEU A 1 704 ? 33.570 13.115 -45.915 1.00 89.62 704 LEU A C 1
ATOM 5628 O O . LEU A 1 704 ? 34.644 12.737 -46.383 1.00 89.62 704 LEU A O 1
ATOM 5632 N N . ILE A 1 705 ? 32.579 13.548 -46.700 1.00 89.69 705 ILE A N 1
ATOM 5633 C CA . ILE A 1 705 ? 32.741 13.720 -48.148 1.00 89.69 705 ILE A CA 1
ATOM 5634 C C . ILE A 1 705 ? 33.755 14.833 -48.434 1.00 89.69 705 ILE A C 1
ATOM 5636 O O . ILE A 1 705 ? 34.638 14.630 -49.270 1.00 89.69 705 ILE A O 1
ATOM 5640 N N . ILE A 1 706 ? 33.666 15.965 -47.729 1.00 89.19 706 ILE A N 1
ATOM 5641 C CA . ILE A 1 706 ? 34.614 17.083 -47.857 1.00 89.19 706 ILE A CA 1
ATOM 5642 C C . ILE A 1 706 ? 36.026 16.638 -47.459 1.00 89.19 706 ILE A C 1
ATOM 5644 O O . ILE A 1 706 ? 36.987 16.922 -48.180 1.00 89.19 706 ILE A O 1
ATOM 5648 N N . ASP A 1 707 ? 36.155 15.896 -46.361 1.00 86.94 707 ASP A N 1
ATOM 5649 C CA . ASP A 1 707 ? 37.437 15.390 -45.873 1.00 86.94 707 ASP A CA 1
ATOM 5650 C C . ASP A 1 707 ? 38.092 14.446 -46.893 1.00 86.94 707 ASP A C 1
ATOM 5652 O O . ASP A 1 707 ? 39.261 14.619 -47.244 1.00 86.94 707 ASP A O 1
ATOM 5656 N N . VAL A 1 708 ? 37.335 13.486 -47.446 1.00 87.38 708 VAL A N 1
ATOM 5657 C CA . VAL A 1 708 ? 37.831 12.566 -48.487 1.00 87.38 708 VAL A CA 1
ATOM 5658 C C . VAL A 1 708 ? 38.236 13.325 -49.752 1.00 87.38 708 VAL A C 1
ATOM 5660 O O . VAL A 1 708 ? 39.265 13.016 -50.357 1.00 87.38 708 VAL A O 1
ATOM 5663 N N . GLU A 1 709 ? 37.454 14.322 -50.172 1.00 86.62 709 GLU A N 1
ATOM 5664 C CA . GLU A 1 709 ? 37.775 15.138 -51.347 1.00 86.62 709 GLU A CA 1
ATOM 5665 C C . GLU A 1 709 ? 39.052 15.965 -51.147 1.00 86.62 709 GLU A C 1
ATOM 5667 O O . GLU A 1 709 ? 39.879 16.028 -52.062 1.00 86.62 709 GLU A O 1
ATOM 5672 N N . THR A 1 710 ? 39.241 16.528 -49.951 1.00 86.56 710 THR A N 1
ATOM 5673 C CA . THR A 1 710 ? 40.408 17.342 -49.581 1.00 86.56 710 THR A CA 1
ATOM 5674 C C . THR A 1 710 ? 41.668 16.488 -49.457 1.00 86.56 710 THR A C 1
ATOM 5676 O O . THR A 1 710 ? 42.696 16.801 -50.055 1.00 86.56 710 THR A O 1
ATOM 5679 N N . GLU A 1 711 ? 41.592 15.357 -48.752 1.00 84.62 711 GLU A N 1
ATOM 5680 C CA . GLU A 1 711 ? 42.713 14.430 -48.580 1.00 84.62 711 GLU A CA 1
ATOM 5681 C C . GLU A 1 711 ? 43.200 13.797 -49.894 1.00 84.62 711 GLU A C 1
ATOM 5683 O O . GLU A 1 711 ? 44.366 13.406 -49.995 1.00 84.62 711 GLU A O 1
ATOM 5688 N N . CYS A 1 712 ? 42.310 13.652 -50.879 1.00 84.38 712 CYS A N 1
ATOM 5689 C CA . CYS A 1 712 ? 42.624 13.079 -52.189 1.00 84.38 712 CYS A CA 1
ATOM 5690 C C . CYS A 1 712 ? 43.037 14.122 -53.231 1.00 84.38 712 CYS A C 1
ATOM 5692 O O . CYS A 1 712 ? 43.437 13.733 -54.326 1.00 84.38 712 CYS A O 1
ATOM 5694 N N . ALA A 1 713 ? 42.953 15.423 -52.931 1.00 81.56 713 ALA A N 1
ATOM 5695 C CA . ALA A 1 713 ? 43.365 16.484 -53.848 1.00 81.56 713 ALA A CA 1
ATOM 5696 C C . ALA A 1 713 ? 44.791 16.311 -54.431 1.00 81.56 713 ALA A C 1
ATOM 5698 O O . ALA A 1 713 ? 44.940 16.536 -55.632 1.00 81.56 713 ALA A O 1
ATOM 5699 N N . PRO A 1 714 ? 45.818 15.868 -53.667 1.00 80.50 714 PRO A N 1
ATOM 5700 C CA . PRO A 1 714 ? 47.162 15.651 -54.214 1.00 80.50 714 PRO A CA 1
ATOM 5701 C C . PRO A 1 714 ? 47.338 14.316 -54.968 1.00 80.50 714 PRO A C 1
ATOM 5703 O O . PRO A 1 714 ? 48.393 14.096 -55.556 1.00 80.50 714 PRO A O 1
ATOM 5706 N N . LEU A 1 715 ? 46.352 13.408 -54.948 1.00 81.88 715 LEU A N 1
ATOM 5707 C CA . LEU A 1 715 ? 46.438 12.077 -55.562 1.00 81.88 715 LEU A CA 1
ATOM 5708 C C . LEU A 1 715 ? 45.715 12.047 -56.916 1.00 81.88 715 LEU A C 1
ATOM 5710 O O . LEU A 1 715 ? 44.529 11.713 -57.008 1.00 81.88 715 LEU A O 1
ATOM 5714 N N . THR A 1 716 ? 46.439 12.374 -57.985 1.00 78.19 716 THR A N 1
ATOM 5715 C CA . THR A 1 716 ? 45.930 12.298 -59.362 1.00 78.19 716 THR A CA 1
ATOM 5716 C C . THR A 1 716 ? 45.466 10.870 -59.693 1.00 78.19 716 THR A C 1
ATOM 5718 O O . THR A 1 716 ? 46.134 9.900 -59.346 1.00 78.19 716 THR A O 1
ATOM 5721 N N . ASN A 1 717 ? 44.309 10.733 -60.351 1.00 83.00 717 ASN A N 1
ATOM 5722 C CA . ASN A 1 717 ? 43.684 9.460 -60.761 1.00 83.00 717 ASN A CA 1
ATOM 5723 C C . ASN A 1 717 ? 43.213 8.518 -59.631 1.00 83.00 717 ASN A C 1
ATOM 5725 O O . ASN A 1 717 ? 42.770 7.403 -59.904 1.00 83.00 717 ASN A O 1
ATOM 5729 N N . PHE A 1 718 ? 43.216 8.950 -58.364 1.00 87.31 718 PHE A N 1
ATOM 5730 C CA . PHE A 1 718 ? 42.604 8.160 -57.291 1.00 87.31 718 PHE A CA 1
ATOM 5731 C C . PHE A 1 718 ? 41.071 8.060 -57.480 1.00 87.31 718 PHE A C 1
ATOM 5733 O O . PHE A 1 718 ? 40.420 9.080 -57.743 1.00 87.31 718 PHE A O 1
ATOM 5740 N N . PRO A 1 719 ? 40.444 6.876 -57.298 1.00 86.38 719 PRO A N 1
ATOM 5741 C CA . PRO A 1 719 ? 39.006 6.669 -57.494 1.00 86.38 719 PRO A CA 1
ATOM 5742 C C . PRO A 1 719 ? 38.145 7.275 -56.364 1.00 86.38 719 PRO A C 1
ATOM 5744 O O . PRO A 1 719 ? 37.319 6.597 -55.757 1.00 86.38 719 PRO A O 1
ATOM 5747 N N . LYS A 1 720 ? 38.274 8.577 -56.078 1.00 85.75 720 LYS A N 1
ATOM 5748 C CA . LYS A 1 720 ? 37.533 9.258 -54.995 1.00 85.75 720 LYS A CA 1
ATOM 5749 C C . LYS A 1 720 ? 36.009 9.156 -55.132 1.00 85.75 720 LYS A C 1
ATOM 5751 O O . LYS A 1 720 ? 35.309 9.036 -54.131 1.00 85.75 720 LYS A O 1
ATOM 5756 N N . ARG A 1 721 ? 35.500 9.131 -56.374 1.00 85.31 721 ARG A N 1
ATOM 5757 C CA . ARG A 1 721 ? 34.061 9.022 -56.685 1.00 85.31 721 ARG A CA 1
ATOM 5758 C C . ARG A 1 721 ? 33.428 7.733 -56.162 1.00 85.31 721 ARG A C 1
ATOM 5760 O O . ARG A 1 721 ? 32.263 7.763 -55.780 1.00 85.31 721 ARG A O 1
ATOM 5767 N N . LEU A 1 722 ? 34.183 6.634 -56.091 1.00 87.50 722 LEU A N 1
ATOM 5768 C CA . LEU A 1 722 ? 33.714 5.370 -55.520 1.00 87.50 722 LEU A CA 1
ATOM 5769 C C . LEU A 1 722 ? 33.234 5.577 -54.077 1.00 87.50 722 LEU A C 1
ATOM 5771 O O . LEU A 1 722 ? 32.111 5.212 -53.735 1.00 87.50 722 LEU A O 1
ATOM 5775 N N . TYR A 1 723 ? 34.070 6.200 -53.246 1.00 89.06 723 TYR A N 1
ATOM 5776 C CA . TYR A 1 723 ? 33.799 6.382 -51.823 1.00 89.06 723 TYR A CA 1
ATOM 5777 C C . TYR A 1 723 ? 32.813 7.522 -51.568 1.00 89.06 723 TYR A C 1
ATOM 5779 O O . TYR A 1 723 ? 31.864 7.329 -50.812 1.00 89.06 723 TYR A O 1
ATOM 5787 N N . THR A 1 724 ? 32.939 8.661 -52.260 1.00 88.75 724 THR A N 1
ATOM 5788 C CA . THR A 1 724 ? 31.995 9.780 -52.081 1.00 88.75 724 THR A CA 1
ATOM 5789 C C . THR A 1 724 ? 30.579 9.428 -52.548 1.00 88.75 724 THR A C 1
ATOM 5791 O O . THR A 1 724 ? 29.615 9.753 -51.859 1.00 88.75 724 THR A O 1
ATOM 5794 N N . ASN A 1 725 ? 30.413 8.681 -53.647 1.00 87.75 725 ASN A N 1
ATOM 5795 C CA . ASN A 1 725 ? 29.089 8.211 -54.080 1.00 87.75 725 ASN A CA 1
ATOM 5796 C C . ASN A 1 725 ? 28.517 7.119 -53.161 1.00 87.75 725 ASN A C 1
ATOM 5798 O O . ASN A 1 725 ? 27.297 7.007 -53.021 1.00 87.75 725 ASN A O 1
ATOM 5802 N N . THR A 1 726 ? 29.371 6.307 -52.535 1.00 88.44 726 THR A N 1
ATOM 5803 C CA . THR A 1 726 ? 28.926 5.294 -51.567 1.00 88.44 726 THR A CA 1
ATOM 5804 C C . THR A 1 726 ? 28.492 5.940 -50.248 1.00 88.44 726 THR A C 1
ATOM 5806 O O . THR A 1 726 ? 27.436 5.587 -49.734 1.00 88.44 726 THR A O 1
ATOM 5809 N N . LEU A 1 727 ? 29.198 6.968 -49.766 1.00 89.38 727 LEU A N 1
ATOM 5810 C CA . LEU A 1 727 ? 28.755 7.788 -48.628 1.00 89.38 727 LEU A CA 1
ATOM 5811 C C . LEU A 1 727 ? 27.426 8.501 -48.927 1.00 89.38 727 LEU A C 1
ATOM 5813 O O . LEU A 1 727 ? 26.494 8.427 -48.130 1.00 89.38 727 LEU A O 1
ATOM 5817 N N . ARG A 1 728 ? 27.270 9.092 -50.121 1.00 89.19 728 ARG A N 1
ATOM 5818 C CA . ARG A 1 728 ? 25.982 9.671 -50.562 1.00 89.19 728 ARG A CA 1
ATOM 5819 C C . ARG A 1 728 ? 24.848 8.645 -50.601 1.00 89.19 728 ARG A C 1
ATOM 5821 O O . ARG A 1 728 ? 23.696 9.006 -50.393 1.00 89.19 728 ARG A O 1
ATOM 5828 N N . THR A 1 729 ? 25.159 7.366 -50.829 1.00 87.56 729 THR A N 1
ATOM 5829 C CA . THR A 1 729 ? 24.152 6.294 -50.807 1.00 87.56 729 THR A CA 1
ATOM 5830 C C . THR A 1 729 ? 23.526 6.143 -49.417 1.00 87.56 729 THR A C 1
ATOM 5832 O O . THR A 1 729 ? 22.321 5.932 -49.357 1.00 87.56 729 THR A O 1
ATOM 5835 N N . ILE A 1 730 ? 24.278 6.337 -48.322 1.00 87.88 730 ILE A N 1
ATOM 5836 C CA . ILE A 1 730 ? 23.722 6.352 -46.953 1.00 87.88 730 ILE A CA 1
ATOM 5837 C C . ILE A 1 730 ? 22.723 7.504 -46.792 1.00 87.88 730 ILE A C 1
ATOM 5839 O O . ILE A 1 730 ? 21.607 7.280 -46.328 1.00 87.88 730 ILE A O 1
ATOM 5843 N N . GLY A 1 731 ? 23.085 8.713 -47.236 1.00 86.94 731 GLY A N 1
ATOM 5844 C CA . GLY A 1 731 ? 22.184 9.870 -47.183 1.00 86.94 731 GLY A CA 1
ATOM 5845 C C . GLY A 1 731 ? 20.901 9.639 -47.983 1.00 86.94 731 GLY A C 1
ATOM 5846 O O . GLY A 1 731 ? 19.806 9.887 -47.494 1.00 86.94 731 GLY A O 1
ATOM 5847 N N . HIS A 1 732 ? 21.014 9.030 -49.166 1.00 87.69 732 HIS A N 1
ATOM 5848 C CA . HIS A 1 732 ? 19.854 8.656 -49.975 1.00 87.69 732 HIS A CA 1
ATOM 5849 C C . HIS A 1 732 ? 18.967 7.563 -49.353 1.00 87.69 732 HIS A C 1
ATOM 5851 O O . HIS A 1 732 ? 17.775 7.545 -49.645 1.00 87.69 732 HIS A O 1
ATOM 5857 N N . ILE A 1 733 ? 19.509 6.659 -48.525 1.00 86.38 733 ILE A N 1
ATOM 5858 C CA . ILE A 1 733 ? 18.702 5.698 -47.748 1.00 86.38 733 ILE A CA 1
ATOM 5859 C C . ILE A 1 733 ? 17.895 6.452 -46.684 1.00 86.38 733 ILE A C 1
ATOM 5861 O O . ILE A 1 733 ? 16.693 6.244 -46.563 1.00 86.38 733 ILE A O 1
ATOM 5865 N N . LEU A 1 734 ? 18.529 7.365 -45.942 1.00 87.25 734 LEU A N 1
ATOM 5866 C CA . LEU A 1 734 ? 17.867 8.138 -44.885 1.00 87.25 734 LEU A CA 1
ATOM 5867 C C . LEU A 1 734 ? 16.816 9.110 -45.441 1.00 87.25 734 LEU A C 1
ATOM 5869 O O . LEU A 1 734 ? 15.684 9.137 -44.960 1.00 87.25 734 LEU A O 1
ATOM 5873 N N . ASP A 1 735 ? 17.164 9.871 -46.479 1.00 86.31 735 ASP A N 1
ATOM 5874 C CA . ASP A 1 735 ? 16.245 10.801 -47.142 1.00 86.31 735 ASP A CA 1
ATOM 5875 C C . ASP A 1 735 ? 15.120 10.049 -47.871 1.00 86.31 735 ASP A C 1
ATOM 5877 O O . ASP A 1 735 ? 13.964 10.475 -47.837 1.00 86.31 735 ASP A O 1
ATOM 5881 N N . GLY A 1 736 ? 15.431 8.888 -48.456 1.00 83.25 736 GLY A N 1
ATOM 5882 C CA . GLY A 1 736 ? 14.443 7.981 -49.030 1.00 83.25 736 GLY A CA 1
ATOM 5883 C C . GLY A 1 736 ? 13.482 7.404 -47.990 1.00 83.25 736 GLY A C 1
ATOM 5884 O O . GLY A 1 736 ? 12.315 7.221 -48.304 1.00 83.25 736 GLY A O 1
ATOM 5885 N N . ALA A 1 737 ? 13.921 7.154 -46.754 1.00 84.19 737 ALA A N 1
ATOM 5886 C CA . ALA A 1 737 ? 13.068 6.612 -45.695 1.00 84.19 737 ALA A CA 1
ATOM 5887 C C . ALA A 1 737 ? 12.231 7.681 -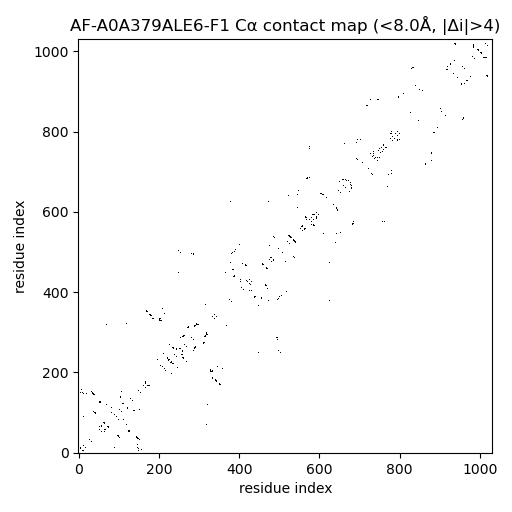44.964 1.00 84.19 737 ALA A C 1
ATOM 5889 O O . ALA A 1 737 ? 11.118 7.384 -44.537 1.00 84.19 737 ALA A O 1
ATOM 5890 N N . LEU A 1 738 ? 12.749 8.905 -44.794 1.00 84.00 738 LEU A N 1
ATOM 5891 C CA . LEU A 1 738 ? 12.138 9.921 -43.918 1.00 84.00 738 LEU A CA 1
ATOM 5892 C C . LEU A 1 738 ? 11.593 11.162 -44.640 1.00 84.00 738 LEU A C 1
ATOM 5894 O O . LEU A 1 738 ? 10.705 11.820 -44.105 1.00 84.00 738 LEU A O 1
ATOM 5898 N N . LYS A 1 739 ? 12.116 11.516 -45.821 1.00 82.81 739 LYS A N 1
ATOM 5899 C CA . LYS A 1 739 ? 11.734 12.739 -46.562 1.00 82.81 739 LYS A CA 1
ATOM 5900 C C . LYS A 1 739 ? 10.996 12.457 -47.868 1.00 82.81 739 LYS A C 1
ATOM 5902 O O . LYS A 1 739 ? 10.755 13.381 -48.640 1.00 82.81 739 LYS A O 1
ATOM 5907 N N . ASP A 1 740 ? 10.682 11.191 -48.129 1.00 74.62 740 ASP A N 1
ATOM 5908 C CA . ASP A 1 740 ? 10.091 10.723 -49.382 1.00 74.62 740 ASP A CA 1
ATOM 5909 C C . ASP A 1 740 ? 10.891 11.141 -50.636 1.00 74.62 740 ASP A C 1
ATOM 5911 O O . ASP A 1 740 ? 10.339 11.337 -51.723 1.00 74.62 740 ASP A O 1
ATOM 5915 N N . ASP A 1 741 ? 12.220 11.263 -50.505 1.00 78.75 741 ASP A N 1
ATOM 5916 C CA . ASP A 1 741 ? 13.075 11.660 -51.622 1.00 78.75 741 ASP A CA 1
ATOM 5917 C C . ASP A 1 741 ? 13.271 10.506 -52.622 1.00 78.75 741 ASP A C 1
ATOM 5919 O O . ASP A 1 741 ? 13.882 9.474 -52.338 1.00 78.75 741 ASP A O 1
ATOM 5923 N N . THR A 1 742 ? 12.778 10.710 -53.844 1.00 77.44 742 THR A N 1
ATOM 5924 C CA . THR A 1 742 ? 12.881 9.771 -54.974 1.00 77.44 742 THR A CA 1
ATOM 5925 C C . THR A 1 742 ? 13.815 10.267 -56.082 1.00 77.44 742 THR A C 1
ATOM 5927 O O . THR A 1 742 ? 13.859 9.689 -57.180 1.00 77.44 742 THR A O 1
ATOM 5930 N N . SER A 1 743 ? 14.584 11.327 -55.807 1.00 78.56 743 SER A N 1
ATOM 5931 C CA . SER A 1 743 ? 15.563 11.903 -56.733 1.00 78.56 743 SER A CA 1
ATOM 5932 C C . SER A 1 743 ? 16.647 10.894 -57.129 1.00 78.56 743 SER A C 1
ATOM 5934 O O . SER A 1 743 ? 17.100 10.878 -58.276 1.00 78.56 743 SER A O 1
ATOM 5936 N N . SER A 1 744 ? 17.007 9.988 -56.215 1.00 80.62 744 SER A N 1
ATOM 5937 C CA . SER A 1 744 ? 17.997 8.936 -56.435 1.00 80.62 744 SER A CA 1
ATOM 5938 C C . SER A 1 744 ? 17.355 7.558 -56.634 1.00 80.62 744 SER A C 1
ATOM 5940 O O . SER A 1 744 ? 16.290 7.241 -56.104 1.00 80.62 744 SER A O 1
ATOM 5942 N N . ALA A 1 745 ? 18.038 6.678 -57.371 1.00 76.56 745 ALA A N 1
ATOM 5943 C CA . ALA A 1 745 ? 17.598 5.291 -57.543 1.00 76.56 745 ALA A CA 1
ATOM 5944 C C . ALA A 1 745 ? 17.604 4.488 -56.224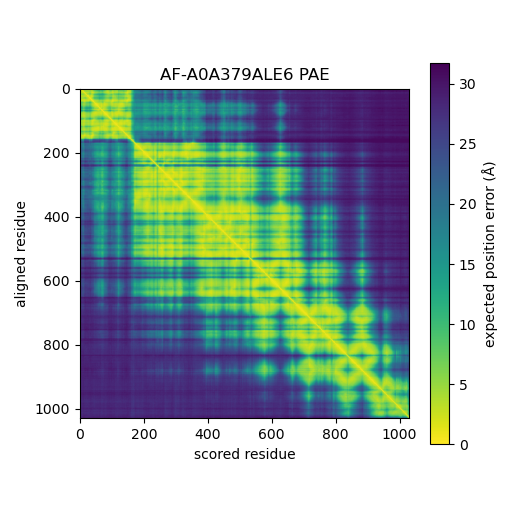 1.00 76.56 745 ALA A C 1
ATOM 5946 O O . ALA A 1 745 ? 16.866 3.514 -56.100 1.00 76.56 745 ALA A O 1
ATOM 5947 N N . THR A 1 746 ? 18.424 4.896 -55.250 1.00 79.31 746 THR A N 1
ATOM 5948 C CA . THR A 1 746 ? 18.423 4.349 -53.886 1.00 79.31 746 THR A CA 1
ATOM 5949 C C . THR A 1 746 ? 17.167 4.781 -53.136 1.00 79.31 746 THR A C 1
ATOM 5951 O O . THR A 1 746 ? 16.462 3.921 -52.622 1.00 79.31 746 THR A O 1
ATOM 5954 N N . GLY A 1 747 ? 16.824 6.073 -53.173 1.00 78.00 747 GLY A N 1
ATOM 5955 C CA . GLY A 1 747 ? 15.604 6.600 -52.557 1.00 78.00 747 GLY A CA 1
ATOM 5956 C C . GLY A 1 747 ? 14.331 5.984 -53.145 1.00 78.00 747 GLY A C 1
ATOM 5957 O O . GLY A 1 747 ? 13.441 5.579 -52.407 1.00 78.00 747 GLY A O 1
ATOM 5958 N N . ARG A 1 748 ? 14.282 5.767 -54.471 1.00 79.00 748 ARG A N 1
ATOM 5959 C CA . ARG A 1 748 ? 13.175 5.036 -55.126 1.00 79.00 748 ARG A CA 1
ATOM 5960 C C . ARG A 1 748 ? 13.013 3.600 -54.625 1.00 79.00 748 ARG A C 1
ATOM 5962 O O . ARG A 1 748 ? 11.883 3.145 -54.503 1.00 79.00 748 ARG A O 1
ATOM 5969 N N . LYS A 1 749 ? 14.115 2.886 -54.370 1.00 78.94 749 LYS A N 1
ATOM 5970 C CA . LYS A 1 749 ? 14.081 1.511 -53.849 1.00 78.94 749 LYS A CA 1
ATOM 5971 C C . LYS A 1 749 ? 13.685 1.486 -52.372 1.00 78.94 749 LYS A C 1
ATOM 5973 O O . LYS A 1 749 ? 12.878 0.657 -51.973 1.00 78.94 749 LYS A O 1
ATOM 5978 N N . GLU A 1 750 ? 14.199 2.421 -51.578 1.00 81.62 750 GLU A N 1
ATOM 5979 C CA . GLU A 1 750 ? 13.806 2.570 -50.175 1.00 81.62 750 GLU A CA 1
ATOM 5980 C C . GLU A 1 750 ? 12.289 2.795 -50.057 1.00 81.62 750 GLU A C 1
ATOM 5982 O O . GLU A 1 750 ? 11.624 2.122 -49.273 1.00 81.62 750 GLU A O 1
ATOM 5987 N N . GLN A 1 751 ? 11.731 3.633 -50.939 1.00 78.19 751 GLN A N 1
ATOM 5988 C CA . GLN A 1 751 ? 10.295 3.913 -51.065 1.00 78.19 751 GLN A CA 1
ATOM 5989 C C . GLN A 1 751 ? 9.444 2.726 -51.543 1.00 78.19 751 GLN A C 1
ATOM 5991 O O . GLN A 1 751 ? 8.250 2.681 -51.257 1.00 78.19 751 GLN A O 1
ATOM 5996 N N . GLN A 1 752 ? 10.032 1.734 -52.220 1.00 78.00 752 GLN A N 1
ATOM 5997 C CA . GLN A 1 752 ? 9.339 0.473 -52.524 1.00 78.00 752 GLN A CA 1
ATOM 5998 C C . GLN A 1 752 ? 9.112 -0.380 -51.263 1.00 78.00 752 GLN A C 1
ATOM 6000 O O . GLN A 1 752 ? 8.287 -1.290 -51.293 1.00 78.00 752 GLN A O 1
ATOM 6005 N N . ALA A 1 753 ? 9.783 -0.051 -50.148 1.00 72.56 753 ALA A N 1
ATOM 6006 C CA . ALA A 1 753 ? 9.654 -0.710 -48.849 1.00 72.56 753 ALA A CA 1
ATOM 6007 C C . ALA A 1 753 ? 9.849 -2.240 -48.914 1.00 72.56 753 ALA A C 1
ATOM 6009 O O . ALA A 1 753 ? 9.151 -3.001 -48.231 1.00 72.56 753 ALA A O 1
ATOM 6010 N N . ASP A 1 754 ? 10.811 -2.678 -49.733 1.00 73.88 754 ASP A N 1
ATOM 6011 C CA . ASP A 1 754 ? 11.225 -4.077 -49.853 1.00 73.88 754 ASP A CA 1
ATOM 6012 C C . ASP A 1 754 ? 11.659 -4.656 -48.493 1.00 73.88 754 ASP A C 1
ATOM 6014 O O . ASP A 1 754 ? 12.066 -3.938 -47.577 1.00 73.88 754 ASP A O 1
ATOM 6018 N N . SER A 1 755 ? 11.596 -5.982 -48.346 1.00 67.31 755 SER A N 1
ATOM 6019 C CA . SER A 1 755 ? 12.079 -6.653 -47.135 1.00 67.31 755 SER A CA 1
ATOM 6020 C C . SER A 1 755 ? 13.537 -6.263 -46.861 1.00 67.31 755 SER A C 1
ATOM 6022 O O . SER A 1 755 ? 14.380 -6.482 -47.730 1.00 67.31 755 SER A O 1
ATOM 6024 N N . ASP A 1 756 ? 13.811 -5.748 -45.655 1.00 77.62 756 ASP A N 1
ATOM 6025 C CA . ASP A 1 756 ? 15.129 -5.331 -45.131 1.00 77.62 756 ASP A CA 1
ATOM 6026 C C . ASP A 1 756 ? 15.529 -3.842 -45.296 1.00 77.62 756 ASP A C 1
ATOM 6028 O O . ASP A 1 756 ? 16.654 -3.455 -44.946 1.00 77.62 756 ASP A O 1
ATOM 6032 N N . THR A 1 757 ? 14.613 -2.983 -45.768 1.00 83.19 757 THR A N 1
ATOM 6033 C CA . THR A 1 757 ? 14.802 -1.517 -45.776 1.00 83.19 757 THR A CA 1
ATOM 6034 C C . THR A 1 757 ? 14.446 -0.864 -44.433 1.00 83.19 757 THR A C 1
ATOM 6036 O O . THR A 1 757 ? 13.674 -1.412 -43.640 1.00 83.19 757 THR A O 1
ATOM 6039 N N . LEU A 1 758 ? 15.002 0.322 -44.153 1.00 84.38 758 LEU A N 1
ATOM 6040 C CA . LEU A 1 758 ? 14.686 1.074 -42.931 1.00 84.38 758 LEU A CA 1
ATOM 6041 C C . LEU A 1 758 ? 13.211 1.489 -42.940 1.00 84.38 758 LEU A C 1
ATOM 6043 O O . LEU A 1 758 ? 12.509 1.300 -41.943 1.00 84.38 758 LEU A O 1
ATOM 6047 N N . LEU A 1 759 ? 12.720 1.968 -44.088 1.00 86.19 759 LEU A N 1
ATOM 6048 C CA . LEU A 1 759 ? 11.311 2.303 -44.273 1.00 86.19 759 LEU A CA 1
ATOM 6049 C C . LEU A 1 759 ? 10.411 1.094 -43.989 1.00 86.19 759 LEU A C 1
ATOM 6051 O O . LEU A 1 759 ? 9.412 1.233 -43.288 1.00 86.19 759 LEU A O 1
ATOM 6055 N N . HIS A 1 760 ? 10.771 -0.102 -44.464 1.00 87.06 760 HIS A N 1
ATOM 6056 C CA . HIS A 1 760 ? 9.998 -1.318 -44.217 1.00 87.06 760 HIS A CA 1
ATOM 6057 C C . HIS A 1 760 ? 9.825 -1.607 -42.722 1.00 87.06 760 HIS A C 1
ATOM 6059 O O . HIS A 1 760 ? 8.702 -1.850 -42.273 1.00 87.06 760 HIS A O 1
ATOM 6065 N N . TYR A 1 761 ? 10.911 -1.553 -41.945 1.00 86.31 761 TYR A N 1
ATOM 6066 C CA . TYR A 1 761 ? 10.859 -1.792 -40.500 1.00 86.31 761 TYR A CA 1
ATOM 6067 C C . TYR A 1 761 ? 10.049 -0.715 -39.768 1.00 86.31 761 TYR A C 1
ATOM 6069 O O . TYR A 1 761 ? 9.200 -1.054 -38.941 1.00 86.31 761 TYR A O 1
ATOM 6077 N N . LEU A 1 762 ? 10.203 0.560 -40.147 1.00 85.88 762 LEU A N 1
ATOM 6078 C CA . LEU A 1 762 ? 9.411 1.663 -39.593 1.00 85.88 762 LEU A CA 1
ATOM 6079 C C . LEU A 1 762 ? 7.912 1.535 -39.919 1.00 85.88 762 LEU A C 1
ATOM 6081 O O . LEU A 1 762 ? 7.083 1.727 -39.033 1.00 85.88 762 LEU A O 1
ATOM 6085 N N . ARG A 1 763 ? 7.536 1.142 -41.147 1.00 86.50 763 ARG A N 1
ATOM 6086 C CA . ARG A 1 763 ? 6.125 0.902 -41.532 1.00 86.50 763 ARG A CA 1
ATOM 6087 C C . ARG A 1 763 ? 5.541 -0.357 -40.888 1.00 86.50 763 ARG A C 1
ATOM 6089 O O . ARG A 1 763 ? 4.338 -0.418 -40.620 1.00 86.50 763 ARG A O 1
ATOM 6096 N N . LYS A 1 764 ? 6.372 -1.371 -40.629 1.00 85.50 764 LYS A N 1
ATOM 6097 C CA . LYS A 1 764 ? 5.965 -2.575 -39.892 1.00 85.50 764 LYS A CA 1
ATOM 6098 C C . LYS A 1 764 ? 5.898 -2.385 -38.380 1.00 85.50 764 LYS A C 1
ATOM 6100 O O . LYS A 1 764 ? 5.304 -3.251 -37.739 1.00 85.50 764 LYS A O 1
ATOM 6105 N N . LEU A 1 765 ? 6.406 -1.265 -37.857 1.00 83.56 765 LEU A N 1
ATOM 6106 C CA . LEU A 1 765 ? 6.530 -0.971 -36.425 1.00 83.56 765 LEU A CA 1
ATOM 6107 C C . LEU A 1 765 ? 7.472 -1.947 -35.698 1.00 83.56 765 LEU A C 1
ATOM 6109 O O . LEU A 1 765 ? 7.317 -2.192 -34.506 1.00 83.56 765 LEU A O 1
ATOM 6113 N N . ASP A 1 766 ? 8.455 -2.496 -36.419 1.00 85.56 766 ASP A N 1
ATOM 6114 C CA . ASP A 1 766 ? 9.528 -3.317 -35.850 1.00 85.56 766 ASP A CA 1
ATOM 6115 C C . ASP A 1 766 ? 10.666 -2.395 -35.390 1.00 85.56 766 ASP A C 1
ATOM 6117 O O . ASP A 1 766 ? 11.634 -2.137 -36.112 1.00 85.56 766 ASP A O 1
ATOM 6121 N N . LEU A 1 767 ? 10.480 -1.808 -34.204 1.00 87.88 767 LEU A N 1
ATOM 6122 C CA . LEU A 1 767 ? 11.349 -0.751 -33.683 1.00 87.88 767 LEU A CA 1
ATOM 6123 C C . LEU A 1 767 ? 12.764 -1.258 -33.372 1.00 87.88 767 LEU A C 1
ATOM 6125 O O . LEU A 1 767 ? 13.724 -0.519 -33.580 1.00 87.88 767 LEU A O 1
ATOM 6129 N N . GLY A 1 768 ? 12.906 -2.519 -32.946 1.00 86.69 768 GLY A N 1
ATOM 6130 C CA . GLY A 1 768 ? 14.207 -3.153 -32.712 1.00 86.69 768 GLY A CA 1
ATOM 6131 C C . GLY A 1 768 ? 15.040 -3.221 -33.992 1.00 86.69 768 GLY A C 1
ATOM 6132 O O . GLY A 1 768 ? 16.129 -2.656 -34.058 1.00 86.69 768 GLY A O 1
ATOM 6133 N N . ARG A 1 769 ? 14.483 -3.786 -35.073 1.00 87.62 769 ARG A N 1
ATOM 6134 C CA . ARG A 1 769 ? 15.208 -3.867 -36.355 1.00 87.62 769 ARG A CA 1
ATOM 6135 C C . ARG A 1 769 ? 15.451 -2.507 -37.001 1.00 87.62 769 ARG A C 1
ATOM 6137 O O . ARG A 1 769 ? 16.482 -2.312 -37.646 1.00 87.62 769 ARG A O 1
ATOM 6144 N N . ALA A 1 770 ? 14.528 -1.557 -36.835 1.00 88.50 770 ALA A N 1
ATOM 6145 C CA . ALA A 1 770 ? 14.740 -0.185 -37.292 1.00 88.50 770 ALA A CA 1
ATOM 6146 C C . ALA A 1 770 ? 15.915 0.479 -36.551 1.00 88.50 770 ALA A C 1
ATOM 6148 O O . ALA A 1 770 ? 16.740 1.142 -37.183 1.00 88.50 770 ALA A O 1
ATOM 6149 N N . HIS A 1 771 ? 16.022 0.261 -35.235 1.00 89.31 771 HIS A N 1
ATOM 6150 C CA . HIS A 1 771 ? 17.147 0.732 -34.430 1.00 89.31 771 HIS A CA 1
ATOM 6151 C C . HIS A 1 771 ? 18.469 0.100 -34.880 1.00 89.31 771 HIS A C 1
ATOM 6153 O O . HIS A 1 771 ? 19.426 0.829 -35.135 1.00 89.31 771 HIS A O 1
ATOM 6159 N N . ASP A 1 772 ? 18.510 -1.223 -35.058 1.00 89.44 772 ASP A N 1
ATOM 6160 C CA . ASP A 1 772 ? 19.708 -1.941 -35.511 1.00 89.44 772 ASP A CA 1
ATOM 6161 C C . ASP A 1 772 ? 20.195 -1.433 -36.870 1.00 89.44 772 ASP A C 1
ATOM 6163 O O . ASP A 1 772 ? 21.387 -1.184 -37.066 1.00 89.44 772 ASP A O 1
ATOM 6167 N N . LYS A 1 773 ? 19.265 -1.213 -37.808 1.00 87.75 773 LYS A N 1
ATOM 6168 C CA . LYS A 1 773 ? 19.589 -0.684 -39.136 1.00 87.75 773 LYS A CA 1
ATOM 6169 C C . LYS A 1 773 ? 20.180 0.720 -39.050 1.00 87.75 773 LYS A C 1
ATOM 6171 O O . LYS A 1 773 ? 21.181 1.008 -39.701 1.00 87.75 773 LYS A O 1
ATOM 6176 N N . LEU A 1 774 ? 19.576 1.586 -38.243 1.00 89.44 774 LEU A N 1
ATOM 6177 C CA . LEU A 1 774 ? 20.031 2.959 -38.061 1.00 89.44 774 LEU A CA 1
ATOM 6178 C C . LEU A 1 774 ? 21.384 3.019 -37.320 1.00 89.44 774 LEU A C 1
ATOM 6180 O O . LEU A 1 774 ? 22.243 3.820 -37.683 1.00 89.44 774 LEU A O 1
ATOM 6184 N N . SER A 1 775 ? 21.619 2.110 -36.371 1.00 89.00 775 SER A N 1
ATOM 6185 C CA . SER A 1 775 ? 22.909 1.924 -35.695 1.00 89.00 775 SER A CA 1
ATOM 6186 C C . SER A 1 775 ? 24.007 1.453 -36.655 1.00 89.00 775 SER A C 1
ATOM 6188 O O . SER A 1 775 ? 25.103 2.013 -36.659 1.00 89.00 775 SER A O 1
ATOM 6190 N N . ALA A 1 776 ? 23.702 0.510 -37.552 1.00 88.38 776 ALA A N 1
ATOM 6191 C CA . ALA A 1 776 ? 24.641 0.066 -38.581 1.00 88.38 776 ALA A CA 1
ATOM 6192 C C . ALA A 1 776 ? 25.051 1.213 -39.526 1.00 88.38 776 ALA A C 1
ATOM 6194 O O . ALA A 1 776 ? 26.232 1.373 -39.832 1.00 88.38 776 ALA A O 1
ATOM 6195 N N . LEU A 1 777 ? 24.099 2.060 -39.943 1.00 89.88 777 LEU A N 1
ATOM 6196 C CA . LEU A 1 777 ? 24.401 3.245 -40.758 1.00 89.88 777 LEU A CA 1
ATOM 6197 C C . LEU A 1 777 ? 25.241 4.279 -39.991 1.00 89.88 777 LEU A C 1
ATOM 6199 O O . LEU A 1 777 ? 26.144 4.882 -40.569 1.00 89.88 777 LEU A O 1
ATOM 6203 N N . ALA A 1 778 ? 24.982 4.469 -38.695 1.00 89.44 778 ALA A N 1
ATOM 6204 C CA . ALA A 1 778 ? 25.774 5.353 -37.842 1.00 89.44 778 ALA A CA 1
ATOM 6205 C C . ALA A 1 778 ? 27.217 4.848 -37.657 1.00 89.44 778 ALA A C 1
ATOM 6207 O O . ALA A 1 778 ? 28.165 5.635 -37.708 1.00 89.44 778 ALA A O 1
ATOM 6208 N N . GLN A 1 779 ? 27.403 3.533 -37.517 1.00 89.38 779 GLN A N 1
ATOM 6209 C CA . GLN A 1 779 ? 28.720 2.910 -37.397 1.00 89.38 779 GLN A CA 1
ATOM 6210 C C . GLN A 1 779 ? 29.574 3.108 -38.660 1.00 89.38 779 GLN A C 1
ATOM 6212 O O . GLN A 1 779 ? 30.779 3.351 -38.551 1.00 89.38 779 GLN A O 1
ATOM 6217 N N . GLU A 1 780 ? 28.963 3.079 -39.850 1.00 89.12 780 GLU A N 1
ATOM 6218 C CA . GLU A 1 780 ? 29.657 3.339 -41.121 1.00 89.12 780 GLU A CA 1
ATOM 6219 C C . GLU A 1 780 ? 30.266 4.746 -41.202 1.00 89.12 780 GLU A C 1
ATOM 6221 O O . GLU A 1 780 ? 31.324 4.933 -41.806 1.00 89.12 780 GLU A O 1
ATOM 6226 N N . VAL A 1 781 ? 29.637 5.726 -40.546 1.00 89.56 781 VAL A N 1
ATOM 6227 C CA . VAL A 1 781 ? 30.101 7.124 -40.491 1.00 89.56 781 VAL A CA 1
ATOM 6228 C C . VAL A 1 781 ? 30.849 7.471 -39.198 1.00 89.56 781 VAL A C 1
ATOM 6230 O O . VAL A 1 781 ? 31.247 8.621 -39.003 1.00 89.56 781 VAL A O 1
ATOM 6233 N N . GLY A 1 782 ? 31.065 6.491 -38.314 1.00 85.00 782 GLY A N 1
ATOM 6234 C CA . GLY A 1 782 ? 31.790 6.676 -37.057 1.00 85.00 782 GLY A CA 1
ATOM 6235 C C . GLY A 1 782 ? 31.041 7.492 -36.005 1.00 85.00 782 GLY A C 1
ATOM 6236 O O . GLY A 1 782 ? 31.680 8.201 -35.230 1.00 85.00 782 GLY A O 1
ATOM 6237 N N . LEU A 1 783 ? 29.708 7.431 -35.991 1.00 88.00 783 LEU A N 1
ATOM 6238 C CA . LEU A 1 783 ? 28.871 8.086 -34.989 1.00 88.00 783 LEU A CA 1
ATOM 6239 C C . LEU A 1 783 ? 28.381 7.086 -33.947 1.00 88.00 783 LEU A C 1
ATOM 6241 O O . LEU A 1 783 ? 27.838 6.036 -34.289 1.00 88.00 783 LEU A O 1
ATOM 6245 N N . ASN A 1 784 ? 28.495 7.455 -32.674 1.00 82.88 784 ASN A N 1
ATOM 6246 C CA . ASN A 1 784 ? 27.806 6.757 -31.598 1.00 82.88 784 ASN A CA 1
ATOM 6247 C C . ASN A 1 784 ? 26.489 7.475 -31.269 1.00 82.88 784 ASN A C 1
ATOM 6249 O O . ASN A 1 784 ? 26.477 8.620 -30.820 1.00 82.88 784 ASN A O 1
ATOM 6253 N N . LEU A 1 785 ? 25.372 6.779 -31.481 1.00 79.00 785 LEU A N 1
ATOM 6254 C CA . LEU A 1 785 ? 24.018 7.315 -31.317 1.00 79.00 785 LEU A CA 1
ATOM 6255 C C . LEU A 1 785 ? 23.597 7.540 -29.856 1.00 79.00 785 LEU A C 1
ATOM 6257 O O . LEU A 1 785 ? 22.571 8.170 -29.617 1.00 79.00 785 LEU A O 1
ATOM 6261 N N . GLN A 1 786 ? 24.346 7.010 -28.883 1.00 72.19 786 GLN A N 1
ATOM 6262 C CA . GLN A 1 786 ? 24.003 7.113 -27.460 1.00 72.19 786 GLN A CA 1
ATOM 6263 C C . GLN A 1 786 ? 24.648 8.317 -26.767 1.00 72.19 786 GLN A C 1
ATOM 6265 O O . GLN A 1 786 ? 24.074 8.858 -25.825 1.00 72.19 786 GLN A O 1
ATOM 6270 N N . ASN A 1 787 ? 25.850 8.716 -27.190 1.00 76.62 787 ASN A N 1
ATOM 6271 C CA . ASN A 1 787 ? 26.649 9.748 -26.517 1.00 76.62 787 ASN A CA 1
ATOM 6272 C C . ASN A 1 787 ? 27.128 10.869 -27.453 1.00 76.62 787 ASN A C 1
ATOM 6274 O O . ASN A 1 787 ? 27.905 11.723 -27.030 1.00 76.62 787 ASN A O 1
ATOM 6278 N N . ASP A 1 788 ? 26.679 10.853 -28.707 1.00 69.06 788 ASP A N 1
ATOM 6279 C CA . ASP A 1 788 ? 26.950 11.862 -29.734 1.00 69.06 788 ASP A CA 1
ATOM 6280 C C . ASP A 1 788 ? 28.435 12.049 -30.070 1.00 69.06 788 ASP A C 1
ATOM 6282 O O . ASP A 1 788 ? 28.830 13.058 -30.657 1.00 69.06 788 ASP A O 1
ATOM 6286 N N . GLN A 1 789 ? 29.274 11.069 -29.730 1.00 79.75 789 GLN A N 1
ATOM 6287 C CA . GLN A 1 789 ? 30.687 11.105 -30.072 1.00 79.75 789 GLN A CA 1
ATOM 6288 C C . GLN A 1 789 ? 30.887 10.797 -31.555 1.00 79.75 789 GLN A C 1
ATOM 6290 O O . GLN A 1 789 ? 30.391 9.797 -32.081 1.00 79.75 789 GLN A O 1
ATOM 6295 N N . GLN A 1 790 ? 31.653 11.665 -32.213 1.00 86.81 790 GLN A N 1
ATOM 6296 C CA . GLN A 1 790 ? 32.105 11.478 -33.585 1.00 86.81 790 GLN A CA 1
ATOM 6297 C C . GLN A 1 790 ? 33.544 10.972 -33.572 1.00 86.81 790 GLN A C 1
ATOM 6299 O O . GLN A 1 790 ? 34.424 11.608 -32.991 1.00 86.81 790 GLN A O 1
ATOM 6304 N N . LEU A 1 791 ? 33.794 9.842 -34.224 1.00 85.88 791 LEU A N 1
ATOM 6305 C CA . LEU A 1 791 ? 35.138 9.296 -34.357 1.00 85.88 791 LEU A CA 1
ATOM 6306 C C . LEU A 1 791 ? 35.908 10.003 -35.486 1.00 85.88 791 LEU A C 1
ATOM 6308 O O . LEU A 1 791 ? 35.328 10.300 -36.541 1.00 85.88 791 LEU A O 1
ATOM 6312 N N . PRO A 1 792 ? 37.219 10.252 -35.312 1.00 85.50 792 PRO A N 1
ATOM 6313 C CA . PRO A 1 792 ? 38.079 10.730 -36.391 1.00 85.50 792 PRO A CA 1
ATOM 6314 C C . PRO A 1 792 ? 38.227 9.654 -37.477 1.00 85.50 792 PRO A C 1
ATOM 6316 O O . PRO A 1 792 ? 38.170 8.464 -37.180 1.00 85.50 792 PRO A O 1
ATOM 6319 N N . ILE A 1 793 ? 38.487 10.046 -38.733 1.00 82.62 793 ILE A N 1
ATOM 6320 C CA . ILE A 1 793 ? 38.543 9.135 -39.904 1.00 82.62 793 ILE A CA 1
ATOM 6321 C C . ILE A 1 793 ? 39.461 7.918 -39.687 1.00 82.62 793 ILE A C 1
ATOM 6323 O O . ILE A 1 793 ? 39.167 6.818 -40.160 1.00 82.62 793 ILE A O 1
ATOM 6327 N N . ALA A 1 794 ? 40.554 8.086 -38.938 1.00 82.44 794 ALA A N 1
ATOM 6328 C CA . ALA A 1 794 ? 41.493 7.015 -38.605 1.00 82.44 794 ALA A CA 1
ATOM 6329 C C . ALA A 1 794 ? 40.912 5.932 -37.670 1.00 82.44 794 ALA A C 1
ATOM 6331 O O . ALA A 1 794 ? 41.403 4.803 -37.650 1.00 82.44 794 ALA A O 1
ATOM 6332 N N . GLU A 1 795 ? 39.861 6.239 -36.922 1.00 84.56 795 GLU A N 1
ATOM 6333 C CA . GLU A 1 795 ? 39.249 5.340 -35.940 1.00 84.56 795 GLU A CA 1
ATOM 6334 C C . GLU A 1 795 ? 37.918 4.755 -36.432 1.00 84.56 795 GLU A C 1
ATOM 6336 O O . GLU A 1 795 ? 37.399 3.815 -35.831 1.00 84.56 795 GLU A O 1
ATOM 6341 N N . ILE A 1 796 ? 37.386 5.243 -37.561 1.00 88.19 796 ILE A N 1
ATOM 6342 C CA . ILE A 1 796 ? 36.120 4.755 -38.123 1.00 88.19 796 ILE A CA 1
ATOM 6343 C C . ILE A 1 796 ? 36.293 3.335 -38.669 1.00 88.19 796 ILE A C 1
ATOM 6345 O O . ILE A 1 796 ? 36.959 3.116 -39.684 1.00 88.19 796 ILE A O 1
ATOM 6349 N N . GLN A 1 797 ? 35.658 2.368 -38.005 1.00 83.25 797 GLN A N 1
ATOM 6350 C CA . GLN A 1 797 ? 35.688 0.943 -38.362 1.00 83.25 797 GLN A CA 1
ATOM 6351 C C . GLN A 1 797 ? 34.683 0.555 -39.463 1.00 83.25 797 GLN A C 1
ATOM 6353 O O . GLN A 1 797 ? 34.673 -0.595 -39.894 1.00 83.25 797 GLN A O 1
ATOM 6358 N N . GLY A 1 798 ? 33.856 1.498 -39.929 1.00 86.94 798 GLY A N 1
ATOM 6359 C CA . GLY A 1 798 ? 32.926 1.296 -41.043 1.00 86.94 798 GLY A CA 1
ATOM 6360 C C . GLY A 1 798 ? 33.603 0.734 -42.295 1.00 86.94 798 GLY A C 1
ATOM 6361 O O . GLY A 1 798 ? 34.755 1.072 -42.603 1.00 86.94 798 GLY A O 1
ATOM 6362 N N . HIS A 1 799 ? 32.903 -0.121 -43.037 1.00 88.50 799 HIS A N 1
ATOM 6363 C CA . HIS A 1 799 ? 33.426 -0.765 -44.239 1.00 88.50 799 HIS A CA 1
ATOM 6364 C C . HIS A 1 799 ? 33.805 0.239 -45.337 1.00 88.50 799 HIS A C 1
ATOM 6366 O O . HIS A 1 799 ? 34.794 0.027 -46.043 1.00 88.50 799 HIS A O 1
ATOM 6372 N N . ILE A 1 800 ? 33.084 1.361 -45.458 1.00 89.00 800 ILE A N 1
ATOM 6373 C CA . ILE A 1 800 ? 33.371 2.378 -46.483 1.00 89.00 800 ILE A CA 1
ATOM 6374 C C . ILE A 1 800 ? 34.716 3.065 -46.212 1.00 89.00 800 ILE A C 1
ATOM 6376 O O . ILE A 1 800 ? 35.592 3.092 -47.082 1.00 89.00 800 ILE A O 1
ATOM 6380 N N . LEU A 1 801 ? 34.903 3.615 -45.008 1.00 89.38 801 LEU A N 1
ATOM 6381 C CA . LEU A 1 801 ? 36.100 4.395 -44.683 1.00 89.38 801 LEU A CA 1
ATOM 6382 C C . LEU A 1 801 ? 37.325 3.527 -44.387 1.00 89.38 801 LEU A C 1
ATOM 6384 O O . LEU A 1 801 ? 38.448 3.938 -44.686 1.00 89.38 801 LEU A O 1
ATOM 6388 N N . SER A 1 802 ? 37.147 2.310 -43.870 1.00 88.75 802 SER A N 1
ATOM 6389 C CA . SER A 1 802 ? 38.246 1.340 -43.779 1.00 88.75 802 SER A CA 1
ATOM 6390 C C . SER A 1 802 ? 38.751 0.930 -45.169 1.00 88.75 802 SER A C 1
ATOM 6392 O O . SER A 1 802 ? 39.963 0.944 -45.402 1.00 88.75 802 SER A O 1
ATOM 6394 N N . SER A 1 803 ? 37.848 0.668 -46.125 1.00 88.94 803 SER A N 1
ATOM 6395 C CA . SER A 1 803 ? 38.215 0.410 -47.524 1.00 88.94 803 SER A CA 1
ATOM 6396 C C . SER A 1 803 ? 38.904 1.614 -48.166 1.00 88.94 803 SER A C 1
ATOM 6398 O O . SER A 1 803 ? 39.922 1.444 -48.836 1.00 88.94 803 SER A O 1
ATOM 6400 N N . TYR A 1 804 ? 38.404 2.833 -47.935 1.00 90.56 804 TYR A N 1
ATOM 6401 C CA . TYR A 1 804 ? 39.031 4.065 -48.422 1.00 90.56 804 TYR A CA 1
ATOM 6402 C C . TYR A 1 804 ? 40.483 4.190 -47.950 1.00 90.56 804 TYR A C 1
ATOM 6404 O O . TYR A 1 804 ? 41.381 4.345 -48.779 1.00 90.56 804 TYR A O 1
ATOM 6412 N N . ARG A 1 805 ? 40.729 4.058 -46.639 1.00 89.69 805 ARG A N 1
ATOM 6413 C CA . ARG A 1 805 ? 42.077 4.156 -46.054 1.00 89.69 805 ARG A CA 1
ATOM 6414 C C . ARG A 1 805 ? 43.022 3.104 -46.631 1.00 89.69 805 ARG A C 1
ATOM 6416 O O . ARG A 1 805 ? 44.125 3.436 -47.060 1.00 89.69 805 ARG A O 1
ATOM 6423 N N . ASN A 1 806 ? 42.552 1.861 -46.718 1.00 89.06 806 ASN A N 1
ATOM 6424 C CA . ASN A 1 806 ? 43.295 0.747 -47.301 1.00 89.06 806 ASN A CA 1
ATOM 6425 C C . ASN A 1 806 ? 43.636 0.997 -48.787 1.00 89.06 806 ASN A C 1
ATOM 6427 O O . ASN A 1 806 ? 44.770 0.805 -49.227 1.00 89.06 806 ASN A O 1
ATOM 6431 N N . CYS A 1 807 ? 42.671 1.494 -49.564 1.00 88.62 807 CYS A N 1
ATOM 6432 C CA . CYS A 1 807 ? 42.861 1.832 -50.973 1.00 88.62 807 CYS A CA 1
ATOM 6433 C C . CYS A 1 807 ? 43.834 2.994 -51.165 1.00 88.62 807 CYS A C 1
ATOM 6435 O O . CYS A 1 807 ? 44.689 2.922 -52.045 1.00 88.62 807 CYS A O 1
ATOM 6437 N N . LYS A 1 808 ? 43.733 4.042 -50.341 1.00 89.38 808 LYS A N 1
ATOM 6438 C CA . LYS A 1 808 ? 44.619 5.210 -50.379 1.00 89.38 808 LYS A CA 1
ATOM 6439 C C . LYS A 1 808 ? 46.066 4.807 -50.113 1.00 89.38 808 LYS A C 1
ATOM 6441 O O . LYS A 1 808 ? 46.941 5.134 -50.908 1.00 89.38 808 LYS A O 1
ATOM 6446 N N . GLU A 1 809 ? 46.318 4.043 -49.049 1.00 89.31 809 GLU A N 1
ATOM 6447 C CA . GLU A 1 809 ? 47.668 3.584 -48.704 1.00 89.31 809 GLU A CA 1
ATOM 6448 C C . GLU A 1 809 ? 48.296 2.762 -49.841 1.00 89.31 809 GLU A C 1
ATOM 6450 O O . GLU A 1 809 ? 49.441 2.991 -50.239 1.00 89.31 809 GLU A O 1
ATOM 6455 N N . ARG A 1 810 ? 47.536 1.813 -50.397 1.00 88.50 810 ARG A N 1
ATOM 6456 C CA . ARG A 1 810 ? 48.008 0.940 -51.479 1.00 88.50 810 ARG A CA 1
ATOM 6457 C C . ARG A 1 810 ? 48.219 1.688 -52.787 1.00 88.50 810 ARG A C 1
ATOM 6459 O O . ARG A 1 810 ? 49.205 1.422 -53.469 1.00 88.50 810 ARG A O 1
ATOM 6466 N N . PHE A 1 811 ? 47.325 2.615 -53.123 1.00 88.81 811 PHE A N 1
ATOM 6467 C CA . PHE A 1 811 ? 47.441 3.438 -54.322 1.00 88.81 811 PHE A CA 1
ATOM 6468 C C . PHE A 1 811 ? 48.676 4.339 -54.249 1.00 88.81 811 PHE A C 1
ATOM 6470 O O . PHE A 1 811 ? 49.480 4.325 -55.175 1.00 88.81 811 PHE A O 1
ATOM 6477 N N . SER A 1 812 ? 48.903 5.021 -53.121 1.00 87.25 812 SER A N 1
ATOM 6478 C CA . SER A 1 812 ? 50.104 5.844 -52.927 1.00 87.25 812 SER A CA 1
ATOM 6479 C C . SER A 1 812 ? 51.392 5.026 -53.056 1.00 87.25 812 SER A C 1
ATOM 6481 O O . SER A 1 812 ? 52.326 5.457 -53.726 1.00 87.25 812 SER A O 1
ATOM 6483 N N . LYS A 1 813 ? 51.445 3.811 -52.486 1.00 88.31 813 LYS A N 1
ATOM 6484 C CA . LYS A 1 813 ? 52.601 2.907 -52.657 1.00 88.31 813 LYS A CA 1
ATOM 6485 C C . LYS A 1 813 ? 52.815 2.506 -54.119 1.00 88.31 813 LYS A C 1
ATOM 6487 O O . LYS A 1 813 ? 53.957 2.432 -54.563 1.00 88.31 813 LYS A O 1
ATOM 6492 N N . LEU A 1 814 ? 51.737 2.250 -54.860 1.00 86.81 814 LEU A N 1
ATOM 6493 C CA . LEU A 1 814 ? 51.805 1.878 -56.272 1.00 86.81 814 LEU A CA 1
ATOM 6494 C C . LEU A 1 814 ? 52.301 3.039 -57.141 1.00 86.81 814 LEU A C 1
ATOM 6496 O O . LEU A 1 814 ? 53.219 2.836 -57.929 1.00 86.81 814 LEU A O 1
ATOM 6500 N N . VAL A 1 815 ? 51.749 4.244 -56.965 1.00 86.69 815 VAL A N 1
ATOM 6501 C CA . VAL A 1 815 ? 52.151 5.449 -57.714 1.00 86.69 815 VAL A CA 1
ATOM 6502 C C . VAL A 1 815 ? 53.594 5.843 -57.404 1.00 86.69 815 VAL A C 1
ATOM 6504 O O . VAL A 1 815 ? 54.349 6.157 -58.324 1.00 86.69 815 VAL A O 1
ATOM 6507 N N . ASN A 1 816 ? 54.010 5.765 -56.136 1.00 86.81 816 ASN A N 1
ATOM 6508 C CA . ASN A 1 816 ? 55.395 6.039 -55.753 1.00 86.81 816 ASN A CA 1
ATOM 6509 C C . ASN A 1 816 ? 56.360 5.038 -56.403 1.00 86.81 816 ASN A C 1
ATOM 6511 O O . ASN A 1 816 ? 57.356 5.452 -56.988 1.00 86.81 816 ASN A O 1
ATOM 6515 N N . ASN A 1 817 ? 56.043 3.737 -56.370 1.00 86.81 817 ASN A N 1
ATOM 6516 C CA . ASN A 1 817 ? 56.881 2.716 -57.004 1.00 86.81 817 ASN A CA 1
ATOM 6517 C C . ASN A 1 817 ? 56.909 2.875 -58.536 1.00 86.81 817 ASN A C 1
ATOM 6519 O O . ASN A 1 817 ? 57.968 2.785 -59.147 1.00 86.81 817 ASN A O 1
ATOM 6523 N N . LEU A 1 818 ? 55.770 3.178 -59.168 1.00 86.38 818 LEU A N 1
ATOM 6524 C CA . LEU A 1 818 ? 55.704 3.443 -60.607 1.00 86.38 818 LEU A CA 1
ATOM 6525 C C . LEU A 1 818 ? 56.576 4.648 -60.997 1.00 86.38 818 LEU A C 1
ATOM 6527 O O . LEU A 1 818 ? 57.351 4.554 -61.946 1.00 86.38 818 LEU A O 1
ATOM 6531 N N . THR A 1 819 ? 56.494 5.745 -60.240 1.00 86.50 819 THR A N 1
ATOM 6532 C CA . THR A 1 819 ? 57.327 6.941 -60.446 1.00 86.50 819 THR A CA 1
ATOM 6533 C C . THR A 1 819 ? 58.816 6.617 -60.285 1.00 86.50 819 THR A C 1
ATOM 6535 O O . THR A 1 819 ? 59.617 7.012 -61.130 1.00 86.50 819 THR A O 1
ATOM 6538 N N . GLU A 1 820 ? 59.189 5.847 -59.256 1.00 87.94 820 GLU A N 1
ATOM 6539 C CA . GLU A 1 820 ? 60.574 5.409 -59.036 1.00 87.94 820 GLU A CA 1
ATOM 6540 C C . GLU A 1 820 ? 61.096 4.562 -60.207 1.00 87.94 820 GLU A C 1
ATOM 6542 O O . GLU A 1 820 ? 62.174 4.837 -60.734 1.00 87.94 820 GLU A O 1
ATOM 6547 N N . GLN A 1 821 ? 60.326 3.566 -60.664 1.00 87.69 821 GLN A N 1
ATOM 6548 C CA . GLN A 1 821 ? 60.745 2.719 -61.785 1.00 87.69 821 GLN A CA 1
ATOM 6549 C C . GLN A 1 821 ? 60.806 3.491 -63.106 1.00 87.69 821 GLN A C 1
ATOM 6551 O O . GLN A 1 821 ? 61.681 3.213 -63.923 1.00 87.69 821 GLN A O 1
ATOM 6556 N N . LYS A 1 822 ? 59.922 4.474 -63.324 1.00 86.19 822 LYS A N 1
ATOM 6557 C CA . LYS A 1 822 ? 59.985 5.358 -64.495 1.00 86.19 822 LYS A CA 1
ATOM 6558 C C . LYS A 1 822 ? 61.245 6.213 -64.495 1.00 86.19 822 LYS A C 1
ATOM 6560 O O . LYS A 1 822 ? 61.920 6.261 -65.518 1.00 86.19 822 LYS A O 1
ATOM 6565 N N . LEU A 1 823 ? 61.581 6.830 -63.361 1.00 86.31 823 LEU A N 1
ATOM 6566 C CA . LEU A 1 823 ? 62.810 7.609 -63.227 1.00 86.31 823 LEU A CA 1
ATOM 6567 C C . LEU A 1 823 ? 64.042 6.726 -63.466 1.00 86.31 823 LEU A C 1
ATOM 6569 O O . LEU A 1 823 ? 64.916 7.093 -64.245 1.00 86.31 823 LEU A O 1
ATOM 6573 N N . ARG A 1 824 ? 64.071 5.524 -62.872 1.00 86.06 824 ARG A N 1
ATOM 6574 C CA . ARG A 1 824 ? 65.155 4.551 -63.077 1.00 86.06 824 ARG A CA 1
ATOM 6575 C C . ARG A 1 824 ? 65.265 4.123 -64.544 1.00 86.06 824 ARG A C 1
ATOM 6577 O O . ARG A 1 824 ? 66.362 4.079 -65.090 1.00 86.06 824 ARG A O 1
ATOM 6584 N N . ALA A 1 825 ? 64.143 3.848 -65.209 1.00 85.19 825 ALA A N 1
ATOM 6585 C CA . ALA A 1 825 ? 64.132 3.484 -66.623 1.00 85.19 825 ALA A CA 1
ATOM 6586 C C . ALA A 1 825 ? 64.590 4.640 -67.530 1.00 85.19 825 ALA A C 1
ATOM 6588 O O . ALA A 1 825 ? 65.332 4.393 -68.476 1.00 85.19 825 ALA A O 1
ATOM 6589 N N . GLN A 1 826 ? 64.201 5.885 -67.228 1.00 85.25 826 GLN A N 1
ATOM 6590 C CA . GLN A 1 826 ? 64.656 7.084 -67.944 1.00 85.25 826 GLN A CA 1
ATOM 6591 C C . GLN A 1 826 ? 66.165 7.297 -67.789 1.00 85.25 826 GLN A C 1
ATOM 6593 O O . GLN A 1 826 ? 66.848 7.484 -68.789 1.00 85.25 826 GLN A O 1
ATOM 6598 N N . GLN A 1 827 ? 66.699 7.177 -66.571 1.00 83.50 827 GLN A N 1
ATOM 6599 C CA . GLN A 1 827 ? 68.142 7.271 -66.315 1.00 83.50 827 GLN A CA 1
ATOM 6600 C C . GLN A 1 827 ? 68.927 6.195 -67.074 1.00 83.50 827 GLN A C 1
ATOM 6602 O O . GLN A 1 827 ? 69.906 6.497 -67.754 1.00 83.50 827 GLN A O 1
ATOM 6607 N N . LEU A 1 828 ? 68.465 4.940 -67.033 1.00 82.44 828 LEU A N 1
ATOM 6608 C CA . LEU A 1 828 ? 69.070 3.857 -67.814 1.00 82.44 828 LEU A CA 1
ATOM 6609 C C . LEU A 1 828 ? 68.983 4.129 -69.320 1.00 82.44 828 LEU A C 1
ATOM 6611 O O . LEU A 1 828 ? 69.921 3.818 -70.051 1.00 82.44 828 LEU A O 1
ATOM 6615 N N . GLN A 1 829 ? 67.888 4.730 -69.789 1.00 81.62 829 GLN A N 1
ATOM 6616 C CA . GLN A 1 829 ? 67.700 5.062 -71.198 1.00 81.62 829 GLN A CA 1
ATOM 6617 C C . GLN A 1 829 ? 68.654 6.170 -71.638 1.00 81.62 829 GLN A C 1
ATOM 6619 O O . GLN A 1 829 ? 69.245 6.057 -72.707 1.00 81.62 829 GLN A O 1
ATOM 6624 N N . GLU A 1 830 ? 68.859 7.195 -70.813 1.00 81.50 830 GLU A N 1
ATOM 6625 C CA . GLU A 1 830 ? 69.853 8.241 -71.051 1.00 81.50 830 GLU A CA 1
ATOM 6626 C C . GLU A 1 830 ? 71.267 7.653 -71.099 1.00 81.50 830 GLU A C 1
ATOM 6628 O O . GLU A 1 830 ? 71.997 7.888 -72.066 1.00 81.50 830 GLU A O 1
ATOM 6633 N N . TRP A 1 831 ? 71.635 6.804 -70.135 1.00 81.81 831 TRP A N 1
ATOM 6634 C CA . TRP A 1 831 ? 72.968 6.197 -70.081 1.00 81.81 831 TRP A CA 1
ATOM 6635 C C . TRP A 1 831 ? 73.250 5.225 -71.235 1.00 81.81 831 TRP A C 1
ATOM 6637 O O . TRP A 1 831 ? 74.382 5.174 -71.728 1.00 81.81 831 TRP A O 1
ATOM 6647 N N . LEU A 1 832 ? 72.235 4.484 -71.689 1.00 77.06 832 LEU A N 1
ATOM 6648 C CA . LEU A 1 832 ? 72.333 3.516 -72.789 1.00 77.06 832 LEU A CA 1
ATOM 6649 C C . LEU A 1 832 ? 72.081 4.134 -74.175 1.00 77.06 832 LEU A C 1
ATOM 6651 O O . LEU A 1 832 ? 72.417 3.507 -75.177 1.00 77.06 832 LEU A O 1
ATOM 6655 N N . SER A 1 833 ? 71.546 5.359 -74.265 1.00 72.50 833 SER A N 1
ATOM 6656 C CA . SER A 1 833 ? 71.205 6.032 -75.536 1.00 72.50 833 SER A CA 1
ATOM 6657 C C . SER A 1 833 ? 72.388 6.197 -76.495 1.00 72.50 833 SER A C 1
ATOM 6659 O O . SER A 1 833 ? 72.208 6.323 -77.705 1.00 72.50 833 SER A O 1
ATOM 6661 N N . SER A 1 834 ? 73.602 6.199 -75.948 1.00 65.94 834 SER A N 1
ATOM 6662 C CA . SER A 1 834 ? 74.853 6.417 -76.667 1.00 65.94 834 SER A CA 1
ATOM 6663 C C . SER A 1 834 ? 75.681 5.140 -76.870 1.00 65.94 834 SER A C 1
ATOM 6665 O O . SER A 1 834 ? 76.814 5.220 -77.344 1.00 65.94 834 SER A O 1
ATOM 6667 N N . ALA A 1 835 ? 75.129 3.971 -76.524 1.00 64.75 835 ALA A N 1
ATOM 6668 C CA . ALA A 1 835 ? 75.787 2.678 -76.675 1.00 64.75 835 ALA A CA 1
ATOM 6669 C C . ALA A 1 835 ? 75.985 2.305 -78.156 1.00 64.75 835 ALA A C 1
ATOM 6671 O O . ALA A 1 835 ? 75.042 2.325 -78.949 1.00 64.75 835 ALA A O 1
ATOM 6672 N N . THR A 1 836 ? 77.210 1.940 -78.533 1.00 62.12 836 THR A N 1
ATOM 6673 C CA . THR A 1 836 ? 77.556 1.415 -79.864 1.00 62.12 836 THR A CA 1
ATOM 6674 C C . THR A 1 836 ? 77.486 -0.122 -79.881 1.00 62.12 836 THR A C 1
ATOM 6676 O O . THR A 1 836 ? 77.208 -0.757 -78.863 1.00 62.12 836 THR A O 1
ATOM 6679 N N . ALA A 1 837 ? 77.762 -0.754 -81.030 1.00 59.09 837 ALA A N 1
ATOM 6680 C CA . ALA A 1 837 ? 77.780 -2.218 -81.182 1.00 59.09 837 ALA A CA 1
ATOM 6681 C C . ALA A 1 837 ? 78.822 -2.948 -80.298 1.00 59.09 837 ALA A C 1
ATOM 6683 O O . ALA A 1 837 ? 78.848 -4.175 -80.266 1.00 59.09 837 ALA A O 1
ATOM 6684 N N . GLU A 1 838 ? 79.669 -2.206 -79.583 1.00 58.59 838 GLU A N 1
ATOM 6685 C CA . GLU A 1 838 ? 80.704 -2.716 -78.676 1.00 58.59 838 GLU A CA 1
ATOM 6686 C C . GLU A 1 838 ? 80.191 -2.970 -77.246 1.00 58.59 838 GLU A C 1
ATOM 6688 O O . GLU A 1 838 ? 80.906 -3.538 -76.419 1.00 58.59 838 GLU A O 1
ATOM 6693 N N . TYR A 1 839 ? 78.949 -2.584 -76.930 1.00 72.56 839 TYR A N 1
ATOM 6694 C CA . TYR A 1 839 ? 78.333 -2.897 -75.641 1.00 72.56 839 TYR A CA 1
ATOM 6695 C C . TYR A 1 839 ? 78.038 -4.402 -75.520 1.00 72.56 839 TYR A C 1
ATOM 6697 O O . TYR A 1 839 ? 77.283 -4.960 -76.313 1.00 72.56 839 TYR A O 1
ATOM 6705 N N . GLN A 1 840 ? 78.599 -5.063 -74.500 1.00 70.06 840 GLN A N 1
ATOM 6706 C CA . GLN A 1 840 ? 78.520 -6.525 -74.322 1.00 70.06 840 GLN A CA 1
ATOM 6707 C C . GLN A 1 840 ? 77.092 -7.087 -74.208 1.00 70.06 840 GLN A C 1
ATOM 6709 O O . GLN A 1 840 ? 76.874 -8.248 -74.552 1.00 70.06 840 GLN A O 1
ATOM 6714 N N . PHE A 1 841 ? 76.123 -6.291 -73.747 1.00 78.50 841 PHE A N 1
ATOM 6715 C CA . PHE A 1 841 ? 74.745 -6.728 -73.504 1.00 78.50 841 PHE A CA 1
ATOM 6716 C C . PHE A 1 841 ? 73.760 -6.040 -74.462 1.00 78.50 841 PHE A C 1
ATOM 6718 O O . PHE A 1 841 ? 72.864 -5.310 -74.050 1.00 78.50 841 PHE A O 1
ATOM 6725 N N . THR A 1 842 ? 73.932 -6.253 -75.769 1.00 70.25 842 THR A N 1
ATOM 6726 C CA . THR A 1 842 ? 73.119 -5.604 -76.822 1.00 70.25 842 THR A CA 1
ATOM 6727 C C . THR A 1 842 ? 71.606 -5.824 -76.683 1.00 70.25 842 THR A C 1
ATOM 6729 O O . THR A 1 842 ? 70.832 -4.938 -77.049 1.00 70.25 842 THR A O 1
ATOM 6732 N N . ASP A 1 843 ? 71.174 -6.941 -76.088 1.00 76.06 843 ASP A N 1
ATOM 6733 C CA . ASP A 1 843 ? 69.760 -7.225 -75.802 1.00 76.06 843 ASP A CA 1
ATOM 6734 C C . ASP A 1 843 ? 69.118 -6.182 -74.868 1.00 76.06 843 ASP A C 1
ATOM 6736 O O . ASP A 1 843 ? 67.944 -5.845 -75.041 1.00 76.06 843 ASP A O 1
ATOM 6740 N N . ASP A 1 844 ? 69.882 -5.600 -73.937 1.00 78.62 844 ASP A N 1
ATOM 6741 C CA . ASP A 1 844 ? 69.376 -4.607 -72.980 1.00 78.62 844 ASP A CA 1
ATOM 6742 C C . ASP A 1 844 ? 68.924 -3.317 -73.699 1.00 78.62 844 ASP A C 1
ATOM 6744 O O . ASP A 1 844 ? 67.939 -2.688 -73.303 1.00 78.62 844 ASP A O 1
ATOM 6748 N N . ILE A 1 845 ? 69.577 -2.969 -74.819 1.00 72.69 845 ILE A N 1
ATOM 6749 C CA . ILE A 1 845 ? 69.239 -1.811 -75.669 1.00 72.69 845 ILE A CA 1
ATOM 6750 C C . ILE A 1 845 ? 67.876 -2.018 -76.352 1.00 72.69 845 ILE A C 1
ATOM 6752 O O . ILE A 1 845 ? 67.110 -1.070 -76.531 1.00 72.69 845 ILE A O 1
ATOM 6756 N N . ALA A 1 846 ? 67.542 -3.262 -76.709 1.00 76.12 846 ALA A N 1
ATOM 6757 C CA . ALA A 1 846 ? 66.266 -3.610 -77.332 1.00 76.12 846 ALA A CA 1
ATOM 6758 C C . ALA A 1 846 ? 65.148 -3.892 -76.309 1.00 76.12 846 ALA A C 1
ATOM 6760 O O . ALA A 1 846 ? 63.965 -3.714 -76.624 1.00 76.12 846 ALA A O 1
ATOM 6761 N N . GLU A 1 847 ? 65.484 -4.351 -75.100 1.00 81.69 847 GLU A N 1
ATOM 6762 C CA . GLU A 1 847 ? 64.518 -4.627 -74.032 1.00 81.69 847 GLU A CA 1
ATOM 6763 C C . GLU A 1 847 ? 64.074 -3.370 -73.275 1.00 81.69 847 GLU A C 1
ATOM 6765 O O . GLU A 1 847 ? 62.881 -3.241 -72.988 1.00 81.69 847 GLU A O 1
ATOM 6770 N N . LEU A 1 848 ? 64.969 -2.417 -72.992 1.00 83.00 848 LEU A N 1
ATOM 6771 C CA . LEU A 1 848 ? 64.636 -1.237 -72.188 1.00 83.00 848 LEU A CA 1
ATOM 6772 C C . LEU A 1 848 ? 63.470 -0.401 -72.765 1.00 83.00 848 LEU A C 1
ATOM 6774 O O . LEU A 1 848 ? 62.546 -0.098 -72.006 1.00 83.00 848 LEU A O 1
ATOM 6778 N N . PRO A 1 849 ? 63.394 -0.102 -74.082 1.00 82.12 849 PRO A N 1
ATOM 6779 C CA . PRO A 1 849 ? 62.238 0.593 -74.655 1.00 82.12 849 PRO A CA 1
ATOM 6780 C C . PRO A 1 849 ? 60.922 -0.184 -74.484 1.00 82.12 849 PRO A C 1
ATOM 6782 O O . PRO A 1 849 ? 59.867 0.417 -74.279 1.00 82.12 849 PRO A O 1
ATOM 6785 N N . LYS A 1 850 ? 60.968 -1.527 -74.506 1.00 84.19 850 LYS A N 1
ATOM 6786 C CA . LYS A 1 850 ? 59.788 -2.375 -74.255 1.00 84.19 850 LYS A CA 1
ATOM 6787 C C . LYS A 1 850 ? 59.342 -2.285 -72.794 1.00 84.19 850 LYS A C 1
ATOM 6789 O O . LYS A 1 850 ? 58.142 -2.324 -72.530 1.00 84.19 850 LYS A O 1
ATOM 6794 N N . LEU A 1 851 ? 60.278 -2.165 -71.849 1.00 85.19 851 LEU A N 1
ATOM 6795 C CA . LEU A 1 851 ? 59.974 -1.968 -70.427 1.00 85.19 851 LEU A CA 1
ATOM 6796 C C . LEU A 1 851 ? 59.401 -0.575 -70.156 1.00 85.19 851 LEU A C 1
ATOM 6798 O O . LEU A 1 851 ? 58.409 -0.472 -69.440 1.00 85.19 851 LEU A O 1
ATOM 6802 N N . VAL A 1 852 ? 59.945 0.470 -70.789 1.00 85.38 852 VAL A N 1
ATOM 6803 C CA . VAL A 1 852 ? 59.395 1.837 -70.731 1.00 85.38 852 VAL A CA 1
ATOM 6804 C C . VAL A 1 852 ? 57.964 1.865 -71.272 1.00 85.38 852 VAL A C 1
ATOM 6806 O O . VAL A 1 852 ? 57.072 2.398 -70.616 1.00 85.38 852 VAL A O 1
ATOM 6809 N N . MET A 1 853 ? 57.707 1.210 -72.410 1.00 84.94 853 MET A N 1
ATOM 6810 C CA . MET A 1 853 ? 56.354 1.095 -72.962 1.00 84.94 853 MET A CA 1
ATOM 6811 C C . MET A 1 853 ? 55.406 0.343 -72.014 1.00 84.94 853 MET A C 1
ATOM 6813 O O . MET A 1 853 ? 54.265 0.754 -71.836 1.00 84.94 853 MET A O 1
ATOM 6817 N N . LYS A 1 854 ? 55.864 -0.728 -71.349 1.00 85.12 854 LYS A N 1
ATOM 6818 C CA . LYS A 1 854 ? 55.060 -1.436 -70.336 1.00 85.12 854 LYS A CA 1
ATOM 6819 C C . LYS A 1 854 ? 54.777 -0.577 -69.099 1.00 85.12 854 LYS A C 1
ATOM 6821 O O . LYS A 1 854 ? 53.662 -0.627 -68.594 1.00 85.12 854 LYS A O 1
ATOM 6826 N N . LEU A 1 855 ? 55.739 0.218 -68.623 1.00 87.44 855 LEU A N 1
ATOM 6827 C CA . LEU A 1 855 ? 55.511 1.182 -67.536 1.00 87.44 855 LEU A CA 1
ATOM 6828 C C . LEU A 1 855 ? 54.503 2.263 -67.940 1.00 87.44 855 LEU A C 1
ATOM 6830 O O . LEU A 1 855 ? 53.698 2.672 -67.107 1.00 87.44 855 LEU A O 1
ATOM 6834 N N . GLN A 1 856 ? 54.517 2.687 -69.207 1.00 85.31 856 GLN A N 1
ATOM 6835 C CA . GLN A 1 856 ? 53.522 3.611 -69.746 1.00 85.31 856 GLN A CA 1
ATOM 6836 C C . GLN A 1 856 ? 52.125 2.978 -69.785 1.00 85.31 856 GLN A C 1
ATOM 6838 O O . GLN A 1 856 ? 51.183 3.586 -69.301 1.00 85.31 856 GLN A O 1
ATOM 6843 N N . LEU A 1 857 ? 51.999 1.724 -70.231 1.00 85.31 857 LEU A N 1
ATOM 6844 C CA . LEU A 1 857 ? 50.719 1.000 -70.210 1.00 85.31 857 LEU A CA 1
ATOM 6845 C C . LEU A 1 857 ? 50.157 0.823 -68.790 1.00 85.31 857 LEU A C 1
ATOM 6847 O O . LEU A 1 857 ? 48.944 0.870 -68.602 1.00 85.31 857 LEU A O 1
ATOM 6851 N N . ILE A 1 858 ? 51.017 0.620 -67.785 1.00 85.12 858 ILE A N 1
ATOM 6852 C CA . ILE A 1 858 ? 50.579 0.569 -66.381 1.00 85.12 858 ILE A CA 1
ATOM 6853 C C . ILE A 1 858 ? 50.121 1.957 -65.916 1.00 85.12 858 ILE A C 1
ATOM 6855 O O . ILE A 1 858 ? 49.124 2.045 -65.206 1.00 85.12 858 ILE A O 1
ATOM 6859 N N . GLU A 1 859 ? 50.796 3.037 -66.320 1.00 84.88 859 GLU A N 1
ATOM 6860 C CA . GLU A 1 859 ? 50.344 4.402 -66.024 1.00 84.88 859 GLU A CA 1
ATOM 6861 C C . GLU A 1 859 ? 48.977 4.698 -66.659 1.00 84.88 859 GLU A C 1
ATOM 6863 O O . GLU A 1 859 ? 48.072 5.163 -65.965 1.00 84.88 859 GLU A O 1
ATOM 6868 N N . ASP A 1 860 ? 48.791 4.347 -67.930 1.00 83.50 860 ASP A N 1
ATOM 6869 C CA . ASP A 1 860 ? 47.519 4.509 -68.635 1.00 83.50 860 ASP A CA 1
ATOM 6870 C C . ASP A 1 860 ? 46.408 3.696 -67.934 1.00 83.50 860 ASP A C 1
ATOM 6872 O O . ASP A 1 860 ? 45.334 4.219 -67.639 1.00 83.50 860 ASP A O 1
ATOM 6876 N N . ALA A 1 861 ? 46.697 2.455 -67.519 1.00 83.06 861 ALA A N 1
ATOM 6877 C CA . ALA A 1 861 ? 45.768 1.642 -66.729 1.00 83.06 861 ALA A CA 1
ATOM 6878 C C . ALA A 1 861 ? 45.462 2.248 -65.342 1.00 83.06 861 ALA A C 1
ATOM 6880 O O . ALA A 1 861 ? 44.343 2.122 -64.841 1.00 83.06 861 ALA A O 1
ATOM 6881 N N . THR A 1 862 ? 46.423 2.929 -64.704 1.00 84.31 862 THR A N 1
ATOM 6882 C CA . THR A 1 862 ? 46.158 3.680 -63.463 1.00 84.31 862 THR A CA 1
ATOM 6883 C C . THR A 1 862 ? 45.325 4.940 -63.701 1.00 84.31 862 THR A C 1
ATOM 6885 O O . THR A 1 862 ? 44.596 5.348 -62.798 1.00 84.31 862 THR A O 1
ATOM 6888 N N . ALA A 1 863 ? 45.377 5.530 -64.899 1.00 83.69 863 ALA A N 1
ATOM 6889 C CA . ALA A 1 863 ? 44.519 6.646 -65.288 1.00 83.69 863 ALA A CA 1
ATOM 6890 C C . ALA A 1 863 ? 43.060 6.213 -65.513 1.00 83.69 863 ALA A C 1
ATOM 6892 O O . ALA A 1 863 ? 42.148 6.965 -65.172 1.00 83.69 863 ALA A O 1
ATOM 6893 N N . ASP A 1 864 ? 42.835 4.982 -65.985 1.00 84.44 864 ASP A N 1
ATOM 6894 C CA . ASP A 1 864 ? 41.501 4.386 -66.158 1.00 84.44 864 ASP A CA 1
ATOM 6895 C C . ASP A 1 864 ? 40.894 3.801 -64.867 1.00 84.44 864 ASP A C 1
ATOM 6897 O O . ASP A 1 864 ? 39.691 3.518 -64.802 1.00 84.44 864 ASP A O 1
ATOM 6901 N N . LEU A 1 865 ? 41.685 3.682 -63.794 1.00 85.12 865 LEU A N 1
ATOM 6902 C CA . LEU A 1 865 ? 41.264 3.133 -62.500 1.00 85.12 865 LEU A CA 1
ATOM 6903 C C . LEU A 1 865 ? 39.967 3.756 -61.925 1.00 85.12 865 LEU A C 1
ATOM 6905 O O . LEU A 1 865 ? 39.158 3.009 -61.365 1.00 85.12 865 LEU A O 1
ATOM 6909 N N . PRO A 1 866 ? 39.695 5.075 -62.049 1.00 85.19 866 PRO A N 1
ATOM 6910 C CA . PRO A 1 866 ? 38.418 5.660 -61.635 1.00 85.19 866 PRO A CA 1
ATOM 6911 C C . PRO A 1 866 ? 37.192 5.084 -62.356 1.00 85.19 866 PRO A C 1
ATOM 6913 O O . PRO A 1 866 ? 36.150 4.908 -61.721 1.00 85.19 866 PRO A O 1
ATOM 6916 N N . ASN A 1 867 ? 37.302 4.775 -63.652 1.00 84.44 867 ASN A N 1
ATOM 6917 C CA . ASN A 1 867 ? 36.208 4.208 -64.451 1.00 84.44 867 ASN A CA 1
ATOM 6918 C C . ASN A 1 867 ? 35.967 2.739 -64.081 1.00 84.44 867 ASN A C 1
ATOM 6920 O O . ASN A 1 867 ? 34.825 2.291 -63.929 1.00 84.44 867 ASN A O 1
ATOM 6924 N N . ASP A 1 868 ? 37.055 2.010 -63.853 1.00 84.12 868 ASP A N 1
ATOM 6925 C CA . ASP A 1 868 ? 37.042 0.636 -63.372 1.00 84.12 868 ASP A CA 1
ATOM 6926 C C . ASP A 1 868 ? 36.390 0.521 -61.991 1.00 84.12 868 ASP A C 1
ATOM 6928 O O . ASP A 1 868 ? 35.494 -0.301 -61.785 1.00 84.12 868 ASP A O 1
ATOM 6932 N N . ALA A 1 869 ? 36.800 1.373 -61.051 1.00 85.00 869 ALA A N 1
ATOM 6933 C CA . ALA A 1 869 ? 36.250 1.417 -59.702 1.00 85.00 869 ALA A CA 1
ATOM 6934 C C . ALA A 1 869 ? 34.742 1.717 -59.703 1.00 85.00 869 ALA A C 1
ATOM 6936 O O . ALA A 1 869 ? 33.983 1.084 -58.966 1.00 85.00 869 ALA A O 1
ATOM 6937 N N . GLU A 1 870 ? 34.289 2.633 -60.560 1.00 84.25 870 GLU A N 1
ATOM 6938 C CA . GLU A 1 870 ? 32.866 2.944 -60.711 1.00 84.25 870 GLU A CA 1
ATOM 6939 C C . GLU A 1 870 ? 32.082 1.768 -61.320 1.00 84.25 870 GLU A C 1
ATOM 6941 O O . GLU A 1 870 ? 30.992 1.447 -60.845 1.00 84.25 870 GLU A O 1
ATOM 6946 N N . SER A 1 871 ? 32.653 1.055 -62.294 1.00 85.00 871 SER A N 1
ATOM 6947 C CA . SER A 1 871 ? 32.042 -0.153 -62.872 1.00 85.00 871 SER A CA 1
ATOM 6948 C C . SER A 1 871 ? 31.885 -1.269 -61.829 1.00 85.00 871 SER A C 1
ATOM 6950 O O . SER A 1 871 ? 30.821 -1.885 -61.721 1.00 85.00 871 SER A O 1
ATOM 6952 N N . LYS A 1 872 ? 32.902 -1.489 -60.979 1.00 84.88 872 LYS A N 1
ATOM 6953 C CA . LYS A 1 872 ? 32.798 -2.436 -59.853 1.00 84.88 872 LYS A CA 1
ATOM 6954 C C . LYS A 1 872 ? 31.751 -1.974 -58.826 1.00 84.88 872 LYS A C 1
ATOM 6956 O O . LYS A 1 872 ? 30.955 -2.797 -58.371 1.00 84.88 872 LYS A O 1
ATOM 6961 N N . ARG A 1 873 ? 31.653 -0.673 -58.520 1.00 84.94 873 ARG A N 1
ATOM 6962 C CA . ARG A 1 873 ? 30.589 -0.118 -57.653 1.00 84.94 873 ARG A CA 1
ATOM 6963 C C . ARG A 1 873 ? 29.189 -0.437 -58.177 1.00 84.94 873 ARG A C 1
ATOM 6965 O O . ARG A 1 873 ? 28.315 -0.810 -57.396 1.00 84.94 873 ARG A O 1
ATOM 6972 N N . GLN A 1 874 ? 28.979 -0.313 -59.488 1.00 83.12 874 GLN A N 1
ATOM 6973 C CA . GLN A 1 874 ? 27.697 -0.620 -60.129 1.00 83.12 874 GLN A CA 1
ATOM 6974 C C . GLN A 1 874 ? 27.326 -2.103 -59.997 1.00 83.12 874 GLN A C 1
ATOM 6976 O O . GLN A 1 874 ? 26.167 -2.410 -59.723 1.00 83.12 874 GLN A O 1
ATOM 6981 N N . SER A 1 875 ? 28.296 -3.020 -60.081 1.00 84.38 875 SER A N 1
ATOM 6982 C CA . SER A 1 875 ? 28.044 -4.457 -59.873 1.00 84.38 875 SER A CA 1
ATOM 6983 C C . SER A 1 875 ? 27.552 -4.796 -58.453 1.00 84.38 875 SER A C 1
ATOM 6985 O O . SER A 1 875 ? 26.744 -5.705 -58.277 1.00 84.38 875 SER A O 1
ATOM 6987 N N . MET A 1 876 ? 27.959 -4.014 -57.444 1.00 85.50 876 MET A N 1
ATOM 6988 C CA . MET A 1 876 ? 27.568 -4.188 -56.034 1.00 85.50 876 MET A CA 1
ATOM 6989 C C . MET A 1 876 ? 26.348 -3.349 -55.621 1.00 85.50 876 MET A C 1
ATOM 6991 O O . MET A 1 876 ? 25.952 -3.340 -54.452 1.00 85.50 876 MET A O 1
ATOM 6995 N N . GLN A 1 877 ? 25.728 -2.632 -56.559 1.00 81.69 877 GLN A N 1
ATOM 6996 C CA . GLN A 1 877 ? 24.743 -1.593 -56.262 1.00 81.69 877 GLN A CA 1
ATOM 6997 C C . GLN A 1 877 ? 23.536 -2.093 -55.452 1.00 81.69 877 GLN A C 1
ATOM 6999 O O . GLN A 1 877 ? 23.016 -1.353 -54.619 1.00 81.69 877 GLN A O 1
ATOM 7004 N N . ASN A 1 878 ? 23.104 -3.341 -55.645 1.00 79.25 878 ASN A N 1
ATOM 7005 C CA . ASN A 1 878 ? 21.978 -3.907 -54.899 1.00 79.25 878 ASN A CA 1
ATOM 7006 C C . ASN A 1 878 ? 22.262 -4.048 -53.395 1.00 79.25 878 ASN A C 1
ATOM 7008 O O . ASN A 1 878 ? 21.376 -3.739 -52.600 1.00 79.25 878 ASN A O 1
ATOM 7012 N N . SER A 1 879 ? 23.481 -4.453 -53.019 1.00 81.75 879 SER A N 1
ATOM 7013 C CA . SER A 1 879 ? 23.922 -4.562 -51.618 1.00 81.75 879 SER A CA 1
ATOM 7014 C C . SER A 1 879 ? 24.073 -3.178 -50.983 1.00 81.75 879 SER A C 1
ATOM 7016 O O . SER A 1 879 ? 23.535 -2.914 -49.908 1.00 81.75 879 SER A O 1
ATOM 7018 N N . LEU A 1 880 ? 24.721 -2.254 -51.703 1.00 82.81 880 LEU A N 1
ATOM 7019 C CA . LEU A 1 880 ? 24.962 -0.884 -51.236 1.00 82.81 880 LEU A CA 1
ATOM 7020 C C . LEU A 1 880 ? 23.656 -0.114 -51.001 1.00 82.81 880 LEU A C 1
ATOM 7022 O O . LEU A 1 880 ? 23.525 0.596 -50.009 1.00 82.81 880 LEU A O 1
ATOM 7026 N N . ARG A 1 881 ? 22.660 -0.291 -51.882 1.00 80.88 881 ARG A N 1
ATOM 7027 C CA . ARG A 1 881 ? 21.324 0.304 -51.715 1.00 80.88 881 ARG A CA 1
ATOM 7028 C C . ARG A 1 881 ? 20.577 -0.233 -50.496 1.00 80.88 881 ARG A C 1
ATOM 7030 O O . ARG A 1 881 ? 19.757 0.486 -49.951 1.00 80.88 881 ARG A O 1
ATOM 7037 N N . ASN A 1 882 ? 20.869 -1.459 -50.066 1.00 78.31 882 ASN A N 1
ATOM 7038 C CA . ASN A 1 882 ? 20.286 -2.055 -48.865 1.00 78.31 882 ASN A CA 1
ATOM 7039 C C . ASN A 1 882 ? 21.070 -1.689 -47.589 1.00 78.31 882 ASN A C 1
ATOM 7041 O O . ASN A 1 882 ? 20.793 -2.249 -46.531 1.00 78.31 882 ASN A O 1
ATOM 7045 N N . GLY A 1 883 ? 22.067 -0.799 -47.663 1.00 78.25 883 GLY A N 1
ATOM 7046 C CA . GLY A 1 883 ? 22.901 -0.426 -46.517 1.00 78.25 883 GLY A CA 1
ATOM 7047 C C . GLY A 1 883 ? 23.886 -1.515 -46.076 1.00 78.25 883 GLY A C 1
ATOM 7048 O O . GLY A 1 883 ? 24.340 -1.495 -44.937 1.00 78.25 883 GLY A O 1
ATOM 7049 N N . GLN A 1 884 ? 24.196 -2.484 -46.945 1.00 84.75 884 GLN A N 1
ATOM 7050 C CA . GLN A 1 884 ? 25.179 -3.539 -46.687 1.00 84.75 884 GLN A CA 1
ATOM 7051 C C . GLN A 1 884 ? 26.483 -3.220 -47.431 1.00 84.75 884 GLN A C 1
ATOM 7053 O O . GLN A 1 884 ? 26.556 -3.340 -48.658 1.00 84.75 884 GLN A O 1
ATOM 7058 N N . PHE A 1 885 ? 27.513 -2.820 -46.679 1.00 88.12 885 PHE A N 1
ATOM 7059 C CA . PHE A 1 885 ? 28.776 -2.288 -47.216 1.00 88.12 885 PHE A CA 1
ATOM 7060 C C . PHE A 1 885 ? 29.969 -3.249 -47.115 1.00 88.12 885 PHE A C 1
ATOM 7062 O O . PHE A 1 885 ? 31.064 -2.923 -47.573 1.00 88.12 885 PHE A O 1
ATOM 7069 N N . SER A 1 886 ? 29.773 -4.448 -46.562 1.00 85.31 886 SER A N 1
ATOM 7070 C CA . SER A 1 886 ? 30.837 -5.438 -46.334 1.00 85.31 886 SER A CA 1
ATOM 7071 C C . SER A 1 886 ? 31.585 -5.850 -47.607 1.00 85.31 886 SER A C 1
ATOM 7073 O O . SER A 1 886 ? 32.779 -6.143 -47.548 1.00 85.31 886 SER A O 1
ATOM 7075 N N . SER A 1 887 ? 30.922 -5.799 -48.768 1.00 83.12 887 SER A N 1
ATOM 7076 C CA . SER A 1 887 ? 31.513 -6.113 -50.074 1.00 83.12 887 SER A CA 1
ATOM 7077 C C . SER A 1 887 ? 32.645 -5.163 -50.489 1.00 83.12 887 SER A C 1
ATOM 7079 O O . SER A 1 887 ? 33.434 -5.499 -51.365 1.00 83.12 887 SER A O 1
ATOM 7081 N N . LEU A 1 888 ? 32.770 -3.990 -49.857 1.00 86.12 888 LEU A N 1
ATOM 7082 C CA . LEU A 1 888 ? 33.841 -3.032 -50.149 1.00 86.12 888 LEU A CA 1
ATOM 7083 C C . LEU A 1 888 ? 35.192 -3.445 -49.561 1.00 86.12 888 LEU A C 1
ATOM 7085 O O . LEU A 1 888 ? 36.215 -2.940 -50.006 1.00 86.12 888 LEU A O 1
ATOM 7089 N N . ARG A 1 889 ? 35.227 -4.360 -48.585 1.00 84.44 889 ARG A N 1
ATOM 7090 C CA . ARG A 1 889 ? 36.452 -4.696 -47.842 1.00 84.44 889 ARG A CA 1
ATOM 7091 C C . ARG A 1 889 ? 37.599 -5.165 -48.743 1.00 84.44 889 ARG A C 1
ATOM 7093 O O . ARG A 1 889 ? 38.744 -4.764 -48.536 1.00 84.44 889 ARG A O 1
ATOM 7100 N N . ASP A 1 890 ? 37.283 -6.005 -49.725 1.00 83.50 890 ASP A N 1
ATOM 7101 C CA . ASP A 1 890 ? 38.277 -6.691 -50.559 1.00 83.50 890 ASP A CA 1
ATOM 7102 C C . ASP A 1 890 ? 38.539 -5.946 -51.891 1.00 83.50 890 ASP A C 1
ATOM 7104 O O . ASP A 1 890 ? 39.543 -6.182 -52.570 1.00 83.50 890 ASP A O 1
ATOM 7108 N N . LEU A 1 891 ? 37.704 -4.947 -52.206 1.00 85.88 891 LEU A N 1
ATOM 7109 C CA . LEU A 1 891 ? 37.759 -4.135 -53.424 1.00 85.88 891 LEU A CA 1
ATOM 7110 C C . LEU A 1 891 ? 39.117 -3.434 -53.666 1.00 85.88 891 LEU A C 1
ATOM 7112 O O . LEU A 1 891 ? 39.572 -3.414 -54.813 1.00 85.88 891 LEU A O 1
ATOM 7116 N N . PRO A 1 892 ? 39.826 -2.893 -52.649 1.00 86.25 892 PRO A N 1
ATOM 7117 C CA . PRO A 1 892 ? 41.146 -2.295 -52.860 1.00 86.25 892 PRO A CA 1
ATOM 7118 C C . PRO A 1 892 ? 42.203 -3.273 -53.394 1.00 86.25 892 PRO A C 1
ATOM 7120 O O . PRO A 1 892 ? 43.086 -2.870 -54.151 1.00 86.25 892 PRO A O 1
ATOM 7123 N N . GLU A 1 893 ? 42.150 -4.549 -52.997 1.00 84.88 893 GLU A N 1
ATOM 7124 C CA . GLU A 1 893 ? 43.072 -5.573 -53.509 1.00 84.88 893 GLU A CA 1
ATOM 7125 C C . GLU A 1 893 ? 42.698 -5.952 -54.944 1.00 84.88 893 GLU A C 1
ATOM 7127 O O . GLU A 1 893 ? 43.583 -6.004 -55.795 1.00 84.88 893 GLU A O 1
ATOM 7132 N N . GLU A 1 894 ? 41.412 -6.145 -55.242 1.00 85.69 894 GLU A N 1
ATOM 7133 C CA . GLU A 1 894 ? 40.947 -6.489 -56.593 1.00 85.69 894 GLU A CA 1
ATOM 7134 C C . GLU A 1 894 ? 41.315 -5.429 -57.637 1.00 85.69 894 GLU A C 1
ATOM 7136 O O . GLU A 1 894 ? 41.759 -5.769 -58.734 1.00 85.69 894 GLU A O 1
ATOM 7141 N N . LEU A 1 895 ? 41.181 -4.146 -57.286 1.00 84.25 895 LEU A N 1
ATOM 7142 C CA . LEU A 1 895 ? 41.474 -3.034 -58.191 1.00 84.25 895 LEU A CA 1
ATOM 7143 C C . LEU A 1 895 ? 42.976 -2.858 -58.461 1.00 84.25 895 LEU A C 1
ATOM 7145 O O . LEU A 1 895 ? 43.367 -2.564 -59.587 1.00 84.25 895 LEU A O 1
ATOM 7149 N N . LEU A 1 896 ? 43.832 -3.026 -57.446 1.00 86.12 896 LEU A N 1
ATOM 7150 C CA . LEU A 1 896 ? 45.251 -2.643 -57.532 1.00 86.12 896 LEU A CA 1
ATOM 7151 C C . LEU A 1 896 ? 46.204 -3.819 -57.793 1.00 86.12 896 LEU A C 1
ATOM 7153 O O . LEU A 1 896 ? 47.346 -3.611 -58.215 1.00 86.12 896 LEU A O 1
ATOM 7157 N N . LYS A 1 897 ? 45.768 -5.064 -57.560 1.00 84.94 897 LYS A N 1
ATOM 7158 C CA . LYS A 1 897 ? 46.592 -6.269 -57.746 1.00 84.94 897 LYS A CA 1
ATOM 7159 C C . LYS A 1 897 ? 47.133 -6.443 -59.174 1.00 84.94 897 LYS A C 1
ATOM 7161 O O . LYS A 1 897 ? 48.312 -6.789 -59.270 1.00 84.94 897 LYS A O 1
ATOM 7166 N N . PRO A 1 898 ? 46.371 -6.201 -60.262 1.00 83.94 898 PRO A N 1
ATOM 7167 C CA . PRO A 1 898 ? 46.883 -6.365 -61.626 1.00 83.94 898 PRO A CA 1
ATOM 7168 C C . PRO A 1 898 ? 48.056 -5.427 -61.934 1.00 83.94 898 PRO A C 1
ATOM 7170 O O . PRO A 1 898 ? 49.111 -5.885 -62.369 1.00 83.94 898 PRO A O 1
ATOM 7173 N N . ALA A 1 899 ? 47.911 -4.137 -61.618 1.00 82.06 899 ALA A N 1
ATOM 7174 C CA . ALA A 1 899 ? 48.954 -3.136 -61.837 1.00 82.06 899 ALA A CA 1
ATOM 7175 C C . ALA A 1 899 ? 50.199 -3.415 -60.975 1.00 82.06 899 ALA A C 1
ATOM 7177 O O . ALA A 1 899 ? 51.324 -3.400 -61.475 1.00 82.06 899 ALA A O 1
ATOM 7178 N N . ARG A 1 900 ? 50.013 -3.782 -59.697 1.00 83.56 900 ARG A N 1
ATOM 7179 C CA . ARG A 1 900 ? 51.124 -4.181 -58.815 1.00 83.56 900 ARG A CA 1
ATOM 7180 C C . ARG A 1 900 ? 51.851 -5.427 -59.333 1.00 83.56 900 ARG A C 1
ATOM 7182 O O . ARG A 1 900 ? 53.077 -5.460 -59.340 1.00 83.56 900 ARG A O 1
ATOM 7189 N N . GLY A 1 901 ? 51.103 -6.442 -59.765 1.00 82.75 901 GLY A N 1
ATOM 7190 C CA . GLY A 1 901 ? 51.650 -7.706 -60.259 1.00 82.75 901 GLY A CA 1
ATOM 7191 C C . GLY A 1 901 ? 52.452 -7.561 -61.553 1.00 82.75 901 GLY A C 1
ATOM 7192 O O . GLY A 1 901 ? 53.394 -8.319 -61.762 1.00 82.75 901 GLY A O 1
ATOM 7193 N N . GLN A 1 902 ? 52.121 -6.578 -62.393 1.00 83.38 902 GLN A N 1
ATOM 7194 C CA . GLN A 1 902 ? 52.890 -6.257 -63.598 1.00 83.38 902 GLN A CA 1
ATOM 7195 C C . GLN A 1 902 ? 54.123 -5.389 -63.308 1.00 83.38 902 GLN A C 1
ATOM 7197 O O . GLN A 1 902 ? 55.134 -5.531 -63.993 1.00 83.38 902 GLN A O 1
ATOM 7202 N N . LEU A 1 903 ? 54.079 -4.539 -62.276 1.00 85.62 903 LEU A N 1
ATOM 7203 C CA . LEU A 1 903 ? 55.190 -3.659 -61.906 1.00 85.62 903 LEU A CA 1
ATOM 7204 C C . LEU A 1 903 ? 56.382 -4.422 -61.296 1.00 85.62 903 LEU A C 1
ATOM 7206 O O . LEU A 1 903 ? 57.529 -4.119 -61.617 1.00 85.62 903 LEU A O 1
ATOM 7210 N N . THR A 1 904 ? 56.138 -5.435 -60.453 1.00 83.94 904 THR A N 1
ATOM 7211 C CA . THR A 1 904 ? 57.216 -6.183 -59.768 1.00 83.94 904 THR A CA 1
ATOM 7212 C C . THR A 1 904 ? 58.187 -6.899 -60.729 1.00 83.94 904 THR A C 1
ATOM 7214 O O . THR A 1 904 ? 59.398 -6.770 -60.543 1.00 83.94 904 THR A O 1
ATOM 7217 N N . PRO A 1 905 ? 57.733 -7.611 -61.782 1.00 84.88 905 PRO A N 1
ATOM 7218 C CA . PRO A 1 905 ? 58.634 -8.184 -62.785 1.00 84.88 905 PRO A CA 1
ATOM 7219 C C . PRO A 1 905 ? 59.456 -7.130 -63.534 1.00 84.88 905 PRO A C 1
ATOM 7221 O O . PRO A 1 905 ? 60.638 -7.355 -63.781 1.00 84.88 905 PRO A O 1
ATOM 7224 N N . ILE A 1 906 ? 58.855 -5.976 -63.856 1.00 85.69 906 ILE A N 1
ATOM 7225 C CA . ILE A 1 906 ? 59.541 -4.881 -64.560 1.00 85.69 906 ILE A CA 1
ATOM 7226 C C . ILE A 1 906 ? 60.655 -4.304 -63.687 1.00 85.69 906 ILE A C 1
ATOM 7228 O O . ILE A 1 906 ? 61.771 -4.137 -64.167 1.00 85.69 906 ILE A O 1
ATOM 7232 N N . GLN A 1 907 ? 60.389 -4.081 -62.396 1.00 86.19 907 GLN A N 1
ATOM 7233 C CA . GLN A 1 907 ? 61.409 -3.665 -61.430 1.00 86.19 907 GLN A CA 1
ATOM 7234 C C . GLN A 1 907 ? 62.603 -4.633 -61.424 1.00 86.19 907 GLN A C 1
ATOM 7236 O O . GLN A 1 907 ? 63.752 -4.203 -61.502 1.00 86.19 907 GLN A O 1
ATOM 7241 N N . GLY A 1 908 ? 62.345 -5.945 -61.379 1.00 85.69 908 GLY A N 1
ATOM 7242 C CA . GLY A 1 908 ? 63.403 -6.957 -61.418 1.00 85.69 908 GLY A CA 1
ATOM 7243 C C . GLY A 1 908 ? 64.199 -6.969 -62.729 1.00 85.69 908 GLY A C 1
ATOM 7244 O O . GLY A 1 908 ? 65.381 -7.301 -62.721 1.00 85.69 908 GLY A O 1
ATOM 7245 N N . GLN A 1 909 ? 63.578 -6.606 -63.853 1.00 84.62 909 GLN A N 1
ATOM 7246 C CA . GLN A 1 909 ? 64.258 -6.494 -65.147 1.00 84.62 909 GLN A CA 1
ATOM 7247 C C . GLN A 1 909 ? 65.101 -5.215 -65.246 1.00 84.62 909 GLN A C 1
ATOM 7249 O O . GLN A 1 909 ? 66.238 -5.288 -65.702 1.00 84.62 909 GLN A O 1
ATOM 7254 N N . LEU A 1 910 ? 64.604 -4.077 -64.753 1.00 86.25 910 LEU A N 1
ATOM 7255 C CA . LEU A 1 910 ? 65.366 -2.821 -64.710 1.00 86.25 910 LEU A CA 1
ATOM 7256 C C . LEU A 1 910 ? 66.615 -2.938 -63.828 1.00 86.25 910 LEU A C 1
ATOM 7258 O O . LEU A 1 910 ? 67.690 -2.526 -64.251 1.00 86.25 910 LEU A O 1
ATOM 7262 N N . LEU A 1 911 ? 66.497 -3.572 -62.654 1.00 86.00 911 LEU A N 1
ATOM 7263 C CA . LEU A 1 911 ? 67.644 -3.825 -61.771 1.00 86.00 911 LEU A CA 1
ATOM 7264 C C . LEU A 1 911 ? 68.720 -4.686 -62.450 1.00 86.00 911 LEU A C 1
ATOM 7266 O O . LEU A 1 911 ? 69.905 -4.405 -62.318 1.00 86.00 911 LEU A O 1
ATOM 7270 N N . LYS A 1 912 ? 68.323 -5.699 -63.232 1.00 86.06 912 LYS A N 1
ATOM 7271 C CA . LYS A 1 912 ? 69.275 -6.530 -63.989 1.00 86.06 912 LYS A CA 1
ATOM 7272 C C . LYS A 1 912 ? 70.033 -5.732 -65.052 1.00 86.06 912 LYS A C 1
ATOM 7274 O O . LYS A 1 912 ? 71.229 -5.951 -65.220 1.00 86.06 912 LYS A O 1
ATOM 7279 N N . ILE A 1 913 ? 69.353 -4.830 -65.761 1.00 83.75 913 ILE A N 1
ATOM 7280 C CA . ILE A 1 913 ? 69.985 -3.954 -66.764 1.00 83.75 913 ILE A CA 1
ATOM 7281 C C . ILE A 1 913 ? 70.966 -2.991 -66.076 1.00 83.75 913 ILE A C 1
ATOM 7283 O O . ILE A 1 913 ? 72.089 -2.805 -66.540 1.00 83.75 913 ILE A O 1
ATOM 7287 N N . GLU A 1 914 ? 70.580 -2.429 -64.930 1.00 83.38 914 GLU A N 1
ATOM 7288 C CA . GLU A 1 914 ? 71.438 -1.550 -64.129 1.00 83.38 914 GLU A CA 1
ATOM 7289 C C . GLU A 1 914 ? 72.703 -2.266 -63.620 1.00 83.38 914 GLU A C 1
ATOM 7291 O O . GLU A 1 914 ? 73.814 -1.742 -63.733 1.00 83.38 914 GLU A O 1
ATOM 7296 N N . GLU A 1 915 ? 72.572 -3.496 -63.118 1.00 84.06 915 GLU A N 1
ATOM 7297 C CA . GLU A 1 915 ? 73.710 -4.321 -62.692 1.00 84.06 915 GLU A CA 1
ATOM 7298 C C . GLU A 1 915 ? 74.666 -4.637 -63.852 1.00 84.06 915 GLU A C 1
ATOM 7300 O O . GLU A 1 915 ? 75.885 -4.524 -63.692 1.00 84.06 915 GLU A O 1
ATOM 7305 N N . ARG A 1 916 ? 74.132 -4.972 -65.033 1.00 83.06 916 ARG A N 1
ATOM 7306 C CA . ARG A 1 916 ? 74.927 -5.231 -66.247 1.00 83.06 916 ARG A CA 1
ATOM 7307 C C . ARG A 1 916 ? 75.663 -3.988 -66.736 1.00 83.06 916 ARG A C 1
ATOM 7309 O O . ARG A 1 916 ? 76.844 -4.069 -67.069 1.00 83.06 916 ARG A O 1
ATOM 7316 N N . LEU A 1 917 ? 75.015 -2.822 -66.722 1.00 80.94 917 LEU A N 1
ATOM 7317 C CA . LEU A 1 917 ? 75.667 -1.543 -67.017 1.00 80.94 917 LEU A CA 1
ATOM 7318 C C . LEU A 1 917 ? 76.828 -1.274 -66.048 1.00 80.94 917 LEU A C 1
ATOM 7320 O O . LEU A 1 917 ? 77.928 -0.919 -66.475 1.00 80.94 917 LEU A O 1
ATOM 7324 N N . ASN A 1 918 ? 76.611 -1.492 -64.750 1.00 82.44 918 ASN A N 1
ATOM 7325 C CA . ASN A 1 918 ? 77.658 -1.340 -63.742 1.00 82.44 918 ASN A CA 1
ATOM 7326 C C . ASN A 1 918 ? 78.801 -2.350 -63.924 1.00 82.44 918 ASN A C 1
ATOM 7328 O O . ASN A 1 918 ? 79.955 -2.010 -63.666 1.00 82.44 918 ASN A O 1
ATOM 7332 N N . GLN A 1 919 ? 78.520 -3.559 -64.414 1.00 81.38 919 GLN A N 1
ATOM 7333 C CA . GLN A 1 919 ? 79.553 -4.525 -64.788 1.00 81.38 919 GLN A CA 1
ATOM 7334 C C . GLN A 1 919 ? 80.404 -4.022 -65.963 1.00 81.38 919 GLN A C 1
ATOM 7336 O O . GLN A 1 919 ? 81.628 -4.099 -65.897 1.00 81.38 919 GLN A O 1
ATOM 7341 N N . VAL A 1 920 ? 79.792 -3.442 -67.000 1.00 80.06 920 VAL A N 1
ATOM 7342 C CA . VAL A 1 920 ? 80.541 -2.844 -68.122 1.00 80.06 920 VAL A CA 1
ATOM 7343 C C . VAL A 1 920 ? 81.412 -1.680 -67.648 1.00 80.06 920 VAL A C 1
ATOM 7345 O O . VAL A 1 920 ? 82.586 -1.618 -68.006 1.00 80.06 920 VAL A O 1
ATOM 7348 N N . ARG A 1 921 ? 80.893 -0.816 -66.765 1.00 81.62 921 ARG A N 1
ATOM 7349 C CA . ARG A 1 921 ? 81.685 0.252 -66.127 1.00 81.62 921 ARG A CA 1
ATOM 7350 C C . ARG A 1 921 ? 82.915 -0.303 -65.405 1.00 81.62 921 ARG A C 1
ATOM 7352 O O . ARG A 1 921 ? 84.009 0.216 -65.605 1.00 81.62 921 ARG A O 1
ATOM 7359 N N . ARG A 1 922 ? 82.760 -1.377 -64.618 1.00 81.62 922 ARG A N 1
ATOM 7360 C CA . ARG A 1 922 ? 83.886 -2.052 -63.938 1.00 81.62 922 ARG A CA 1
ATOM 7361 C C . ARG A 1 922 ? 84.920 -2.578 -64.926 1.00 81.62 922 ARG A C 1
ATOM 7363 O O . ARG A 1 922 ? 86.101 -2.316 -64.736 1.00 81.62 922 ARG A O 1
ATOM 7370 N N . ASN A 1 923 ? 84.483 -3.242 -65.992 1.00 81.56 923 ASN A N 1
ATOM 7371 C CA . ASN A 1 923 ? 85.389 -3.789 -67.002 1.00 81.56 923 ASN A CA 1
ATOM 7372 C C . ASN A 1 923 ? 86.193 -2.679 -67.707 1.00 81.56 923 ASN A C 1
ATOM 7374 O O . ASN A 1 923 ? 87.403 -2.814 -67.878 1.00 81.56 923 ASN A O 1
ATOM 7378 N N . CYS A 1 924 ? 85.556 -1.557 -68.067 1.00 76.88 924 CYS A N 1
ATOM 7379 C CA . CYS A 1 924 ? 86.247 -0.406 -68.661 1.00 76.88 924 CYS A CA 1
ATOM 7380 C C . CYS A 1 924 ? 87.253 0.228 -67.687 1.00 76.88 924 CYS A C 1
ATOM 7382 O O . CYS A 1 924 ? 88.382 0.527 -68.080 1.00 76.88 924 CYS A O 1
ATOM 7384 N N . ILE A 1 925 ? 86.877 0.379 -66.410 1.00 81.56 925 ILE A N 1
ATOM 7385 C CA . ILE A 1 925 ? 87.783 0.844 -65.349 1.00 81.56 925 ILE A CA 1
ATOM 7386 C C . ILE A 1 925 ? 89.007 -0.071 -65.241 1.00 81.56 925 ILE A C 1
ATOM 7388 O O . ILE A 1 925 ? 90.135 0.419 -65.224 1.00 81.56 925 ILE A O 1
ATOM 7392 N N . GLU A 1 926 ? 88.803 -1.388 -65.170 1.00 81.44 926 GLU A N 1
ATOM 7393 C CA . GLU A 1 926 ? 89.889 -2.369 -65.075 1.00 81.44 926 GLU A CA 1
ATOM 7394 C C . GLU A 1 926 ? 90.820 -2.297 -66.290 1.00 81.44 926 GLU A C 1
ATOM 7396 O O . GLU A 1 926 ? 92.044 -2.288 -66.132 1.00 81.44 926 GLU A O 1
ATOM 7401 N N . GLN A 1 927 ? 90.258 -2.171 -67.494 1.00 79.06 927 GLN A N 1
ATOM 7402 C CA . GLN A 1 927 ? 91.025 -2.079 -68.732 1.00 79.06 927 GLN A CA 1
ATOM 7403 C C . GLN A 1 927 ? 91.894 -0.816 -68.782 1.00 79.06 927 GLN A C 1
ATOM 7405 O O . GLN A 1 927 ? 93.076 -0.917 -69.106 1.00 79.06 927 GLN A O 1
ATOM 7410 N N . VAL A 1 928 ? 91.366 0.353 -68.410 1.00 78.69 928 VAL A N 1
ATOM 7411 C CA . VAL A 1 928 ? 92.159 1.593 -68.336 1.00 78.69 928 VAL A CA 1
ATOM 7412 C C . VAL A 1 928 ? 93.210 1.483 -67.235 1.00 78.69 928 VAL A C 1
ATOM 7414 O O . VAL A 1 928 ? 94.396 1.670 -67.499 1.00 78.69 928 VAL A O 1
ATOM 7417 N N . ASN A 1 929 ? 92.817 1.088 -66.021 1.00 82.62 929 ASN A N 1
ATOM 7418 C CA . ASN A 1 929 ? 93.727 0.968 -64.878 1.00 82.62 929 ASN A CA 1
ATOM 7419 C C . ASN A 1 929 ? 94.852 -0.060 -65.095 1.00 82.62 929 ASN A C 1
ATOM 7421 O O . ASN A 1 929 ? 95.904 0.063 -64.465 1.00 82.62 929 ASN A O 1
ATOM 7425 N N . SER A 1 930 ? 94.695 -1.023 -66.011 1.00 78.12 930 SER A N 1
ATOM 7426 C CA . SER A 1 930 ? 95.757 -1.966 -66.397 1.00 78.12 930 SER A CA 1
ATOM 7427 C C . SER A 1 930 ? 97.007 -1.296 -66.997 1.00 78.12 930 SER A C 1
ATOM 7429 O O . SER A 1 930 ? 98.080 -1.900 -67.009 1.00 78.12 930 SER A O 1
ATOM 7431 N N . TRP A 1 931 ? 96.909 -0.029 -67.423 1.00 72.88 931 TRP A N 1
ATOM 7432 C CA . TRP A 1 931 ? 98.033 0.779 -67.910 1.00 72.88 931 TRP A CA 1
ATOM 7433 C C . TRP A 1 931 ? 98.861 1.411 -66.782 1.00 72.88 931 TRP A C 1
ATOM 7435 O O . TRP A 1 931 ? 100.021 1.768 -66.994 1.00 72.88 931 TRP A O 1
ATOM 7445 N N . LEU A 1 932 ? 98.319 1.523 -65.562 1.00 77.75 932 LEU A N 1
ATOM 7446 C CA . LEU A 1 932 ? 99.032 2.127 -64.429 1.00 77.75 932 LEU A CA 1
ATOM 7447 C C . LEU A 1 932 ? 100.336 1.389 -64.078 1.00 77.75 932 LEU A C 1
ATOM 7449 O O . LEU A 1 932 ? 101.360 2.062 -63.946 1.00 77.75 932 LEU A O 1
ATOM 7453 N N . PRO A 1 933 ? 100.375 0.044 -63.966 1.00 74.12 933 PRO A N 1
ATOM 7454 C CA . PRO A 1 933 ? 101.618 -0.685 -63.706 1.00 74.12 933 PRO A CA 1
ATOM 7455 C C . PRO A 1 933 ? 102.710 -0.434 -64.756 1.00 74.12 933 PRO A C 1
ATOM 7457 O O . PRO A 1 933 ? 103.883 -0.380 -64.399 1.00 74.12 933 PRO A O 1
ATOM 7460 N N . LEU A 1 934 ? 102.332 -0.227 -66.025 1.00 73.94 934 LEU A N 1
ATOM 7461 C CA . LEU A 1 934 ? 103.258 0.047 -67.133 1.00 73.94 934 LEU A CA 1
ATOM 7462 C C . LEU A 1 934 ? 103.876 1.454 -67.052 1.00 73.94 934 LEU A C 1
ATOM 7464 O O . LEU A 1 934 ? 105.031 1.648 -67.438 1.00 73.94 934 LEU A O 1
ATOM 7468 N N . LEU A 1 935 ? 103.119 2.429 -66.536 1.00 73.50 935 LEU A N 1
ATOM 7469 C CA . LEU A 1 935 ? 103.495 3.847 -66.490 1.00 73.50 935 LEU A CA 1
ATOM 7470 C C . LEU A 1 935 ? 104.213 4.256 -65.204 1.00 73.50 935 LEU A C 1
ATOM 7472 O O . LEU A 1 935 ? 105.099 5.108 -65.255 1.00 73.50 935 LEU A O 1
ATOM 7476 N N . LYS A 1 936 ? 103.888 3.640 -64.061 1.00 77.38 936 LYS A N 1
ATOM 7477 C CA . LYS A 1 936 ? 104.529 3.937 -62.765 1.00 77.38 936 LYS A CA 1
ATOM 7478 C C . LYS A 1 936 ? 106.070 3.895 -62.799 1.00 77.38 936 LYS A C 1
ATOM 7480 O O . LYS A 1 936 ? 106.676 4.857 -62.336 1.00 77.38 936 LYS A O 1
ATOM 7485 N N . PRO A 1 937 ? 106.741 2.876 -63.378 1.00 70.50 937 PRO A N 1
ATOM 7486 C CA . PRO A 1 937 ? 108.204 2.830 -63.443 1.00 70.50 937 PRO A CA 1
ATOM 7487 C C . PRO A 1 937 ? 108.786 3.925 -64.344 1.00 70.50 937 PRO A C 1
ATOM 7489 O O . PRO A 1 937 ? 109.816 4.513 -64.013 1.00 70.50 937 PRO A O 1
ATOM 7492 N N . LEU A 1 938 ? 108.110 4.228 -65.461 1.00 73.25 938 LEU A N 1
ATOM 7493 C CA . LEU A 1 938 ? 108.505 5.297 -66.381 1.00 73.25 938 LEU A CA 1
ATOM 7494 C C . LEU A 1 938 ? 108.415 6.667 -65.696 1.00 73.25 938 LEU A C 1
ATOM 7496 O O . LEU A 1 938 ? 109.372 7.439 -65.734 1.00 73.25 938 LEU A O 1
ATOM 7500 N N . LEU A 1 939 ? 107.311 6.945 -65.004 1.00 73.94 939 LEU A N 1
ATOM 7501 C CA . LEU A 1 939 ? 107.091 8.202 -64.284 1.00 73.94 939 LEU A CA 1
ATOM 7502 C C . LEU A 1 939 ? 108.017 8.341 -63.067 1.00 73.94 939 LEU A C 1
ATOM 7504 O O . LEU A 1 939 ? 108.585 9.414 -62.851 1.00 73.94 939 LEU A O 1
ATOM 7508 N N . ALA A 1 940 ? 108.251 7.252 -62.328 1.00 74.94 940 ALA A N 1
ATOM 7509 C CA . ALA A 1 940 ? 109.178 7.219 -61.200 1.00 74.94 940 ALA A CA 1
ATOM 7510 C C . ALA A 1 940 ? 110.628 7.502 -61.628 1.00 74.94 940 ALA A C 1
ATOM 7512 O O . ALA A 1 940 ? 111.336 8.233 -60.931 1.00 74.94 940 ALA A O 1
ATOM 7513 N N . SER A 1 941 ? 111.062 7.000 -62.794 1.00 69.88 941 SER A N 1
ATOM 7514 C CA . SER A 1 941 ? 112.405 7.274 -63.336 1.00 69.88 941 SER A CA 1
ATOM 7515 C C . SER A 1 941 ? 112.647 8.766 -63.616 1.00 69.88 941 SER A C 1
ATOM 7517 O O . SER A 1 941 ? 113.760 9.257 -63.442 1.00 69.88 941 SER A O 1
ATOM 7519 N N . GLN A 1 942 ? 111.584 9.506 -63.955 1.00 73.31 942 GLN A N 1
ATOM 7520 C CA . GLN A 1 942 ? 111.598 10.951 -64.212 1.00 73.31 942 GLN A CA 1
ATOM 7521 C C . GLN A 1 942 ? 111.130 11.793 -63.006 1.00 73.31 942 GLN A C 1
ATOM 7523 O O . GLN A 1 942 ? 110.958 13.004 -63.136 1.00 73.31 942 GLN A O 1
ATOM 7528 N N . LYS A 1 943 ? 110.914 11.176 -61.830 1.00 73.56 943 LYS A N 1
ATOM 7529 C CA . LYS A 1 943 ? 110.368 11.805 -60.605 1.00 73.56 943 LYS A CA 1
ATOM 7530 C C . LYS A 1 943 ? 109.040 12.565 -60.811 1.00 73.56 943 LYS A C 1
ATOM 7532 O O . LYS A 1 943 ? 108.797 13.568 -60.140 1.00 73.56 943 LYS A O 1
ATOM 7537 N N . GLN A 1 944 ? 108.181 12.109 -61.723 1.00 76.75 944 GLN A N 1
ATOM 7538 C CA . GLN A 1 944 ? 106.837 12.668 -61.926 1.00 76.75 944 GLN A CA 1
ATOM 7539 C C . GLN A 1 944 ? 105.803 11.997 -61.003 1.00 76.75 944 GLN A C 1
ATOM 7541 O O . GLN A 1 944 ? 105.993 10.860 -60.575 1.00 76.75 944 GLN A O 1
ATOM 7546 N N . ALA A 1 945 ? 104.713 12.705 -60.679 1.00 73.62 945 ALA A N 1
ATOM 7547 C CA . ALA A 1 945 ? 103.644 12.187 -59.819 1.00 73.62 945 ALA A CA 1
ATOM 7548 C C . ALA A 1 945 ? 102.847 11.065 -60.511 1.00 73.62 945 ALA A C 1
ATOM 7550 O O . ALA A 1 945 ? 102.497 11.186 -61.686 1.00 73.62 945 ALA A O 1
ATOM 7551 N N . GLU A 1 946 ? 102.537 9.989 -59.779 1.00 75.12 946 GLU A N 1
ATOM 7552 C CA . GLU A 1 946 ? 101.759 8.865 -60.311 1.00 75.12 946 GLU A CA 1
ATOM 7553 C C . GLU A 1 946 ? 100.270 9.239 -60.474 1.00 75.12 946 GLU A C 1
ATOM 7555 O O . GLU A 1 946 ? 99.681 9.802 -59.547 1.00 75.12 946 GLU A O 1
ATOM 7560 N N . PRO A 1 947 ? 99.631 8.920 -61.616 1.00 76.19 947 PRO A N 1
ATOM 7561 C CA . PRO A 1 947 ? 98.192 9.107 -61.784 1.00 76.19 947 PRO A CA 1
ATOM 7562 C C . PRO A 1 947 ? 97.376 8.175 -60.868 1.00 76.19 947 PRO A C 1
ATOM 7564 O O . PRO A 1 947 ? 97.762 7.032 -60.613 1.00 76.19 947 PRO A O 1
ATOM 7567 N N . ALA A 1 948 ? 96.234 8.674 -60.379 1.00 76.88 948 ALA A N 1
ATOM 7568 C CA . ALA A 1 948 ? 95.289 7.911 -59.561 1.00 76.88 948 ALA A CA 1
ATOM 7569 C C . ALA A 1 948 ? 94.469 6.925 -60.412 1.00 76.88 948 ALA A C 1
ATOM 7571 O O . ALA A 1 948 ? 94.186 7.193 -61.581 1.00 76.88 948 ALA A O 1
ATOM 7572 N N . ALA A 1 949 ? 94.085 5.795 -59.812 1.00 79.19 949 ALA A N 1
ATOM 7573 C CA . ALA A 1 949 ? 93.225 4.805 -60.454 1.00 79.19 949 ALA A CA 1
ATOM 7574 C C . ALA A 1 949 ? 91.787 5.312 -60.575 1.00 79.19 949 ALA A C 1
ATOM 7576 O O . ALA A 1 949 ? 91.264 5.902 -59.631 1.00 79.19 949 ALA A O 1
ATOM 7577 N N . LEU A 1 950 ? 91.152 5.040 -61.716 1.00 81.81 950 LEU A N 1
ATOM 7578 C CA . LEU A 1 950 ? 89.733 5.318 -61.919 1.00 81.81 950 LEU A CA 1
ATOM 7579 C C . LEU A 1 950 ? 88.903 4.435 -60.973 1.00 81.81 950 LEU A C 1
ATOM 7581 O O . LEU A 1 950 ? 89.167 3.232 -60.881 1.00 81.81 950 LEU A O 1
ATOM 7585 N N . THR A 1 951 ? 87.904 5.000 -60.295 1.00 82.25 951 THR A N 1
ATOM 7586 C CA . THR A 1 951 ? 86.970 4.260 -59.432 1.00 82.25 951 THR A CA 1
ATOM 7587 C C . THR A 1 951 ? 85.559 4.227 -60.018 1.00 82.25 951 THR A C 1
ATOM 7589 O O . THR A 1 951 ? 85.243 4.915 -60.987 1.00 82.25 951 THR A O 1
ATOM 7592 N N . LEU A 1 952 ? 84.682 3.403 -59.435 1.00 76.44 952 LEU A N 1
ATOM 7593 C CA . LEU A 1 952 ? 83.294 3.297 -59.889 1.00 76.44 952 LEU A CA 1
ATOM 7594 C C . LEU A 1 952 ? 82.469 4.553 -59.574 1.00 76.44 952 LEU A C 1
ATOM 7596 O O . LEU A 1 952 ? 81.541 4.859 -60.317 1.00 76.44 952 LEU A O 1
ATOM 7600 N N . GLU A 1 953 ? 82.821 5.293 -58.518 1.00 74.44 953 GLU A N 1
ATOM 7601 C CA . GLU A 1 953 ? 82.182 6.574 -58.194 1.00 74.44 953 GLU A CA 1
ATOM 7602 C C . GLU A 1 953 ? 82.474 7.626 -59.273 1.00 74.44 953 GLU A C 1
ATOM 7604 O O . GLU A 1 953 ? 81.542 8.305 -59.707 1.00 74.44 953 GLU A O 1
ATOM 7609 N N . ASP A 1 954 ? 83.707 7.664 -59.796 1.00 74.19 954 ASP A N 1
ATOM 7610 C CA . ASP A 1 954 ? 84.154 8.626 -60.819 1.00 74.19 954 ASP A CA 1
ATOM 7611 C C . ASP A 1 954 ? 83.385 8.519 -62.148 1.00 74.19 954 ASP A C 1
ATOM 7613 O O . ASP A 1 954 ? 83.332 9.477 -62.918 1.00 74.19 954 ASP A O 1
ATOM 7617 N N . VAL A 1 955 ? 82.774 7.361 -62.424 1.00 74.50 955 VAL A N 1
ATOM 7618 C CA . VAL A 1 955 ? 82.064 7.082 -63.687 1.00 74.50 955 VAL A CA 1
ATOM 7619 C C . VAL A 1 955 ? 80.596 6.692 -63.508 1.00 74.50 955 VAL A C 1
ATOM 7621 O O . VAL A 1 955 ? 79.909 6.379 -64.482 1.00 74.50 955 VAL A O 1
ATOM 7624 N N . SER A 1 956 ? 80.096 6.713 -62.271 1.00 71.31 956 SER A N 1
ATOM 7625 C CA . SER A 1 956 ? 78.741 6.272 -61.905 1.00 71.31 956 SER A CA 1
ATOM 7626 C C . SER A 1 956 ? 77.621 7.033 -62.628 1.00 71.31 956 SER A C 1
ATOM 7628 O O . SER A 1 956 ? 76.585 6.448 -62.944 1.00 71.31 956 SER A O 1
ATOM 7630 N N . ASN A 1 957 ? 77.856 8.306 -62.957 1.00 74.44 957 ASN A N 1
ATOM 7631 C CA . ASN A 1 957 ? 76.891 9.182 -63.628 1.00 74.44 957 ASN A CA 1
ATOM 7632 C C . ASN A 1 957 ? 77.093 9.289 -65.148 1.00 74.44 957 ASN A C 1
ATOM 7634 O O . ASN A 1 957 ? 76.322 9.982 -65.805 1.00 74.44 957 ASN A O 1
ATOM 7638 N N . LEU A 1 958 ? 78.113 8.631 -65.708 1.00 75.50 958 LEU A N 1
ATOM 7639 C CA . LEU A 1 958 ? 78.460 8.758 -67.125 1.00 75.50 958 LEU A CA 1
ATOM 7640 C C . LEU A 1 958 ? 77.667 7.768 -67.986 1.00 75.50 958 LEU A C 1
ATOM 7642 O O . LEU A 1 958 ? 77.539 6.586 -67.638 1.00 75.50 958 LEU A O 1
ATOM 7646 N N . GLY A 1 959 ? 77.173 8.236 -69.135 1.00 74.38 959 GLY A N 1
ATOM 7647 C CA . GLY A 1 959 ? 76.629 7.360 -70.180 1.00 74.38 959 GLY A CA 1
ATOM 7648 C C . GLY A 1 959 ? 77.724 6.518 -70.850 1.00 74.38 959 GLY A C 1
ATOM 7649 O O . GLY A 1 959 ? 78.906 6.814 -70.701 1.00 74.38 959 GLY A O 1
ATOM 7650 N N . ILE A 1 960 ? 77.371 5.474 -71.612 1.00 75.12 960 ILE A N 1
ATOM 7651 C CA . ILE A 1 960 ? 78.372 4.550 -72.198 1.00 75.12 960 ILE A CA 1
ATOM 7652 C C . ILE A 1 960 ? 79.393 5.274 -73.083 1.00 75.12 960 ILE A C 1
ATOM 7654 O O . ILE A 1 960 ? 80.586 5.002 -72.982 1.00 75.12 960 ILE A O 1
ATOM 7658 N N . ARG A 1 961 ? 78.961 6.230 -73.910 1.00 73.50 961 ARG A N 1
ATOM 7659 C CA . ARG A 1 961 ? 79.880 6.995 -74.764 1.00 73.50 961 ARG A CA 1
ATOM 7660 C C . ARG A 1 961 ? 80.787 7.930 -73.972 1.00 73.50 961 ARG A C 1
ATOM 7662 O O . ARG A 1 961 ? 81.946 8.094 -74.330 1.00 73.50 961 ARG A O 1
ATOM 7669 N N . GLU A 1 962 ? 80.275 8.543 -72.911 1.00 74.75 962 GLU A N 1
ATOM 7670 C CA . GLU A 1 962 ? 81.070 9.407 -72.032 1.00 74.75 962 GLU A CA 1
ATOM 7671 C C . GLU A 1 962 ? 82.067 8.579 -71.223 1.00 74.75 962 GLU A C 1
ATOM 7673 O O . GLU A 1 962 ? 83.222 8.966 -71.098 1.00 74.75 962 GLU A O 1
ATOM 7678 N N . LEU A 1 963 ? 81.652 7.401 -70.749 1.00 79.81 963 LEU A N 1
ATOM 7679 C CA . LEU A 1 963 ? 82.522 6.411 -70.128 1.00 79.81 963 LEU A CA 1
ATOM 7680 C C . LEU A 1 963 ? 83.645 6.010 -71.089 1.00 79.81 963 LEU A C 1
ATOM 7682 O O . LEU A 1 963 ? 84.807 6.062 -70.698 1.00 79.81 963 LEU A O 1
ATOM 7686 N N . GLN A 1 964 ? 83.320 5.659 -72.337 1.00 74.75 964 GLN A N 1
ATOM 7687 C CA . GLN A 1 964 ? 84.311 5.323 -73.363 1.00 74.75 964 GLN A CA 1
ATOM 7688 C C . GLN A 1 964 ? 85.237 6.507 -73.653 1.00 74.75 964 GLN A C 1
ATOM 7690 O O . GLN A 1 964 ? 86.445 6.333 -73.616 1.00 74.75 964 GLN A O 1
ATOM 7695 N N . GLN A 1 965 ? 84.717 7.724 -73.826 1.00 78.19 965 GLN A N 1
ATOM 7696 C CA . GLN A 1 965 ? 85.540 8.918 -74.049 1.00 78.19 965 GLN A CA 1
ATOM 7697 C C . GLN A 1 965 ? 86.447 9.244 -72.862 1.00 78.19 965 GLN A C 1
ATOM 7699 O O . GLN A 1 965 ? 87.602 9.616 -73.062 1.00 78.19 965 GLN A O 1
ATOM 7704 N N . VAL A 1 966 ? 85.963 9.121 -71.626 1.00 80.00 966 VAL A N 1
ATOM 7705 C CA . VAL A 1 966 ? 86.786 9.314 -70.424 1.00 80.00 966 VAL A CA 1
ATOM 7706 C C . VAL A 1 966 ? 87.847 8.225 -70.350 1.00 80.00 966 VAL A C 1
ATOM 7708 O O . VAL A 1 966 ? 89.006 8.538 -70.094 1.00 80.00 966 VAL A O 1
ATOM 7711 N N . CYS A 1 967 ? 87.495 6.975 -70.644 1.00 78.19 967 CYS A N 1
ATOM 7712 C CA . CYS A 1 967 ? 88.440 5.865 -70.672 1.00 78.19 967 CYS A CA 1
ATOM 7713 C C . CYS A 1 967 ? 89.511 6.054 -71.757 1.00 78.19 967 CYS A C 1
ATOM 7715 O O . CYS A 1 967 ? 90.696 6.019 -71.445 1.00 78.19 967 CYS A O 1
ATOM 7717 N N . GLU A 1 968 ? 89.118 6.345 -72.996 1.00 78.19 968 GLU A N 1
ATOM 7718 C CA . GLU A 1 968 ? 89.999 6.575 -74.146 1.00 78.19 968 GLU A CA 1
ATOM 7719 C C . GLU A 1 968 ? 90.853 7.830 -73.985 1.00 78.19 968 GLU A C 1
ATOM 7721 O O . GLU A 1 968 ? 92.039 7.797 -74.281 1.00 78.19 968 GLU A O 1
ATOM 7726 N N . SER A 1 969 ? 90.296 8.939 -73.492 1.00 78.25 969 SER A N 1
ATOM 7727 C CA . SER A 1 969 ? 91.066 10.166 -73.253 1.00 78.25 969 SER A CA 1
ATOM 7728 C C . SER A 1 969 ? 92.035 10.007 -72.086 1.00 78.25 969 SER A C 1
ATOM 7730 O O . SER A 1 969 ? 93.161 10.501 -72.163 1.00 78.25 969 SER A O 1
ATOM 7732 N N . THR A 1 970 ? 91.645 9.283 -71.032 1.00 78.44 970 THR A N 1
ATOM 7733 C CA . THR A 1 970 ? 92.540 8.940 -69.919 1.00 78.44 970 THR A CA 1
ATOM 7734 C C . THR A 1 970 ? 93.649 8.021 -70.408 1.00 78.44 970 THR A C 1
ATOM 7736 O O . THR A 1 970 ? 94.819 8.310 -70.170 1.00 78.44 970 THR A O 1
ATOM 7739 N N . GLN A 1 971 ? 93.310 6.987 -71.177 1.00 78.06 971 GLN A N 1
ATOM 7740 C CA . GLN A 1 971 ? 94.265 6.063 -71.779 1.00 78.06 971 GLN A CA 1
ATOM 7741 C C . GLN A 1 971 ? 95.194 6.769 -72.776 1.00 78.06 971 GLN A C 1
ATOM 7743 O O . GLN A 1 971 ? 96.398 6.566 -72.709 1.00 78.06 971 GLN A O 1
ATOM 7748 N N . ALA A 1 972 ? 94.690 7.655 -73.637 1.00 77.75 972 ALA A N 1
ATOM 7749 C CA . ALA A 1 972 ? 95.488 8.427 -74.590 1.00 77.75 972 ALA A CA 1
ATOM 7750 C C . ALA A 1 972 ? 96.397 9.444 -73.886 1.00 77.75 972 ALA A C 1
ATOM 7752 O O . ALA A 1 972 ? 97.552 9.615 -74.272 1.00 77.75 972 ALA A O 1
ATOM 7753 N N . LYS A 1 973 ? 95.916 10.093 -72.817 1.00 80.25 973 LYS A N 1
ATOM 7754 C CA . LYS A 1 973 ? 96.735 10.968 -71.966 1.00 80.25 973 LYS A CA 1
ATOM 7755 C C . LYS A 1 973 ? 97.855 10.176 -71.297 1.00 80.25 973 LYS A C 1
ATOM 7757 O O . LYS A 1 973 ? 99.000 10.616 -71.308 1.00 80.25 973 LYS A O 1
ATOM 7762 N N . TRP A 1 974 ? 97.534 9.013 -70.746 1.00 81.31 974 TRP A N 1
ATOM 7763 C CA . TRP A 1 974 ? 98.483 8.095 -70.121 1.00 81.31 974 TRP A CA 1
ATOM 7764 C C . TRP A 1 974 ? 99.497 7.536 -71.129 1.00 81.31 974 TRP A C 1
ATOM 7766 O O . TRP A 1 974 ? 100.696 7.533 -70.858 1.00 81.31 974 TRP A O 1
ATOM 7776 N N . GLN A 1 975 ? 99.049 7.165 -72.328 1.00 76.38 975 GLN A N 1
ATOM 7777 C CA . GLN A 1 975 ? 99.899 6.714 -73.425 1.00 76.38 975 GLN A CA 1
ATOM 7778 C C . GLN A 1 975 ? 100.835 7.831 -73.899 1.00 76.38 975 GLN A C 1
ATOM 7780 O O . GLN A 1 975 ? 102.043 7.623 -73.952 1.00 76.38 975 GLN A O 1
ATOM 7785 N N . SER A 1 976 ? 100.315 9.034 -74.156 1.00 76.19 976 SER A N 1
ATOM 7786 C CA . SER A 1 976 ? 101.120 10.193 -74.555 1.00 76.19 976 SER A CA 1
ATOM 7787 C C . SER A 1 976 ? 102.156 10.568 -73.490 1.00 76.19 976 SER A C 1
ATOM 7789 O O . SER A 1 976 ? 103.302 10.856 -73.833 1.00 76.19 976 SER A O 1
ATOM 7791 N N . GLN A 1 977 ? 101.795 10.504 -72.201 1.00 76.50 977 GLN A N 1
ATOM 7792 C CA . GLN A 1 977 ? 102.736 10.721 -71.098 1.00 76.50 977 GLN A CA 1
ATOM 7793 C C . GLN A 1 977 ? 103.886 9.708 -71.124 1.00 76.50 977 GLN A C 1
ATOM 7795 O O . GLN A 1 977 ? 105.049 10.096 -71.014 1.00 76.50 977 GLN A O 1
ATOM 7800 N N . GLY A 1 978 ? 103.589 8.420 -71.306 1.00 73.06 978 GLY A N 1
ATOM 7801 C CA . GLY A 1 978 ? 104.631 7.401 -71.380 1.00 73.06 978 GLY A CA 1
ATOM 7802 C C . GLY A 1 978 ? 105.470 7.473 -72.666 1.00 73.06 978 GLY A C 1
ATOM 7803 O O . GLY A 1 978 ? 106.692 7.344 -72.601 1.00 73.06 978 GLY A O 1
ATOM 7804 N N . GLU A 1 979 ? 104.866 7.770 -73.820 1.00 76.75 979 GLU A N 1
ATOM 7805 C CA . GLU A 1 979 ? 105.582 7.983 -75.088 1.00 76.75 979 GLU A CA 1
ATOM 7806 C C . GLU A 1 979 ? 106.505 9.206 -75.028 1.00 76.75 979 GLU A C 1
ATOM 7808 O O . GLU A 1 979 ? 107.621 9.173 -75.546 1.00 76.75 979 GLU A O 1
ATOM 7813 N N . GLN A 1 980 ? 106.097 10.279 -74.346 1.00 76.38 980 GLN A N 1
ATOM 7814 C CA . GLN A 1 980 ? 106.930 11.466 -74.158 1.00 76.38 980 GLN A CA 1
ATOM 7815 C C . GLN A 1 980 ? 108.172 11.168 -73.307 1.00 76.38 980 GLN A C 1
ATOM 7817 O O . GLN A 1 980 ? 109.257 11.680 -73.596 1.00 76.38 980 GLN A O 1
ATOM 7822 N N . ILE A 1 981 ? 108.041 10.312 -72.290 1.00 73.06 981 ILE A N 1
ATOM 7823 C CA . ILE A 1 981 ? 109.177 9.851 -71.480 1.00 73.06 981 ILE A CA 1
ATOM 7824 C C . ILE A 1 981 ? 110.127 8.997 -72.331 1.00 73.06 981 ILE A C 1
ATOM 7826 O O . ILE A 1 981 ? 111.344 9.170 -72.249 1.00 73.06 981 ILE A O 1
ATOM 7830 N N . LEU A 1 982 ? 109.586 8.149 -73.207 1.00 72.50 982 LEU A N 1
ATOM 7831 C CA . LEU A 1 982 ? 110.351 7.267 -74.097 1.00 72.50 982 LEU A CA 1
ATOM 7832 C C . LEU A 1 982 ? 110.896 7.955 -75.362 1.00 72.50 982 LEU A C 1
ATOM 7834 O O . LEU A 1 982 ? 111.750 7.393 -76.047 1.00 72.50 982 LEU A O 1
ATOM 7838 N N . LYS A 1 983 ? 110.478 9.185 -75.671 1.00 72.81 983 LYS A N 1
ATOM 7839 C CA . LYS A 1 983 ? 110.981 9.952 -76.822 1.00 72.81 983 LYS A CA 1
ATOM 7840 C C . LYS A 1 983 ? 112.514 10.032 -76.811 1.00 72.81 983 LYS A C 1
ATOM 7842 O O . LYS A 1 983 ? 113.101 10.150 -75.747 1.00 72.81 983 LYS A O 1
ATOM 7847 N N . ASP A 1 984 ? 113.180 9.948 -77.957 1.00 67.12 984 ASP A N 1
ATOM 7848 C CA . ASP A 1 984 ? 114.655 9.925 -78.074 1.00 67.12 984 ASP A CA 1
ATOM 7849 C C . ASP A 1 984 ? 115.346 8.644 -77.546 1.00 67.12 984 ASP A C 1
ATOM 7851 O O . ASP A 1 984 ? 116.567 8.541 -77.622 1.00 67.12 984 ASP A O 1
ATOM 7855 N N . THR A 1 985 ? 114.593 7.638 -77.070 1.00 66.94 985 THR A N 1
ATOM 7856 C CA . THR A 1 985 ? 115.131 6.293 -76.751 1.00 66.94 985 THR A CA 1
ATOM 7857 C C . THR A 1 985 ? 114.991 5.287 -77.899 1.00 66.94 985 THR A C 1
ATOM 7859 O O . THR A 1 985 ? 115.478 4.167 -77.796 1.00 66.94 985 THR A O 1
ATOM 7862 N N . GLY A 1 986 ? 114.323 5.663 -78.996 1.00 67.00 986 GLY A N 1
ATOM 7863 C CA . GLY A 1 986 ? 114.047 4.769 -80.128 1.00 67.00 986 GLY A CA 1
ATOM 7864 C C . GLY A 1 986 ? 112.978 3.702 -79.853 1.00 67.00 986 GLY A C 1
ATOM 7865 O O . GLY A 1 986 ? 112.856 2.764 -80.637 1.00 67.00 986 GLY A O 1
ATOM 7866 N N . LEU A 1 987 ? 112.228 3.827 -78.751 1.00 74.94 987 LEU A N 1
ATOM 7867 C CA . LEU A 1 987 ? 111.141 2.927 -78.360 1.00 74.94 987 LEU A CA 1
ATOM 7868 C C . LEU A 1 987 ? 109.813 3.674 -78.296 1.00 74.94 987 LEU A C 1
ATOM 7870 O O . LEU A 1 987 ? 109.739 4.797 -77.790 1.00 74.94 987 LEU A O 1
ATOM 7874 N N . THR A 1 988 ? 108.755 3.022 -78.765 1.00 77.12 988 THR A N 1
ATOM 7875 C CA . THR A 1 988 ? 107.378 3.436 -78.494 1.00 77.12 988 THR A CA 1
ATOM 7876 C C . THR A 1 988 ? 106.866 2.767 -77.219 1.00 77.12 988 THR A C 1
ATOM 7878 O O . THR A 1 988 ? 107.465 1.820 -76.704 1.00 77.12 988 THR A O 1
ATOM 7881 N N . LEU A 1 989 ? 105.733 3.228 -76.689 1.00 74.81 989 LEU A N 1
ATOM 7882 C CA . LEU A 1 989 ? 105.132 2.586 -75.519 1.00 74.81 989 LEU A CA 1
ATOM 7883 C C . LEU A 1 989 ? 104.681 1.139 -75.807 1.00 74.81 989 LEU A C 1
ATOM 7885 O O . LEU A 1 989 ? 104.712 0.296 -74.912 1.00 74.81 989 LEU A O 1
ATOM 7889 N N . ALA A 1 990 ? 104.321 0.842 -77.060 1.00 72.56 990 ALA A N 1
ATOM 7890 C CA . ALA A 1 990 ? 104.003 -0.511 -77.514 1.00 72.56 990 ALA A CA 1
ATOM 7891 C C . ALA A 1 990 ? 105.235 -1.431 -77.491 1.00 72.56 990 ALA A C 1
ATOM 7893 O O . ALA A 1 990 ? 105.112 -2.600 -77.132 1.00 72.56 990 ALA A O 1
ATOM 7894 N N . ASP A 1 991 ? 106.423 -0.894 -77.784 1.00 74.12 991 ASP A N 1
ATOM 7895 C CA . ASP A 1 991 ? 107.688 -1.627 -77.651 1.00 74.12 991 ASP A CA 1
ATOM 7896 C C . ASP A 1 991 ? 108.094 -1.778 -76.175 1.00 74.12 991 ASP A C 1
ATOM 7898 O O . ASP A 1 991 ? 108.653 -2.798 -75.778 1.00 74.12 991 ASP A O 1
ATOM 7902 N N . TRP A 1 992 ? 107.764 -0.792 -75.331 1.00 77.44 992 TRP A N 1
ATOM 7903 C CA . TRP A 1 992 ? 108.022 -0.825 -73.887 1.00 77.44 992 TRP A CA 1
ATOM 7904 C C . TRP A 1 992 ? 107.213 -1.892 -73.148 1.00 77.44 992 TRP A C 1
ATOM 7906 O O . TRP A 1 992 ? 107.703 -2.465 -72.180 1.00 77.44 992 TRP A O 1
ATOM 7916 N N . GLN A 1 993 ? 105.994 -2.199 -73.583 1.00 75.38 993 GLN A N 1
ATOM 7917 C CA . GLN A 1 993 ? 105.134 -3.174 -72.912 1.00 75.38 993 GLN A CA 1
ATOM 7918 C C . GLN A 1 993 ? 105.748 -4.589 -72.790 1.00 75.38 993 GLN A C 1
ATOM 7920 O O . GLN A 1 993 ? 105.808 -5.094 -71.663 1.00 75.38 993 GLN A O 1
ATOM 7925 N N . PRO A 1 994 ? 106.250 -5.242 -73.860 1.00 71.25 994 PRO A N 1
ATOM 7926 C CA . PRO A 1 994 ? 106.931 -6.533 -73.745 1.00 71.25 994 PRO A CA 1
ATOM 7927 C C . PRO A 1 994 ? 108.264 -6.424 -72.990 1.00 71.25 994 PRO A C 1
ATOM 7929 O O . PRO A 1 994 ? 108.632 -7.352 -72.273 1.00 71.25 994 PRO A O 1
ATOM 7932 N N . ILE A 1 995 ? 108.956 -5.281 -73.073 1.00 74.81 995 ILE A N 1
ATOM 7933 C CA . ILE A 1 995 ? 110.182 -5.014 -72.302 1.00 74.81 995 ILE A CA 1
ATOM 7934 C C . ILE A 1 995 ? 109.870 -4.961 -70.801 1.00 74.81 995 ILE A C 1
ATOM 7936 O O . ILE A 1 995 ? 110.548 -5.606 -70.007 1.00 74.81 995 ILE A O 1
ATOM 7940 N N . TYR A 1 996 ? 108.821 -4.246 -70.397 1.00 78.38 996 TYR A N 1
ATOM 7941 C CA . TYR A 1 996 ? 108.361 -4.185 -69.013 1.00 78.38 996 TYR A CA 1
ATOM 7942 C C . TYR A 1 996 ? 107.875 -5.551 -68.521 1.00 78.38 996 TYR A C 1
ATOM 7944 O O . TYR A 1 996 ? 108.167 -5.930 -67.388 1.00 78.38 996 TYR A O 1
ATOM 7952 N N . GLN A 1 997 ? 107.172 -6.321 -69.356 1.00 73.06 997 GLN A N 1
ATOM 7953 C CA . GLN A 1 997 ? 106.758 -7.684 -69.007 1.00 73.06 997 GLN A CA 1
ATOM 7954 C C . GLN A 1 997 ? 107.964 -8.613 -68.799 1.00 73.06 997 GLN A C 1
ATOM 7956 O O . GLN A 1 997 ? 108.016 -9.304 -67.787 1.00 73.06 997 GLN A O 1
ATOM 7961 N N . ALA A 1 998 ? 108.974 -8.566 -69.672 1.00 69.94 998 ALA A N 1
ATOM 7962 C CA . ALA A 1 998 ? 110.226 -9.298 -69.484 1.00 69.94 998 ALA A CA 1
ATOM 7963 C C . ALA A 1 998 ? 110.964 -8.852 -68.206 1.00 69.94 998 ALA A C 1
ATOM 7965 O O . ALA A 1 998 ? 111.326 -9.689 -67.383 1.00 69.94 998 ALA A O 1
ATOM 7966 N N . LEU A 1 999 ? 111.098 -7.541 -67.965 1.00 71.94 999 LEU A N 1
ATOM 7967 C CA . LEU A 1 999 ? 111.767 -6.988 -66.778 1.00 71.94 999 LEU A CA 1
ATOM 7968 C C . LEU A 1 999 ? 111.033 -7.310 -65.467 1.00 71.94 999 LEU A C 1
ATOM 7970 O O . LEU A 1 999 ? 111.671 -7.662 -64.478 1.00 71.94 999 LEU A O 1
ATOM 7974 N N . SER A 1 1000 ? 109.701 -7.234 -65.451 1.00 69.50 1000 SER A N 1
ATOM 7975 C CA . SER A 1 1000 ? 108.874 -7.609 -64.291 1.00 69.50 1000 SER A CA 1
ATOM 7976 C C . SER A 1 1000 ? 108.878 -9.119 -64.024 1.00 69.50 1000 SER A C 1
ATOM 7978 O O . SER A 1 1000 ? 108.653 -9.536 -62.889 1.00 69.50 1000 SER A O 1
ATOM 7980 N N . GLN A 1 1001 ? 109.213 -9.931 -65.032 1.00 75.25 1001 GLN A N 1
ATOM 7981 C CA . GLN A 1 1001 ? 109.452 -11.374 -64.926 1.00 75.25 1001 GLN A CA 1
ATOM 7982 C C . GLN A 1 1001 ? 110.950 -11.736 -64.777 1.00 75.25 1001 GLN A C 1
ATOM 7984 O O . GLN A 1 1001 ? 111.294 -12.917 -64.815 1.00 75.25 1001 GLN A O 1
ATOM 7989 N N . ASN A 1 1002 ? 111.842 -10.752 -64.560 1.00 67.94 1002 ASN A N 1
ATOM 7990 C CA . ASN A 1 1002 ? 113.306 -10.903 -64.442 1.00 67.94 1002 ASN A CA 1
ATOM 7991 C C . ASN A 1 1002 ? 114.011 -11.552 -65.658 1.00 67.94 1002 ASN A C 1
ATOM 7993 O O . ASN A 1 1002 ? 115.062 -12.177 -65.506 1.00 67.94 1002 ASN A O 1
ATOM 7997 N N . GLN A 1 1003 ? 113.464 -11.405 -66.861 1.00 72.75 1003 GLN A N 1
ATOM 7998 C CA . GLN A 1 1003 ? 114.064 -11.845 -68.124 1.00 72.75 1003 GLN A CA 1
ATOM 7999 C C . GLN A 1 1003 ? 114.757 -10.672 -68.836 1.00 72.75 1003 GLN A C 1
ATOM 8001 O O . GLN A 1 1003 ? 114.297 -9.532 -68.755 1.00 72.75 1003 GLN A O 1
ATOM 8006 N N . GLU A 1 1004 ? 115.868 -10.936 -69.535 1.00 68.88 1004 GLU A N 1
ATOM 8007 C CA . GLU A 1 1004 ? 116.578 -9.901 -70.299 1.00 68.88 1004 GLU A CA 1
ATOM 8008 C C . GLU A 1 1004 ? 115.804 -9.541 -71.578 1.00 68.88 1004 GLU A C 1
ATOM 8010 O O . GLU A 1 1004 ? 115.566 -10.413 -72.418 1.00 68.88 1004 GLU A O 1
ATOM 8015 N N . PRO A 1 1005 ? 115.397 -8.272 -71.749 1.00 70.88 1005 PRO A N 1
ATOM 8016 C CA . PRO A 1 1005 ? 114.663 -7.855 -72.933 1.00 70.88 1005 PRO A CA 1
ATOM 8017 C C . PRO A 1 1005 ? 115.592 -7.733 -74.148 1.00 70.88 1005 PRO A C 1
ATOM 8019 O O . PRO A 1 1005 ? 116.710 -7.225 -74.049 1.00 70.88 1005 PRO A O 1
ATOM 8022 N N . VAL A 1 1006 ? 115.107 -8.150 -75.321 1.00 70.19 1006 VAL A N 1
ATOM 8023 C CA . VAL A 1 1006 ? 115.822 -7.981 -76.594 1.00 70.19 1006 VAL A CA 1
ATOM 8024 C C . VAL A 1 1006 ? 115.786 -6.503 -76.979 1.00 70.19 1006 VAL A C 1
ATOM 8026 O O . VAL A 1 1006 ? 114.757 -5.995 -77.418 1.00 70.19 1006 VAL A O 1
ATOM 8029 N N . LEU A 1 1007 ? 116.908 -5.810 -76.796 1.00 68.94 1007 LEU A N 1
ATOM 8030 C CA . LEU A 1 1007 ? 117.069 -4.393 -77.112 1.00 68.94 1007 LEU A CA 1
ATOM 8031 C C . LEU A 1 1007 ? 118.174 -4.219 -78.147 1.00 68.94 1007 LEU A C 1
ATOM 8033 O O . LEU A 1 1007 ? 119.226 -4.853 -78.061 1.00 68.94 1007 LEU A O 1
ATOM 8037 N N . THR A 1 1008 ? 117.966 -3.324 -79.110 1.00 74.56 1008 THR A N 1
ATOM 8038 C CA . THR A 1 1008 ? 119.077 -2.882 -79.959 1.00 74.56 1008 THR A CA 1
ATOM 8039 C C . THR A 1 1008 ? 120.061 -2.032 -79.138 1.00 74.56 1008 THR A C 1
ATOM 8041 O O . THR A 1 1008 ? 119.653 -1.395 -78.160 1.00 74.56 1008 THR A O 1
ATOM 8044 N N . PRO A 1 1009 ? 121.352 -1.967 -79.513 1.00 68.75 1009 PRO A N 1
ATOM 8045 C CA . PRO A 1 1009 ? 122.357 -1.205 -78.762 1.00 68.75 1009 PRO A CA 1
ATOM 8046 C C . PRO A 1 1009 ? 121.998 0.281 -78.589 1.00 68.75 1009 PRO A C 1
ATOM 8048 O O . PRO A 1 1009 ? 122.305 0.882 -77.560 1.00 68.75 1009 PRO A O 1
ATOM 8051 N N . GLU A 1 1010 ? 121.317 0.867 -79.578 1.00 67.44 1010 GLU A N 1
ATOM 8052 C CA . GLU A 1 1010 ? 120.845 2.256 -79.546 1.00 67.44 1010 GLU A CA 1
ATOM 8053 C C . GLU A 1 1010 ? 119.696 2.447 -78.541 1.00 67.44 1010 GLU A C 1
ATOM 8055 O O . GLU A 1 1010 ? 119.723 3.390 -77.749 1.00 67.44 1010 GLU A O 1
ATOM 8060 N N . GLN A 1 1011 ? 118.745 1.509 -78.490 1.00 69.50 1011 GLN A N 1
ATOM 8061 C CA . GLN A 1 1011 ? 117.622 1.534 -77.543 1.00 69.50 1011 GLN A CA 1
ATOM 8062 C C . GLN A 1 1011 ? 118.067 1.268 -76.100 1.00 69.50 1011 GLN A C 1
ATOM 8064 O O . GLN A 1 1011 ? 117.610 1.929 -75.167 1.00 69.50 1011 GLN A O 1
ATOM 8069 N N . GLN A 1 1012 ? 119.007 0.338 -75.903 1.00 69.44 1012 GLN A N 1
ATOM 8070 C CA . GLN A 1 1012 ? 119.587 0.044 -74.592 1.00 69.44 1012 GLN A CA 1
ATOM 8071 C C . GLN A 1 1012 ? 120.308 1.268 -74.016 1.00 69.44 1012 GLN A C 1
ATOM 8073 O O . GLN A 1 1012 ? 120.137 1.588 -72.840 1.00 69.44 1012 GLN A O 1
ATOM 8078 N N . LYS A 1 1013 ? 121.075 1.985 -74.846 1.00 69.94 1013 LYS A N 1
ATOM 8079 C CA . LYS A 1 1013 ? 121.749 3.217 -74.432 1.00 69.94 1013 LYS A CA 1
ATOM 8080 C C . LYS A 1 1013 ? 120.745 4.331 -74.113 1.00 69.94 1013 LYS A C 1
ATOM 8082 O O . LYS A 1 1013 ? 120.838 4.929 -73.046 1.00 69.94 1013 LYS A O 1
ATOM 8087 N N . GLY A 1 1014 ? 119.735 4.534 -74.964 1.00 68.75 1014 GLY A N 1
ATOM 8088 C CA . GLY A 1 1014 ? 118.685 5.534 -74.740 1.00 68.75 1014 GLY A CA 1
ATOM 8089 C C . GLY A 1 1014 ? 117.886 5.321 -73.445 1.00 68.75 1014 GLY A C 1
ATOM 8090 O O . GLY A 1 1014 ? 117.616 6.278 -72.718 1.00 68.75 1014 GLY A O 1
ATOM 8091 N N . LEU A 1 1015 ? 117.554 4.070 -73.105 1.00 71.62 1015 LEU A N 1
ATOM 8092 C CA . LEU A 1 1015 ? 116.854 3.732 -71.857 1.00 71.62 1015 LEU A CA 1
ATOM 8093 C C . LEU A 1 1015 ? 117.715 3.923 -70.595 1.00 71.62 1015 LEU A C 1
ATOM 8095 O O . LEU A 1 1015 ? 117.183 4.278 -69.539 1.00 71.62 1015 LEU A O 1
ATOM 8099 N N . VAL A 1 1016 ? 119.029 3.690 -70.687 1.00 71.12 1016 VAL A N 1
ATOM 8100 C CA . VAL A 1 1016 ? 119.978 3.870 -69.573 1.00 71.12 1016 VAL A CA 1
ATOM 8101 C C . VAL A 1 1016 ? 120.279 5.349 -69.341 1.00 71.12 1016 VAL A C 1
ATOM 8103 O O . VAL A 1 1016 ? 120.255 5.794 -68.194 1.00 71.12 1016 VAL A O 1
ATOM 8106 N N . ASP A 1 1017 ? 120.477 6.124 -70.411 1.00 71.94 1017 ASP A N 1
ATOM 8107 C CA . ASP A 1 1017 ? 120.747 7.566 -70.340 1.00 71.94 1017 ASP A CA 1
ATOM 8108 C C . ASP A 1 1017 ? 119.564 8.337 -69.726 1.00 71.94 1017 ASP A C 1
ATOM 8110 O O . ASP A 1 1017 ? 119.759 9.285 -68.964 1.00 71.94 1017 ASP A O 1
ATOM 8114 N N . LYS A 1 1018 ? 118.326 7.886 -69.975 1.00 69.31 1018 LYS A N 1
ATOM 8115 C CA . LYS A 1 1018 ? 117.118 8.422 -69.326 1.00 69.31 1018 LYS A CA 1
ATOM 8116 C C . LYS A 1 1018 ? 116.840 7.863 -67.926 1.00 69.31 1018 LYS A C 1
ATOM 8118 O O . LYS A 1 1018 ? 115.858 8.264 -67.305 1.00 69.31 1018 LYS A O 1
ATOM 8123 N N . GLY A 1 1019 ? 117.673 6.955 -67.414 1.00 67.31 1019 GLY A N 1
ATOM 8124 C CA . GLY A 1 1019 ? 117.534 6.380 -66.072 1.00 67.31 1019 GLY A CA 1
ATOM 8125 C C . GLY A 1 1019 ? 116.354 5.416 -65.897 1.00 67.31 1019 GLY A C 1
ATOM 8126 O O . GLY A 1 1019 ? 115.988 5.115 -64.761 1.00 67.31 1019 GLY A O 1
ATOM 8127 N N . ILE A 1 1020 ? 115.765 4.931 -66.997 1.00 73.06 1020 ILE A N 1
ATOM 8128 C CA . ILE A 1 1020 ? 114.594 4.037 -67.001 1.00 73.06 1020 ILE A CA 1
ATOM 8129 C C . ILE A 1 1020 ? 115.013 2.593 -66.683 1.00 73.06 1020 ILE A C 1
ATOM 8131 O O . ILE A 1 1020 ? 114.330 1.896 -65.934 1.00 73.06 1020 ILE A O 1
ATOM 8135 N N . VAL A 1 1021 ? 116.163 2.150 -67.207 1.00 69.56 1021 VAL A N 1
ATOM 8136 C CA . VAL A 1 1021 ? 116.743 0.817 -66.960 1.00 69.56 1021 VAL A CA 1
ATOM 8137 C C . VAL A 1 1021 ? 118.204 0.969 -66.524 1.00 69.56 1021 VAL A C 1
ATOM 8139 O O . VAL A 1 1021 ? 118.909 1.857 -66.992 1.00 69.56 1021 VAL A O 1
ATOM 8142 N N . LYS A 1 1022 ? 118.691 0.111 -65.619 1.00 67.12 1022 LYS A N 1
ATOM 8143 C CA . LYS A 1 1022 ? 120.103 0.082 -65.188 1.00 67.12 1022 LYS A CA 1
ATOM 8144 C C . LYS A 1 1022 ? 120.803 -1.137 -65.789 1.00 67.12 1022 LYS A C 1
ATOM 8146 O O . LYS A 1 1022 ? 120.281 -2.242 -65.676 1.00 67.12 1022 LYS A O 1
ATOM 8151 N N . MET A 1 1023 ? 121.982 -0.961 -66.395 1.00 62.38 1023 MET A N 1
ATOM 8152 C CA . MET A 1 1023 ? 122.754 -2.093 -66.928 1.00 62.38 1023 MET A CA 1
ATOM 8153 C C . MET A 1 1023 ? 123.314 -2.966 -65.805 1.00 62.38 1023 MET A C 1
ATOM 8155 O O . MET A 1 1023 ? 123.993 -2.479 -64.900 1.00 62.38 1023 MET A O 1
ATOM 8159 N N . ARG A 1 1024 ? 123.070 -4.274 -65.904 1.00 61.91 1024 ARG A N 1
ATOM 8160 C CA . ARG A 1 1024 ? 123.696 -5.297 -65.069 1.00 61.91 1024 ARG A CA 1
ATOM 8161 C C . ARG A 1 1024 ? 124.839 -5.919 -65.870 1.00 61.91 1024 ARG A C 1
ATOM 8163 O O . ARG A 1 1024 ? 124.595 -6.601 -66.853 1.00 61.91 1024 ARG A O 1
ATOM 8170 N N . LEU A 1 1025 ? 126.083 -5.647 -65.483 1.00 57.09 1025 LEU A N 1
ATOM 8171 C CA . LEU A 1 1025 ? 127.262 -6.232 -66.126 1.00 57.09 1025 LEU A CA 1
ATOM 8172 C C . LEU A 1 1025 ? 127.477 -7.657 -65.593 1.00 57.09 1025 LEU A C 1
ATOM 8174 O O . LEU A 1 1025 ? 127.766 -7.838 -64.410 1.00 57.09 1025 LEU A O 1
ATOM 8178 N N . THR A 1 1026 ? 127.326 -8.661 -66.454 1.00 56.31 1026 THR A N 1
ATOM 8179 C CA . THR A 1 1026 ? 127.600 -10.080 -66.175 1.00 56.31 1026 THR A CA 1
ATOM 8180 C C . THR A 1 1026 ? 128.839 -10.521 -66.958 1.00 56.31 1026 THR A C 1
ATOM 8182 O O . THR A 1 1026 ? 128.853 -10.525 -68.185 1.00 56.31 1026 THR A O 1
ATOM 8185 N N . PHE A 1 1027 ? 129.915 -10.871 -66.249 1.00 49.41 1027 PHE A N 1
ATOM 8186 C CA . PHE A 1 1027 ? 131.144 -11.405 -66.843 1.00 49.41 1027 PHE A CA 1
ATOM 8187 C C . PHE A 1 1027 ? 130.966 -12.909 -67.107 1.00 49.41 1027 PHE A C 1
ATOM 8189 O O . PHE A 1 1027 ? 130.750 -13.664 -66.161 1.00 49.41 1027 PHE A O 1
ATOM 8196 N N . ALA A 1 1028 ? 131.037 -13.351 -68.367 1.00 42.47 1028 ALA A N 1
ATOM 8197 C CA . ALA A 1 1028 ? 131.004 -14.773 -68.715 1.00 42.47 1028 ALA A CA 1
ATOM 8198 C C . ALA A 1 1028 ? 132.432 -15.327 -68.842 1.00 42.47 1028 ALA A C 1
ATOM 8200 O O . ALA A 1 1028 ? 133.208 -14.888 -69.689 1.00 42.47 1028 ALA A O 1
ATOM 8201 N N . THR A 1 1029 ? 132.764 -16.290 -67.985 1.00 39.81 1029 THR A N 1
ATOM 8202 C CA . THR A 1 1029 ? 134.015 -17.050 -67.968 1.00 39.81 1029 THR A CA 1
ATOM 8203 C C . THR A 1 1029 ? 133.995 -18.153 -69.028 1.00 39.81 1029 THR A C 1
ATOM 8205 O O . THR A 1 1029 ? 133.217 -19.103 -68.959 1.00 39.81 1029 THR A O 1
ATOM 8208 N N . GLY A 1 1030 ? 134.895 -18.055 -70.003 1.00 49.91 1030 GLY A N 1
ATOM 8209 C CA . GLY A 1 1030 ? 135.544 -19.222 -70.589 1.00 49.91 1030 GLY A CA 1
ATOM 8210 C C . GLY A 1 1030 ? 136.938 -19.279 -69.979 1.00 49.91 1030 GLY A C 1
ATOM 8211 O O . GLY A 1 1030 ? 137.851 -18.698 -70.559 1.00 49.91 1030 GLY A O 1
ATOM 8212 N N . LEU A 1 1031 ? 137.035 -19.945 -68.817 1.00 31.27 1031 LEU A N 1
ATOM 8213 C CA . LEU A 1 1031 ? 138.064 -19.811 -67.764 1.00 31.27 1031 LEU A CA 1
ATOM 8214 C C . LEU A 1 1031 ? 137.988 -18.513 -66.949 1.00 31.27 1031 LEU A C 1
ATOM 8216 O O . LEU A 1 1031 ? 137.923 -17.414 -67.540 1.00 31.27 1031 LEU A O 1
#

Foldseek 3Di:
DVLLVCQLVVQAWDFPVVDPPQVVQQVDADPVRHRFKFFWFKDQDDPVLLVVLLVVLVWDDDPQWTHHLLFPDTDHPVQLQVLQLVSCVVVCVVPVRSRIGIATQFLVQQLLSSCVSDVDQCSSSSSVSCCCSRPNPDRGHDPVNGGIMHTGSVNSVCSVVVVCVVPCLPAFFPGSLLSVLLVQLVVVLVVVCVVPVQSLQLLLQQLLLCLQLVPLQDFFDADDDQLDPPSDGFRKDKADQDPQGARHQLQLQQQALQNIAMEGEDEDPSSLVSVLVVQLVVCLPRFRHAYEYEYQDSVRSSVVSPPPLPDVSLLRYQYHYDHPVSSVLSSSSSRHVVSCVVSVHDRHPNRTDPNSNVVSVVVNVVVLVSSQVSVVSCQQQLQELFAQALADDDDPVLLVLLLLQLLVCAFVCVVDQALVSDDVVSVHDSVSNLVSLLRRFDDVVVVVSSDDRQPHPQQWGHSVPRRRIGGADGLNLCVQQPQLDKDKDWLSVSRSRHTYHSSNPYPQGSVNSVVSSLVSCVVLLRWDFDDPPDPITIIIGNHLVVLVVLLVVLCCQQVPPDVNRLQVLLVLLQLQLHDDPSQCARVGPPDPDHHPVNVLLVVLSVVLVVLSVVLVVLSNPQDRDRGRVSCSSVSNSSNSSVSSQVSSQQAPHDPDDQDDADQLQPQDLPDSVHHNSNNSSNSSVLSVLLVVLLVLLVVLLVVVLVVLCVVCVVPALQLSVLLNVLSVLLNLLSCLQRVVDPVDPLSVVLVVLPPLRLNVCSNVSSRNSNVVLSCLSCLLSQADSPPRDRDDLVPRPHLSSLLSVLLVVLSVVLVVLLVVLLVLLVLLCVQAVPDDPPQPCVVLNVVSVVLNVLSVVLVVLSNCLNVVSVVVSVVCVVCSSSSRNNVSNCVSCVSCVVSVVSSVVSVVSSVVSLVSVLVVLVVLLCVLCVCQLLQVLLCVLVVHDRDDRDDSVNCVSHHPVRSVVVSVVSSVVSLVNSQVSCPQLPDHSVRSPV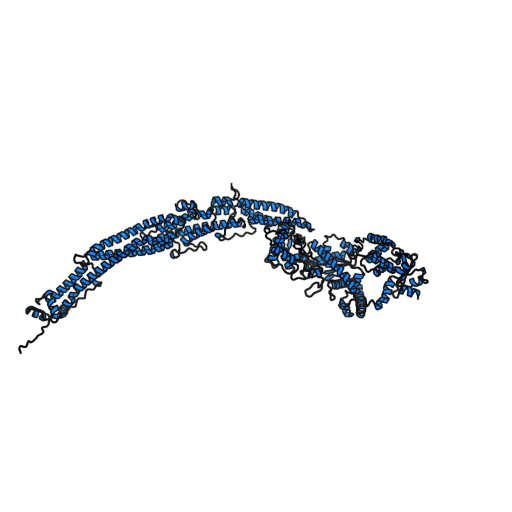VSVCVVVVHHDDDDPSNVVSCVVSRSDPDDDDDDDPD

Solvent-accessible surface area (backbone atoms only — not comparable to full-atom values): 55564 Å² total; per-residue (Å²): 110,68,66,60,48,52,36,57,76,59,72,38,58,43,52,46,92,80,42,94,59,55,73,62,47,48,71,37,55,48,99,85,72,44,48,42,29,35,52,19,27,76,43,73,58,54,70,67,58,50,52,52,18,37,48,74,63,59,31,46,74,56,94,82,33,34,30,41,87,51,38,94,64,68,44,51,62,66,61,49,50,51,41,46,35,60,59,18,43,68,56,25,73,73,67,70,41,88,42,36,31,66,40,48,42,34,52,68,47,38,32,54,45,46,46,70,63,40,88,51,80,58,35,58,60,49,38,52,20,43,42,42,68,77,76,33,90,66,60,61,56,65,76,87,64,46,48,23,42,22,42,12,59,69,30,48,64,45,52,49,41,69,47,27,84,77,34,58,27,53,44,53,24,67,48,47,71,41,27,59,22,42,52,53,36,50,52,52,50,52,61,52,21,76,78,38,61,56,54,49,44,38,18,26,44,43,14,46,50,22,59,55,33,72,37,62,83,65,67,77,68,77,46,91,52,68,34,29,71,93,77,32,60,38,38,31,36,64,50,55,84,41,102,85,41,19,60,80,61,41,56,67,58,23,29,11,60,56,15,34,37,37,40,31,48,39,77,46,67,66,37,48,52,32,46,48,54,48,51,56,59,47,8,74,79,76,28,26,53,40,31,44,32,38,24,72,37,56,67,48,42,42,55,60,71,66,48,60,96,81,43,65,59,69,74,49,39,49,77,43,72,39,35,76,68,54,46,51,54,22,32,68,68,13,58,51,60,70,48,26,58,75,46,65,34,72,74,44,81,83,43,39,18,72,72,38,48,53,56,54,49,52,55,42,52,55,53,50,51,53,48,44,57,50,50,54,51,36,49,61,64,25,39,50,51,44,32,84,35,63,68,51,82,77,50,71,68,56,48,52,49,50,49,52,51,41,41,44,34,39,37,74,37,62,86,48,77,24,58,80,68,62,48,78,91,76,75,54,63,55,70,60,51,48,57,49,45,58,69,41,39,58,53,68,74,49,39,76,50,62,45,58,78,76,73,57,54,41,48,46,63,42,46,92,46,54,75,70,20,32,50,44,62,33,46,32,57,52,68,74,47,36,85,69,51,91,42,76,43,36,70,66,67,45,36,35,72,31,29,24,45,52,26,54,80,40,84,39,47,59,67,54,40,49,51,53,54,50,48,55,35,33,79,55,60,35,28,39,79,78,40,88,83,50,103,62,59,38,36,31,46,44,54,70,67,56,58,53,47,42,49,49,54,34,47,47,37,61,72,32,85,51,94,84,10,49,45,53,37,47,51,54,29,29,56,53,35,23,60,69,62,45,32,52,39,49,21,44,90,92,50,100,62,62,1,57,56,41,50,52,44,50,51,32,48,52,50,26,52,54,51,46,56,53,48,52,54,52,40,73,67,53,70,87,72,74,50,62,75,52,37,59,62,50,26,64,47,42,40,49,55,52,48,33,51,51,34,31,31,49,36,34,46,80,88,68,71,88,78,76,75,68,65,44,77,75,59,57,84,82,52,81,90,53,26,48,48,59,40,51,52,44,49,29,49,51,34,52,49,51,53,55,49,47,52,51,46,43,54,51,46,54,52,53,41,53,50,54,55,58,74,41,65,87,46,83,53,60,47,57,63,51,56,45,55,52,53,49,42,55,44,32,41,49,37,9,41,60,67,72,37,58,90,42,78,41,6,45,50,30,64,66,39,46,97,80,32,62,32,28,26,33,57,69,61,38,44,36,63,31,48,54,52,53,49,54,58,26,37,46,69,19,41,41,93,88,78,74,48,72,49,56,78,92,69,23,79,12,39,62,50,43,27,48,53,53,30,51,56,52,48,54,54,50,53,52,50,52,52,51,50,48,53,52,50,50,52,52,46,61,28,52,70,55,56,59,95,81,50,92,64,60,64,52,73,66,45,50,62,55,50,52,51,51,54,48,53,46,50,55,52,46,58,46,37,36,62,53,45,44,53,54,50,60,77,47,40,74,44,46,58,59,74,46,47,71,78,41,60,59,45,48,55,69,72,45,46,64,59,52,63,55,46,55,60,51,52,59,50,52,52,52,51,53,52,52,52,52,49,51,53,50,52,52,38,52,61,47,46,63,50,49,75,71,39,46,59,58,33,52,44,71,73,47,85,76,83,81,75,72,53,69,78,83,49,67,86,47,26,50,46,52,46,47,49,52,41,51,50,49,43,51,50,52,48,51,54,46,32,60,71,32,54,91,18,88,46,50,55,79,60,42,50,62,39,50,52,26,51,78,68,76,41,88,58,95,63,55,76,67,35,50,48,29,34,39,77,60,53,63,46,81,88,80,89,78,88,83,72,88,118

Radius of gyration: 65.44 Å; Cα contacts (8 Å, |Δi|>4): 1439; chains: 1; bounding box: 194×51×162 Å

Sequence (1031 aa):
MTECRTLLYGQLPVRLTEVSHATELLALKNEDLEPIAAHYRKLSIDRLQCRQALEQAKFRRDKDEWYYPAVDQALNLDTLLDNLRTFSIKEQAASGDKGAVLLPLSKGEFKYLLSLLYDHPAIEFAADALWHKLVGETTELDASEATHIGPSVAMLLRLDLRYRSAQQNSLIFKDPAMGDAHEQAMSELSKQSSQKPLIKALARVTGFVRLLDNNWTYDENLLSNKAGSDDASLAILTEPRGRQGGLLTLDGFKLHPEGKALFAWVSNLIELNNLHTFAANHSHQNGRTPVLALTASAHLMEQYSRLDERNELRDTILLHYVNPSEADQLERIGLSLAACQLHGVNLTADSFTAKFKNKLHALTTFATDAIHKWRQRLQQRGLIAWPLKVDGKLSPNDRDLFFKGWYQLAIAHPELNGILDLQQQHGVPVNELSSLLDKLKVPGSYIAKGYTADEHAGLFTELNNVQRSQAQIPLFLARIAHPNKKHKWQFEGFKQQFYFAYVAETSVTAKGVFNDWMWWCGELNLLTLTNPTEKQAVWEHYPRSRLENAIREAQNWFRGNDMGSYATNVEVMSRVYGYARINEMFAPLGKNKLGFVTVEAKEQLEKAQSLFNVLKQQEEQLADMVEANDTKVLAGLIHKRAEVLELVAKVKPLNSSRPMLKDAHILSLEDKTTSLYQRIEQACLFAEFVERSAERINNRLADLIIDVETECAPLTNFPKRLYTNTLRTIGHILDGALKDDTSSATGRKEQQADSDTLLHYLRKLDLGRAHDKLSALAQEVGLNLQNDQQLPIAEIQGHILSSYRNCKERFSKLVNNLTEQKLRAQQLQEWLSSATAEYQFTDDIAELPKLVMKLQLIEDATADLPNDAESKRQSMQNSLRNGQFSSLRDLPEELLKPARGQLTPIQGQLLKIEERLNQVRRNCIEQVNSWLPLLKPLLASQKQAEPAALTLEDVSNLGIRELQQVCESTQAKWQSQGEQILKDTGLTLADWQPIYQALSQNQEPVLTPEQQKGLVDKGIVKMRLTFATGL

pLDDT: mean 82.87, std 9.34, range [31.27, 96.0]